Protein AF-B1C4D3-F1 (afdb_monomer)

pLDDT: mean 83.16, std 17.74, range [22.89, 98.94]

Solvent-accessible surface area (backbone atoms only — not comparable to full-atom values): 57771 Å² total; per-residue (Å²): 136,92,89,90,85,84,91,75,86,88,81,89,84,83,90,83,90,84,86,78,83,82,75,80,78,72,84,73,77,82,81,77,83,83,66,84,60,21,39,37,34,38,29,50,81,86,38,78,77,46,76,30,62,36,47,41,80,50,72,80,78,70,74,74,78,89,57,84,59,66,50,33,34,40,39,38,36,44,43,88,93,47,38,48,32,33,39,28,60,46,71,80,89,75,78,80,87,88,77,88,79,72,87,86,63,70,51,78,62,51,42,74,83,92,50,68,79,77,69,63,58,60,78,38,68,36,35,33,79,47,43,49,43,77,43,70,49,82,51,98,76,39,43,52,99,84,66,48,68,67,75,88,65,44,49,71,49,61,79,70,73,85,47,74,80,74,98,59,61,41,36,41,38,38,35,73,53,50,71,66,68,55,59,38,78,40,59,61,33,44,25,72,75,40,65,87,55,82,76,84,56,61,50,90,72,76,81,77,67,53,68,37,50,20,20,36,46,43,46,87,46,43,34,92,78,39,74,35,18,33,41,34,38,18,20,42,79,42,69,28,16,59,53,60,66,38,54,70,16,24,17,19,25,53,56,53,86,60,51,81,44,36,41,31,41,35,40,63,39,44,27,36,36,45,36,38,34,44,24,39,37,34,43,46,44,74,93,48,91,67,35,78,71,37,34,47,42,63,43,60,37,33,31,40,37,39,64,46,62,51,74,46,81,46,80,42,69,93,47,35,46,70,44,79,45,72,49,97,59,73,42,66,29,19,32,44,32,45,30,66,32,63,59,55,89,51,55,19,68,62,78,63,48,55,21,30,42,36,37,12,28,50,40,35,31,26,29,65,40,55,75,86,77,48,70,82,47,52,34,63,38,32,48,51,47,31,50,36,22,52,52,34,38,75,74,51,41,53,60,46,27,81,45,46,80,37,58,78,31,34,50,30,59,72,35,40,33,35,42,17,17,39,23,44,52,15,39,51,45,45,24,33,54,54,44,44,63,67,44,54,53,54,49,48,52,30,51,47,54,21,66,76,69,78,68,33,43,45,73,33,69,83,80,56,104,64,11,43,81,30,36,48,31,38,25,32,42,48,43,34,54,47,50,46,70,76,68,55,97,61,77,83,55,69,74,40,85,75,40,28,66,54,49,52,51,50,58,54,55,62,75,49,58,70,62,45,42,37,67,77,70,60,51,67,64,51,37,52,41,37,42,24,40,46,40,42,26,38,52,50,23,48,63,68,73,48,63,66,34,54,53,42,38,50,54,60,49,53,55,48,47,73,76,30,51,40,83,87,60,39,46,38,24,38,30,81,53,23,51,66,38,97,84,60,78,64,61,90,84,54,93,62,71,73,44,26,32,33,91,86,71,34,51,43,29,27,26,50,35,41,15,25,39,42,41,20,51,45,52,34,65,72,56,53,44,61,78,45,54,68,59,48,54,53,55,51,52,49,52,53,39,30,53,57,44,48,66,73,50,44,40,95,65,24,30,33,26,37,26,56,65,30,55,84,71,38,79,60,63,26,36,41,20,31,28,21,46,37,25,31,55,37,45,29,35,73,71,69,77,36,61,53,85,76,48,44,61,55,40,52,36,27,51,56,28,36,54,22,58,20,46,44,99,74,22,51,38,9,10,12,66,63,98,72,88,51,62,59,80,86,56,52,52,19,52,70,24,44,46,26,50,31,41,14,30,40,27,43,21,29,52,39,43,17,27,61,70,69,43,20,76,80,57,88,43,34,61,53,41,40,33,67,65,22,51,64,18,37,37,39,26,68,76,16,43,20,26,30,52,31,64,42,66,43,58,49,50,81,97,58,89,56,47,29,42,75,54,97,96,37,50,26,37,50,42,67,38,48,38,75,74,68,32,62,80,52,54,78,67,60,80,63,63,50,77,56,97,92,40,56,23,35,34,56,70,52,51,25,64,73,65,68,53,40,26,70,30,79,49,80,90,62,27,40,34,38,21,46,34,68,73,76,64,52,77,66,42,36,44,66,44,52,54,47,50,50,43,23,28,70,71,58,47,69,81,85,71,81,86,72,78,84,86,72,84,73,75,71,76,73,84,77,84,73,79,59,100,83,58,84,62,79,88,70,83,33,85,77,31,36,71,55,34,73,46,80,73,51,74,40,74,54,79,63,37,78,49,73,53,77,50,72,39,91,48,51,32,77,64,36,32,40,34,41,34,40,39,23,56,85,62,80,76,72,38,67,77,51,40,30,39,46,42,34,40,36,43,88,20,30,38,26,38,43,49,34,84,52,76,46,76,39,91,51,70,58,56,52,77,42,60,30,42,36,40,36,45,32,33,65,90,80,39,23,29,30,36,33,41,25,49,74,99,53,72,77,41,77,67,40,76,69,25,29,39,26,75,81,18,72,83,59,87,30,45,10,27,43,35,36,27,31,49,68

InterPro domains:
  IPR008928 Six-hairpin glycosidase superfamily [SSF48208] (409-720)
  IPR010905 Glycosyl hydrolase, family 88 [PF07470] (406-753)
  IPR012341 Six-hairpin glycosidase-like superfamily [G3DSA:1.50.10.10] (378-763)
  IPR052043 Polysaccharide Degradation Enzymes [PTHR33886] (383-759)

Organism: NCBI:txid428126

Sequence (1064 aa):
MRRMIKKIFLFTLIVSMLIGTSSINIYANNLSSSSEDVKIELIQDGKTVETGYNKLTHTRNYKRSSTRTNGDEIVITAPEGVHYLMVQLDKYCGTPKSTGMAVQEQVEGTVRPIDMSSLEYGETLVYLMNDEFRFVIPGTSGTDANGTTLCGGSWPYDSRAFSTSGNTEKVITARVATQEEINARRNLALNPFDLRGNDNSLSGANKKSDSNVFPHAYANRVTDNKREFEPRNAIDGYEYNASHVSFPYQSWGCGNEEIDSEFSVLFGRYVEIDQIDITLRAQWNLPQPNNANDHDINWSSATLEFSDGTELPITLKKLASPQTIKLPEKKIVSWVRLKDLPISEETIPVDGRRKFSALTEFKVWGKEASYEQATLPSAKNLVNLAQKVNDYWIKTGGNTGNDASNYNHGHSITSEFWAPSVFYTGNMEAYYLTGDENYTDYANRWGSNNIYNGSAWNTKADNSRIGKYFPDNHTSFQTYLDMFSITSDKKFDPNDEKIKNVVSIMNEMEQMDINDLKTEKGYWDRIDFFYMELPNWTKMYLLTGEEKWLDKLRELYDDRKAELYDKETGLFYRDKNYIFDPNAQYDPNGDGNNQKISPNGKKIFWSRGNGWAMAALTKVLQDLPDSRQDDRKEYEAVFKKMAATLIEVQGDDGFWRMNLDDYDHDIRSETSGTVFFAYGLTWGINNGLLDKETYYPAVKKAFLGLNANAIRPDGLVGRSELISAYPNPKCSLGIGSSQSYAPAATVMFLSELSKLVEQGYVTDDVEPALNKKMISAVAVKEDSKYAVVNSEIRELVTGTELKTIKNDNKIYVPQQFIEEVYGQDIIDKMTDKIIYENITYLSMNELSQVTGKLKLLSVKNNITVISYKTNLFNSSIDSKLIDLLDIGLTEGKYPKRPEYPIRFDYTKPEDELKPSKDALISVEANTSGAISASRLIGPSTKDPVNVEFDMVTVLSPSQTNVIVGIGSSDSNYTGYSQVPIIIRMYKDGKIGVYNGKGYVQSNVEFEKNKKYHLRVSINLEEKTYDVYVTPPQQEEIQIAVNYAFRSTAKVPEDIGKVYLFNND

Nearest PDB structures (foldseek):
  5noa-assembly1_A  TM=8.906E-01  e=1.348E-21  Bacteroides thetaiotaomicron
  4q88-assembly2_B  TM=8.921E-01  e=1.628E-20  Phocaeicola vulgatus ATCC 8482
  4ce7-assembly1_B  TM=8.693E-01  e=6.142E-18  Nonlabens ulvanivorans
  4ce7-assembly1_A  TM=8.439E-01  e=2.738E-17  Nonlabens ulvanivorans
  8h1l-assembly1_A  TM=6.251E-01  e=7.060E-05  Runella slithyformis

Foldseek 3Di:
DDDDPPDDDDDDDDDDDDDDDPDPDDDPPPPDDDDLWKKKFKFAQNHTPDIDTQKDKDWADPPHDPDQDLGIKIKIFAPFPFFKKFKFKDDDDDFDPDDDDDPPFDDPPFDDDPTCRVVGQGGDIKTFQGRMDMQRDDDDFHDPPVRHTLPDFAALDHPCSSDNDDGDIIMMGMGRDDPCRQFDWFQLLADLRADPDPQDALAPPCLPPFPRMDFHKDKNAAPVPHNLADRSQQRNPQLRQQDGRYPPNRFHWGFFDDQFIKMKTFNLAKWWFFKKKFAKRQNQGDDDQADQSNFADAFQWKWKAFLLRDIDIDGDDNDRHIDMDTDPDIDIGRMIMIHSTHGAPDARNNPRGGGTITTNYMTTTGHHDHLVPDDHHALVSLLVLLVLQLLLCQPCVLSNRPCCPPLQFQNDLQHLFQQVLLLLLLLLLNCLQAVDCLSLVSLVSSLCNQLVPVNQQLPDDLPDCSHVLALRSQSNLLNLLLSCLQPDPDADDCCPSSRVSVSVSLVVLLPDDVVCCCPVSNHLFFLLSLLSPLLNLLSVCLRPVDCSSVVSSVNSVVVQCVQFADPVQLAGDGGNLQCADLPDDDDPPDQQPSDPAFPVSWGFRFLLSRLSNLLSLLSCLLRPFPVPVVVNVVSLVSNVSNLVLCVVQQDQQLAHARGSGDCPSAVDGAQLSLLSSLLSLLSCCLVVSDPCVVRVVSNSSSVSSQSSAAQDPSNNGFQHFRDDSGRRNSGDRHSSHDTSSRSSSSSSNSSSVSCVNQVARDHLSSLSNLLVLQRQKKKAAAFFQWIQGNSAIDGLDPPDSFHWHDDPNWIWGFPVSCCVRPNDVLVVQFDAWDADPNTIIGTPVCSCVSVVQWDWEADPNRMIMIHSYNPSDDCRHCVSSVVQNNCCRHVVDGPDDDDDPNSDDPPPPPPDDDDDPPDQDQDDADQAQFFRDKDWQDWDQDFWDKDKDKDAAQDFLLPFWKKKAWAGNPDDDGHPLQGFWIWIRHNVQFIWTAQQPGIDTFPDGHGHGWIKMKMKTAGLVLQFIWIWIDGVPGDIDTRDDRRHTHPSYDRHSTITMMTMTGND

Secondary structure (DSSP, 8-state):
--SS--S--------------------------S----EEEEEETTEEEEEEESEEEE-S-----SSSS--EEEEEEPPTT--EEEEEEE------------GGGPPTT----S-GGG-----EEEEESSSEEEEEPPPTT-B-TT--B--S---SS-TTTT-SSSS--EEEEEEEPPHHHHHS-EETT--TT----S-S-SS---TT----EESEEEES--GGG-GGG-GGGGGSS----S-SSSTT---EE--SS-TT--EEEEEEEEEEEEEEEEEE----PPP-TT-TT--B---SEEEEEETTS-EEEEE--S-SS-EEEEEEEEEEEEEEEEE-PPPPS-B-TTT-PBPB-EEEEEEEEEEE--TTTPPPPPHHHHHHHHHHHHHHHHHHTTS-GGGGG-TTSTT-TT--SHHHHHHHHHHHHHHHHH--HHHHHHHHHHHHHHHTTT--GGGS-SSSSSSTT-GGGGHHHHHHHHHHHHH-SSS--TT-TTTHHHHHHHHHHHTS-HHIIIIIS----BTTHHHHHHHHHHHHHHHH--THHHHHHHHHHHHHHHHHB-TTT--B-SBTTTS--TT----TTS-STT-SS-TTS----BHHHHHHHHHHHHHHHHH--TT-HHHHHHHHHHHHHHHHHHHHH--TTSPPPSBSS-GGG--S--HHHHHHHHHHHHHHHHTTSS-HHHHHHHHHHHHHHHHHHTB-TTS-B-----S-SS--TTS--STT---THHHHHHHHHHHHHHHHHHTS---S--HHHHHHHHTT-EEEETT-SEEEETTEEEESSTTS----EEETTEEEEEHHHHHHHH-HHHHTT---EEEETTEEEEEHHHHHHHHSS-EEEEETTTEEEEES-S-SS-TTTSHHHHHHHHHHHHHSSPPPPPPPP-S---PPP----PPPTT-----S--TT--EEEEEEEEEE--SSEEEEEEE--SS-GGG---EEEEE-TT---SSGGG-SEEEEE-TTSEEEEE-SSSEEEEEEE--TT--EEEEEEEETTTTEEEEEEE-TTS--EEEEEEEEPPTTSPPPSSEEEEEEE---

Radius of gyration: 36.52 Å; Cα contacts (8 Å, |Δi|>4): 2310; chains: 1; bounding box: 112×70×101 Å

Mean predicted aligned error: 14.15 Å

Structure (mmCIF, N/CA/C/O backbone):
data_AF-B1C4D3-F1
#
_entry.id   AF-B1C4D3-F1
#
loop_
_atom_site.group_PDB
_atom_site.id
_atom_site.type_symbol
_atom_site.label_atom_id
_atom_site.label_alt_id
_atom_site.label_comp_id
_atom_site.label_asym_id
_atom_site.label_entity_id
_atom_site.label_seq_id
_atom_site.pdbx_PDB_ins_code
_atom_site.Cartn_x
_atom_site.Cartn_y
_atom_site.Cartn_z
_atom_site.occupancy
_atom_site.B_iso_or_equiv
_atom_site.auth_seq_id
_atom_site.auth_comp_id
_atom_site.auth_asym_id
_atom_site.auth_atom_id
_atom_site.pdbx_PDB_model_num
ATOM 1 N N . MET A 1 1 ? -53.314 -16.877 -12.277 1.00 28.09 1 MET A N 1
ATOM 2 C CA . MET A 1 1 ? -53.882 -18.008 -13.041 1.00 28.09 1 MET A CA 1
ATOM 3 C C . MET A 1 1 ? -54.059 -17.578 -14.497 1.00 28.09 1 MET A C 1
ATOM 5 O O . MET A 1 1 ? -54.846 -16.690 -14.762 1.00 28.09 1 MET A O 1
ATOM 9 N N . ARG A 1 2 ? -53.306 -18.213 -15.409 1.00 26.12 2 ARG A N 1
ATOM 10 C CA . ARG A 1 2 ? -53.634 -18.442 -16.834 1.00 26.12 2 ARG A CA 1
ATOM 11 C C . ARG A 1 2 ? -53.872 -17.237 -17.768 1.00 26.12 2 ARG A C 1
ATOM 13 O O . ARG A 1 2 ? -55.011 -16.905 -18.058 1.00 26.12 2 ARG A O 1
ATOM 20 N N . ARG A 1 3 ? -52.788 -16.789 -18.420 1.00 27.41 3 ARG A N 1
ATOM 21 C CA . ARG A 1 3 ? -52.517 -16.904 -19.883 1.00 27.41 3 ARG A CA 1
ATOM 22 C C . ARG A 1 3 ? -51.677 -15.716 -20.376 1.00 27.41 3 ARG A C 1
ATOM 24 O O . ARG A 1 3 ? -52.237 -14.743 -20.853 1.00 27.41 3 ARG A O 1
ATOM 31 N N . MET A 1 4 ? -50.348 -15.836 -20.321 1.00 26.27 4 MET A N 1
ATOM 32 C CA . MET A 1 4 ? -49.431 -15.292 -21.347 1.00 26.27 4 MET A CA 1
ATOM 33 C C . MET A 1 4 ? -47.988 -15.786 -21.135 1.00 26.27 4 MET A C 1
ATOM 35 O O . MET A 1 4 ? -47.022 -15.048 -21.210 1.00 26.27 4 MET A O 1
ATOM 39 N N . ILE A 1 5 ? -47.841 -17.082 -20.862 1.00 30.39 5 ILE A N 1
ATOM 40 C CA . ILE A 1 5 ? -46.574 -17.812 -20.973 1.00 30.39 5 ILE A CA 1
ATOM 41 C C . ILE A 1 5 ? -46.947 -19.127 -21.650 1.00 30.39 5 ILE A C 1
ATOM 43 O O . ILE A 1 5 ? -47.515 -20.004 -21.004 1.00 30.39 5 ILE A O 1
ATOM 47 N N . LYS A 1 6 ? -46.777 -19.187 -22.977 1.00 27.44 6 LYS A N 1
ATOM 48 C CA . LYS A 1 6 ? -46.756 -20.403 -23.818 1.00 27.44 6 LYS A CA 1
ATOM 49 C C . LYS A 1 6 ? -46.505 -20.014 -25.282 1.00 27.44 6 LYS A C 1
ATOM 51 O O . LYS A 1 6 ? -47.422 -20.007 -26.094 1.00 27.44 6 LYS A O 1
ATOM 56 N N . LYS A 1 7 ? -45.256 -19.667 -25.595 1.00 28.33 7 LYS A N 1
ATOM 57 C CA . LYS A 1 7 ? -44.632 -19.825 -26.925 1.00 28.33 7 LYS A CA 1
ATOM 58 C C . LYS A 1 7 ? -43.105 -19.930 -26.778 1.00 28.33 7 LYS A C 1
ATOM 60 O O . LYS A 1 7 ? -42.347 -19.306 -27.498 1.00 28.33 7 LYS A O 1
ATOM 65 N N . ILE A 1 8 ? -42.668 -20.721 -25.803 1.00 30.03 8 ILE A N 1
ATOM 66 C CA . ILE A 1 8 ? -41.320 -21.289 -25.720 1.00 30.03 8 ILE A CA 1
ATOM 67 C C . ILE A 1 8 ? -41.527 -22.719 -25.212 1.00 30.03 8 ILE A C 1
ATOM 69 O O . ILE A 1 8 ? -42.399 -22.926 -24.367 1.00 30.03 8 ILE A O 1
ATOM 73 N N . PHE A 1 9 ? -40.737 -23.648 -25.748 1.00 22.89 9 PHE A N 1
ATOM 74 C CA . PHE A 1 9 ? -40.616 -25.084 -25.463 1.00 22.89 9 PHE A CA 1
ATOM 75 C C . PHE A 1 9 ? -41.229 -26.080 -26.464 1.00 22.89 9 PHE A C 1
ATOM 77 O O . PHE A 1 9 ? -42.417 -26.390 -26.427 1.00 22.89 9 PHE A O 1
ATOM 84 N N . LEU A 1 10 ? -40.279 -26.692 -27.192 1.00 24.03 10 LEU A N 1
ATOM 85 C CA . LEU A 1 10 ? -40.063 -28.143 -27.345 1.00 24.03 10 LEU A CA 1
ATOM 86 C C . LEU A 1 10 ? -40.536 -28.730 -28.697 1.00 24.03 10 LEU A C 1
ATOM 88 O O . LEU A 1 10 ? -41.705 -28.601 -29.028 1.00 24.03 10 LEU A O 1
ATOM 92 N N . PHE A 1 11 ? -39.759 -29.453 -29.515 1.00 24.44 11 PHE A N 1
ATOM 93 C CA . PHE A 1 11 ? -38.321 -29.765 -29.630 1.00 24.44 11 PHE A CA 1
ATOM 94 C C . PHE A 1 11 ? -38.162 -30.690 -30.863 1.00 24.44 11 PHE A C 1
ATOM 96 O O . PHE A 1 11 ? -39.083 -31.441 -31.180 1.00 24.44 11 PHE A O 1
ATOM 103 N N . THR A 1 12 ? -36.953 -30.717 -31.440 1.00 25.45 12 THR A N 1
ATOM 104 C CA . THR A 1 12 ? -36.308 -31.829 -32.190 1.00 25.45 12 THR A CA 1
ATOM 105 C C . THR A 1 12 ? -36.818 -32.278 -33.569 1.00 25.45 12 THR A C 1
ATOM 107 O O . THR A 1 12 ? -37.851 -32.926 -33.669 1.00 25.45 12 THR A O 1
ATOM 110 N N . LEU A 1 13 ? -35.956 -32.143 -34.597 1.00 23.03 13 LEU A N 1
ATOM 111 C CA . LEU A 1 13 ? -35.150 -33.278 -35.095 1.00 23.03 13 LEU A CA 1
ATOM 112 C C . LEU A 1 13 ? -33.957 -32.835 -35.998 1.00 23.03 13 LEU A C 1
ATOM 114 O O . LEU A 1 13 ? -34.151 -32.365 -37.109 1.00 23.03 13 LEU A O 1
ATOM 118 N N . ILE A 1 14 ? -32.738 -33.044 -35.479 1.00 25.36 14 ILE A N 1
ATOM 119 C CA . ILE A 1 14 ? -31.527 -33.616 -36.122 1.00 25.36 14 ILE A CA 1
ATOM 120 C C . ILE A 1 14 ? -30.824 -32.881 -37.298 1.00 25.36 14 ILE A C 1
ATOM 122 O O . ILE A 1 14 ? -31.225 -32.959 -38.450 1.00 25.36 14 ILE A O 1
ATOM 126 N N . VAL A 1 15 ? -29.664 -32.293 -36.949 1.00 25.70 15 VAL A N 1
ATOM 127 C CA . VAL A 1 15 ? -28.313 -32.425 -37.558 1.00 25.70 15 VAL A CA 1
ATOM 128 C C . VAL A 1 15 ? -28.182 -32.388 -39.090 1.00 25.70 15 VAL A C 1
ATOM 130 O O . VAL A 1 15 ? -28.436 -33.391 -39.748 1.00 25.70 15 VAL A O 1
ATOM 133 N N . SER A 1 16 ? -27.585 -31.315 -39.634 1.00 23.89 16 SER A N 1
ATOM 134 C CA . SER A 1 16 ? -26.362 -31.378 -40.476 1.00 23.89 16 SER A CA 1
ATOM 135 C C . SER A 1 16 ? -25.898 -29.996 -40.992 1.00 23.89 16 SER A C 1
ATOM 137 O O . SER A 1 16 ? -26.633 -29.306 -41.681 1.00 23.89 16 SER A O 1
ATOM 139 N N . MET A 1 17 ? -24.636 -29.666 -40.674 1.00 27.69 17 MET A N 1
ATOM 140 C CA . MET A 1 17 ? -23.677 -28.796 -41.389 1.00 27.69 17 MET A CA 1
ATOM 141 C C . MET A 1 17 ? -23.970 -27.294 -41.635 1.00 27.69 17 MET A C 1
ATOM 143 O O . MET A 1 17 ? -24.925 -26.929 -42.304 1.00 27.69 17 MET A O 1
ATOM 147 N N . LEU A 1 18 ? -22.984 -26.476 -41.209 1.00 25.72 18 LEU A N 1
ATOM 148 C CA . LEU A 1 18 ? -22.690 -25.046 -41.476 1.00 25.72 18 LEU A CA 1
ATOM 149 C C . LEU A 1 18 ? -22.977 -24.069 -40.323 1.00 25.72 18 LEU A C 1
ATOM 151 O O . LEU A 1 18 ? -23.861 -23.222 -40.386 1.00 25.72 18 LEU A O 1
ATOM 155 N N . ILE A 1 19 ? -22.134 -24.144 -39.289 1.00 28.30 19 ILE A N 1
ATOM 156 C CA . ILE A 1 19 ? -21.886 -23.031 -38.364 1.00 28.30 19 ILE A CA 1
ATOM 157 C C . ILE A 1 19 ? -20.732 -22.218 -38.958 1.00 28.30 19 ILE A C 1
ATOM 159 O O . ILE A 1 19 ? -19.572 -22.612 -38.859 1.00 28.30 19 ILE A O 1
ATOM 163 N N . GLY A 1 20 ? -21.067 -21.112 -39.622 1.00 25.91 20 GLY A N 1
ATOM 164 C CA . GLY A 1 20 ? -20.138 -20.017 -39.878 1.00 25.91 20 GLY A CA 1
ATOM 165 C C . GLY A 1 20 ? -20.081 -19.137 -38.633 1.00 25.91 20 GLY A C 1
ATOM 166 O O . GLY A 1 20 ? -21.098 -18.605 -38.197 1.00 25.91 20 GLY A O 1
ATOM 167 N N . THR A 1 21 ? -18.901 -19.033 -38.037 1.00 27.84 21 THR A N 1
ATOM 168 C CA . THR A 1 21 ? -18.587 -18.146 -36.918 1.00 27.84 21 THR A CA 1
ATOM 169 C C . THR A 1 21 ? -18.785 -16.687 -37.327 1.00 27.84 21 THR A C 1
ATOM 171 O O . THR A 1 21 ? -18.047 -16.178 -38.168 1.00 27.84 21 THR A O 1
ATOM 174 N N . SER A 1 22 ? -19.751 -15.996 -36.723 1.00 26.28 22 SER A N 1
ATOM 175 C CA . SER A 1 22 ? -19.803 -14.534 -36.726 1.00 26.28 22 SER A CA 1
ATOM 176 C C . SER A 1 22 ? -18.849 -14.016 -35.651 1.00 26.28 22 SER A C 1
ATOM 178 O O . SER A 1 22 ? -19.202 -13.935 -34.474 1.00 26.28 22 SER A O 1
ATOM 180 N N . SER A 1 23 ? -17.622 -13.723 -36.066 1.00 25.41 23 SER A N 1
ATOM 181 C CA . SER A 1 23 ? -16.645 -12.935 -35.324 1.00 25.41 23 SER A CA 1
ATOM 182 C C . SER A 1 23 ? -17.201 -11.530 -35.084 1.00 25.41 23 SER A C 1
ATOM 184 O O . SER A 1 23 ? -17.514 -10.797 -36.021 1.00 25.41 23 SER A O 1
ATOM 186 N N . ILE A 1 24 ? -17.323 -11.152 -33.813 1.00 24.66 24 ILE A N 1
ATOM 187 C CA . ILE A 1 24 ? -17.432 -9.752 -33.414 1.00 24.66 24 ILE A CA 1
ATOM 188 C C . ILE A 1 24 ? -16.003 -9.215 -33.470 1.00 24.66 24 ILE A C 1
ATOM 190 O O . ILE A 1 24 ? -15.172 -9.547 -32.627 1.00 24.66 24 ILE A O 1
ATOM 194 N N . ASN A 1 25 ? -15.709 -8.470 -34.535 1.00 24.23 25 ASN A N 1
ATOM 195 C CA . ASN A 1 25 ? -14.454 -7.752 -34.713 1.00 24.23 25 ASN A CA 1
ATOM 196 C C . ASN A 1 25 ? -14.330 -6.701 -33.605 1.00 24.23 25 ASN A C 1
ATOM 198 O O . ASN A 1 25 ? -15.000 -5.670 -33.642 1.00 24.23 25 ASN A O 1
ATOM 202 N N . ILE A 1 26 ? -13.470 -6.972 -32.628 1.00 27.41 26 ILE A N 1
ATOM 203 C CA . ILE A 1 26 ? -12.840 -5.925 -31.828 1.00 27.41 26 ILE A CA 1
ATOM 204 C C . ILE A 1 26 ? -11.891 -5.201 -32.786 1.00 27.41 26 ILE A C 1
ATOM 206 O O . ILE A 1 26 ? -11.158 -5.848 -33.535 1.00 27.41 26 ILE A O 1
ATOM 210 N N . TYR A 1 27 ? -11.985 -3.875 -32.831 1.00 26.55 27 TYR A N 1
ATOM 211 C CA . TYR A 1 27 ? -11.232 -3.020 -33.740 1.00 26.55 27 TYR A CA 1
ATOM 212 C C . TYR A 1 27 ? -9.724 -3.256 -33.586 1.00 26.55 27 TYR A C 1
ATOM 214 O O . TYR A 1 27 ? -9.083 -2.707 -32.697 1.00 26.55 27 TYR A O 1
ATOM 222 N N . ALA A 1 28 ? -9.144 -4.038 -34.496 1.00 29.33 28 ALA A N 1
ATOM 223 C CA . ALA A 1 28 ? -7.788 -3.784 -34.939 1.00 29.33 28 ALA A CA 1
ATOM 224 C C . ALA A 1 28 ? -7.845 -2.440 -35.668 1.00 29.33 28 ALA A C 1
ATOM 226 O O . ALA A 1 28 ? -8.434 -2.339 -36.749 1.00 29.33 28 ALA A O 1
ATOM 227 N N . ASN A 1 29 ? -7.303 -1.393 -35.051 1.00 29.20 29 ASN A N 1
ATOM 228 C CA . ASN A 1 29 ? -6.997 -0.180 -35.788 1.00 29.20 29 ASN A CA 1
ATOM 229 C C . ASN A 1 29 ? -6.105 -0.584 -36.965 1.00 29.20 29 ASN A C 1
ATOM 231 O O . ASN A 1 29 ? -4.992 -1.076 -36.786 1.00 29.20 29 ASN A O 1
ATOM 235 N N . ASN A 1 30 ? -6.632 -0.404 -38.175 1.00 31.94 30 ASN A N 1
ATOM 236 C CA . ASN A 1 30 ? -5.851 -0.394 -39.399 1.00 31.94 30 ASN A CA 1
ATOM 237 C C . ASN A 1 30 ? -4.838 0.754 -39.295 1.00 31.94 30 ASN A C 1
ATOM 239 O O . ASN A 1 30 ? -5.120 1.873 -39.717 1.00 31.94 30 ASN A O 1
ATOM 243 N N . LEU A 1 31 ? -3.658 0.482 -38.746 1.00 35.34 31 LEU A N 1
ATOM 244 C CA . LEU A 1 31 ? -2.476 1.311 -38.945 1.00 35.34 31 LEU A CA 1
ATOM 245 C C . LEU A 1 31 ? -1.949 1.032 -40.356 1.00 35.34 31 LEU A C 1
ATOM 247 O O . LEU A 1 31 ? -1.023 0.253 -40.561 1.00 35.34 31 LEU A O 1
ATOM 251 N N . SER A 1 32 ? -2.572 1.650 -41.361 1.00 32.56 32 SER A N 1
ATOM 252 C CA . SER A 1 32 ? -1.904 1.846 -42.644 1.00 32.56 32 SER A CA 1
ATOM 253 C C . SER A 1 32 ? -1.069 3.124 -42.570 1.00 32.56 32 SER A C 1
ATOM 255 O O . SER A 1 32 ? -1.615 4.225 -42.586 1.00 32.56 32 SER A O 1
ATOM 257 N N . SER A 1 33 ? 0.248 2.913 -42.523 1.00 44.00 33 SER A N 1
ATOM 258 C CA . SER A 1 33 ? 1.354 3.831 -42.822 1.00 44.00 33 SER A CA 1
ATOM 259 C C . SER A 1 33 ? 1.486 5.125 -42.004 1.00 44.00 33 SER A C 1
ATOM 261 O O . SER A 1 33 ? 0.970 6.168 -42.401 1.00 44.00 33 SER A O 1
ATOM 263 N N . SER A 1 34 ? 2.365 5.096 -40.999 1.00 37.72 34 SER A N 1
ATOM 264 C CA . SER A 1 34 ? 3.318 6.190 -40.747 1.00 37.72 34 SER A CA 1
ATOM 265 C C . SER A 1 34 ? 4.508 5.691 -39.908 1.00 37.72 34 SER A C 1
ATOM 267 O O . SER A 1 34 ? 4.349 5.413 -38.727 1.00 37.72 34 SER A O 1
ATOM 269 N N . SER A 1 35 ? 5.667 5.569 -40.572 1.00 48.06 35 SER A N 1
ATOM 270 C CA . SER A 1 35 ? 7.033 5.285 -40.078 1.00 48.06 35 SER A CA 1
ATOM 271 C C . SER A 1 35 ? 7.268 3.998 -39.269 1.00 48.06 35 SER A C 1
ATOM 273 O O . SER A 1 35 ? 7.179 4.006 -38.052 1.00 48.06 35 SER A O 1
ATOM 275 N N . GLU A 1 36 ? 7.737 2.931 -39.930 1.00 67.19 36 GLU A N 1
ATOM 276 C CA . GLU A 1 36 ? 8.467 1.814 -39.280 1.00 67.19 36 GLU A CA 1
ATOM 277 C C . GLU A 1 36 ? 9.874 2.233 -38.795 1.00 67.19 36 GLU A C 1
ATOM 279 O O . GLU A 1 36 ? 10.641 1.412 -38.297 1.00 67.19 36 GLU A O 1
ATOM 284 N N . ASP A 1 37 ? 10.228 3.509 -38.968 1.00 84.38 37 ASP A N 1
ATOM 285 C CA . ASP A 1 37 ? 11.540 4.047 -38.653 1.00 84.38 37 ASP A CA 1
ATOM 286 C C . ASP A 1 37 ? 11.703 4.257 -37.146 1.00 84.38 37 ASP A C 1
ATOM 288 O O . ASP A 1 37 ? 11.121 5.157 -36.546 1.00 84.38 37 ASP A O 1
ATOM 292 N N . VAL A 1 38 ? 12.556 3.435 -36.547 1.00 89.56 38 VAL A N 1
ATOM 293 C CA . VAL A 1 38 ? 13.045 3.572 -35.178 1.00 89.56 38 VAL A CA 1
ATOM 294 C C . VAL A 1 38 ? 14.256 4.498 -35.188 1.00 89.56 38 VAL A C 1
ATOM 296 O O . VAL A 1 38 ? 15.215 4.269 -35.924 1.00 89.56 38 VAL A O 1
ATOM 299 N N . LYS A 1 39 ? 14.258 5.548 -34.372 1.00 92.25 39 LYS A N 1
ATOM 300 C CA . LYS A 1 39 ? 15.401 6.464 -34.274 1.00 92.25 39 LYS A CA 1
ATOM 301 C C . LYS A 1 39 ? 16.409 5.929 -33.261 1.00 92.25 39 LYS A C 1
ATOM 303 O O . LYS A 1 39 ? 16.020 5.505 -32.182 1.00 92.25 39 LYS A O 1
ATOM 308 N N . ILE A 1 40 ? 17.696 5.977 -33.587 1.00 91.31 40 ILE A N 1
ATOM 309 C CA . ILE A 1 40 ? 18.799 5.592 -32.704 1.00 91.31 40 ILE A CA 1
ATOM 310 C C . ILE A 1 40 ? 19.755 6.776 -32.567 1.00 91.31 40 ILE A C 1
ATOM 312 O O . ILE A 1 40 ? 20.226 7.324 -33.564 1.00 91.31 40 ILE A O 1
ATOM 316 N N . GLU A 1 41 ? 20.072 7.165 -31.338 1.00 89.62 41 GLU A N 1
ATOM 317 C CA . GLU A 1 41 ? 20.971 8.272 -31.021 1.00 89.62 41 GLU A CA 1
ATOM 318 C C . GLU A 1 41 ? 22.081 7.827 -30.073 1.00 89.62 41 GLU A C 1
ATOM 320 O O . GLU A 1 41 ? 21.841 7.103 -29.110 1.00 89.62 41 GLU A O 1
ATOM 325 N N . LEU A 1 42 ? 23.299 8.306 -30.329 1.00 84.88 42 LEU A N 1
ATOM 326 C CA . LEU A 1 42 ? 24.413 8.205 -29.394 1.00 84.88 42 LEU A CA 1
ATOM 327 C C . LEU A 1 42 ? 24.555 9.541 -28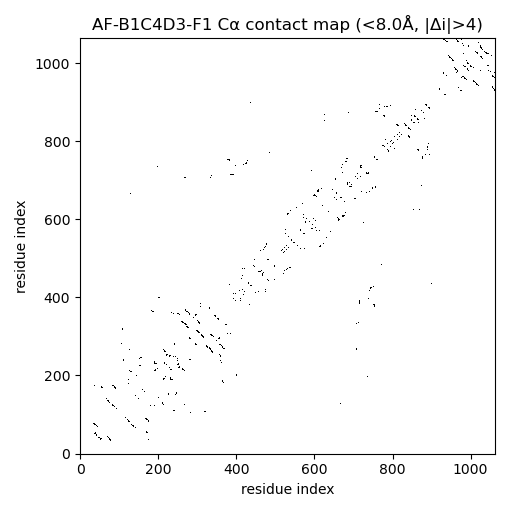.664 1.00 84.88 42 LEU A C 1
ATOM 329 O O . LEU A 1 42 ? 24.807 10.573 -29.292 1.00 84.88 42 LEU A O 1
ATOM 333 N N . ILE A 1 43 ? 24.406 9.522 -27.342 1.00 78.88 43 ILE A N 1
ATOM 334 C CA . ILE A 1 43 ? 24.538 10.689 -26.469 1.00 78.88 43 ILE A CA 1
ATOM 335 C C . ILE A 1 43 ? 25.859 10.595 -25.710 1.00 78.88 43 ILE A C 1
ATOM 337 O O . ILE A 1 43 ? 26.159 9.566 -25.112 1.00 78.88 43 ILE A O 1
ATOM 341 N N . GLN A 1 44 ? 26.622 11.688 -25.703 1.00 75.94 44 GLN A N 1
ATOM 342 C CA . GLN A 1 44 ? 27.853 11.849 -24.934 1.00 75.94 44 GLN A CA 1
ATOM 343 C C . GLN A 1 44 ? 27.777 13.128 -24.095 1.00 75.94 44 GLN A C 1
ATOM 345 O O . GLN A 1 44 ? 27.527 14.214 -24.623 1.00 75.94 44 GLN A O 1
ATOM 350 N N . ASP A 1 45 ? 27.980 13.001 -22.779 1.00 69.81 45 ASP A N 1
ATOM 351 C CA . ASP A 1 45 ? 27.916 14.113 -21.815 1.00 69.81 45 ASP A CA 1
ATOM 352 C C . ASP A 1 45 ? 26.625 14.958 -21.958 1.00 69.81 45 ASP A C 1
ATOM 354 O O . ASP A 1 45 ? 26.630 16.190 -21.886 1.00 69.81 45 ASP A O 1
ATOM 358 N N . GLY A 1 46 ? 25.495 14.280 -22.202 1.00 71.44 46 GLY A N 1
ATOM 359 C CA . GLY A 1 46 ? 24.177 14.900 -22.373 1.00 71.44 46 GLY A CA 1
ATOM 360 C C . GLY A 1 46 ? 23.932 15.580 -23.726 1.00 71.44 46 GLY A C 1
ATOM 361 O O . GLY A 1 46 ? 22.930 16.280 -23.862 1.00 71.44 46 GLY A O 1
ATOM 362 N N . LYS A 1 47 ? 24.810 15.398 -24.720 1.00 78.94 47 LYS A N 1
ATOM 363 C CA . LYS A 1 47 ? 24.634 15.910 -26.088 1.00 78.94 47 LYS A CA 1
ATOM 364 C C . LYS A 1 47 ? 24.609 14.772 -27.102 1.00 78.94 47 LYS A C 1
ATOM 366 O O . LYS A 1 47 ? 25.476 13.906 -27.067 1.00 78.94 47 LYS A O 1
ATOM 371 N N . THR A 1 48 ? 23.661 14.801 -28.036 1.00 85.81 48 THR A N 1
ATOM 372 C CA . THR A 1 48 ? 23.645 13.879 -29.179 1.00 85.81 48 THR A CA 1
ATOM 373 C C . THR A 1 48 ? 24.873 14.121 -30.057 1.00 85.81 48 THR A C 1
ATOM 375 O O . THR A 1 48 ? 25.083 15.237 -30.536 1.00 85.81 48 THR A O 1
ATOM 378 N N . VAL A 1 49 ? 25.685 13.084 -30.260 1.00 85.75 49 VAL A N 1
ATOM 379 C CA . VAL A 1 49 ? 26.881 13.115 -31.118 1.00 85.75 49 VAL A CA 1
ATOM 380 C C . VAL A 1 49 ? 26.690 12.357 -32.429 1.00 85.75 49 VAL A C 1
ATOM 382 O O . VAL A 1 49 ? 27.368 12.667 -33.405 1.00 85.75 49 VAL A O 1
ATOM 385 N N . GLU A 1 50 ? 25.753 11.408 -32.480 1.00 87.44 50 GLU A N 1
ATOM 386 C CA . GLU A 1 50 ? 25.420 10.640 -33.683 1.00 87.44 50 GLU A CA 1
ATOM 387 C C . GLU A 1 50 ? 23.934 10.262 -33.697 1.00 87.44 50 GLU A C 1
ATOM 389 O O . GLU A 1 50 ? 23.312 10.129 -32.642 1.00 87.44 50 GLU A O 1
ATOM 394 N N . THR A 1 51 ? 23.361 10.094 -34.888 1.00 90.88 51 THR A N 1
ATOM 395 C CA . THR A 1 51 ? 21.950 9.748 -35.086 1.00 90.88 51 THR A CA 1
ATOM 396 C C . THR A 1 51 ? 21.794 8.868 -36.329 1.00 90.88 51 THR A C 1
ATOM 398 O O . THR A 1 51 ? 22.491 9.069 -37.325 1.00 90.88 51 THR A O 1
ATOM 401 N N . GLY A 1 52 ? 20.899 7.886 -36.271 1.00 90.31 52 GLY A N 1
ATOM 402 C CA . GLY A 1 52 ? 20.573 6.964 -37.359 1.00 90.31 52 GLY A CA 1
ATOM 403 C C . GLY A 1 52 ? 19.140 6.450 -37.231 1.00 90.31 52 GLY A C 1
ATOM 404 O O . GLY A 1 52 ? 18.531 6.580 -36.173 1.00 90.31 52 GLY A O 1
ATOM 405 N N . TYR A 1 53 ? 18.597 5.871 -38.302 1.00 91.44 53 TYR A N 1
ATOM 406 C CA . TYR A 1 53 ? 17.265 5.255 -38.305 1.00 91.44 53 TYR A CA 1
ATOM 407 C C . TYR A 1 53 ? 17.381 3.766 -38.603 1.00 91.44 53 TYR A C 1
ATOM 409 O O . TYR A 1 53 ? 18.049 3.383 -39.565 1.00 91.44 53 TYR A O 1
ATOM 417 N N . ASN A 1 54 ? 16.765 2.939 -37.759 1.00 89.44 54 ASN A N 1
ATOM 418 C CA . ASN A 1 54 ? 16.786 1.472 -37.700 1.00 89.44 54 ASN A CA 1
ATOM 419 C C . ASN A 1 54 ? 18.175 0.833 -37.525 1.00 89.44 54 ASN A C 1
ATOM 421 O O . ASN A 1 54 ? 18.304 -0.277 -37.014 1.00 89.44 54 ASN A O 1
ATOM 425 N N . LYS A 1 55 ? 19.236 1.524 -37.944 1.00 89.69 55 LYS A N 1
ATOM 426 C CA . LYS A 1 55 ? 20.623 1.091 -37.899 1.00 89.69 55 LYS A CA 1
ATOM 427 C C . LYS A 1 55 ? 21.537 2.293 -37.692 1.00 89.69 55 LYS A C 1
ATOM 429 O O . LYS A 1 55 ? 21.488 3.258 -38.453 1.00 89.69 55 LYS A O 1
ATOM 434 N N . LEU A 1 56 ? 22.429 2.190 -36.714 1.00 87.25 56 LEU A N 1
ATOM 435 C CA . LEU A 1 56 ? 23.523 3.131 -36.485 1.00 87.25 56 LEU A CA 1
ATOM 436 C C . LEU A 1 56 ? 24.846 2.370 -36.612 1.00 87.25 56 LEU A C 1
ATOM 438 O O . LEU A 1 56 ? 25.033 1.340 -35.967 1.00 87.25 56 LEU A O 1
ATOM 442 N N . THR A 1 57 ? 25.744 2.834 -37.486 1.00 82.62 57 THR A N 1
ATOM 443 C CA . THR A 1 57 ? 27.064 2.221 -37.713 1.00 82.62 57 THR A CA 1
ATOM 444 C C . THR A 1 57 ? 28.151 3.227 -37.388 1.00 82.62 57 THR A C 1
ATOM 446 O O . THR A 1 57 ? 28.299 4.219 -38.094 1.00 82.62 57 THR A O 1
ATOM 449 N N . HIS A 1 58 ? 28.947 2.928 -36.364 1.00 73.50 58 HIS A N 1
ATOM 450 C CA . HIS A 1 58 ? 30.004 3.809 -35.889 1.00 73.50 58 HIS A CA 1
ATOM 451 C C . HIS A 1 58 ? 31.398 3.218 -36.165 1.00 73.50 58 HIS A C 1
ATOM 453 O O . HIS A 1 58 ? 31.716 2.096 -35.753 1.00 73.50 58 HIS A O 1
ATOM 459 N N . THR A 1 59 ? 32.266 3.994 -36.827 1.00 63.06 59 THR A N 1
ATOM 460 C CA . THR A 1 59 ? 33.659 3.631 -37.152 1.00 63.06 59 THR A CA 1
ATOM 461 C C . THR A 1 59 ? 34.665 4.613 -36.547 1.00 63.06 59 THR A C 1
ATOM 463 O O . THR A 1 59 ? 34.845 5.700 -37.087 1.00 63.06 59 THR A O 1
ATOM 466 N N . ARG A 1 60 ? 35.404 4.173 -35.512 1.00 53.59 60 ARG A N 1
ATOM 467 C CA . ARG A 1 60 ? 36.532 4.866 -34.837 1.00 53.59 60 ARG A CA 1
ATOM 468 C C . ARG A 1 60 ? 36.212 6.228 -34.178 1.00 53.59 60 ARG A C 1
ATOM 470 O O . ARG A 1 60 ? 35.644 7.126 -34.777 1.00 53.59 60 ARG A O 1
ATOM 477 N N . ASN A 1 61 ? 36.812 6.417 -32.994 1.00 49.72 61 ASN A N 1
ATOM 478 C CA . ASN A 1 61 ? 36.816 7.615 -32.131 1.00 49.72 61 ASN A CA 1
ATOM 479 C C . ASN A 1 61 ? 35.650 7.768 -31.146 1.00 49.72 61 ASN A C 1
ATOM 481 O O . ASN A 1 61 ? 35.381 8.885 -30.707 1.00 49.72 61 ASN A O 1
ATOM 485 N N . TYR A 1 62 ? 35.042 6.672 -30.687 1.00 53.34 62 TYR A N 1
ATOM 486 C CA . TYR A 1 62 ? 34.310 6.708 -29.422 1.00 53.34 62 TYR A CA 1
ATOM 487 C C . TYR A 1 62 ? 35.301 7.056 -28.298 1.00 53.34 62 TYR A C 1
ATOM 489 O O . TYR A 1 62 ? 36.019 6.198 -27.791 1.00 53.34 62 TYR A O 1
ATOM 497 N N . LYS A 1 63 ? 35.448 8.342 -27.969 1.00 52.31 63 LYS A N 1
ATOM 498 C CA . LYS A 1 63 ? 36.284 8.808 -26.863 1.00 52.31 63 LYS A CA 1
ATOM 499 C C . LYS A 1 63 ? 35.382 8.904 -25.648 1.00 52.31 63 LYS A C 1
ATOM 501 O O . LYS A 1 63 ? 34.732 9.923 -25.458 1.00 52.31 63 LYS A O 1
ATOM 506 N N . ARG A 1 64 ? 35.355 7.835 -24.858 1.00 54.41 64 ARG A N 1
ATOM 507 C CA . ARG A 1 64 ? 34.552 7.744 -23.637 1.00 54.41 64 ARG A CA 1
ATOM 508 C C . ARG A 1 64 ? 34.749 8.974 -22.746 1.00 54.41 64 ARG A C 1
ATOM 510 O O . ARG A 1 64 ? 35.889 9.440 -22.617 1.00 54.41 64 ARG A O 1
ATOM 517 N N . SER A 1 65 ? 33.671 9.481 -22.142 1.00 50.59 65 SER A N 1
ATOM 518 C CA . SER A 1 65 ? 33.760 10.607 -21.201 1.00 50.59 65 SER A CA 1
ATOM 519 C C . SER A 1 65 ? 34.848 10.348 -20.148 1.00 50.59 65 SER A C 1
ATOM 521 O O . SER A 1 65 ? 34.936 9.267 -19.564 1.00 50.59 65 SER A O 1
ATOM 523 N N . SER A 1 66 ? 35.724 11.332 -19.926 1.00 45.81 66 SER A N 1
ATOM 524 C CA . SER A 1 66 ? 36.776 11.263 -18.900 1.00 45.81 66 SER A CA 1
ATOM 525 C C . SER A 1 66 ? 36.259 11.594 -17.498 1.00 45.81 66 SER A C 1
ATOM 527 O O . SER A 1 66 ? 37.021 11.542 -16.531 1.00 45.81 66 SER A O 1
ATOM 529 N N . THR A 1 67 ? 34.989 11.992 -17.383 1.00 42.84 67 THR A N 1
ATOM 530 C CA . THR A 1 67 ? 34.339 12.281 -16.104 1.00 42.84 67 THR A CA 1
ATOM 531 C C . THR A 1 67 ? 33.812 10.977 -15.497 1.00 42.84 67 THR A C 1
ATOM 533 O O . THR A 1 67 ? 33.391 10.071 -16.207 1.00 42.84 67 THR A O 1
ATOM 536 N N . ARG A 1 68 ? 33.931 10.814 -14.175 1.00 44.19 68 ARG A N 1
ATOM 537 C CA . ARG A 1 68 ? 33.808 9.529 -13.450 1.00 44.19 68 ARG A CA 1
ATOM 538 C C . ARG A 1 68 ? 32.374 8.962 -13.347 1.00 44.19 68 ARG A C 1
ATOM 540 O O . ARG A 1 68 ? 32.077 8.240 -12.401 1.00 44.19 68 ARG A O 1
ATOM 547 N N . THR A 1 69 ? 31.488 9.253 -14.295 1.00 46.66 69 THR A N 1
ATOM 548 C CA . THR A 1 69 ? 30.073 8.841 -14.291 1.00 46.66 69 THR A CA 1
ATOM 549 C C . THR A 1 69 ? 29.678 8.217 -15.632 1.00 46.66 69 THR A C 1
ATOM 551 O O . THR A 1 69 ? 30.228 8.587 -16.664 1.00 46.66 69 THR A O 1
ATOM 554 N N . ASN A 1 70 ? 28.742 7.258 -15.622 1.00 52.69 70 ASN A N 1
ATOM 555 C CA . ASN A 1 70 ? 28.205 6.565 -16.807 1.00 52.69 70 ASN A CA 1
ATOM 556 C C . ASN A 1 70 ? 27.411 7.528 -17.731 1.00 52.69 70 ASN A C 1
ATOM 558 O O . ASN A 1 70 ? 26.191 7.452 -17.785 1.00 52.69 70 ASN A O 1
ATOM 562 N N . GLY A 1 71 ? 28.078 8.487 -18.380 1.00 52.97 71 GLY A N 1
ATOM 563 C CA . GLY A 1 71 ? 27.435 9.606 -19.087 1.00 52.97 71 GLY A CA 1
ATOM 564 C C . GLY A 1 71 ? 27.137 9.394 -20.573 1.00 52.97 71 GLY A C 1
ATOM 565 O O . GLY A 1 71 ? 26.580 10.300 -21.192 1.00 52.97 71 GLY A O 1
ATOM 566 N N . ASP A 1 72 ? 27.514 8.244 -21.137 1.00 69.19 72 ASP A N 1
ATOM 567 C CA . ASP A 1 72 ? 27.269 7.929 -22.544 1.00 69.19 72 ASP A CA 1
ATOM 568 C C . ASP A 1 72 ? 26.086 6.956 -22.660 1.00 69.19 72 ASP A C 1
ATOM 570 O O . ASP A 1 72 ? 26.026 5.953 -21.944 1.00 69.19 72 ASP A O 1
ATOM 574 N N . GLU A 1 73 ? 25.147 7.240 -23.558 1.00 77.56 73 GLU A N 1
ATOM 575 C CA . GLU A 1 73 ? 23.886 6.501 -23.695 1.00 77.56 73 GLU A CA 1
ATOM 576 C C . GLU A 1 73 ? 23.583 6.222 -25.168 1.00 77.56 73 GLU A C 1
ATOM 578 O O . GLU A 1 73 ? 23.835 7.063 -26.032 1.00 77.56 73 GLU A O 1
ATOM 583 N N . ILE A 1 74 ? 23.003 5.055 -25.444 1.00 80.88 74 ILE A N 1
ATOM 584 C CA . ILE A 1 74 ? 22.289 4.797 -26.692 1.00 80.88 74 ILE A CA 1
ATOM 585 C C . ILE A 1 74 ? 20.806 4.986 -26.407 1.00 80.88 74 ILE A C 1
ATOM 587 O O . ILE A 1 74 ? 20.264 4.342 -25.511 1.00 80.88 74 ILE A O 1
ATOM 591 N N . VAL A 1 75 ? 20.156 5.867 -27.156 1.00 86.62 75 VAL A N 1
ATOM 592 C CA . VAL A 1 75 ? 18.719 6.120 -27.045 1.00 86.62 75 VAL A CA 1
ATOM 593 C C . VAL A 1 75 ? 18.047 5.606 -28.301 1.00 86.62 75 VAL A C 1
ATOM 595 O O . VAL A 1 75 ? 18.445 5.968 -29.404 1.00 86.62 75 VAL A O 1
ATOM 598 N N . ILE A 1 76 ? 17.051 4.749 -28.129 1.00 88.00 76 ILE A N 1
ATOM 599 C CA . ILE A 1 76 ? 16.235 4.194 -29.198 1.00 88.00 76 ILE A CA 1
ATOM 600 C C . ILE A 1 76 ? 14.808 4.693 -28.985 1.00 88.00 76 ILE A C 1
ATOM 602 O O . ILE A 1 76 ? 14.213 4.404 -27.951 1.00 88.00 76 ILE A O 1
ATOM 606 N N . THR A 1 77 ? 14.268 5.436 -29.946 1.00 89.12 77 THR A N 1
ATOM 607 C CA . THR A 1 77 ? 12.898 5.963 -29.904 1.00 89.12 77 THR A CA 1
ATOM 608 C C . THR A 1 77 ? 12.055 5.269 -30.963 1.00 89.12 77 THR A C 1
ATOM 610 O O . THR A 1 77 ? 12.439 5.212 -32.135 1.00 89.12 77 THR A O 1
ATOM 613 N N . ALA A 1 78 ? 10.917 4.734 -30.544 1.00 88.00 78 ALA A N 1
ATOM 614 C CA . ALA A 1 78 ? 9.938 4.069 -31.381 1.00 88.00 78 ALA A CA 1
ATOM 615 C C . ALA A 1 78 ? 8.778 5.020 -31.737 1.00 88.00 78 ALA A C 1
ATOM 617 O O . ALA A 1 78 ? 8.571 6.024 -31.058 1.00 88.00 78 ALA A O 1
ATOM 618 N N . PRO A 1 79 ? 8.013 4.726 -32.801 1.00 85.19 79 PRO A N 1
ATOM 619 C CA . PRO A 1 79 ? 6.758 5.418 -33.070 1.00 85.19 79 PRO A CA 1
ATOM 620 C C . PRO A 1 79 ? 5.753 5.261 -31.921 1.00 85.19 79 PRO A C 1
ATOM 622 O O . PRO A 1 79 ? 5.775 4.273 -31.185 1.00 85.19 79 PRO A O 1
ATOM 625 N N . GLU A 1 80 ? 4.826 6.210 -31.815 1.00 78.94 80 GLU A N 1
ATOM 626 C CA . GLU A 1 80 ? 3.751 6.174 -30.824 1.00 78.94 80 GLU A CA 1
ATOM 627 C C . GLU A 1 80 ? 2.962 4.849 -30.887 1.00 78.94 80 GLU A C 1
ATOM 629 O O . GLU A 1 80 ? 2.616 4.356 -31.964 1.00 78.94 80 GLU A O 1
ATOM 634 N N . GLY A 1 81 ? 2.704 4.248 -29.720 1.00 78.31 81 GLY A N 1
ATOM 635 C CA . GLY A 1 81 ? 1.998 2.968 -29.587 1.00 78.31 81 GLY A CA 1
ATOM 636 C C . GLY A 1 81 ? 2.841 1.717 -29.879 1.00 78.31 81 GLY A C 1
ATOM 637 O O . GLY A 1 81 ? 2.337 0.598 -29.749 1.00 78.31 81 GLY A O 1
ATOM 638 N N . VAL A 1 82 ? 4.118 1.859 -30.252 1.00 86.38 82 VAL A N 1
ATOM 639 C CA . VAL A 1 82 ? 5.024 0.718 -30.449 1.00 86.38 82 VAL A CA 1
ATOM 640 C C . VAL A 1 82 ? 5.693 0.329 -29.133 1.00 86.38 82 VAL A C 1
ATOM 642 O O . VAL A 1 82 ? 6.547 1.040 -28.615 1.00 86.38 82 VAL A O 1
ATOM 645 N N . HIS A 1 83 ? 5.361 -0.867 -28.647 1.00 88.12 83 HIS A N 1
ATOM 646 C CA . HIS A 1 83 ? 5.905 -1.411 -27.399 1.00 88.12 83 HIS A CA 1
ATOM 647 C C . HIS A 1 83 ? 6.907 -2.555 -27.587 1.00 88.12 83 HIS A C 1
ATOM 649 O O . HIS A 1 83 ? 7.557 -2.949 -26.628 1.00 88.12 83 HIS A O 1
ATOM 655 N N . TYR A 1 84 ? 7.049 -3.124 -28.785 1.00 92.12 84 TYR A N 1
ATOM 656 C CA . TYR A 1 84 ? 7.904 -4.294 -29.012 1.00 92.12 84 TYR A CA 1
ATOM 657 C C . TYR A 1 84 ? 8.961 -3.991 -30.069 1.00 92.12 84 TYR A C 1
ATOM 659 O O . TYR A 1 84 ? 8.631 -3.761 -31.236 1.00 92.12 84 TYR A O 1
ATOM 667 N N . LEU A 1 85 ? 10.232 -4.036 -29.667 1.00 93.50 85 LEU A N 1
ATOM 668 C CA . LEU A 1 85 ? 11.369 -3.857 -30.566 1.00 93.50 85 LEU A CA 1
ATOM 669 C C . LEU A 1 85 ? 12.232 -5.113 -30.611 1.00 93.50 85 LEU A C 1
ATOM 671 O O . LEU A 1 85 ? 12.500 -5.730 -29.582 1.00 93.50 85 LEU A O 1
ATOM 675 N N . MET A 1 86 ? 12.726 -5.444 -31.799 1.00 92.75 86 MET A N 1
ATOM 676 C CA . MET A 1 86 ? 13.874 -6.333 -31.957 1.00 92.75 86 MET A CA 1
ATOM 677 C C . MET A 1 86 ? 15.131 -5.471 -31.937 1.00 92.75 86 MET A C 1
ATOM 679 O O . MET A 1 86 ? 15.270 -4.580 -32.776 1.00 92.75 86 MET A O 1
ATOM 683 N N . VAL A 1 87 ? 16.019 -5.716 -30.975 1.00 90.25 87 VAL A N 1
ATOM 684 C CA . VAL A 1 87 ? 17.263 -4.960 -30.791 1.00 90.25 87 VAL A CA 1
ATOM 685 C C . VAL A 1 87 ? 18.454 -5.901 -30.889 1.00 90.25 87 VAL A C 1
ATOM 687 O O . VAL A 1 87 ? 18.447 -6.991 -30.315 1.00 90.25 87 VAL A O 1
ATOM 690 N N . GLN A 1 88 ? 19.499 -5.464 -31.586 1.00 86.81 88 GLN A N 1
ATOM 691 C CA . GLN A 1 88 ? 20.758 -6.190 -31.696 1.00 86.81 88 GLN A CA 1
ATOM 692 C C . GLN A 1 88 ? 21.947 -5.236 -31.571 1.00 86.81 88 GLN A C 1
ATOM 694 O O . GLN A 1 88 ? 21.975 -4.162 -32.174 1.00 86.81 88 GLN A O 1
ATOM 699 N N . LEU A 1 89 ? 22.959 -5.657 -30.811 1.00 76.75 89 LEU A N 1
ATOM 700 C CA . LEU A 1 89 ? 24.279 -5.030 -30.784 1.00 76.75 89 LEU A CA 1
ATOM 701 C C . LEU A 1 89 ? 25.265 -5.935 -31.535 1.00 76.75 89 LEU A C 1
ATOM 703 O O . LEU A 1 89 ? 25.632 -7.003 -31.050 1.00 76.75 89 LEU A O 1
ATOM 707 N N . ASP A 1 90 ? 25.691 -5.499 -32.718 1.00 70.00 90 ASP A N 1
ATOM 708 C CA . ASP A 1 90 ? 26.432 -6.294 -33.696 1.00 70.00 90 ASP A CA 1
ATOM 709 C C . ASP A 1 90 ? 27.972 -6.210 -33.542 1.00 70.00 90 ASP A C 1
ATOM 711 O O . ASP A 1 90 ? 28.570 -5.134 -33.422 1.00 70.00 90 ASP A O 1
ATOM 715 N N . LYS A 1 91 ? 28.576 -7.404 -33.670 1.00 55.62 91 LYS A N 1
ATOM 716 C CA . LYS A 1 91 ? 29.945 -7.803 -34.070 1.00 55.62 91 LYS A CA 1
ATOM 717 C C . LYS A 1 91 ? 31.166 -7.356 -33.235 1.00 55.62 91 LYS A C 1
ATOM 719 O O . LYS A 1 91 ? 31.686 -6.242 -33.342 1.00 55.62 91 LYS A O 1
ATOM 724 N N . TYR A 1 92 ? 31.778 -8.321 -32.532 1.00 52.66 92 TYR A N 1
ATOM 725 C CA . TYR A 1 92 ? 33.143 -8.216 -31.979 1.00 52.66 92 TYR A CA 1
ATOM 726 C C . TYR A 1 92 ? 34.182 -8.979 -32.797 1.00 52.66 92 TYR A C 1
ATOM 728 O O . TYR A 1 92 ? 33.942 -10.079 -33.277 1.00 52.66 92 TYR A O 1
ATOM 736 N N . CYS A 1 93 ? 35.390 -8.408 -32.900 1.00 40.44 93 CYS A N 1
ATOM 737 C CA . CYS A 1 93 ? 36.570 -9.092 -33.430 1.00 40.44 93 CYS A CA 1
ATOM 738 C C . CYS A 1 93 ? 37.547 -9.445 -32.297 1.00 40.44 93 CYS A C 1
ATOM 740 O O . CYS A 1 93 ? 38.081 -8.562 -31.617 1.00 40.44 93 CYS A O 1
ATOM 742 N N . GLY A 1 94 ? 37.834 -10.741 -32.147 1.00 45.22 94 GLY A N 1
ATOM 743 C CA . GLY A 1 94 ? 39.092 -11.262 -31.598 1.00 45.22 94 GLY A CA 1
ATOM 744 C C . GLY A 1 94 ? 38.947 -12.385 -30.561 1.00 45.22 94 GLY A C 1
ATOM 745 O O . GLY A 1 94 ? 37.917 -12.523 -29.901 1.00 45.22 94 GLY A O 1
ATOM 746 N N . THR A 1 95 ? 40.030 -13.128 -30.389 1.00 39.41 95 THR A N 1
ATOM 747 C CA . THR A 1 95 ? 40.180 -14.296 -29.513 1.00 39.41 95 THR A CA 1
ATOM 748 C C . THR A 1 95 ? 40.720 -13.887 -28.130 1.00 39.41 95 THR A C 1
ATOM 750 O O . THR A 1 95 ? 41.656 -13.083 -28.071 1.00 39.41 95 THR A O 1
ATOM 753 N N . PRO A 1 96 ? 40.209 -14.420 -27.005 1.00 42.09 96 PRO A N 1
ATOM 754 C CA . PRO A 1 96 ? 40.809 -14.202 -25.693 1.00 42.09 96 PRO A CA 1
ATOM 755 C C . PRO A 1 96 ? 42.189 -14.831 -25.588 1.00 42.09 96 PRO A C 1
ATOM 757 O O . PRO A 1 96 ? 42.481 -15.858 -26.200 1.00 42.09 96 PRO A O 1
ATOM 760 N N . LYS A 1 97 ? 42.997 -14.291 -24.678 1.00 41.34 97 LYS A N 1
ATOM 761 C CA . LYS A 1 97 ? 44.061 -15.067 -24.043 1.00 41.34 97 LYS A CA 1
ATOM 762 C C . LYS A 1 97 ? 43.428 -15.893 -22.925 1.00 41.34 97 LYS A C 1
ATOM 764 O O . LYS A 1 97 ? 43.245 -15.398 -21.820 1.00 41.34 97 LYS A O 1
ATOM 769 N N . SER A 1 98 ? 43.061 -17.138 -23.215 1.00 44.59 98 SER A N 1
ATOM 770 C CA . SER A 1 98 ? 42.624 -18.099 -22.202 1.00 44.59 98 SER A CA 1
ATOM 771 C C . SER A 1 98 ? 43.824 -18.533 -21.356 1.00 44.59 98 SER A C 1
ATOM 773 O O . SER A 1 98 ? 44.565 -19.442 -21.731 1.00 44.59 98 SER A O 1
ATOM 775 N N . THR A 1 99 ? 44.048 -17.892 -20.216 1.00 40.62 99 THR A N 1
ATOM 776 C CA . THR A 1 99 ? 44.965 -18.408 -19.194 1.00 40.62 99 THR A CA 1
ATOM 777 C C . THR A 1 99 ? 44.157 -18.730 -17.947 1.00 40.62 99 THR A C 1
ATOM 779 O O . THR A 1 99 ? 43.690 -17.800 -17.299 1.00 40.62 99 THR A O 1
ATOM 782 N N . GLY A 1 100 ? 44.016 -20.016 -17.592 1.00 46.84 100 GLY A N 1
ATOM 783 C CA . GLY A 1 100 ? 43.882 -20.350 -16.168 1.00 46.84 100 GLY A CA 1
ATOM 784 C C . GLY A 1 100 ? 42.846 -21.362 -15.670 1.00 46.84 100 GLY A C 1
ATOM 785 O O . GLY A 1 100 ? 42.632 -21.356 -14.468 1.00 46.84 100 GLY A O 1
ATOM 786 N N . MET A 1 101 ? 42.243 -22.253 -16.468 1.00 44.94 101 MET A N 1
ATOM 787 C CA . MET A 1 101 ? 41.543 -23.414 -15.875 1.00 44.94 101 MET A CA 1
ATOM 788 C C . MET A 1 101 ? 42.120 -24.738 -16.366 1.00 44.94 101 MET A C 1
ATOM 790 O O . MET A 1 101 ? 42.103 -25.028 -17.563 1.00 44.94 101 MET A O 1
ATOM 794 N N . ALA A 1 102 ? 42.617 -25.545 -15.427 1.00 45.69 102 ALA A N 1
ATOM 795 C CA . ALA A 1 102 ? 43.067 -26.903 -15.690 1.00 45.69 102 ALA A CA 1
ATOM 796 C C . ALA A 1 102 ? 41.867 -27.810 -16.022 1.00 45.69 102 ALA A C 1
ATOM 798 O O . ALA A 1 102 ? 40.777 -27.677 -15.471 1.00 45.69 102 ALA A O 1
ATOM 799 N N . VAL A 1 103 ? 42.067 -28.764 -16.934 1.00 47.06 103 VAL A N 1
ATOM 800 C CA . VAL A 1 103 ? 41.038 -29.722 -17.391 1.00 47.06 103 VAL A CA 1
ATOM 801 C C . VAL A 1 103 ? 40.562 -30.662 -16.263 1.00 47.06 103 VAL A C 1
ATOM 803 O O . VAL A 1 103 ? 39.504 -31.265 -16.378 1.00 47.06 103 VAL A O 1
ATOM 806 N N . GLN A 1 104 ? 41.306 -30.762 -15.157 1.00 44.00 104 GLN A N 1
ATOM 807 C CA . GLN A 1 104 ? 41.093 -31.744 -14.084 1.00 44.00 104 GLN A CA 1
ATOM 808 C C . GLN A 1 104 ? 40.126 -31.320 -12.957 1.00 44.00 104 GLN A C 1
ATOM 810 O O . GLN A 1 104 ? 39.880 -32.125 -12.066 1.00 44.00 104 GLN A O 1
ATOM 815 N N . GLU A 1 105 ? 39.549 -30.115 -12.989 1.00 48.06 105 GLU A N 1
ATOM 816 C CA . GLU A 1 105 ? 38.660 -29.584 -11.927 1.00 48.06 105 GLU A CA 1
ATOM 817 C C . GLU A 1 105 ? 37.158 -29.585 -12.306 1.00 48.06 105 GLU A C 1
ATOM 819 O O . GLU A 1 105 ? 36.379 -28.800 -11.778 1.00 48.06 105 GLU A O 1
ATOM 824 N N . GLN A 1 106 ? 36.724 -30.401 -13.275 1.00 56.41 106 GLN A N 1
ATOM 825 C CA . GLN A 1 106 ? 35.411 -30.217 -13.916 1.00 56.41 106 GLN A CA 1
ATOM 826 C C . GLN A 1 106 ? 34.284 -31.090 -13.356 1.00 56.41 106 GLN A C 1
ATOM 828 O O . GLN A 1 106 ? 34.413 -32.308 -13.239 1.00 56.41 106 GLN A O 1
ATOM 833 N N . VAL A 1 107 ? 33.133 -30.451 -13.141 1.00 66.56 107 VAL A N 1
ATOM 834 C CA . VAL A 1 107 ? 31.832 -31.104 -12.979 1.00 66.56 107 VAL A CA 1
ATOM 835 C C . VAL A 1 107 ? 31.292 -31.493 -14.360 1.00 66.56 107 VAL A C 1
ATOM 837 O O . VAL A 1 107 ? 31.265 -30.675 -15.287 1.00 66.56 107 VAL A O 1
ATOM 840 N N . GLU A 1 108 ? 30.847 -32.742 -14.497 1.00 68.94 108 GLU A N 1
ATOM 841 C CA . GLU A 1 108 ? 30.185 -33.249 -15.702 1.00 68.94 108 GLU A CA 1
ATOM 842 C C . GLU A 1 108 ? 28.921 -32.429 -16.030 1.00 68.94 108 GLU A C 1
ATOM 844 O O . GLU A 1 108 ? 28.097 -32.158 -15.156 1.00 68.94 108 GLU A O 1
ATOM 849 N N . GLY A 1 109 ? 28.770 -32.023 -17.296 1.00 72.31 109 GLY A N 1
ATOM 850 C CA . GLY A 1 109 ? 27.614 -31.253 -17.777 1.00 72.31 109 GLY A CA 1
ATOM 851 C C . GLY A 1 109 ? 27.766 -29.726 -17.756 1.00 72.31 109 GLY A C 1
ATOM 852 O O . GLY A 1 109 ? 26.808 -29.035 -18.087 1.00 72.31 109 GLY A O 1
ATOM 853 N N . THR A 1 110 ? 28.937 -29.191 -17.394 1.00 80.56 110 THR A N 1
ATOM 854 C CA . THR A 1 110 ? 29.222 -27.744 -17.490 1.00 80.56 110 THR A CA 1
ATOM 855 C C . THR A 1 110 ? 29.328 -27.262 -18.942 1.00 80.56 110 THR A C 1
ATOM 857 O O . THR A 1 110 ? 29.824 -27.980 -19.813 1.00 80.56 110 THR A O 1
ATOM 860 N N . VAL A 1 111 ? 28.899 -26.021 -19.206 1.00 75.94 111 VAL A N 1
ATOM 861 C CA . VAL A 1 111 ? 28.950 -25.394 -20.542 1.00 75.94 111 VAL A CA 1
ATOM 862 C C . VAL A 1 111 ? 30.130 -24.418 -20.626 1.00 75.94 111 VAL A C 1
ATOM 864 O O . VAL A 1 111 ? 30.381 -23.645 -19.698 1.00 75.94 111 VAL A O 1
ATOM 867 N N . ARG A 1 112 ? 30.878 -24.437 -21.743 1.00 73.62 112 ARG A N 1
ATOM 868 C CA . ARG A 1 112 ? 32.040 -23.559 -22.005 1.00 73.62 112 ARG A CA 1
ATOM 869 C C . ARG A 1 112 ? 32.022 -23.006 -23.433 1.00 73.62 112 ARG A C 1
ATOM 871 O O . ARG A 1 112 ? 31.627 -23.737 -24.342 1.00 73.62 112 ARG A O 1
ATOM 878 N N . PRO A 1 113 ? 32.493 -21.768 -23.661 1.00 70.06 113 PRO A N 1
ATOM 879 C CA . PRO A 1 113 ? 32.593 -21.222 -25.005 1.00 70.06 113 PRO A CA 1
ATOM 880 C C . PRO A 1 113 ? 33.737 -21.917 -25.753 1.00 70.06 113 PRO A C 1
ATOM 882 O O . PRO A 1 113 ? 34.871 -21.961 -25.274 1.00 70.06 113 PRO A O 1
ATOM 885 N N . ILE A 1 114 ? 33.439 -22.472 -26.929 1.00 65.56 114 ILE A N 1
ATOM 886 C CA . ILE A 1 114 ? 34.443 -23.093 -27.813 1.00 65.56 114 ILE A CA 1
ATOM 887 C C . ILE A 1 114 ? 35.221 -22.004 -28.573 1.00 65.56 114 ILE A C 1
ATOM 889 O O . ILE A 1 114 ? 36.424 -22.133 -28.791 1.00 65.56 114 ILE A O 1
ATOM 893 N N . ASP A 1 115 ? 34.537 -20.914 -28.930 1.00 65.50 115 ASP A N 1
ATOM 894 C CA . ASP A 1 115 ? 35.092 -19.712 -29.553 1.00 65.50 115 ASP A CA 1
ATOM 895 C C . ASP A 1 115 ? 34.266 -18.487 -29.128 1.00 65.50 115 ASP A C 1
ATOM 897 O O . ASP A 1 115 ? 33.037 -18.530 -29.139 1.00 65.50 115 ASP A O 1
ATOM 901 N N . MET A 1 116 ? 34.920 -17.374 -28.793 1.00 64.75 116 MET A N 1
ATOM 902 C CA . MET A 1 116 ? 34.216 -16.129 -28.468 1.00 64.75 116 MET A CA 1
ATOM 903 C C . MET A 1 116 ? 33.546 -15.483 -29.677 1.00 64.75 116 MET A C 1
ATOM 905 O O . MET A 1 116 ? 32.650 -14.671 -29.485 1.00 64.75 116 MET A O 1
ATOM 909 N N . SER A 1 117 ? 33.957 -15.814 -30.907 1.00 59.62 117 SER A N 1
ATOM 910 C CA . SER A 1 117 ? 33.254 -15.327 -32.102 1.00 59.62 117 SER A CA 1
ATOM 911 C C . SER A 1 117 ? 31.808 -15.833 -32.181 1.00 59.62 117 SER A C 1
ATOM 913 O O . SER A 1 117 ? 30.990 -15.223 -32.854 1.00 59.62 117 SER A O 1
ATOM 915 N N . SER A 1 118 ? 31.480 -16.907 -31.451 1.00 62.69 118 SER A N 1
ATOM 916 C CA . SER A 1 118 ? 30.118 -17.437 -31.335 1.00 62.69 118 SER A CA 1
ATOM 917 C C . SER A 1 118 ? 29.258 -16.747 -30.265 1.00 62.69 118 SER A C 1
ATOM 919 O O . SER A 1 118 ? 28.079 -17.061 -30.144 1.00 62.69 118 SER A O 1
ATOM 921 N N . LEU A 1 119 ? 29.827 -15.817 -29.487 1.00 65.31 119 LEU A N 1
ATOM 922 C CA . LEU A 1 119 ? 29.156 -15.105 -28.391 1.00 65.31 119 LEU A CA 1
ATOM 923 C C . LEU A 1 119 ? 28.588 -13.762 -28.854 1.00 65.31 119 LEU A C 1
ATOM 925 O O . LEU A 1 119 ? 28.877 -12.710 -28.282 1.00 65.31 119 LEU A O 1
ATOM 929 N N . GLU A 1 120 ? 27.839 -13.793 -29.950 1.00 66.06 120 GLU A N 1
ATOM 930 C CA . GLU A 1 120 ? 27.150 -12.614 -30.458 1.00 66.06 120 GLU A CA 1
ATOM 931 C C . GLU A 1 120 ? 25.828 -12.427 -29.710 1.00 66.06 120 GLU A C 1
ATOM 933 O O . GLU A 1 120 ? 25.086 -13.385 -29.482 1.00 66.06 120 GLU A O 1
ATOM 938 N N . TYR A 1 121 ? 25.514 -11.180 -29.350 1.00 70.00 121 TYR A N 1
ATOM 939 C CA . TYR A 1 121 ? 24.163 -10.839 -28.926 1.00 70.00 121 TYR A CA 1
ATOM 940 C C . TYR A 1 121 ? 23.265 -10.954 -30.153 1.00 70.00 121 TYR A C 1
ATOM 942 O O . TYR A 1 121 ? 23.345 -10.135 -31.070 1.00 70.00 121 TYR A O 1
ATOM 950 N N . GLY A 1 122 ? 22.451 -12.006 -30.191 1.00 76.12 122 GLY A N 1
ATOM 951 C CA . GLY A 1 122 ? 21.418 -12.143 -31.206 1.00 76.12 122 GLY A CA 1
ATOM 952 C C . GLY A 1 122 ? 20.393 -11.016 -31.103 1.00 76.12 122 GLY A C 1
ATOM 953 O O . GLY A 1 122 ? 20.278 -10.340 -30.076 1.00 76.12 122 GLY A O 1
ATOM 954 N N . GLU A 1 123 ? 19.621 -10.837 -32.171 1.00 87.25 123 GLU A N 1
ATOM 955 C CA . GLU A 1 123 ? 18.406 -10.029 -32.117 1.00 87.25 123 GLU A CA 1
ATOM 956 C C . GLU A 1 123 ? 17.530 -10.501 -30.943 1.00 87.25 123 GLU A C 1
ATOM 958 O O . GLU A 1 123 ? 17.111 -11.659 -30.884 1.00 87.25 123 GLU A O 1
ATOM 963 N N . THR A 1 124 ? 17.272 -9.601 -29.995 1.00 90.25 124 THR A N 1
ATOM 964 C CA . THR A 1 124 ? 16.441 -9.877 -28.822 1.00 90.25 124 THR A CA 1
ATOM 965 C C . THR A 1 124 ? 15.205 -9.001 -28.846 1.00 90.25 124 THR A C 1
ATOM 967 O O . THR A 1 124 ? 15.287 -7.797 -29.089 1.00 90.25 124 THR A O 1
ATOM 970 N N . LEU A 1 125 ? 14.057 -9.617 -28.571 1.00 92.81 125 LEU A N 1
ATOM 971 C CA . LEU A 1 125 ? 12.808 -8.898 -28.407 1.00 92.81 125 LEU A CA 1
ATOM 972 C C . LEU A 1 125 ? 12.760 -8.250 -27.023 1.00 92.81 125 LEU A C 1
ATOM 974 O O . LEU A 1 125 ? 12.730 -8.956 -26.015 1.00 92.81 125 LEU A O 1
ATOM 978 N N . VAL A 1 126 ? 12.673 -6.927 -26.986 1.00 91.88 126 VAL A N 1
ATOM 979 C CA . VAL A 1 126 ? 12.458 -6.158 -25.761 1.00 91.88 126 VAL A CA 1
ATOM 980 C C . VAL A 1 126 ? 11.089 -5.497 -25.773 1.00 91.88 126 VAL A C 1
ATOM 982 O O . VAL A 1 126 ? 10.555 -5.147 -26.828 1.00 91.88 126 VAL A O 1
ATOM 985 N N . TYR A 1 127 ? 10.526 -5.327 -24.582 1.00 91.44 127 TYR A N 1
ATOM 986 C CA . TYR A 1 127 ? 9.287 -4.597 -24.376 1.00 91.44 127 TYR A CA 1
ATOM 987 C C . TYR A 1 127 ? 9.578 -3.215 -23.800 1.00 91.44 127 TYR A C 1
ATOM 989 O O . TYR A 1 127 ? 10.280 -3.091 -22.794 1.00 91.44 127 TYR A O 1
ATOM 997 N N . LEU A 1 128 ? 9.031 -2.188 -24.435 1.00 87.19 128 LEU A N 1
ATOM 998 C CA . LEU A 1 128 ? 9.129 -0.804 -24.023 1.00 87.19 128 LEU A CA 1
ATOM 999 C C . LEU A 1 128 ? 7.849 -0.384 -23.314 1.00 87.19 128 LEU A C 1
ATOM 1001 O O . LEU A 1 128 ? 6.749 -0.518 -23.850 1.00 87.19 128 LEU A O 1
ATOM 1005 N N . MET A 1 129 ? 7.997 0.171 -22.117 1.00 78.75 129 MET A N 1
ATOM 1006 C CA . MET A 1 129 ? 6.863 0.763 -21.408 1.00 78.75 129 MET A CA 1
ATOM 1007 C C . MET A 1 129 ? 6.392 2.069 -22.035 1.00 78.75 129 MET A C 1
ATOM 1009 O O . MET A 1 129 ? 5.196 2.334 -22.081 1.00 78.75 129 MET A O 1
ATOM 1013 N N . ASN A 1 130 ? 7.345 2.856 -22.520 1.00 77.38 130 ASN A N 1
ATOM 1014 C CA . ASN A 1 130 ? 7.103 4.089 -23.254 1.00 77.38 130 ASN A CA 1
ATOM 1015 C C . ASN A 1 130 ? 7.660 3.920 -24.671 1.00 77.38 130 ASN A C 1
ATOM 1017 O O . ASN A 1 130 ? 8.191 2.871 -25.015 1.00 77.38 130 ASN A O 1
ATOM 1021 N N . ASP A 1 131 ? 7.622 4.965 -25.475 1.00 80.44 131 ASP A N 1
ATOM 1022 C CA . ASP A 1 131 ? 8.208 4.993 -26.816 1.00 80.44 131 ASP A CA 1
ATOM 1023 C C . ASP A 1 131 ? 9.750 5.093 -26.824 1.00 80.44 131 ASP A C 1
ATOM 1025 O O . ASP A 1 131 ? 10.357 5.233 -27.881 1.00 80.44 131 ASP A O 1
ATOM 1029 N N . GLU A 1 132 ? 10.420 5.003 -25.669 1.00 83.62 132 GLU A N 1
ATOM 1030 C CA . GLU A 1 132 ? 11.863 5.217 -25.545 1.00 83.62 132 GLU A CA 1
ATOM 1031 C C . GLU A 1 132 ? 12.576 4.116 -24.742 1.00 83.62 132 GLU A C 1
ATOM 1033 O O . GLU A 1 132 ? 12.214 3.784 -23.609 1.00 83.62 132 GLU A O 1
ATOM 1038 N N . PHE A 1 133 ? 13.673 3.616 -25.310 1.00 84.00 133 PHE A N 1
ATOM 1039 C CA . PHE A 1 133 ? 14.661 2.751 -24.676 1.00 84.00 133 PHE A CA 1
ATOM 1040 C C . PHE A 1 133 ? 15.994 3.480 -24.538 1.00 84.00 133 PHE A C 1
ATOM 1042 O O . PHE A 1 133 ? 16.617 3.859 -25.528 1.00 84.00 133 PHE A O 1
ATOM 1049 N N . ARG A 1 134 ? 16.478 3.619 -23.303 1.00 80.44 134 ARG A N 1
ATOM 1050 C CA . ARG A 1 134 ? 17.829 4.109 -23.017 1.00 80.44 134 ARG A CA 1
ATOM 1051 C C . ARG A 1 134 ? 18.718 2.966 -22.561 1.00 80.44 134 ARG A C 1
ATOM 1053 O O . ARG A 1 134 ? 18.433 2.333 -21.550 1.00 80.44 134 ARG A O 1
ATOM 1060 N N . PHE A 1 135 ? 19.819 2.749 -23.266 1.00 77.88 135 PHE A N 1
ATOM 1061 C CA . PHE A 1 135 ? 20.889 1.842 -22.877 1.00 77.88 135 PHE A CA 1
ATOM 1062 C C . PHE A 1 135 ? 22.113 2.643 -22.433 1.00 77.88 135 PHE A C 1
ATOM 1064 O O . PHE A 1 135 ? 22.785 3.287 -23.241 1.00 77.88 135 PHE A O 1
ATOM 1071 N N . VAL A 1 136 ? 22.420 2.601 -21.137 1.00 72.75 136 VAL A N 1
ATOM 1072 C CA . VAL A 1 136 ? 23.583 3.298 -20.577 1.00 72.75 136 VAL A CA 1
ATOM 1073 C C . VAL A 1 136 ? 24.853 2.507 -20.878 1.00 72.75 136 VAL A C 1
ATOM 1075 O O . VAL A 1 136 ? 25.002 1.363 -20.443 1.00 72.75 136 VAL A O 1
ATOM 1078 N N . ILE A 1 137 ? 25.810 3.137 -21.562 1.00 69.75 137 ILE A N 1
ATOM 1079 C CA . ILE A 1 137 ? 27.091 2.520 -21.897 1.00 69.75 137 ILE A CA 1
ATOM 1080 C C . ILE A 1 137 ? 27.970 2.448 -20.625 1.00 69.75 137 ILE A C 1
ATOM 1082 O O . ILE A 1 137 ? 28.372 3.479 -20.079 1.00 69.75 137 ILE A O 1
ATOM 1086 N N . PRO A 1 138 ? 28.338 1.253 -20.123 1.00 58.97 138 PRO A N 1
ATOM 1087 C CA . PRO A 1 138 ? 28.912 1.138 -18.773 1.00 58.97 138 PRO A CA 1
ATOM 1088 C C . PRO A 1 138 ? 30.400 1.565 -18.641 1.00 58.97 138 PRO A C 1
ATOM 1090 O O . PRO A 1 138 ? 31.262 0.911 -19.220 1.00 58.97 138 PRO A O 1
ATOM 1093 N N . GLY A 1 139 ? 30.752 2.602 -17.857 1.00 54.03 139 GLY A N 1
ATOM 1094 C CA . GLY A 1 139 ? 32.095 3.245 -17.787 1.00 54.03 139 GLY A CA 1
ATOM 1095 C C . GLY A 1 139 ? 33.273 2.422 -17.196 1.00 54.03 139 GLY A C 1
ATOM 1096 O O . GLY A 1 139 ? 33.115 1.797 -16.163 1.00 54.03 139 GLY A O 1
ATOM 1097 N N . THR A 1 140 ? 34.501 2.496 -17.752 1.00 47.78 140 THR A N 1
ATOM 1098 C CA . THR A 1 140 ? 35.628 1.518 -17.605 1.00 47.78 140 THR A CA 1
ATOM 1099 C C . THR A 1 140 ? 36.285 1.452 -16.222 1.00 47.78 140 THR A C 1
ATOM 1101 O O . THR A 1 140 ? 37.039 0.522 -15.954 1.00 47.78 140 THR A O 1
ATOM 1104 N N . SER A 1 141 ? 36.040 2.441 -15.367 1.00 49.03 141 SER A N 1
ATOM 1105 C CA . SER A 1 141 ? 36.692 2.619 -14.062 1.00 49.03 141 SER A CA 1
ATOM 1106 C C . SER A 1 141 ? 35.722 3.174 -13.013 1.00 49.03 141 SER A C 1
ATOM 1108 O O . SER A 1 141 ? 36.131 3.938 -12.139 1.00 49.03 141 SER A O 1
ATOM 1110 N N . GLY A 1 142 ? 34.422 2.901 -13.174 1.00 46.62 142 GLY A N 1
ATOM 1111 C CA . GLY A 1 142 ? 33.375 3.515 -12.357 1.00 46.62 142 GLY A CA 1
ATOM 1112 C C . GLY A 1 142 ? 33.535 3.228 -10.863 1.00 46.62 142 GLY A C 1
ATOM 1113 O O . GLY A 1 142 ? 34.013 2.167 -10.465 1.00 46.62 142 GLY A O 1
ATOM 1114 N N . THR A 1 143 ? 33.117 4.182 -10.042 1.00 45.34 143 THR A N 1
ATOM 1115 C CA . THR A 1 143 ? 32.861 3.998 -8.612 1.00 45.34 143 THR A CA 1
ATOM 1116 C C . THR A 1 143 ? 31.352 3.853 -8.397 1.00 45.34 143 THR A C 1
ATOM 1118 O O . THR A 1 143 ? 30.573 4.296 -9.243 1.00 45.34 143 THR A O 1
ATOM 1121 N N . ASP A 1 144 ? 30.908 3.245 -7.299 1.00 44.50 144 ASP A N 1
ATOM 1122 C CA . ASP A 1 144 ? 29.504 3.368 -6.887 1.00 44.50 144 ASP A CA 1
ATOM 1123 C C . ASP A 1 144 ? 29.182 4.797 -6.392 1.00 44.50 144 ASP A C 1
ATOM 1125 O O . ASP A 1 144 ? 30.039 5.689 -6.386 1.00 44.50 144 ASP A O 1
ATOM 1129 N N . ALA A 1 145 ? 27.930 5.023 -5.979 1.00 35.00 145 ALA A N 1
ATOM 1130 C CA . ALA A 1 145 ? 27.454 6.315 -5.481 1.00 35.00 145 ALA A CA 1
ATOM 1131 C C . ALA A 1 145 ? 28.151 6.789 -4.186 1.00 35.00 145 ALA A C 1
ATOM 1133 O O . ALA A 1 145 ? 28.019 7.955 -3.821 1.00 35.00 145 ALA A O 1
ATOM 1134 N N . ASN A 1 146 ? 28.917 5.917 -3.522 1.00 35.69 146 ASN A N 1
ATOM 1135 C CA . ASN A 1 146 ? 29.685 6.218 -2.313 1.00 35.69 146 ASN A CA 1
ATOM 1136 C C . ASN A 1 146 ? 31.174 6.460 -2.612 1.00 35.69 146 ASN A C 1
ATOM 1138 O O . ASN A 1 146 ? 31.977 6.624 -1.695 1.00 35.69 146 ASN A O 1
ATOM 1142 N N . GLY A 1 147 ? 31.565 6.496 -3.891 1.00 38.09 147 GLY A N 1
ATOM 1143 C CA . GLY A 1 147 ? 32.960 6.670 -4.288 1.00 38.09 147 GLY A CA 1
ATOM 1144 C C . GLY A 1 147 ? 33.805 5.407 -4.106 1.00 38.09 147 GLY A C 1
ATOM 1145 O O . GLY A 1 147 ? 35.027 5.472 -4.268 1.00 38.09 147 GLY A O 1
ATOM 1146 N N . THR A 1 148 ? 33.185 4.256 -3.823 1.00 45.09 148 THR A N 1
ATOM 1147 C CA . THR A 1 148 ? 33.878 2.970 -3.761 1.00 45.09 148 THR A CA 1
ATOM 1148 C C . THR A 1 148 ? 34.306 2.610 -5.169 1.00 45.09 148 THR A C 1
ATOM 1150 O O . THR A 1 148 ? 33.472 2.509 -6.069 1.00 45.09 148 THR A O 1
ATOM 1153 N N . THR A 1 149 ? 35.609 2.436 -5.393 1.00 44.91 149 THR A N 1
ATOM 1154 C CA . THR A 1 149 ? 36.093 1.941 -6.687 1.00 44.91 149 THR A CA 1
ATOM 1155 C C . THR A 1 149 ? 35.467 0.573 -6.906 1.00 44.91 149 THR A C 1
ATOM 1157 O O . THR A 1 149 ? 35.593 -0.286 -6.035 1.00 44.91 149 THR A O 1
ATOM 1160 N N . LEU A 1 150 ? 34.795 0.365 -8.045 1.00 51.28 150 LEU A N 1
ATOM 1161 C CA . LEU A 1 150 ? 34.268 -0.945 -8.448 1.00 51.28 150 LEU A CA 1
ATOM 1162 C C . LEU A 1 150 ? 35.446 -1.847 -8.868 1.00 51.28 150 LEU A C 1
ATOM 1164 O O . LEU A 1 150 ? 35.547 -2.287 -10.012 1.00 51.28 150 LEU A O 1
ATOM 1168 N N . CYS A 1 151 ? 36.416 -2.013 -7.965 1.00 33.22 151 CYS A N 1
ATOM 1169 C CA . CYS A 1 151 ? 37.665 -2.722 -8.168 1.00 33.22 151 CYS A CA 1
ATOM 1170 C C . CYS A 1 151 ? 37.390 -4.182 -8.538 1.00 33.22 151 CYS A C 1
ATOM 1172 O O . CYS A 1 151 ? 36.824 -4.924 -7.742 1.00 33.22 151 CYS A O 1
ATOM 1174 N N . GLY A 1 152 ? 37.930 -4.614 -9.681 1.00 38.59 152 GLY A N 1
ATOM 1175 C CA . GLY A 1 152 ? 38.529 -5.948 -9.789 1.00 38.59 152 GLY A CA 1
ATOM 1176 C C . GLY A 1 152 ? 37.754 -7.071 -10.485 1.00 38.59 152 GLY A C 1
ATOM 1177 O O . GLY A 1 152 ? 38.261 -8.186 -10.462 1.00 38.59 152 GLY A O 1
ATOM 1178 N N . GLY A 1 153 ? 36.611 -6.822 -11.126 1.00 45.06 153 GLY A N 1
ATOM 1179 C CA . GLY A 1 153 ? 35.859 -7.848 -11.869 1.00 45.06 153 GLY A CA 1
ATOM 1180 C C . GLY A 1 153 ? 35.747 -7.506 -13.351 1.00 45.06 153 GLY A C 1
ATOM 1181 O O . GLY A 1 153 ? 35.600 -6.337 -13.715 1.00 45.06 153 GLY A O 1
ATOM 1182 N N . SER A 1 154 ? 35.862 -8.493 -14.237 1.00 51.50 154 SER A N 1
ATOM 1183 C CA . SER A 1 154 ? 35.712 -8.246 -15.675 1.00 51.50 154 SER A CA 1
ATOM 1184 C C . SER A 1 154 ? 34.266 -7.852 -15.986 1.00 51.50 154 SER A C 1
ATOM 1186 O O . SER A 1 154 ? 33.332 -8.354 -15.370 1.00 51.50 154 SER A O 1
ATOM 1188 N N . TRP A 1 155 ? 34.085 -6.949 -16.947 1.00 58.69 155 TRP A N 1
ATOM 1189 C CA . TRP A 1 155 ? 32.777 -6.497 -17.424 1.00 58.69 155 TRP A CA 1
ATOM 1190 C C . TRP A 1 155 ? 31.825 -7.678 -17.730 1.00 58.69 155 TRP A C 1
ATOM 1192 O O . TRP A 1 155 ? 32.301 -8.664 -18.292 1.00 58.69 155 TRP A O 1
ATOM 1202 N N . PRO A 1 156 ? 30.505 -7.586 -17.426 1.00 58.03 156 PRO A N 1
ATOM 1203 C CA . PRO A 1 156 ? 29.512 -8.591 -17.848 1.00 58.03 156 PRO A CA 1
ATOM 1204 C C . PRO A 1 156 ? 29.230 -8.536 -19.361 1.00 58.03 156 PRO A C 1
ATOM 1206 O O . PRO A 1 156 ? 28.526 -9.373 -19.903 1.00 58.03 156 PRO A O 1
ATOM 1209 N N . TYR A 1 157 ? 29.799 -7.544 -20.048 1.00 61.69 157 TYR A N 1
ATOM 1210 C CA . TYR A 1 157 ? 29.924 -7.488 -21.500 1.00 61.69 157 TYR A CA 1
ATOM 1211 C C . TYR A 1 157 ? 31.386 -7.745 -21.863 1.00 61.69 157 TYR A C 1
ATOM 1213 O O . TYR A 1 157 ? 32.286 -7.452 -21.070 1.00 61.69 157 TYR A O 1
ATOM 1221 N N . ASP A 1 158 ? 31.655 -8.198 -23.085 1.00 60.81 158 ASP A N 1
ATOM 1222 C CA . ASP A 1 158 ? 33.026 -8.257 -23.590 1.00 60.81 158 ASP A CA 1
ATOM 1223 C C . ASP A 1 158 ? 33.746 -6.908 -23.362 1.00 60.81 158 ASP A C 1
ATOM 1225 O O . ASP A 1 158 ? 33.208 -5.841 -23.642 1.00 60.81 158 ASP A O 1
ATOM 1229 N N . SER A 1 159 ? 34.980 -6.910 -22.848 1.00 54.78 159 SER A N 1
ATOM 1230 C CA . SER A 1 159 ? 35.729 -5.661 -22.589 1.00 54.78 159 SER A CA 1
ATOM 1231 C C . SER A 1 159 ? 35.960 -4.797 -23.840 1.00 54.78 159 SER A C 1
ATOM 1233 O O . SER A 1 159 ? 36.198 -3.592 -23.739 1.00 54.78 159 SER A O 1
ATOM 1235 N N . ARG A 1 160 ? 35.861 -5.389 -25.035 1.00 56.69 160 ARG A N 1
ATOM 1236 C CA . ARG A 1 160 ? 35.926 -4.710 -26.335 1.00 56.69 160 ARG A CA 1
ATOM 1237 C C . ARG A 1 160 ? 34.576 -4.163 -26.771 1.00 56.69 160 ARG A C 1
ATOM 1239 O O . ARG A 1 160 ? 34.521 -3.540 -27.837 1.00 56.69 160 ARG A O 1
ATOM 1246 N N . ALA A 1 161 ? 33.538 -4.364 -25.952 1.00 57.06 161 ALA A N 1
ATOM 1247 C CA . ALA A 1 161 ? 32.174 -3.978 -26.246 1.00 57.06 161 ALA A CA 1
ATOM 1248 C C . ALA A 1 161 ? 32.056 -2.519 -26.659 1.00 57.06 161 ALA A C 1
ATOM 1250 O O . ALA A 1 161 ? 31.570 -2.130 -27.719 1.00 57.06 161 ALA A O 1
ATOM 1251 N N . PHE A 1 162 ? 32.708 -1.730 -25.825 1.00 59.12 162 PHE A N 1
ATOM 1252 C CA . PHE A 1 162 ? 32.698 -0.287 -25.867 1.00 59.12 162 PHE A CA 1
ATOM 1253 C C . PHE A 1 162 ? 34.138 0.253 -25.771 1.00 59.12 162 PHE A C 1
ATOM 1255 O O . PHE A 1 162 ? 34.367 1.347 -25.259 1.00 59.12 162 PHE A O 1
ATOM 1262 N N . SER A 1 163 ? 35.129 -0.547 -26.205 1.00 55.50 163 SER A N 1
ATOM 1263 C CA . SER A 1 163 ? 36.554 -0.179 -26.184 1.00 55.50 163 SER A CA 1
ATOM 1264 C C . SER A 1 163 ? 36.913 0.765 -27.327 1.00 55.50 163 SER A C 1
ATOM 1266 O O . SER A 1 163 ? 36.420 0.643 -28.446 1.00 55.50 163 SER A O 1
ATOM 1268 N N . THR A 1 164 ? 37.853 1.668 -27.049 1.00 52.31 164 THR A N 1
ATOM 1269 C CA . THR A 1 164 ? 38.401 2.639 -28.004 1.00 52.31 164 THR A CA 1
ATOM 1270 C C . THR A 1 164 ? 39.562 2.077 -28.838 1.00 52.31 164 THR A C 1
ATOM 1272 O O . THR A 1 164 ? 40.038 2.741 -29.761 1.00 52.31 164 THR A O 1
ATOM 1275 N N . SER A 1 165 ? 40.038 0.863 -28.531 1.00 49.47 165 SER A N 1
ATOM 1276 C CA . SER A 1 165 ? 41.183 0.223 -29.187 1.00 49.47 165 SER A CA 1
ATOM 1277 C C . SER A 1 165 ? 40.752 -0.895 -30.150 1.00 49.47 165 SER A C 1
ATOM 1279 O O . SER A 1 165 ? 40.215 -1.921 -29.742 1.00 49.47 165 SER A O 1
ATOM 1281 N N . GLY A 1 166 ? 41.013 -0.706 -31.451 1.00 53.31 166 GLY A N 1
ATOM 1282 C CA . GLY A 1 166 ? 40.765 -1.698 -32.511 1.00 53.31 166 GLY A CA 1
ATOM 1283 C C . GLY A 1 166 ? 40.049 -1.136 -33.749 1.00 53.31 166 GLY A C 1
ATOM 1284 O O . GLY A 1 166 ? 39.385 -0.107 -33.686 1.00 53.31 166 GLY A O 1
ATOM 1285 N N . ASN A 1 167 ? 40.193 -1.809 -34.898 1.00 51.84 167 ASN A N 1
ATOM 1286 C CA . ASN A 1 167 ? 39.493 -1.498 -36.156 1.00 51.84 167 ASN A CA 1
ATOM 1287 C C . ASN A 1 167 ? 38.202 -2.317 -36.289 1.00 51.84 167 ASN A C 1
ATOM 1289 O O . ASN A 1 167 ? 38.108 -3.167 -37.169 1.00 51.84 167 ASN A O 1
ATOM 1293 N N . THR A 1 168 ? 37.225 -2.108 -35.410 1.00 58.84 168 THR A N 1
ATOM 1294 C CA . THR A 1 168 ? 35.932 -2.803 -35.520 1.00 58.84 168 THR A CA 1
ATOM 1295 C C . THR A 1 168 ? 34.811 -1.791 -35.663 1.00 58.84 168 THR A C 1
ATOM 1297 O O . THR A 1 168 ? 34.671 -0.939 -34.786 1.00 58.84 168 THR A O 1
ATOM 1300 N N . GLU A 1 169 ? 34.035 -1.889 -36.741 1.00 65.56 169 GLU A N 1
ATOM 1301 C CA . GLU A 1 169 ? 32.744 -1.204 -36.855 1.00 65.56 169 GLU A CA 1
ATOM 1302 C C . GLU A 1 169 ? 31.836 -1.702 -35.726 1.00 65.56 169 GLU A C 1
ATOM 1304 O O . GLU A 1 169 ? 31.811 -2.904 -35.453 1.00 65.56 169 GLU A O 1
ATOM 1309 N N . LYS A 1 170 ? 31.145 -0.790 -35.040 1.00 72.75 170 LYS A N 1
ATOM 1310 C CA . LYS A 1 170 ? 30.102 -1.132 -34.067 1.00 72.75 170 LYS A CA 1
ATOM 1311 C C . LYS A 1 170 ? 28.762 -0.810 -34.692 1.00 72.75 170 LYS A C 1
ATOM 1313 O O . LYS A 1 170 ? 28.585 0.297 -35.204 1.00 72.75 170 LYS A O 1
ATOM 1318 N N . VAL A 1 171 ? 27.849 -1.768 -34.667 1.00 78.00 171 VAL A N 1
ATOM 1319 C CA . VAL A 1 171 ? 26.522 -1.604 -35.250 1.00 78.00 171 VAL A CA 1
ATOM 1320 C C . VAL A 1 171 ? 25.492 -1.844 -34.160 1.00 78.00 171 VAL A C 1
ATOM 1322 O O . VAL A 1 171 ? 25.582 -2.818 -33.423 1.00 78.00 171 VAL A O 1
ATOM 1325 N N . ILE A 1 172 ? 24.519 -0.948 -34.054 1.00 84.06 172 ILE A N 1
ATOM 1326 C CA . ILE A 1 172 ? 23.273 -1.230 -33.349 1.00 84.06 172 ILE A CA 1
ATOM 1327 C C . ILE A 1 172 ? 22.138 -1.190 -34.360 1.00 84.06 172 ILE A C 1
ATOM 1329 O O . ILE A 1 172 ? 22.073 -0.278 -35.193 1.00 84.06 172 ILE A O 1
ATOM 1333 N N . THR A 1 173 ? 21.270 -2.190 -34.299 1.00 88.69 173 THR A N 1
ATOM 1334 C CA . THR A 1 173 ? 20.032 -2.248 -35.070 1.00 88.69 173 THR A CA 1
ATOM 1335 C C . THR A 1 173 ? 18.847 -2.324 -34.121 1.00 88.69 173 THR A C 1
ATOM 1337 O O . THR A 1 173 ? 18.902 -2.969 -33.072 1.00 88.69 173 THR A O 1
ATOM 1340 N N . ALA A 1 174 ? 17.781 -1.623 -34.482 1.00 91.88 174 ALA A N 1
ATOM 1341 C CA . ALA A 1 174 ? 16.498 -1.706 -33.814 1.00 91.88 174 ALA A CA 1
ATOM 1342 C C . ALA A 1 174 ? 15.394 -1.614 -34.861 1.00 91.88 174 ALA A C 1
ATOM 1344 O O . ALA A 1 174 ? 15.466 -0.789 -35.770 1.00 91.88 174 ALA A O 1
ATOM 1345 N N . ARG A 1 175 ? 14.380 -2.464 -34.742 1.00 93.06 175 ARG A N 1
ATOM 1346 C CA . ARG A 1 175 ? 13.210 -2.457 -35.623 1.00 93.06 175 ARG A CA 1
ATOM 1347 C C . ARG A 1 175 ? 11.963 -2.819 -34.842 1.00 93.06 175 ARG A C 1
ATOM 1349 O O . ARG A 1 175 ? 12.043 -3.508 -33.823 1.00 93.06 175 ARG A O 1
ATOM 1356 N N . VAL A 1 176 ? 10.813 -2.408 -35.358 1.00 93.12 176 VAL A N 1
ATOM 1357 C CA . VAL A 1 176 ? 9.521 -2.877 -34.855 1.00 93.12 176 VAL A CA 1
ATOM 1358 C C . VAL A 1 176 ? 9.444 -4.399 -35.016 1.00 93.12 176 VAL A C 1
ATOM 1360 O O . VAL A 1 176 ? 9.819 -4.952 -36.056 1.00 93.12 176 VAL A O 1
ATOM 1363 N N . ALA A 1 177 ? 9.007 -5.088 -33.965 1.00 92.50 177 ALA A N 1
ATOM 1364 C CA . ALA A 1 177 ? 8.831 -6.532 -34.003 1.00 92.50 177 ALA A CA 1
ATOM 1365 C C . ALA A 1 177 ? 7.596 -6.925 -34.821 1.00 92.50 177 ALA A C 1
ATOM 1367 O O . ALA A 1 177 ? 6.554 -6.271 -34.768 1.00 92.50 177 ALA A O 1
ATOM 1368 N N . THR A 1 178 ? 7.692 -8.028 -35.557 1.00 92.75 178 THR A N 1
ATOM 1369 C CA . THR A 1 178 ? 6.548 -8.582 -36.285 1.00 92.75 178 THR A CA 1
ATOM 1370 C C . THR A 1 178 ? 5.579 -9.276 -35.330 1.00 92.75 178 THR A C 1
ATOM 1372 O O . THR A 1 178 ? 5.956 -9.785 -34.272 1.00 92.75 178 THR A O 1
ATOM 1375 N N . GLN A 1 179 ? 4.311 -9.380 -35.726 1.00 91.12 179 GLN A N 1
ATOM 1376 C CA . GLN A 1 179 ? 3.303 -10.058 -34.912 1.00 91.12 179 GLN A CA 1
ATOM 1377 C C . GLN A 1 179 ? 3.618 -11.551 -34.681 1.00 91.12 179 GLN A C 1
ATOM 1379 O O . GLN A 1 179 ? 3.254 -12.101 -33.640 1.00 91.12 179 GLN A O 1
ATOM 1384 N N . GLU A 1 180 ? 4.299 -12.208 -35.627 1.00 92.31 180 GLU A N 1
ATOM 1385 C CA . GLU A 1 180 ? 4.756 -13.597 -35.488 1.00 92.31 180 GLU A CA 1
ATOM 1386 C C . GLU A 1 180 ? 5.837 -13.729 -34.406 1.00 92.31 180 GLU A C 1
ATOM 1388 O O . GLU A 1 180 ? 5.743 -14.621 -33.563 1.00 92.31 180 GLU A O 1
ATOM 1393 N N . GLU A 1 181 ? 6.806 -12.808 -34.364 1.00 93.00 181 GLU A N 1
ATOM 1394 C CA . GLU A 1 181 ? 7.854 -12.759 -33.331 1.00 93.00 181 GLU A CA 1
ATOM 1395 C C . GLU A 1 181 ? 7.271 -12.486 -31.940 1.00 93.00 181 GLU A C 1
ATOM 1397 O O . GLU A 1 181 ? 7.623 -13.160 -30.965 1.00 93.00 181 GLU A O 1
ATOM 1402 N N . ILE A 1 182 ? 6.327 -11.543 -31.858 1.00 92.00 182 ILE A N 1
ATOM 1403 C CA . ILE A 1 182 ? 5.608 -11.203 -30.625 1.00 92.00 182 ILE A CA 1
ATOM 1404 C C . ILE A 1 182 ? 4.835 -12.425 -30.107 1.00 92.00 182 ILE A C 1
ATOM 1406 O O . ILE A 1 182 ? 4.901 -12.737 -28.922 1.00 92.00 182 ILE A O 1
ATOM 1410 N N . ASN A 1 183 ? 4.160 -13.178 -30.976 1.00 90.88 183 ASN A N 1
ATOM 1411 C CA . ASN A 1 183 ? 3.310 -14.299 -30.560 1.00 90.88 183 ASN A CA 1
ATOM 1412 C C . ASN A 1 183 ? 4.046 -15.642 -30.401 1.00 90.88 183 ASN A C 1
ATOM 1414 O O . ASN A 1 183 ? 3.448 -16.615 -29.928 1.00 90.88 183 ASN A O 1
ATOM 1418 N N . ALA A 1 184 ? 5.319 -15.724 -30.795 1.00 95.00 184 ALA A N 1
ATOM 1419 C CA . ALA A 1 184 ? 6.102 -16.952 -30.718 1.00 95.00 184 ALA A CA 1
ATOM 1420 C C . ALA A 1 184 ? 6.356 -17.389 -29.266 1.00 95.00 184 ALA A C 1
ATOM 1422 O O . ALA A 1 184 ? 6.650 -16.571 -28.391 1.00 95.00 184 ALA A O 1
ATOM 1423 N N . ARG A 1 185 ? 6.317 -18.709 -29.019 1.00 96.50 185 ARG A N 1
ATOM 1424 C CA . ARG A 1 185 ? 6.766 -19.268 -27.737 1.00 96.50 185 ARG A CA 1
ATOM 1425 C C . ARG A 1 185 ? 8.283 -19.111 -27.621 1.00 96.50 185 ARG A C 1
ATOM 1427 O O . ARG A 1 185 ? 9.009 -19.683 -28.431 1.00 96.50 185 ARG A O 1
ATOM 1434 N N . ARG A 1 186 ? 8.763 -18.396 -26.605 1.00 96.06 186 ARG A N 1
ATOM 1435 C CA . ARG A 1 186 ? 10.188 -18.068 -26.412 1.00 96.06 186 ARG A CA 1
ATOM 1436 C C . ARG A 1 186 ? 10.561 -17.955 -24.933 1.00 96.06 186 ARG A C 1
ATOM 1438 O O . ARG A 1 186 ? 9.689 -18.073 -24.076 1.00 96.06 186 ARG A O 1
ATOM 1445 N N . ASN A 1 187 ? 11.845 -17.722 -24.651 1.00 97.00 187 ASN A N 1
ATOM 1446 C CA . ASN A 1 187 ? 12.287 -17.261 -23.336 1.00 97.00 187 ASN A CA 1
ATOM 1447 C C . ASN A 1 187 ? 11.859 -15.796 -23.155 1.00 97.00 187 ASN A C 1
ATOM 1449 O O . ASN A 1 187 ? 12.451 -14.892 -23.734 1.00 97.00 187 ASN A O 1
ATOM 1453 N N . LEU A 1 188 ? 10.811 -15.576 -22.371 1.00 97.31 188 LEU A N 1
ATOM 1454 C CA . LEU A 1 188 ? 10.236 -14.273 -22.057 1.00 97.31 188 LEU A CA 1
ATOM 1455 C C . LEU A 1 188 ? 11.065 -13.471 -21.053 1.00 97.31 188 LEU A C 1
ATOM 1457 O O . LEU A 1 188 ? 10.794 -12.284 -20.902 1.00 97.31 188 LEU A O 1
ATOM 1461 N N . ALA A 1 189 ? 12.020 -14.111 -20.368 1.00 97.06 189 ALA A N 1
ATOM 1462 C CA . ALA A 1 189 ? 12.944 -13.456 -19.449 1.00 97.06 189 ALA A CA 1
ATOM 1463 C C . ALA A 1 189 ? 14.184 -12.892 -20.155 1.00 97.06 189 ALA A C 1
ATOM 1465 O O . ALA A 1 189 ? 14.807 -12.006 -19.596 1.00 97.06 189 ALA A O 1
ATOM 1466 N N . LEU A 1 190 ? 14.511 -13.342 -21.374 1.00 95.44 190 LEU A N 1
ATOM 1467 C CA . LEU A 1 190 ? 15.717 -12.921 -22.091 1.00 95.44 190 LEU A CA 1
ATOM 1468 C C . LEU A 1 190 ? 15.739 -11.403 -22.326 1.00 95.44 190 LEU A C 1
ATOM 1470 O O . LEU A 1 190 ? 14.921 -10.881 -23.084 1.00 95.44 190 LEU A O 1
ATOM 1474 N N . ASN A 1 191 ? 16.711 -10.719 -21.729 1.00 91.69 191 ASN A N 1
ATOM 1475 C CA . ASN A 1 191 ? 17.037 -9.330 -22.015 1.00 91.69 191 ASN A CA 1
ATOM 1476 C C . ASN A 1 191 ? 18.525 -9.040 -21.731 1.00 91.69 191 ASN A C 1
ATOM 1478 O O . ASN A 1 191 ? 18.882 -8.643 -20.621 1.00 91.69 191 ASN A O 1
ATOM 1482 N N . PRO A 1 192 ? 19.411 -9.144 -22.738 1.00 86.00 192 PRO A N 1
ATOM 1483 C CA . PRO A 1 192 ? 20.823 -8.786 -22.593 1.00 86.00 192 PRO A CA 1
ATOM 1484 C C . PRO A 1 192 ? 21.053 -7.273 -22.449 1.00 86.00 192 PRO A C 1
ATOM 1486 O O . PRO A 1 192 ? 22.178 -6.826 -22.200 1.00 86.00 192 PRO A O 1
ATOM 1489 N N . PHE A 1 193 ? 20.004 -6.472 -22.640 1.00 83.50 193 PHE A N 1
ATOM 1490 C CA . PHE A 1 193 ? 20.035 -5.020 -22.530 1.00 83.50 193 PHE A CA 1
ATOM 1491 C C . PHE A 1 193 ? 19.480 -4.510 -21.203 1.00 83.50 193 PHE A C 1
ATOM 1493 O O . PHE A 1 193 ? 19.377 -3.294 -21.023 1.00 83.50 193 PHE A O 1
ATOM 1500 N N . ASP A 1 194 ? 19.138 -5.413 -20.281 1.00 83.44 194 ASP A N 1
ATOM 1501 C CA . ASP A 1 194 ? 18.699 -5.020 -18.956 1.00 83.44 194 ASP A CA 1
ATOM 1502 C C . ASP A 1 194 ? 19.797 -4.217 -18.244 1.00 83.44 194 ASP A C 1
ATOM 1504 O O . ASP A 1 194 ? 21.007 -4.495 -18.307 1.00 83.44 194 ASP A O 1
ATOM 1508 N N . LEU A 1 195 ? 19.366 -3.151 -17.588 1.00 73.38 195 LEU A N 1
ATOM 1509 C CA . LEU A 1 195 ? 20.256 -2.240 -16.900 1.00 73.38 195 LEU A CA 1
ATOM 1510 C C . LEU A 1 195 ? 20.268 -2.563 -15.419 1.00 73.38 195 LEU A C 1
ATOM 1512 O O . LEU A 1 195 ? 19.337 -3.136 -14.861 1.00 73.38 195 LEU A O 1
ATOM 1516 N N . ARG A 1 196 ? 21.344 -2.132 -14.762 1.00 67.69 196 ARG A N 1
ATOM 1517 C CA . ARG A 1 196 ? 21.347 -2.026 -13.310 1.00 67.69 196 ARG A CA 1
ATOM 1518 C C . ARG A 1 196 ? 20.278 -0.996 -12.935 1.00 67.69 196 ARG A C 1
ATOM 1520 O O . ARG A 1 196 ? 20.549 0.206 -12.953 1.00 67.69 196 ARG A O 1
ATOM 1527 N N . GLY A 1 197 ? 19.075 -1.483 -12.640 1.00 53.50 197 GLY A N 1
ATOM 1528 C CA . GLY A 1 197 ? 18.055 -0.731 -11.929 1.00 53.50 197 GLY A CA 1
ATOM 1529 C C . GLY A 1 197 ? 18.675 -0.220 -10.634 1.00 53.50 197 GLY A C 1
ATOM 1530 O O . GLY A 1 197 ? 19.617 -0.808 -10.101 1.00 53.50 197 GLY A O 1
ATOM 1531 N N . ASN A 1 198 ? 18.257 0.949 -10.176 1.00 48.31 198 ASN A N 1
ATOM 1532 C CA . ASN A 1 198 ? 18.853 1.672 -9.057 1.00 48.31 198 ASN A CA 1
ATOM 1533 C C . ASN A 1 198 ? 18.532 0.985 -7.704 1.00 48.31 198 ASN A C 1
ATOM 1535 O O . ASN A 1 198 ? 17.919 1.582 -6.826 1.00 48.31 198 ASN A O 1
ATOM 1539 N N . ASP A 1 199 ? 18.918 -0.285 -7.556 1.00 47.91 199 ASP A N 1
ATOM 1540 C CA . ASP A 1 199 ? 18.272 -1.232 -6.644 1.00 47.91 199 ASP A CA 1
ATOM 1541 C C . ASP A 1 199 ? 19.033 -1.467 -5.336 1.00 47.91 199 ASP A C 1
ATOM 1543 O O . ASP A 1 199 ? 18.462 -2.040 -4.420 1.00 47.91 199 ASP A O 1
ATOM 1547 N N . ASN A 1 200 ? 20.273 -0.972 -5.205 1.00 35.66 200 ASN A N 1
ATOM 1548 C CA . ASN A 1 200 ? 21.113 -1.200 -4.016 1.00 35.66 200 ASN A CA 1
ATOM 1549 C C . ASN A 1 200 ? 21.890 0.029 -3.504 1.00 35.66 200 ASN A C 1
ATOM 1551 O O . ASN A 1 200 ? 22.778 -0.124 -2.665 1.00 35.66 200 ASN A O 1
ATOM 1555 N N . SER A 1 201 ? 21.615 1.254 -3.969 1.00 34.81 201 SER A N 1
ATOM 1556 C CA . SER A 1 201 ? 22.253 2.441 -3.377 1.00 34.81 201 SER A CA 1
ATOM 1557 C C . SER A 1 201 ? 21.271 3.255 -2.550 1.00 34.81 201 SER A C 1
ATOM 1559 O O . SER A 1 201 ? 20.335 3.835 -3.091 1.00 34.81 201 SER A O 1
ATOM 1561 N N . LEU A 1 202 ? 21.595 3.371 -1.260 1.00 36.22 202 LEU A N 1
ATOM 1562 C CA . LEU A 1 202 ? 21.106 4.330 -0.264 1.00 36.22 202 LEU A CA 1
ATOM 1563 C C . LEU A 1 202 ? 21.336 5.810 -0.671 1.00 36.22 202 LEU A C 1
ATOM 1565 O O . LEU A 1 202 ? 21.642 6.663 0.162 1.00 36.22 202 LEU A O 1
ATOM 1569 N N . SER A 1 203 ? 21.220 6.165 -1.946 1.00 32.91 203 SER A N 1
ATOM 1570 C CA . SER A 1 203 ? 21.359 7.541 -2.408 1.00 32.91 203 SER A CA 1
ATOM 1571 C C . SER A 1 203 ? 20.602 7.770 -3.716 1.00 32.91 203 SER A C 1
ATOM 1573 O O . SER A 1 203 ? 20.837 7.125 -4.738 1.00 32.91 203 SER A O 1
ATOM 1575 N N . GLY A 1 204 ? 19.694 8.750 -3.687 1.00 35.00 204 GLY A N 1
ATOM 1576 C CA . GLY A 1 204 ? 18.907 9.239 -4.824 1.00 35.00 204 GLY A CA 1
ATOM 1577 C C . GLY A 1 204 ? 19.721 9.994 -5.886 1.00 35.00 204 GLY A C 1
ATOM 1578 O O . GLY A 1 204 ? 19.310 11.063 -6.336 1.00 35.00 204 GLY A O 1
ATOM 1579 N N . ALA A 1 205 ? 20.892 9.485 -6.280 1.00 29.58 205 ALA A N 1
ATOM 1580 C CA . ALA A 1 205 ? 21.823 10.203 -7.154 1.00 29.58 205 ALA A CA 1
ATOM 1581 C C . ALA A 1 205 ? 21.697 9.883 -8.660 1.00 29.58 205 ALA A C 1
ATOM 1583 O O . ALA A 1 205 ? 22.134 10.695 -9.473 1.00 29.58 205 ALA A O 1
ATOM 1584 N N . ASN A 1 206 ? 21.059 8.784 -9.079 1.00 35.38 206 ASN A N 1
ATOM 1585 C CA . ASN A 1 206 ? 20.948 8.440 -10.508 1.00 35.38 206 ASN A CA 1
ATOM 1586 C C . ASN A 1 206 ? 19.611 8.893 -11.111 1.00 35.38 206 ASN A C 1
ATOM 1588 O O . ASN A 1 206 ? 18.735 8.096 -11.418 1.00 35.38 206 ASN A O 1
ATOM 1592 N N . LYS A 1 207 ? 19.465 10.207 -11.306 1.00 38.09 207 LYS A N 1
ATOM 1593 C CA . LYS A 1 207 ? 18.246 10.879 -11.805 1.00 38.09 207 LYS A CA 1
ATOM 1594 C C . LYS A 1 207 ? 17.844 10.573 -13.270 1.00 38.09 207 LYS A C 1
ATOM 1596 O O . LYS A 1 207 ? 17.014 11.303 -13.800 1.00 38.09 207 LYS A O 1
ATOM 1601 N N . LYS A 1 208 ? 18.441 9.590 -13.963 1.00 37.91 208 LYS A N 1
ATOM 1602 C CA . LYS A 1 208 ? 18.246 9.404 -15.424 1.00 37.91 208 LYS A CA 1
ATOM 1603 C C . LYS A 1 208 ? 18.149 7.968 -15.953 1.00 37.91 208 LYS A C 1
ATOM 1605 O O . LYS A 1 208 ? 17.798 7.800 -17.114 1.00 37.91 208 LYS A O 1
ATOM 1610 N N . SER A 1 209 ? 18.431 6.943 -15.154 1.00 45.03 209 SER A N 1
ATOM 1611 C CA . SER A 1 209 ? 18.385 5.545 -15.608 1.00 45.03 209 SER A CA 1
ATOM 1612 C C . SER A 1 209 ? 17.108 4.857 -15.119 1.00 45.03 209 SER A C 1
ATOM 1614 O O . SER A 1 209 ? 17.166 3.924 -14.319 1.00 45.03 209 SER A O 1
ATOM 1616 N N . ASP A 1 210 ? 15.952 5.373 -15.542 1.00 54.88 210 ASP A N 1
ATOM 1617 C CA . ASP A 1 210 ? 14.656 4.733 -15.305 1.00 54.88 210 ASP A CA 1
ATOM 1618 C C . ASP A 1 210 ? 14.580 3.467 -16.189 1.00 54.88 210 ASP A C 1
ATOM 1620 O O . ASP A 1 210 ? 14.642 3.567 -17.416 1.00 54.88 210 ASP A O 1
ATOM 1624 N N . SER A 1 211 ? 14.470 2.269 -15.594 1.00 61.09 211 SER A N 1
ATOM 1625 C CA . SER A 1 211 ? 14.239 1.030 -16.360 1.00 61.09 211 SER A CA 1
ATOM 1626 C C . SER A 1 211 ? 12.859 1.084 -17.029 1.00 61.09 211 SER A C 1
ATOM 1628 O O . SER A 1 211 ? 11.831 0.776 -16.422 1.00 61.09 211 SER A O 1
ATOM 1630 N N . ASN A 1 212 ? 12.836 1.513 -18.291 1.00 72.56 212 ASN A N 1
ATOM 1631 C CA . ASN A 1 212 ? 11.648 1.532 -19.154 1.00 72.56 212 ASN A CA 1
ATOM 1632 C C . ASN A 1 212 ? 11.608 0.353 -20.133 1.00 72.56 212 ASN A C 1
ATOM 1634 O O . ASN A 1 212 ? 10.701 0.278 -20.961 1.00 72.56 212 ASN A O 1
ATOM 1638 N N . VAL A 1 213 ? 12.573 -0.563 -20.024 1.00 83.50 213 VAL A N 1
ATOM 1639 C CA . VAL A 1 213 ? 12.708 -1.728 -20.894 1.00 83.50 213 VAL A CA 1
ATOM 1640 C C . VAL A 1 213 ? 12.643 -3.003 -20.085 1.00 83.50 213 VAL A C 1
ATOM 1642 O O . VAL A 1 213 ? 13.249 -3.107 -19.022 1.00 83.50 213 VAL A O 1
ATOM 1645 N N . PHE A 1 214 ? 11.881 -3.953 -20.608 1.00 89.81 214 PHE A N 1
ATOM 1646 C CA . PHE A 1 214 ? 11.561 -5.212 -19.967 1.00 89.81 214 PHE A CA 1
ATOM 1647 C C . PHE A 1 214 ? 11.816 -6.390 -20.914 1.00 89.81 214 PHE A C 1
ATOM 1649 O O . PHE A 1 214 ? 11.747 -6.226 -22.137 1.00 89.81 214 PHE A O 1
ATOM 1656 N N . PRO A 1 215 ? 12.031 -7.602 -20.375 1.00 93.19 215 PRO A N 1
ATOM 1657 C CA . PRO A 1 215 ? 12.029 -7.968 -18.950 1.00 93.19 215 PRO A CA 1
ATOM 1658 C C . PRO A 1 215 ? 13.179 -7.352 -18.137 1.00 93.19 215 PRO A C 1
ATOM 1660 O O . PRO A 1 215 ? 14.250 -7.098 -18.675 1.00 93.19 215 PRO A O 1
ATOM 1663 N N . HIS A 1 216 ? 12.937 -7.096 -16.853 1.00 89.81 216 HIS A N 1
ATOM 1664 C CA . HIS A 1 216 ? 13.900 -6.527 -15.909 1.00 89.81 216 HIS A CA 1
ATOM 1665 C C . HIS A 1 216 ? 14.124 -7.502 -14.751 1.00 89.81 216 HIS A C 1
ATOM 1667 O O . HIS A 1 216 ? 13.150 -7.987 -14.164 1.00 89.81 216 HIS A O 1
ATOM 1673 N N . ALA A 1 217 ? 15.381 -7.790 -14.419 1.00 90.38 217 ALA A N 1
ATOM 1674 C CA . ALA A 1 217 ? 15.735 -8.651 -13.301 1.00 90.38 217 ALA A CA 1
ATOM 1675 C C . ALA A 1 217 ? 16.054 -7.837 -12.042 1.00 90.38 217 ALA A C 1
ATOM 1677 O O . ALA A 1 217 ? 16.886 -6.933 -12.045 1.00 90.38 217 ALA A O 1
ATOM 1678 N N . TYR A 1 218 ? 15.441 -8.237 -10.934 1.00 86.75 218 TYR A N 1
ATOM 1679 C CA . TYR A 1 218 ? 15.607 -7.641 -9.616 1.00 86.75 218 TYR A CA 1
ATOM 1680 C C . TYR A 1 218 ? 16.063 -8.696 -8.602 1.00 86.75 218 TYR A C 1
ATOM 1682 O O . TYR A 1 218 ? 15.651 -9.850 -8.669 1.00 86.75 218 TYR A O 1
ATOM 1690 N N . ALA A 1 219 ? 16.882 -8.301 -7.630 1.00 86.81 219 ALA A N 1
ATOM 1691 C CA . ALA A 1 219 ? 17.199 -9.117 -6.464 1.00 86.81 219 ALA A CA 1
ATOM 1692 C C . ALA A 1 219 ? 17.396 -8.227 -5.235 1.00 86.81 219 ALA A C 1
ATOM 1694 O O . ALA A 1 219 ? 17.944 -7.129 -5.347 1.00 86.81 219 ALA A O 1
ATOM 1695 N N . ASN A 1 220 ? 17.013 -8.714 -4.055 1.00 81.12 220 ASN A N 1
ATOM 1696 C CA . ASN A 1 220 ? 17.214 -7.975 -2.804 1.00 81.12 220 ASN A CA 1
ATOM 1697 C C . ASN A 1 220 ? 18.677 -7.957 -2.330 1.00 81.12 220 ASN A C 1
ATOM 1699 O O . ASN A 1 220 ? 19.032 -7.166 -1.459 1.00 81.12 220 ASN A O 1
ATOM 1703 N N . ARG A 1 221 ? 19.529 -8.833 -2.879 1.00 79.31 221 ARG A N 1
ATOM 1704 C CA . ARG A 1 221 ? 20.950 -8.955 -2.527 1.00 79.31 221 ARG A CA 1
ATOM 1705 C C . ARG A 1 221 ? 21.824 -9.184 -3.753 1.00 79.31 221 ARG A C 1
ATOM 1707 O O . ARG A 1 221 ? 21.447 -9.887 -4.692 1.00 79.31 221 ARG A O 1
ATOM 1714 N N . VAL A 1 222 ? 23.028 -8.614 -3.699 1.00 79.50 222 VAL A N 1
ATOM 1715 C CA . VAL A 1 222 ? 24.098 -8.800 -4.689 1.00 79.50 222 VAL A CA 1
ATOM 1716 C C . VAL A 1 222 ? 25.426 -8.977 -3.956 1.00 79.50 222 VAL A C 1
ATOM 1718 O O . VAL A 1 222 ? 25.815 -8.130 -3.152 1.00 79.50 222 VAL A O 1
ATOM 1721 N N . THR A 1 223 ? 26.133 -10.065 -4.255 1.00 79.00 223 THR A N 1
ATOM 1722 C CA . THR A 1 223 ? 27.416 -10.423 -3.629 1.00 79.00 223 THR A CA 1
ATOM 1723 C C . THR A 1 223 ? 28.441 -9.310 -3.827 1.00 79.00 223 THR A C 1
ATOM 1725 O O . THR A 1 223 ? 28.735 -8.930 -4.962 1.00 79.00 223 THR A O 1
ATOM 1728 N N . ASP A 1 224 ? 28.976 -8.780 -2.723 1.00 72.25 224 ASP A N 1
ATOM 1729 C CA . ASP A 1 224 ? 29.973 -7.698 -2.678 1.00 72.25 224 ASP A CA 1
ATOM 1730 C C . ASP A 1 224 ? 29.620 -6.451 -3.523 1.00 72.25 224 ASP A C 1
ATOM 1732 O O . ASP A 1 224 ? 30.507 -5.677 -3.886 1.00 72.25 224 ASP A O 1
ATOM 1736 N N . ASN A 1 225 ? 28.344 -6.259 -3.888 1.00 70.44 225 ASN A N 1
ATOM 1737 C CA . ASN A 1 225 ? 27.895 -5.227 -4.833 1.00 70.44 225 ASN A CA 1
ATOM 1738 C C . ASN A 1 225 ? 28.662 -5.225 -6.182 1.00 70.44 225 ASN A C 1
ATOM 1740 O O . ASN A 1 225 ? 28.851 -4.176 -6.808 1.00 70.44 225 ASN A O 1
ATOM 1744 N N . LYS A 1 226 ? 29.141 -6.398 -6.611 1.00 74.06 226 LYS A N 1
ATOM 1745 C CA . LYS A 1 226 ? 29.970 -6.605 -7.808 1.00 74.06 226 LYS A CA 1
ATOM 1746 C C . LYS A 1 226 ? 29.129 -6.798 -9.075 1.00 74.06 226 LYS A C 1
ATOM 1748 O O . LYS A 1 226 ? 28.057 -7.398 -9.036 1.00 74.06 226 LYS A O 1
ATOM 1753 N N . ARG A 1 227 ? 29.638 -6.322 -10.221 1.00 74.56 227 ARG A N 1
ATOM 1754 C CA . ARG A 1 227 ? 28.904 -6.306 -11.507 1.00 74.56 227 ARG A CA 1
ATOM 1755 C C . ARG A 1 227 ? 28.689 -7.701 -12.086 1.00 74.56 227 ARG A C 1
ATOM 1757 O O . ARG A 1 227 ? 27.664 -7.961 -12.702 1.00 74.56 227 ARG A O 1
ATOM 1764 N N . GLU A 1 228 ? 29.645 -8.594 -11.880 1.00 76.62 228 GLU A N 1
ATOM 1765 C CA . GLU A 1 228 ? 29.600 -9.995 -12.307 1.00 76.62 228 GLU A CA 1
ATOM 1766 C C . GLU A 1 228 ? 28.549 -10.837 -11.556 1.00 76.62 228 GLU A C 1
ATOM 1768 O O . GLU A 1 228 ? 28.306 -11.976 -11.950 1.00 76.62 228 GLU A O 1
ATOM 1773 N N . PHE A 1 229 ? 27.921 -10.266 -10.516 1.00 83.25 229 PHE A N 1
ATOM 1774 C CA . PHE A 1 229 ? 26.903 -10.883 -9.656 1.00 83.25 229 PHE A CA 1
ATOM 1775 C C . PHE A 1 229 ? 25.521 -10.206 -9.724 1.00 83.25 229 PHE A C 1
ATOM 1777 O O . PHE A 1 229 ? 24.637 -10.530 -8.928 1.00 83.25 229 PHE A O 1
ATOM 1784 N N . GLU A 1 230 ? 25.331 -9.236 -10.622 1.00 83.62 230 GLU A N 1
ATOM 1785 C CA . GLU A 1 230 ? 24.073 -8.491 -10.762 1.00 83.62 230 GLU A CA 1
ATOM 1786 C C . GLU A 1 230 ? 22.920 -9.379 -11.274 1.00 83.62 230 GLU A C 1
ATOM 1788 O O . GLU A 1 230 ? 23.148 -10.259 -12.103 1.00 83.62 230 GLU A O 1
ATOM 1793 N N . PRO A 1 231 ? 21.665 -9.126 -10.849 1.00 88.31 231 PRO A N 1
ATOM 1794 C CA . PRO A 1 231 ? 20.505 -9.934 -11.241 1.00 88.31 231 PRO A CA 1
ATOM 1795 C C . PRO A 1 231 ? 20.303 -10.018 -12.760 1.00 88.31 231 PRO A C 1
ATOM 1797 O O . PRO A 1 231 ? 20.021 -11.093 -13.279 1.00 88.31 231 PRO A O 1
ATOM 1800 N N . ARG A 1 232 ? 20.535 -8.928 -13.499 1.00 87.50 232 ARG A N 1
ATOM 1801 C CA . ARG A 1 232 ? 20.445 -8.912 -14.971 1.00 87.50 232 ARG A CA 1
ATOM 1802 C C . ARG A 1 232 ? 21.289 -9.976 -15.679 1.00 87.50 232 ARG A C 1
ATOM 1804 O O . ARG A 1 232 ? 20.939 -10.399 -16.771 1.00 87.50 232 ARG A O 1
ATOM 1811 N N . ASN A 1 233 ? 22.382 -10.422 -15.058 1.00 88.50 233 ASN A N 1
ATOM 1812 C CA . ASN A 1 233 ? 23.261 -11.434 -15.640 1.00 88.50 233 ASN A CA 1
ATOM 1813 C C . ASN A 1 233 ? 22.582 -12.806 -15.710 1.00 88.50 233 ASN A C 1
ATOM 1815 O O . ASN A 1 233 ? 23.020 -13.649 -16.470 1.00 88.50 233 ASN A O 1
ATOM 1819 N N . ALA A 1 234 ? 21.528 -13.039 -14.921 1.00 93.62 234 ALA A N 1
ATOM 1820 C CA . ALA A 1 234 ? 20.762 -14.279 -14.958 1.00 93.62 234 ALA A CA 1
ATOM 1821 C C . ALA A 1 234 ? 19.662 -14.282 -16.035 1.00 93.62 234 ALA A C 1
ATOM 1823 O O . ALA A 1 234 ? 18.865 -15.217 -16.078 1.00 93.62 234 ALA A O 1
ATOM 1824 N N . ILE A 1 235 ? 19.566 -13.233 -16.857 1.00 93.50 235 ILE A N 1
ATOM 1825 C CA . ILE A 1 235 ? 18.592 -13.137 -17.951 1.00 93.50 235 ILE A CA 1
ATOM 1826 C C . ILE A 1 235 ? 19.215 -12.665 -19.271 1.00 93.50 235 ILE A C 1
ATOM 1828 O O . ILE A 1 235 ? 18.505 -12.255 -20.190 1.00 93.50 235 ILE A O 1
ATOM 1832 N N . ASP A 1 236 ? 20.539 -12.687 -19.378 1.00 88.50 236 ASP A N 1
ATOM 1833 C CA . ASP A 1 236 ? 21.256 -12.158 -20.537 1.00 88.50 236 ASP A CA 1
ATOM 1834 C C . ASP A 1 236 ? 21.428 -13.188 -21.670 1.00 88.50 236 ASP A C 1
ATOM 1836 O O . ASP A 1 236 ? 21.825 -12.821 -22.780 1.00 88.50 236 ASP A O 1
ATOM 1840 N N . GLY A 1 237 ? 21.075 -14.454 -21.417 1.00 88.75 237 GLY A N 1
ATOM 1841 C CA . GLY A 1 237 ? 21.127 -15.548 -22.381 1.00 88.75 237 GLY A CA 1
ATOM 1842 C C . GLY A 1 237 ? 22.404 -16.390 -22.330 1.00 88.75 237 GLY A C 1
ATOM 1843 O O . GLY A 1 237 ? 22.516 -17.341 -23.113 1.00 88.75 237 GLY A O 1
ATOM 1844 N N . TYR A 1 238 ? 23.364 -16.088 -21.449 1.00 85.88 238 TYR A N 1
ATOM 1845 C CA . TYR A 1 238 ? 24.614 -16.840 -21.339 1.00 85.88 238 TYR A CA 1
ATOM 1846 C C . TYR A 1 238 ? 24.534 -17.953 -20.286 1.00 85.88 238 TYR A C 1
ATOM 1848 O O . TYR A 1 238 ? 24.439 -17.722 -19.091 1.00 85.88 238 TYR A O 1
ATOM 1856 N N . GLU A 1 239 ? 24.683 -19.207 -20.723 1.00 86.25 239 GLU A N 1
ATOM 1857 C CA . GLU A 1 239 ? 24.611 -20.386 -19.838 1.00 86.25 239 GLU A CA 1
ATOM 1858 C C . GLU A 1 239 ? 25.977 -20.917 -19.374 1.00 86.25 239 GLU A C 1
ATOM 1860 O O . GLU A 1 239 ? 26.085 -22.033 -18.858 1.00 86.25 239 GLU A O 1
ATOM 1865 N N . TYR A 1 240 ? 27.054 -20.161 -19.581 1.00 86.00 240 TYR A N 1
ATOM 1866 C CA . TYR A 1 240 ? 28.394 -20.620 -19.233 1.00 86.00 240 TYR A CA 1
ATOM 1867 C C . TYR A 1 240 ? 28.597 -20.577 -17.720 1.00 86.00 240 TYR A C 1
ATOM 1869 O O . TYR A 1 240 ? 28.733 -19.518 -17.120 1.00 86.00 240 TYR A O 1
ATOM 1877 N N . ASN A 1 241 ? 28.669 -21.751 -17.096 1.00 85.88 241 ASN A N 1
ATOM 1878 C CA . ASN A 1 241 ? 28.589 -21.885 -15.639 1.00 85.88 241 ASN A CA 1
ATOM 1879 C C . ASN A 1 241 ? 29.803 -22.566 -14.993 1.00 85.88 241 ASN A C 1
ATOM 1881 O O . ASN A 1 241 ? 29.750 -22.964 -13.830 1.00 85.88 241 ASN A O 1
ATOM 1885 N N . ALA A 1 242 ? 30.901 -22.703 -15.738 1.00 78.12 242 ALA A N 1
ATOM 1886 C CA . ALA A 1 242 ? 32.123 -23.348 -15.264 1.00 78.12 242 ALA A CA 1
ATOM 1887 C C . ALA A 1 242 ? 33.081 -22.414 -14.483 1.00 78.12 242 ALA A C 1
ATOM 1889 O O . ALA A 1 242 ? 34.140 -22.878 -14.061 1.00 78.12 242 ALA A O 1
ATOM 1890 N N . SER A 1 243 ? 32.775 -21.115 -14.350 1.00 77.50 243 SER A N 1
ATOM 1891 C CA . SER A 1 243 ? 33.620 -20.087 -13.701 1.00 77.50 243 SER A CA 1
ATOM 1892 C C . SER A 1 243 ? 32.774 -18.892 -13.202 1.00 77.50 243 SER A C 1
ATOM 1894 O O . SER A 1 243 ? 31.551 -18.963 -13.288 1.00 77.50 243 SER A O 1
ATOM 1896 N N . HIS A 1 244 ? 33.397 -17.814 -12.685 1.00 75.69 244 HIS A N 1
ATOM 1897 C CA . HIS A 1 244 ? 32.692 -16.628 -12.142 1.00 75.69 244 HIS A CA 1
ATOM 1898 C C . HIS A 1 244 ? 33.363 -15.240 -12.292 1.00 75.69 244 HIS A C 1
ATOM 1900 O O . HIS A 1 244 ? 32.763 -14.241 -11.910 1.00 75.69 244 HIS A O 1
ATOM 1906 N N . VAL A 1 245 ? 34.611 -15.130 -12.772 1.00 58.66 245 VAL A N 1
ATOM 1907 C CA . VAL A 1 245 ? 35.397 -13.867 -12.662 1.00 58.66 245 VAL A CA 1
ATOM 1908 C C . VAL A 1 245 ? 35.306 -12.978 -13.918 1.00 58.66 245 VAL A C 1
ATOM 1910 O O . VAL A 1 245 ? 35.675 -11.796 -13.901 1.00 58.66 245 VAL A O 1
ATOM 1913 N N . SER A 1 246 ? 34.847 -13.528 -15.047 1.00 67.81 246 SER A N 1
ATOM 1914 C CA . SER A 1 246 ? 34.824 -12.797 -16.314 1.00 67.81 246 SER A CA 1
ATOM 1915 C C . SER A 1 246 ? 33.747 -13.249 -17.280 1.00 67.81 246 SER A C 1
ATOM 1917 O O . SER A 1 246 ? 33.445 -14.439 -17.330 1.00 67.81 246 SER A O 1
ATOM 1919 N N . PHE A 1 247 ? 33.289 -12.333 -18.139 1.00 72.00 247 PHE A N 1
ATOM 1920 C CA . PHE A 1 247 ? 32.520 -12.685 -19.331 1.00 72.00 247 PHE A CA 1
ATOM 1921 C C . PHE A 1 247 ? 33.144 -13.894 -20.063 1.00 72.00 247 PHE A C 1
ATOM 1923 O O . PHE A 1 247 ? 34.371 -13.928 -20.236 1.00 72.00 247 PHE A O 1
ATOM 1930 N N . PRO A 1 248 ? 32.347 -14.891 -20.485 1.00 76.38 248 PRO A N 1
ATOM 1931 C CA . PRO A 1 248 ? 30.881 -14.939 -20.442 1.00 76.38 248 PRO A CA 1
ATOM 1932 C C . PRO A 1 248 ? 30.309 -15.700 -19.225 1.00 76.38 248 PRO A C 1
ATOM 1934 O O . PRO A 1 248 ? 29.242 -16.290 -19.331 1.00 76.38 248 PRO A O 1
ATOM 1937 N N . TYR A 1 249 ? 31.036 -15.759 -18.102 1.00 82.50 249 TYR A N 1
ATOM 1938 C CA . TYR A 1 249 ? 30.668 -16.518 -16.895 1.00 82.50 249 TYR A CA 1
ATOM 1939 C C . TYR A 1 249 ? 30.020 -15.660 -15.794 1.00 82.50 249 TYR A C 1
ATOM 1941 O O . TYR A 1 249 ? 30.176 -15.938 -14.602 1.00 82.50 249 TYR A O 1
ATOM 1949 N N . GLN A 1 250 ? 29.365 -14.564 -16.168 1.00 83.25 250 GLN A N 1
ATOM 1950 C CA . GLN A 1 250 ? 28.589 -13.752 -15.237 1.00 83.25 250 GLN A CA 1
ATOM 1951 C C . GLN A 1 250 ? 27.400 -14.544 -14.667 1.00 83.25 250 GLN A C 1
ATOM 1953 O O . GLN A 1 250 ? 26.960 -15.543 -15.229 1.00 83.25 250 GLN A O 1
ATOM 1958 N N . SER A 1 251 ? 26.918 -14.134 -13.497 1.00 89.19 251 SER A N 1
ATOM 1959 C CA . SER A 1 251 ? 25.801 -14.786 -12.806 1.00 89.19 251 SER A CA 1
ATOM 1960 C C . SER A 1 251 ? 25.090 -13.781 -11.902 1.00 89.19 251 SER A C 1
ATOM 1962 O O . SER A 1 251 ? 25.560 -12.658 -11.731 1.00 89.19 251 SER A O 1
ATOM 1964 N N . TRP A 1 252 ? 23.980 -14.175 -11.291 1.00 91.50 252 TRP A N 1
ATOM 1965 C CA . TRP A 1 252 ? 23.488 -13.552 -10.069 1.00 91.50 252 TRP A CA 1
ATOM 1966 C C . TRP A 1 252 ? 23.996 -14.325 -8.848 1.00 91.50 252 TRP A C 1
ATOM 1968 O O . TRP A 1 252 ? 23.948 -15.556 -8.820 1.00 91.50 252 TRP A O 1
ATOM 1978 N N . GLY A 1 253 ? 24.457 -13.620 -7.814 1.00 87.06 253 GLY A N 1
ATOM 1979 C CA . GLY A 1 253 ? 24.832 -14.232 -6.537 1.00 87.06 253 GLY A CA 1
ATOM 1980 C C . GLY A 1 253 ? 24.382 -13.386 -5.353 1.00 87.06 253 GLY A C 1
ATOM 1981 O O . GLY A 1 253 ? 24.633 -12.182 -5.328 1.00 87.06 253 GLY A O 1
ATOM 1982 N N . CYS A 1 254 ? 23.788 -14.012 -4.339 1.00 79.88 254 CYS A N 1
ATOM 1983 C CA . CYS A 1 254 ? 23.157 -13.334 -3.200 1.00 79.88 254 CYS A CA 1
ATOM 1984 C C . CYS A 1 254 ? 24.003 -13.261 -1.910 1.00 79.88 254 CYS A C 1
ATOM 1986 O O . CYS A 1 254 ? 23.582 -12.621 -0.949 1.00 79.88 254 CYS A O 1
ATOM 1988 N N . GLY A 1 255 ? 25.185 -13.888 -1.868 1.00 72.81 255 GLY A N 1
ATOM 1989 C CA . GLY A 1 255 ? 25.946 -14.103 -0.626 1.00 72.81 255 GLY A CA 1
ATOM 1990 C C . GLY A 1 255 ? 25.370 -15.238 0.244 1.00 72.81 255 GLY A C 1
ATOM 1991 O O . GLY A 1 255 ? 24.446 -15.923 -0.184 1.00 72.81 255 GLY A O 1
ATOM 1992 N N . ASN A 1 256 ? 25.920 -15.457 1.453 1.00 68.50 256 ASN A N 1
ATOM 1993 C CA . ASN A 1 256 ? 25.605 -16.620 2.327 1.00 68.50 256 ASN A CA 1
ATOM 1994 C C . ASN A 1 256 ? 25.220 -16.290 3.764 1.00 68.50 256 ASN A C 1
ATOM 1996 O O . ASN A 1 256 ? 25.464 -17.076 4.689 1.00 68.50 256 ASN A O 1
ATOM 2000 N N . GLU A 1 257 ? 24.693 -15.102 3.979 1.00 66.50 257 GLU A N 1
ATOM 2001 C CA . GLU A 1 257 ? 24.488 -14.611 5.337 1.00 66.50 257 GLU A CA 1
ATOM 2002 C C . GLU A 1 257 ? 23.056 -14.863 5.806 1.00 66.50 257 GLU A C 1
ATOM 2004 O O . GLU A 1 257 ? 22.869 -15.253 6.955 1.00 66.50 257 GLU A O 1
ATOM 2009 N N . GLU A 1 258 ? 22.077 -14.770 4.901 1.00 72.06 258 GLU A N 1
ATOM 2010 C CA . GLU A 1 258 ? 20.651 -14.735 5.234 1.00 72.06 258 GLU A CA 1
ATOM 2011 C C . GLU A 1 258 ? 19.802 -15.624 4.309 1.00 72.06 258 GLU A C 1
ATOM 2013 O O . GLU A 1 258 ? 20.118 -15.824 3.134 1.00 72.06 258 GLU A O 1
ATOM 2018 N N . ILE A 1 259 ? 18.704 -16.157 4.856 1.00 75.25 259 ILE A N 1
ATOM 2019 C CA . ILE A 1 259 ? 17.735 -17.016 4.144 1.00 75.25 259 ILE A CA 1
ATOM 2020 C C . ILE A 1 259 ? 16.718 -16.210 3.318 1.00 75.25 259 ILE A C 1
ATOM 2022 O O . ILE A 1 259 ? 15.864 -16.782 2.648 1.00 75.25 259 ILE A O 1
ATOM 2026 N N . ASP A 1 260 ? 16.780 -14.879 3.380 1.00 81.50 260 ASP A N 1
ATOM 2027 C CA . ASP A 1 260 ? 15.825 -13.959 2.753 1.00 81.50 260 ASP A CA 1
ATOM 2028 C C . ASP A 1 260 ? 16.144 -13.657 1.278 1.00 81.50 260 ASP A C 1
ATOM 2030 O O . ASP A 1 260 ? 15.512 -12.789 0.680 1.00 81.50 260 ASP A O 1
ATOM 2034 N N . SER A 1 261 ? 17.129 -14.339 0.687 1.00 86.69 261 SER A N 1
ATOM 2035 C CA . SER A 1 261 ? 17.585 -14.075 -0.680 1.00 86.69 261 SER A CA 1
ATOM 2036 C C . SER A 1 261 ? 16.476 -14.331 -1.705 1.00 86.69 261 SER A C 1
ATOM 2038 O O . SER A 1 261 ? 15.845 -15.391 -1.718 1.00 86.69 261 SER A O 1
ATOM 2040 N N . GLU A 1 262 ? 16.268 -13.366 -2.598 1.00 91.06 262 GLU A N 1
ATOM 2041 C CA . GLU A 1 262 ? 15.262 -13.422 -3.655 1.00 91.06 262 GLU A CA 1
ATOM 2042 C C . GLU A 1 262 ? 15.789 -12.898 -4.992 1.00 91.06 262 GLU A C 1
ATOM 2044 O O . GLU A 1 262 ? 16.611 -11.983 -5.050 1.00 91.06 262 GLU A O 1
ATOM 2049 N N . PHE A 1 263 ? 15.252 -13.463 -6.069 1.00 93.44 263 PHE A N 1
ATOM 2050 C CA . PHE A 1 263 ? 15.480 -13.045 -7.445 1.00 93.44 263 PHE A CA 1
ATOM 2051 C C . PHE A 1 263 ? 14.147 -12.982 -8.178 1.00 93.44 263 PHE A C 1
ATOM 2053 O O . PHE A 1 263 ? 13.329 -13.884 -8.049 1.00 93.44 263 PHE A O 1
ATOM 2060 N N . SER A 1 264 ? 13.909 -11.939 -8.954 1.00 94.12 264 SER A N 1
ATOM 2061 C CA . SER A 1 264 ? 12.652 -11.720 -9.655 1.00 94.12 264 SER A CA 1
ATOM 2062 C C . SER A 1 264 ? 12.891 -11.277 -11.086 1.00 94.12 264 SER A C 1
ATOM 2064 O O . SER A 1 264 ? 13.802 -10.502 -11.350 1.00 94.12 264 SER A O 1
ATOM 2066 N N . VAL A 1 265 ? 12.015 -11.700 -11.992 1.00 95.38 265 VAL A N 1
ATOM 2067 C CA . VAL A 1 265 ? 11.921 -11.173 -13.355 1.00 95.38 265 VAL A CA 1
ATOM 2068 C C . VAL A 1 265 ? 10.575 -10.486 -13.506 1.00 95.38 265 VAL A C 1
ATOM 2070 O O . VAL A 1 265 ? 9.529 -11.117 -13.348 1.00 95.38 265 VAL A O 1
ATOM 2073 N N . LEU A 1 266 ? 10.601 -9.193 -13.814 1.00 93.88 266 LEU A N 1
ATOM 2074 C CA . LEU A 1 266 ? 9.430 -8.392 -14.144 1.00 93.88 266 LEU A CA 1
ATOM 2075 C C . LEU A 1 266 ? 9.314 -8.297 -15.664 1.00 93.88 266 LEU A C 1
ATOM 2077 O O . LEU A 1 266 ? 10.308 -8.022 -16.328 1.00 93.88 266 LEU A O 1
ATOM 2081 N N . PHE A 1 267 ? 8.126 -8.499 -16.236 1.00 94.56 267 PHE A N 1
ATOM 2082 C CA . PHE A 1 267 ? 7.934 -8.490 -17.696 1.00 94.56 267 PHE A CA 1
ATOM 2083 C C . PHE A 1 267 ? 7.424 -7.155 -18.253 1.00 94.56 267 PHE A C 1
ATOM 2085 O O . PHE A 1 267 ? 7.418 -6.979 -19.474 1.00 94.56 267 PHE A O 1
ATOM 2092 N N . GLY A 1 268 ? 6.948 -6.248 -17.392 1.00 90.50 268 GLY A N 1
ATOM 2093 C CA . GLY A 1 268 ? 6.302 -4.977 -17.766 1.00 90.50 268 GLY A CA 1
ATOM 2094 C C . GLY A 1 268 ? 4.920 -5.127 -18.431 1.00 90.50 268 GLY A C 1
ATOM 2095 O O . GLY A 1 268 ? 4.216 -4.161 -18.721 1.00 90.50 268 GLY A O 1
ATOM 2096 N N . ARG A 1 269 ? 4.511 -6.371 -18.678 1.00 92.50 269 ARG A N 1
ATOM 2097 C CA . ARG A 1 269 ? 3.300 -6.781 -19.393 1.00 92.50 269 ARG A CA 1
ATOM 2098 C C . ARG A 1 269 ? 2.869 -8.162 -18.913 1.00 92.50 269 ARG A C 1
ATOM 2100 O O . ARG A 1 269 ? 3.615 -8.815 -18.185 1.00 92.50 269 ARG A O 1
ATOM 2107 N N . TYR A 1 270 ? 1.704 -8.626 -19.348 1.00 95.44 270 TYR A N 1
ATOM 2108 C CA . TYR A 1 270 ? 1.257 -9.984 -19.052 1.00 95.44 270 TYR A CA 1
ATOM 2109 C C . TYR A 1 270 ? 1.771 -10.989 -20.083 1.00 95.44 270 TYR A C 1
ATOM 2111 O O . TYR A 1 270 ? 1.804 -10.735 -21.285 1.00 95.44 270 TYR A O 1
ATOM 2119 N N . VAL A 1 271 ? 2.160 -12.162 -19.596 1.00 97.00 271 VAL A N 1
ATOM 2120 C CA . VAL A 1 271 ? 2.649 -13.274 -20.409 1.00 97.00 271 VAL A CA 1
ATOM 2121 C C . VAL A 1 271 ? 2.029 -14.591 -19.947 1.00 97.00 271 VAL A C 1
ATOM 2123 O O . VAL A 1 271 ? 1.816 -14.791 -18.754 1.00 97.00 271 VAL A O 1
ATOM 2126 N N . GLU A 1 272 ? 1.744 -15.501 -20.881 1.00 98.00 272 GLU A N 1
ATOM 2127 C CA . GLU A 1 272 ? 1.318 -16.876 -20.592 1.00 98.00 272 GLU A CA 1
ATOM 2128 C C . GLU A 1 272 ? 2.553 -17.782 -20.531 1.00 98.00 272 GLU A C 1
ATOM 2130 O O . GLU A 1 272 ? 3.175 -18.046 -21.562 1.00 98.00 272 GLU A O 1
ATOM 2135 N N . ILE A 1 273 ? 2.888 -18.283 -19.344 1.00 98.12 273 ILE A N 1
ATOM 2136 C CA . ILE A 1 273 ? 4.064 -19.120 -19.081 1.00 98.12 273 ILE A CA 1
ATOM 2137 C C . ILE A 1 273 ? 3.672 -20.583 -18.859 1.00 98.12 273 ILE A C 1
ATOM 2139 O O . ILE A 1 273 ? 2.608 -20.876 -18.309 1.00 98.12 273 ILE A O 1
ATOM 2143 N N . ASP A 1 274 ? 4.534 -21.509 -19.279 1.00 97.88 274 ASP A N 1
ATOM 2144 C CA . ASP A 1 274 ? 4.308 -22.958 -19.148 1.00 97.88 274 ASP A CA 1
ATOM 2145 C C . ASP A 1 274 ? 5.512 -23.744 -18.589 1.00 97.88 274 ASP A C 1
ATOM 2147 O O . ASP A 1 274 ? 5.356 -24.881 -18.132 1.00 97.88 274 ASP A O 1
ATOM 2151 N N . GLN A 1 275 ? 6.705 -23.146 -18.577 1.00 98.25 275 GLN A N 1
ATOM 2152 C CA . GLN A 1 275 ? 7.937 -23.797 -18.137 1.00 98.25 275 GLN A CA 1
ATOM 2153 C C . GLN A 1 275 ? 8.961 -22.763 -17.657 1.00 98.25 275 GLN A C 1
ATOM 2155 O O . GLN A 1 275 ? 9.069 -21.679 -18.224 1.00 98.25 275 GLN A O 1
ATOM 2160 N N . ILE A 1 276 ? 9.745 -23.126 -16.643 1.00 98.44 276 ILE A N 1
ATOM 2161 C CA . ILE A 1 276 ? 10.899 -22.363 -16.161 1.00 98.44 276 ILE A CA 1
ATOM 2162 C C . ILE A 1 276 ? 12.127 -23.272 -16.204 1.00 98.44 276 ILE A C 1
ATOM 2164 O O . ILE A 1 276 ? 12.063 -24.402 -15.724 1.00 98.44 276 ILE A O 1
ATOM 2168 N N . ASP A 1 277 ? 13.234 -22.789 -16.767 1.00 98.00 277 ASP A N 1
ATOM 2169 C CA . ASP A 1 277 ? 14.525 -23.478 -16.702 1.00 98.00 277 ASP A CA 1
ATOM 2170 C C . ASP A 1 277 ? 15.486 -22.690 -15.808 1.00 98.00 277 ASP A C 1
ATOM 2172 O O . ASP A 1 277 ? 15.643 -21.480 -15.969 1.00 98.00 277 ASP A O 1
ATOM 2176 N N . ILE A 1 278 ? 16.129 -23.387 -14.871 1.00 96.62 278 ILE A N 1
ATOM 2177 C CA . ILE A 1 278 ? 17.069 -22.804 -13.907 1.00 96.62 278 ILE A CA 1
ATOM 2178 C C . ILE A 1 278 ? 18.448 -23.421 -14.122 1.00 96.62 278 ILE A C 1
ATOM 2180 O O . ILE A 1 278 ? 18.620 -24.635 -13.976 1.00 96.62 278 ILE A O 1
ATOM 2184 N N . THR A 1 279 ? 19.441 -22.586 -14.411 1.00 94.94 279 THR A N 1
ATOM 2185 C CA . THR A 1 279 ? 20.842 -22.999 -14.540 1.00 94.94 279 THR A CA 1
ATOM 2186 C C . THR A 1 279 ? 21.636 -22.432 -13.375 1.00 94.94 279 THR A C 1
ATOM 2188 O O . THR A 1 279 ? 21.804 -21.221 -13.250 1.00 94.94 279 THR A O 1
ATOM 2191 N N . LEU A 1 280 ? 22.133 -23.313 -12.509 1.00 92.12 280 LEU A N 1
ATOM 2192 C CA . LEU A 1 280 ? 22.972 -22.929 -11.377 1.00 92.12 280 LEU A CA 1
ATOM 2193 C C . LEU A 1 280 ? 24.431 -22.793 -11.810 1.00 92.12 280 LEU A C 1
ATOM 2195 O O . LEU A 1 280 ? 24.884 -23.477 -12.738 1.00 92.12 280 LEU A O 1
ATOM 2199 N N . ARG A 1 281 ? 25.180 -21.960 -11.087 1.00 89.81 281 ARG A N 1
ATOM 2200 C CA . ARG A 1 281 ? 26.628 -21.919 -11.245 1.00 89.81 281 ARG A CA 1
ATOM 2201 C C . ARG A 1 281 ? 27.247 -23.211 -10.724 1.00 89.81 281 ARG A C 1
ATOM 2203 O O . ARG A 1 281 ? 26.914 -23.679 -9.636 1.00 89.81 281 ARG A O 1
ATOM 2210 N N . ALA A 1 282 ? 28.130 -23.795 -11.523 1.00 87.12 282 ALA A N 1
ATOM 2211 C CA . ALA A 1 282 ? 28.635 -25.143 -11.319 1.00 87.12 282 ALA A CA 1
ATOM 2212 C C . ALA A 1 282 ? 30.167 -25.180 -11.220 1.00 87.12 282 ALA A C 1
ATOM 2214 O O . ALA A 1 282 ? 30.809 -26.100 -11.731 1.00 87.12 282 ALA A O 1
ATOM 2215 N N . GLN A 1 283 ? 30.769 -24.209 -10.523 1.00 81.56 283 GLN A N 1
ATOM 2216 C CA . GLN A 1 283 ? 32.198 -24.227 -10.199 1.00 81.56 283 GLN A CA 1
ATOM 2217 C C . GLN A 1 283 ? 32.475 -25.045 -8.924 1.00 81.56 283 GLN A C 1
ATOM 2219 O O . GLN A 1 283 ? 33.158 -24.605 -7.999 1.00 81.56 283 GLN A O 1
ATOM 2224 N N . TRP A 1 284 ? 31.924 -26.260 -8.852 1.00 79.81 284 TRP A N 1
ATOM 2225 C CA . TRP A 1 284 ? 32.106 -27.134 -7.693 1.00 79.81 284 TRP A CA 1
ATOM 2226 C C . TRP A 1 284 ? 33.474 -27.804 -7.756 1.00 79.81 284 TRP A C 1
ATOM 2228 O O . TRP A 1 284 ? 33.672 -28.789 -8.466 1.00 79.81 284 TRP A O 1
ATOM 2238 N N . ASN A 1 285 ? 34.422 -27.267 -6.997 1.00 72.00 285 ASN A N 1
ATOM 2239 C CA . ASN A 1 285 ? 35.717 -27.902 -6.817 1.00 72.00 285 ASN A CA 1
ATOM 2240 C C . ASN A 1 285 ? 35.610 -29.061 -5.818 1.00 72.00 285 ASN A C 1
ATOM 2242 O O . ASN A 1 285 ? 34.756 -29.073 -4.932 1.00 72.00 285 ASN A O 1
ATOM 2246 N N . LEU A 1 286 ? 36.485 -30.061 -5.958 1.00 66.88 286 LEU A N 1
ATOM 2247 C CA . LEU A 1 286 ? 36.605 -31.102 -4.939 1.00 66.88 286 LEU A CA 1
ATOM 2248 C C . LEU A 1 286 ? 37.074 -30.470 -3.617 1.00 66.88 286 LEU A C 1
ATOM 2250 O O . LEU A 1 286 ? 37.970 -29.618 -3.659 1.00 66.88 286 LEU A O 1
ATOM 2254 N N . PRO A 1 287 ? 36.552 -30.916 -2.457 1.00 65.06 287 PRO A N 1
ATOM 2255 C CA . PRO A 1 287 ? 37.030 -30.446 -1.165 1.00 65.06 287 PRO A CA 1
ATOM 2256 C C . PRO A 1 287 ? 38.533 -30.682 -1.030 1.00 65.06 287 PRO A C 1
ATOM 2258 O O . PRO A 1 287 ? 38.995 -31.825 -1.075 1.00 65.06 287 PRO A O 1
ATOM 2261 N N . GLN A 1 288 ? 39.306 -29.606 -0.875 1.00 69.62 288 GLN A N 1
ATOM 2262 C CA . GLN A 1 288 ? 40.752 -29.684 -0.679 1.00 69.62 288 GLN A CA 1
ATOM 2263 C C . GLN A 1 288 ? 41.204 -28.816 0.500 1.00 69.62 288 GLN A C 1
ATOM 2265 O O . GLN A 1 288 ? 40.752 -27.672 0.625 1.00 69.62 288 GLN A O 1
ATOM 2270 N N . PRO A 1 289 ? 42.128 -29.313 1.348 1.00 67.38 289 PRO A N 1
ATOM 2271 C CA . PRO A 1 289 ? 42.720 -28.500 2.399 1.00 67.38 289 PRO A CA 1
ATOM 2272 C C . PRO A 1 289 ? 43.433 -27.308 1.758 1.00 67.38 289 PRO A C 1
ATOM 2274 O O . PRO A 1 289 ? 44.311 -27.488 0.916 1.00 67.38 289 PRO A O 1
ATOM 2277 N N . ASN A 1 290 ? 43.074 -26.098 2.180 1.00 74.12 290 ASN A N 1
ATOM 2278 C CA . ASN A 1 290 ? 43.666 -24.835 1.734 1.00 74.12 290 ASN A CA 1
ATOM 2279 C C . ASN A 1 290 ? 43.307 -24.358 0.306 1.00 74.12 290 ASN A C 1
ATOM 2281 O O . ASN A 1 290 ? 44.034 -23.533 -0.249 1.00 74.12 290 ASN A O 1
ATOM 2285 N N . ASN A 1 291 ? 42.198 -24.814 -0.293 1.00 74.75 291 ASN A N 1
ATOM 2286 C CA . ASN A 1 291 ? 41.733 -24.292 -1.585 1.00 74.75 291 ASN A CA 1
ATOM 2287 C C . ASN A 1 291 ? 40.649 -23.209 -1.423 1.00 74.75 291 ASN A C 1
ATOM 2289 O O . ASN A 1 291 ? 39.506 -23.514 -1.094 1.00 74.75 291 ASN A O 1
ATOM 2293 N N . ALA A 1 292 ? 40.983 -21.946 -1.709 1.00 70.94 292 ALA A N 1
ATOM 2294 C CA . ALA A 1 292 ? 40.022 -20.835 -1.676 1.00 70.94 292 ALA A CA 1
ATOM 2295 C C . ALA A 1 292 ? 38.995 -20.888 -2.829 1.00 70.94 292 ALA A C 1
ATOM 2297 O O . ALA A 1 292 ? 37.959 -20.225 -2.778 1.00 70.94 292 ALA A O 1
ATOM 2298 N N . ASN A 1 293 ? 39.255 -21.688 -3.868 1.00 72.56 293 ASN A N 1
ATOM 2299 C CA . ASN A 1 293 ? 38.341 -21.856 -4.994 1.00 72.56 293 ASN A CA 1
ATOM 2300 C C . ASN A 1 293 ? 37.213 -22.864 -4.702 1.00 72.56 293 ASN A C 1
ATOM 2302 O O . ASN A 1 293 ? 36.271 -22.947 -5.482 1.00 72.56 293 ASN A O 1
ATOM 2306 N N . ASP A 1 294 ? 37.256 -23.611 -3.594 1.00 76.31 294 ASP A N 1
ATOM 2307 C CA . ASP A 1 294 ? 36.142 -24.462 -3.152 1.00 76.31 294 ASP A CA 1
ATOM 2308 C C . ASP A 1 294 ? 35.088 -23.634 -2.394 1.00 76.31 294 ASP A C 1
ATOM 2310 O O . ASP A 1 294 ? 35.006 -23.669 -1.165 1.00 76.31 294 ASP A O 1
ATOM 2314 N N . HIS A 1 295 ? 34.324 -22.829 -3.140 1.00 80.19 295 HIS A N 1
ATOM 2315 C CA . HIS A 1 295 ? 33.334 -21.897 -2.586 1.00 80.19 295 HIS A CA 1
ATOM 2316 C C . HIS A 1 295 ? 31.915 -22.038 -3.152 1.00 80.19 295 HIS A C 1
ATOM 2318 O O . HIS A 1 295 ? 31.009 -21.450 -2.566 1.00 80.19 295 HIS A O 1
ATOM 2324 N N . ASP A 1 296 ? 31.693 -22.810 -4.223 1.00 82.88 296 ASP A N 1
ATOM 2325 C CA . ASP A 1 296 ? 30.360 -22.989 -4.817 1.00 82.88 296 ASP A CA 1
ATOM 2326 C C . ASP A 1 296 ? 29.606 -24.194 -4.239 1.00 82.88 296 ASP A C 1
ATOM 2328 O O . ASP A 1 296 ? 30.149 -25.293 -4.091 1.00 82.88 296 ASP A O 1
ATOM 2332 N N . ILE A 1 297 ? 28.308 -24.008 -4.016 1.00 85.62 297 ILE A N 1
ATOM 2333 C CA . ILE A 1 297 ? 27.313 -25.050 -3.741 1.00 85.62 297 ILE A CA 1
ATOM 2334 C C . ILE A 1 297 ? 26.052 -24.812 -4.595 1.00 85.62 297 ILE A C 1
ATOM 2336 O O . ILE A 1 297 ? 26.047 -23.968 -5.490 1.00 85.62 297 ILE A O 1
ATOM 2340 N N . ASN A 1 298 ? 24.992 -25.585 -4.360 1.00 88.12 298 ASN A N 1
ATOM 2341 C CA . ASN A 1 298 ? 23.677 -25.382 -4.960 1.00 88.12 298 ASN A CA 1
ATOM 2342 C C . ASN A 1 298 ? 22.615 -25.199 -3.873 1.00 88.12 298 ASN A C 1
ATOM 2344 O O . ASN A 1 298 ? 22.682 -25.837 -2.821 1.00 88.12 298 ASN A O 1
ATOM 2348 N N . TRP A 1 299 ? 21.569 -24.434 -4.176 1.00 91.06 299 TRP A N 1
ATOM 2349 C CA . TRP A 1 299 ? 20.339 -24.495 -3.398 1.00 91.06 299 TRP A CA 1
ATOM 2350 C C . TRP A 1 299 ? 19.711 -25.882 -3.564 1.00 91.06 299 TRP A C 1
ATOM 2352 O O . TRP A 1 299 ? 19.722 -26.447 -4.660 1.00 91.06 299 TRP A O 1
ATOM 2362 N N . SER A 1 300 ? 19.189 -26.450 -2.478 1.00 91.12 300 SER A N 1
ATOM 2363 C CA . SER A 1 300 ? 18.486 -27.744 -2.484 1.00 91.12 300 SER A CA 1
ATOM 2364 C C . SER A 1 300 ? 16.993 -27.601 -2.789 1.00 91.12 300 SER A C 1
ATOM 2366 O O . SER A 1 300 ? 16.344 -28.537 -3.257 1.00 91.12 300 SER A O 1
ATOM 2368 N N . SER A 1 301 ? 16.437 -26.419 -2.540 1.00 93.62 301 SER A N 1
ATOM 2369 C CA . SER A 1 301 ? 15.035 -26.080 -2.759 1.00 93.62 301 SER A CA 1
ATOM 2370 C C . SER A 1 301 ? 14.883 -24.577 -2.964 1.00 93.62 301 SER A C 1
ATOM 2372 O O . SER A 1 301 ? 15.818 -23.821 -2.696 1.00 93.62 301 SER A O 1
ATOM 2374 N N . ALA A 1 302 ? 13.728 -24.181 -3.485 1.00 95.06 302 ALA A N 1
ATOM 2375 C CA . ALA A 1 302 ? 13.291 -22.797 -3.596 1.00 95.06 302 ALA A CA 1
ATOM 2376 C C . ALA A 1 302 ? 11.761 -22.764 -3.734 1.00 95.06 302 ALA A C 1
ATOM 2378 O O . ALA A 1 302 ? 11.134 -23.797 -3.982 1.00 95.06 302 ALA A O 1
ATOM 2379 N N . THR A 1 303 ? 11.171 -21.578 -3.668 1.00 97.00 303 THR A N 1
ATOM 2380 C CA . THR A 1 303 ? 9.763 -21.343 -4.003 1.00 97.00 303 THR A CA 1
ATOM 2381 C C . THR A 1 303 ? 9.677 -20.393 -5.190 1.00 97.00 303 THR A C 1
ATOM 2383 O O . THR A 1 303 ? 10.315 -19.339 -5.193 1.00 97.00 303 THR A O 1
ATOM 2386 N N . LEU A 1 304 ? 8.878 -20.755 -6.195 1.00 97.69 304 LEU A N 1
ATOM 2387 C CA . LEU A 1 304 ? 8.469 -19.845 -7.262 1.00 97.69 304 LEU A CA 1
ATOM 2388 C C . LEU A 1 304 ? 7.170 -19.147 -6.855 1.00 97.69 304 LEU A C 1
ATOM 2390 O O . LEU A 1 304 ? 6.164 -19.814 -6.644 1.00 97.69 304 LEU A O 1
ATOM 2394 N N . GLU A 1 305 ? 7.182 -17.825 -6.760 1.00 96.75 305 GLU A N 1
ATOM 2395 C CA . GLU A 1 305 ? 6.015 -16.970 -6.533 1.00 96.75 305 GLU A CA 1
ATOM 2396 C C . GLU A 1 305 ? 5.646 -16.254 -7.841 1.00 96.75 305 GLU A C 1
ATOM 2398 O O . GLU A 1 305 ? 6.516 -15.815 -8.600 1.00 96.75 305 GLU A O 1
ATOM 2403 N N . PHE A 1 306 ? 4.350 -16.137 -8.112 1.00 96.25 306 PHE A N 1
ATOM 2404 C CA . PHE A 1 306 ? 3.808 -15.542 -9.332 1.00 96.25 306 PHE A CA 1
ATOM 2405 C C . PHE A 1 306 ? 2.988 -14.286 -9.023 1.00 96.25 306 PHE A C 1
ATOM 2407 O O . PHE A 1 306 ? 2.457 -14.127 -7.925 1.00 96.25 306 PHE A O 1
ATOM 2414 N N . SER A 1 307 ? 2.799 -13.422 -10.022 1.00 95.12 307 SER A N 1
ATOM 2415 C CA . SER A 1 307 ? 2.044 -12.169 -9.868 1.00 95.12 307 SER A CA 1
ATOM 2416 C C . SER A 1 307 ? 0.547 -12.318 -9.567 1.00 95.12 307 SER A C 1
ATOM 2418 O O . SER A 1 307 ? -0.116 -11.325 -9.273 1.00 95.12 307 SER A O 1
ATOM 2420 N N . ASP A 1 308 ? -0.003 -13.530 -9.657 1.00 92.00 308 ASP A N 1
ATOM 2421 C CA . ASP A 1 308 ? -1.357 -13.881 -9.202 1.00 92.00 308 ASP A CA 1
ATOM 2422 C C . ASP A 1 308 ? -1.401 -14.232 -7.691 1.00 92.00 308 ASP A C 1
ATOM 2424 O O . ASP A 1 308 ? -2.462 -14.537 -7.135 1.00 92.00 308 ASP A O 1
ATOM 2428 N N . GLY A 1 309 ? -0.243 -14.185 -7.019 1.00 91.12 309 GLY A N 1
ATOM 2429 C CA . GLY A 1 309 ? -0.024 -14.535 -5.617 1.00 91.12 309 GLY A CA 1
ATOM 2430 C C . GLY A 1 309 ? 0.023 -16.039 -5.339 1.00 91.12 309 GLY A C 1
ATOM 2431 O O . GLY A 1 309 ? -0.018 -16.441 -4.180 1.00 91.12 309 GLY A O 1
ATOM 2432 N N . THR A 1 310 ? 0.039 -16.887 -6.370 1.00 93.19 310 THR A N 1
ATOM 2433 C CA . THR A 1 310 ? 0.231 -18.332 -6.193 1.00 93.19 310 THR A CA 1
ATOM 2434 C C . THR A 1 310 ? 1.709 -18.678 -6.056 1.00 93.19 310 THR A C 1
ATOM 2436 O O . THR A 1 310 ? 2.584 -17.960 -6.543 1.00 93.19 310 THR A O 1
ATOM 2439 N N . GLU A 1 311 ? 1.982 -19.807 -5.405 1.00 95.81 311 GLU A N 1
ATOM 2440 C CA . GLU A 1 311 ? 3.336 -20.284 -5.138 1.00 95.81 311 GLU A CA 1
ATOM 2441 C C . GLU A 1 311 ? 3.503 -21.744 -5.573 1.00 95.81 311 GLU A C 1
ATOM 2443 O O . GLU A 1 311 ? 2.564 -22.543 -5.515 1.00 95.81 311 GLU A O 1
ATOM 2448 N N . LEU A 1 312 ? 4.712 -22.094 -6.004 1.00 97.25 312 LEU A N 1
ATOM 2449 C CA . LEU A 1 312 ? 5.116 -23.441 -6.385 1.00 97.25 312 LEU A CA 1
ATOM 2450 C C . LEU A 1 312 ? 6.463 -23.772 -5.724 1.00 97.25 312 LEU A C 1
ATOM 2452 O O . LEU A 1 312 ? 7.505 -23.314 -6.203 1.00 97.25 312 LEU A O 1
ATOM 2456 N N . PRO A 1 313 ? 6.468 -24.579 -4.650 1.00 97.38 313 PRO A N 1
ATOM 2457 C CA . PRO A 1 313 ? 7.697 -25.123 -4.087 1.00 97.38 313 PRO A CA 1
ATOM 2458 C C . PRO A 1 313 ? 8.405 -26.019 -5.108 1.00 97.38 313 PRO A C 1
ATOM 2460 O O . PRO A 1 313 ? 7.775 -26.861 -5.754 1.00 97.38 313 PRO A O 1
ATOM 2463 N N . ILE A 1 314 ? 9.719 -25.864 -5.236 1.00 97.06 314 ILE A N 1
ATOM 2464 C CA . ILE A 1 314 ? 10.561 -26.626 -6.159 1.00 97.06 314 ILE A CA 1
ATOM 2465 C C . ILE A 1 314 ? 11.769 -27.232 -5.443 1.00 97.06 314 ILE A C 1
ATOM 2467 O O . ILE A 1 314 ? 12.296 -26.696 -4.469 1.00 97.06 314 ILE A O 1
ATOM 2471 N N . THR A 1 315 ? 12.236 -28.370 -5.954 1.00 96.00 315 THR A N 1
ATOM 2472 C CA . THR A 1 315 ? 13.482 -29.010 -5.517 1.00 96.00 315 THR A CA 1
ATOM 2473 C C . THR A 1 315 ? 14.551 -28.799 -6.574 1.00 96.00 315 THR A C 1
ATOM 2475 O O . THR A 1 315 ? 14.313 -29.043 -7.757 1.00 96.00 315 THR A O 1
ATOM 2478 N N . LEU A 1 316 ? 15.739 -28.396 -6.134 1.00 93.56 316 LEU A N 1
ATOM 2479 C CA . LEU A 1 316 ? 16.892 -28.155 -6.988 1.00 93.56 316 LEU A CA 1
ATOM 2480 C C . LEU A 1 316 ? 17.958 -29.218 -6.724 1.00 93.56 316 LEU A C 1
ATOM 2482 O O . LEU A 1 316 ? 18.250 -29.590 -5.587 1.00 93.56 316 LEU A O 1
ATOM 2486 N N . LYS A 1 317 ? 18.532 -29.741 -7.802 1.00 91.12 317 LYS A N 1
ATOM 2487 C CA . LYS A 1 317 ? 19.595 -30.745 -7.766 1.00 91.12 317 LYS A CA 1
ATOM 2488 C C . LYS A 1 317 ? 20.943 -30.080 -8.015 1.00 91.12 317 LYS A C 1
ATOM 2490 O O . LYS A 1 317 ? 21.035 -29.083 -8.729 1.00 91.12 317 LYS A O 1
ATOM 2495 N N . LYS A 1 318 ? 22.005 -30.689 -7.488 1.00 88.00 318 LYS A N 1
ATOM 2496 C CA . LYS A 1 318 ? 23.393 -30.326 -7.795 1.00 88.00 318 LYS A CA 1
ATOM 2497 C C . LYS A 1 318 ? 23.759 -30.796 -9.210 1.00 88.00 318 LYS A C 1
ATOM 2499 O O . LYS A 1 318 ? 24.424 -31.813 -9.377 1.00 88.00 318 LYS A O 1
ATOM 2504 N N . LEU A 1 319 ? 23.236 -30.111 -10.229 1.00 88.31 319 LEU A N 1
ATOM 2505 C CA . LEU A 1 319 ? 23.449 -30.402 -11.651 1.00 88.31 319 LEU A CA 1
ATOM 2506 C C . LEU A 1 319 ? 23.999 -29.179 -12.383 1.00 88.31 319 LEU A C 1
ATOM 2508 O O . LEU A 1 319 ? 23.487 -28.076 -12.206 1.00 88.31 319 LEU A O 1
ATOM 2512 N N . ALA A 1 320 ? 25.022 -29.392 -13.211 1.00 84.31 320 ALA A N 1
ATOM 2513 C CA . ALA A 1 320 ? 25.570 -28.345 -14.068 1.00 84.31 320 ALA A CA 1
ATOM 2514 C C . ALA A 1 320 ? 24.685 -28.061 -15.295 1.00 84.31 320 ALA A C 1
ATOM 2516 O O . ALA A 1 320 ? 24.745 -26.976 -15.861 1.00 84.31 320 ALA A O 1
ATOM 2517 N N . SER A 1 321 ? 23.850 -29.018 -15.707 1.00 89.00 321 SER A N 1
ATOM 2518 C CA . SER A 1 321 ? 22.880 -28.829 -16.787 1.00 89.00 321 SER A CA 1
ATOM 2519 C C . SER A 1 321 ? 21.665 -28.008 -16.325 1.00 89.00 321 SER A C 1
ATOM 2521 O O . SER A 1 321 ? 21.261 -28.161 -15.166 1.00 89.00 321 SER A O 1
ATOM 2523 N N . PRO A 1 322 ? 21.006 -27.253 -17.227 1.00 92.19 322 PRO A N 1
ATOM 2524 C CA . PRO A 1 322 ? 19.744 -26.580 -16.929 1.00 92.19 322 PRO A CA 1
ATOM 2525 C C . PRO A 1 322 ? 18.699 -27.534 -16.335 1.00 92.19 322 PRO A C 1
ATOM 2527 O O . PRO A 1 322 ? 18.541 -28.676 -16.780 1.00 92.19 322 PRO A O 1
ATOM 2530 N N . GLN A 1 323 ? 17.980 -27.062 -15.321 1.00 94.81 323 GLN A N 1
ATOM 2531 C CA . GLN A 1 323 ? 16.930 -27.812 -14.638 1.00 94.81 323 GLN A CA 1
ATOM 2532 C C . GLN A 1 323 ? 15.562 -27.310 -15.089 1.00 94.81 323 GLN A C 1
ATOM 2534 O O . GLN A 1 323 ? 15.173 -26.190 -14.768 1.00 94.81 323 GLN A O 1
ATOM 2539 N N . THR A 1 324 ? 14.831 -28.153 -15.820 1.00 97.19 324 THR A N 1
ATOM 2540 C CA . THR A 1 324 ? 13.508 -27.819 -16.360 1.00 97.19 324 THR A CA 1
ATOM 2541 C C . THR A 1 324 ? 12.390 -28.111 -15.368 1.00 97.19 324 THR A C 1
ATOM 2543 O O . THR A 1 324 ? 12.170 -29.258 -14.968 1.00 97.19 324 THR A O 1
ATOM 2546 N N . ILE A 1 325 ? 11.619 -27.076 -15.052 1.00 97.56 325 ILE A N 1
ATOM 2547 C CA . ILE A 1 325 ? 10.434 -27.111 -14.201 1.00 97.56 325 ILE A CA 1
ATOM 2548 C C . ILE A 1 325 ? 9.226 -26.800 -15.084 1.00 97.56 325 ILE A C 1
ATOM 2550 O O . ILE A 1 325 ? 9.018 -25.666 -15.513 1.00 97.56 325 ILE A O 1
ATOM 2554 N N . LYS A 1 326 ? 8.416 -27.818 -15.378 1.00 97.31 326 LYS A N 1
ATOM 2555 C CA . LYS A 1 326 ? 7.141 -27.624 -16.079 1.00 97.31 326 LYS A CA 1
ATOM 2556 C C . LYS A 1 326 ? 6.078 -27.196 -15.083 1.00 97.31 326 LYS A C 1
ATOM 2558 O O . LYS A 1 326 ? 5.927 -27.838 -14.043 1.00 97.31 326 LYS A O 1
ATOM 2563 N N . LEU A 1 327 ? 5.337 -26.144 -15.413 1.00 96.69 327 LEU A N 1
ATOM 2564 C CA . LEU A 1 327 ? 4.234 -25.713 -14.570 1.00 96.69 327 LEU A CA 1
ATOM 2565 C C . LEU A 1 327 ? 3.085 -26.727 -14.674 1.00 96.69 327 LEU A C 1
ATOM 2567 O O . LEU A 1 327 ? 2.806 -27.207 -15.777 1.00 96.69 327 LEU A O 1
ATOM 2571 N N . PRO A 1 328 ? 2.411 -27.065 -13.557 1.00 94.00 328 PRO A N 1
ATOM 2572 C CA . PRO A 1 328 ? 1.255 -27.962 -13.586 1.00 94.00 328 PRO A CA 1
ATOM 2573 C C . PRO A 1 328 ? 0.148 -27.459 -14.518 1.00 94.00 328 PRO A C 1
ATOM 2575 O O . PRO A 1 328 ? -0.493 -28.243 -15.214 1.00 94.00 328 PRO A O 1
ATOM 2578 N N . GLU A 1 329 ? -0.027 -26.139 -14.554 1.00 94.19 329 GLU A N 1
ATOM 2579 C CA . GLU A 1 329 ? -0.951 -25.423 -15.421 1.00 94.19 329 GLU A CA 1
ATOM 2580 C C . GLU A 1 329 ? -0.261 -24.169 -15.953 1.00 94.19 329 GLU A C 1
ATOM 2582 O O . GLU A 1 329 ? 0.613 -23.597 -15.294 1.00 94.19 329 GLU A O 1
ATOM 2587 N N . LYS A 1 330 ? -0.662 -23.732 -17.148 1.00 95.88 330 LYS A N 1
ATOM 2588 C CA . LYS A 1 330 ? -0.181 -22.467 -17.697 1.00 95.88 330 LYS A CA 1
ATOM 2589 C C . LYS A 1 330 ? -0.656 -21.304 -16.835 1.00 95.88 330 LYS A C 1
ATOM 2591 O O . LYS A 1 330 ? -1.794 -21.314 -16.369 1.00 95.88 330 LYS A O 1
ATOM 2596 N N . LYS A 1 331 ? 0.186 -20.287 -16.673 1.00 95.38 331 LYS A N 1
ATOM 2597 C CA . LYS A 1 331 ? -0.125 -19.108 -15.855 1.00 95.38 331 LYS A CA 1
ATOM 2598 C C . LYS A 1 331 ? -0.009 -17.831 -16.662 1.00 95.38 331 LYS A C 1
ATOM 2600 O O . LYS A 1 331 ? 0.927 -17.697 -17.438 1.00 95.38 331 LYS A O 1
ATOM 2605 N N . ILE A 1 332 ? -0.932 -16.897 -16.451 1.00 97.25 332 ILE A N 1
ATOM 2606 C CA . ILE A 1 332 ? -0.849 -15.542 -17.003 1.00 97.25 332 ILE A CA 1
ATOM 2607 C C . ILE A 1 332 ? -0.324 -14.626 -15.904 1.00 97.25 332 ILE A C 1
ATOM 2609 O O . ILE A 1 332 ? -1.012 -14.401 -14.911 1.00 97.25 332 ILE A O 1
ATOM 2613 N N . VAL A 1 333 ? 0.908 -14.145 -16.059 1.00 96.88 333 VAL A N 1
ATOM 2614 C CA . VAL A 1 333 ? 1.640 -13.423 -15.009 1.00 96.88 333 VAL A CA 1
ATOM 2615 C C . VAL A 1 333 ? 2.359 -12.203 -15.569 1.00 96.88 333 VAL A C 1
ATOM 2617 O O . VAL A 1 333 ? 2.666 -12.152 -16.756 1.00 96.88 333 VAL A O 1
ATOM 2620 N N . SER A 1 334 ? 2.648 -11.231 -14.710 1.00 95.88 334 SER A N 1
ATOM 2621 C CA . SER A 1 334 ? 3.432 -10.034 -15.022 1.00 95.88 334 SER A CA 1
ATOM 2622 C C . SER A 1 334 ? 4.835 -10.040 -14.408 1.00 95.88 334 SER A C 1
ATOM 2624 O O . SER A 1 334 ? 5.703 -9.273 -14.830 1.00 95.88 334 SER A O 1
ATOM 2626 N N . TRP A 1 335 ? 5.086 -10.940 -13.459 1.00 96.06 335 TRP A N 1
ATOM 2627 C CA . TRP A 1 335 ? 6.400 -11.205 -12.884 1.00 96.06 335 TRP A CA 1
ATOM 2628 C C . TRP A 1 335 ? 6.471 -12.626 -12.307 1.00 96.06 335 TRP A C 1
ATOM 2630 O O . TRP A 1 335 ? 5.445 -13.241 -11.999 1.00 96.06 335 TRP A O 1
ATOM 2640 N N . VAL A 1 336 ? 7.695 -13.139 -12.160 1.00 97.75 336 VAL A N 1
ATOM 2641 C CA . VAL A 1 336 ? 8.015 -14.394 -11.456 1.00 97.75 336 VAL A CA 1
ATOM 2642 C C . VAL A 1 336 ? 9.135 -14.120 -10.462 1.00 97.75 336 VAL A C 1
ATOM 2644 O O . VAL A 1 336 ? 10.107 -13.452 -10.810 1.00 97.75 336 VAL A O 1
ATOM 2647 N N . ARG A 1 337 ? 9.019 -14.654 -9.246 1.00 96.31 337 ARG A N 1
ATOM 2648 C CA . ARG A 1 337 ? 10.007 -14.519 -8.173 1.00 96.31 337 ARG A CA 1
ATOM 2649 C C . ARG A 1 337 ? 10.470 -15.887 -7.682 1.00 96.31 337 ARG A C 1
ATOM 2651 O O . ARG A 1 337 ? 9.661 -16.768 -7.433 1.00 96.31 337 ARG A O 1
ATOM 2658 N N . LEU A 1 338 ? 11.774 -16.045 -7.513 1.00 96.06 338 LEU A N 1
ATOM 2659 C CA . LEU A 1 338 ? 12.450 -17.147 -6.843 1.00 96.06 338 LEU A CA 1
ATOM 2660 C C . LEU A 1 338 ? 12.819 -16.694 -5.421 1.00 96.06 338 LEU A C 1
ATOM 2662 O O . LEU A 1 338 ? 13.520 -15.694 -5.261 1.00 96.06 338 LEU A O 1
ATOM 2666 N N . LYS A 1 339 ? 12.342 -17.403 -4.396 1.00 93.38 339 LYS A N 1
ATOM 2667 C CA . LYS A 1 339 ? 12.566 -17.082 -2.974 1.00 93.38 339 LYS A CA 1
ATOM 2668 C C . LYS A 1 339 ? 12.743 -18.343 -2.120 1.00 93.38 339 LYS A C 1
ATOM 2670 O O . LYS A 1 339 ? 12.786 -19.448 -2.659 1.00 93.38 339 LYS A O 1
ATOM 2675 N N . ASP A 1 340 ? 12.820 -18.164 -0.800 1.00 92.19 340 ASP A N 1
ATOM 2676 C CA . ASP A 1 340 ? 13.006 -19.228 0.199 1.00 92.19 340 ASP A CA 1
ATOM 2677 C C . ASP A 1 340 ? 14.267 -20.061 -0.084 1.00 92.19 340 ASP A C 1
ATOM 2679 O O . ASP A 1 340 ? 14.262 -21.293 -0.073 1.00 92.19 340 ASP A O 1
ATOM 2683 N N . LEU A 1 341 ? 15.354 -19.356 -0.403 1.00 91.12 341 LEU A N 1
ATOM 2684 C CA . LEU A 1 341 ? 16.628 -19.942 -0.795 1.00 91.12 341 LEU A CA 1
ATOM 2685 C C . LEU A 1 341 ? 17.459 -20.290 0.455 1.00 91.12 341 LEU A C 1
ATOM 2687 O O . LEU A 1 341 ? 17.817 -19.392 1.219 1.00 91.12 341 LEU A O 1
ATOM 2691 N N . PRO A 1 342 ? 17.800 -21.573 0.691 1.00 88.62 342 PRO A N 1
ATOM 2692 C CA . PRO A 1 342 ? 18.513 -21.979 1.898 1.00 88.62 342 PRO A CA 1
ATOM 2693 C C . PRO A 1 342 ? 19.980 -21.531 1.886 1.00 88.62 342 PRO A C 1
ATOM 2695 O O . PRO A 1 342 ? 20.643 -21.545 0.846 1.00 88.62 342 PRO A O 1
ATOM 2698 N N . ILE A 1 343 ? 20.514 -21.210 3.068 1.00 84.69 343 ILE A N 1
ATOM 2699 C CA . ILE A 1 343 ? 21.945 -20.943 3.256 1.00 84.69 343 ILE A CA 1
ATOM 2700 C C . ILE A 1 343 ? 22.728 -22.265 3.323 1.00 84.69 343 ILE A C 1
ATOM 2702 O O . ILE A 1 343 ? 22.238 -23.269 3.840 1.00 84.69 343 ILE A O 1
ATOM 2706 N N . SER A 1 344 ? 23.975 -22.250 2.847 1.00 80.12 344 SER A N 1
ATOM 2707 C CA . SER A 1 344 ? 24.930 -23.349 3.024 1.00 80.12 344 SER A CA 1
ATOM 2708 C C . SER A 1 344 ? 25.300 -23.607 4.487 1.00 80.12 344 SER A C 1
ATOM 2710 O O . SER A 1 344 ? 25.707 -22.688 5.202 1.00 80.12 344 SER A O 1
ATOM 2712 N N . GLU A 1 345 ? 25.309 -24.877 4.890 1.00 82.50 345 GLU A N 1
ATOM 2713 C CA . GLU A 1 345 ? 25.987 -25.330 6.115 1.00 82.50 345 GLU A CA 1
ATOM 2714 C C . GLU A 1 345 ? 27.496 -25.581 5.895 1.00 82.50 345 GLU A C 1
ATOM 2716 O O . GLU A 1 345 ? 28.263 -25.643 6.855 1.00 82.50 345 GLU A O 1
ATOM 2721 N N . GLU A 1 346 ? 27.951 -25.692 4.639 1.00 84.88 346 GLU A N 1
ATOM 2722 C CA . GLU A 1 346 ? 29.364 -25.887 4.287 1.00 84.88 346 GLU A CA 1
ATOM 2723 C C . GLU A 1 346 ? 30.164 -24.575 4.317 1.00 84.88 346 GLU A C 1
ATOM 2725 O O . GLU A 1 346 ? 29.680 -23.525 3.875 1.00 84.88 346 GLU A O 1
ATOM 2730 N N . THR A 1 347 ? 31.428 -24.660 4.746 1.00 83.31 347 THR A N 1
ATOM 2731 C CA . THR A 1 347 ? 32.382 -23.542 4.800 1.00 83.31 347 THR A CA 1
ATOM 2732 C C . THR A 1 347 ? 33.576 -23.731 3.861 1.00 83.31 347 THR A C 1
ATOM 2734 O O . THR A 1 347 ? 33.947 -24.846 3.490 1.00 83.31 347 THR A O 1
ATOM 2737 N N . ILE A 1 348 ? 34.176 -22.613 3.457 1.00 80.88 348 ILE A N 1
ATOM 2738 C CA . ILE A 1 348 ? 35.403 -22.524 2.674 1.00 80.88 348 ILE A CA 1
ATOM 2739 C C . ILE A 1 348 ? 36.565 -22.953 3.584 1.00 80.88 348 ILE A C 1
ATOM 2741 O O . ILE A 1 348 ? 36.778 -22.331 4.629 1.00 80.88 348 ILE A O 1
ATOM 2745 N N . PRO A 1 349 ? 37.367 -23.966 3.200 1.00 79.81 349 PRO A N 1
ATOM 2746 C CA . PRO A 1 349 ? 38.411 -24.518 4.069 1.00 79.81 349 PRO A CA 1
ATOM 2747 C C . PRO A 1 349 ? 39.490 -23.523 4.523 1.00 79.81 349 PRO A C 1
ATOM 2749 O O . PRO A 1 349 ? 40.119 -23.735 5.554 1.00 79.81 349 PRO A O 1
ATOM 2752 N N . VAL A 1 350 ? 39.747 -22.472 3.737 1.00 80.56 350 VAL A N 1
ATOM 2753 C CA . VAL A 1 350 ? 40.849 -21.518 3.966 1.00 80.56 350 VAL A CA 1
ATOM 2754 C C . VAL A 1 350 ? 40.499 -20.443 4.990 1.00 80.56 350 VAL A C 1
ATOM 2756 O O . VAL A 1 350 ? 41.343 -20.088 5.809 1.00 80.56 350 VAL A O 1
ATOM 2759 N N . ASP A 1 351 ? 39.291 -19.887 4.912 1.00 81.00 351 ASP A N 1
ATOM 2760 C CA . ASP A 1 351 ? 38.905 -18.688 5.667 1.00 81.00 351 ASP A CA 1
ATOM 2761 C C . ASP A 1 351 ? 37.640 -18.877 6.519 1.00 81.00 351 ASP A C 1
ATOM 2763 O O . ASP A 1 351 ? 37.257 -17.974 7.260 1.00 81.00 351 ASP A O 1
ATOM 2767 N N . GLY A 1 352 ? 37.002 -20.049 6.447 1.00 79.00 352 GLY A N 1
ATOM 2768 C CA . GLY A 1 352 ? 35.834 -20.403 7.248 1.00 79.00 352 GLY A CA 1
ATOM 2769 C C . GLY A 1 352 ? 34.529 -19.725 6.827 1.00 79.00 352 GLY A C 1
ATOM 2770 O O . GLY A 1 352 ? 33.500 -19.997 7.447 1.00 79.00 352 GLY A O 1
ATOM 2771 N N . ARG A 1 353 ? 34.518 -18.880 5.783 1.00 82.12 353 ARG A N 1
ATOM 2772 C CA . ARG A 1 353 ? 33.273 -18.286 5.267 1.00 82.12 353 ARG A CA 1
ATOM 2773 C C . ARG A 1 353 ? 32.363 -19.377 4.716 1.00 82.12 353 ARG A C 1
ATOM 2775 O O . ARG A 1 353 ? 32.840 -20.395 4.235 1.00 82.12 353 ARG A O 1
ATOM 2782 N N . ARG A 1 354 ? 31.045 -19.191 4.752 1.00 84.06 354 ARG A N 1
ATOM 2783 C CA . ARG A 1 354 ? 30.111 -20.148 4.134 1.00 84.06 354 ARG A CA 1
ATOM 2784 C C . ARG A 1 354 ? 30.306 -20.189 2.615 1.00 84.06 354 ARG A C 1
ATOM 2786 O O . ARG A 1 354 ? 30.578 -19.151 2.010 1.00 84.06 354 ARG A O 1
ATOM 2793 N N . LYS A 1 355 ? 30.149 -21.368 2.010 1.00 85.38 355 LYS A N 1
ATOM 2794 C CA . LYS A 1 355 ? 30.079 -21.551 0.547 1.00 85.38 355 LYS A CA 1
ATOM 2795 C C . LYS A 1 355 ? 28.752 -21.028 -0.007 1.00 85.38 355 LYS A C 1
ATOM 2797 O O . LYS A 1 355 ? 27.762 -21.078 0.715 1.00 85.38 355 LYS A O 1
ATOM 2802 N N . PHE A 1 356 ? 28.717 -20.507 -1.242 1.00 85.00 356 PHE A N 1
ATOM 2803 C CA . PHE A 1 356 ? 27.519 -19.893 -1.849 1.00 85.00 356 PHE A CA 1
ATOM 2804 C C . PHE A 1 356 ? 26.984 -20.609 -3.066 1.00 85.00 356 PHE A C 1
ATOM 2806 O O . PHE A 1 356 ? 27.704 -21.263 -3.808 1.00 85.00 356 PHE A O 1
ATOM 2813 N N . SER A 1 357 ? 25.687 -20.410 -3.276 1.00 88.19 357 SER A N 1
ATOM 2814 C CA . SER A 1 357 ? 25.012 -20.711 -4.529 1.00 88.19 357 SER A CA 1
ATOM 2815 C C . SER A 1 357 ? 24.900 -19.447 -5.380 1.00 88.19 357 SER A C 1
ATOM 2817 O O . SER A 1 357 ? 24.811 -18.333 -4.862 1.00 88.19 357 SER A O 1
ATOM 2819 N N . ALA A 1 358 ? 24.893 -19.629 -6.695 1.00 90.56 358 ALA A N 1
ATOM 2820 C CA . ALA A 1 358 ? 24.678 -18.567 -7.667 1.00 90.56 358 ALA A CA 1
ATOM 2821 C C . ALA A 1 358 ? 23.829 -19.091 -8.832 1.00 90.56 358 ALA A C 1
ATOM 2823 O O . ALA A 1 358 ? 23.826 -20.290 -9.134 1.00 90.56 358 ALA A O 1
ATOM 2824 N N . LEU A 1 359 ? 23.111 -18.181 -9.482 1.00 92.81 359 LEU A N 1
ATOM 2825 C CA . LEU A 1 359 ? 22.225 -18.441 -10.610 1.00 92.81 359 LEU A CA 1
ATOM 2826 C C . LEU A 1 359 ? 22.888 -17.929 -11.886 1.00 92.81 359 LEU A C 1
ATOM 2828 O O . LEU A 1 359 ? 23.121 -16.731 -12.016 1.00 92.81 359 LEU A O 1
ATOM 2832 N N . THR A 1 360 ? 23.208 -18.823 -12.813 1.00 93.50 360 THR A N 1
ATOM 2833 C CA . THR A 1 360 ? 23.784 -18.437 -14.105 1.00 93.50 360 THR A CA 1
ATOM 2834 C C . THR A 1 360 ? 22.709 -17.942 -15.060 1.00 93.50 360 THR A C 1
ATOM 2836 O O . THR A 1 360 ? 22.916 -16.921 -15.686 1.00 93.50 360 THR A O 1
ATOM 2839 N N . GLU A 1 361 ? 21.569 -18.628 -15.156 1.00 94.88 361 GLU A N 1
ATOM 2840 C CA . GLU A 1 361 ? 20.514 -18.268 -16.111 1.00 94.88 361 GLU A CA 1
ATOM 2841 C C . GLU A 1 361 ? 19.137 -18.700 -15.581 1.00 94.88 361 GLU A C 1
ATOM 2843 O O . GLU A 1 361 ? 18.985 -19.789 -15.012 1.00 94.88 361 GLU A O 1
ATOM 2848 N N . PHE A 1 362 ? 18.131 -17.851 -15.789 1.00 97.69 362 PHE A N 1
ATOM 2849 C CA . PHE A 1 362 ? 16.735 -18.047 -15.415 1.00 97.69 362 PHE A CA 1
ATOM 2850 C C . PHE A 1 362 ? 15.833 -17.816 -16.628 1.00 97.69 362 PHE A C 1
ATOM 2852 O O . PHE A 1 362 ? 15.517 -16.683 -16.995 1.00 97.69 362 PHE A O 1
ATOM 2859 N N . LYS A 1 363 ? 15.391 -18.904 -17.262 1.00 98.19 363 LYS A N 1
ATOM 2860 C CA . LYS A 1 363 ? 14.545 -18.828 -18.459 1.00 98.19 363 LYS A CA 1
ATOM 2861 C C . LYS A 1 363 ? 13.093 -19.040 -18.106 1.00 98.19 363 LYS A C 1
ATOM 2863 O O . LYS A 1 363 ? 12.751 -20.006 -17.428 1.00 98.19 363 LYS A O 1
ATOM 2868 N N . VAL A 1 364 ? 12.230 -18.195 -18.653 1.00 98.38 364 VAL A N 1
ATOM 2869 C CA . VAL A 1 364 ? 10.779 -18.319 -18.506 1.00 98.38 364 VAL A CA 1
ATOM 2870 C C . VAL A 1 364 ? 10.174 -18.542 -19.880 1.00 98.38 364 VAL A C 1
ATOM 2872 O O . VAL A 1 364 ? 10.153 -17.639 -20.707 1.00 98.38 364 VAL A O 1
ATOM 2875 N N . TRP A 1 365 ? 9.687 -19.747 -20.149 1.00 98.56 365 TRP A N 1
ATOM 2876 C CA . TRP A 1 365 ? 9.131 -20.102 -21.447 1.00 98.56 365 TRP A CA 1
ATOM 2877 C C . TRP A 1 365 ? 7.631 -19.861 -21.515 1.00 98.56 365 TRP A C 1
ATOM 2879 O O . TRP A 1 365 ? 6.865 -20.299 -20.653 1.00 98.56 365 TRP A O 1
ATOM 2889 N N . GLY A 1 366 ? 7.216 -19.208 -22.594 1.00 97.88 366 GLY A N 1
ATOM 2890 C CA . GLY A 1 366 ? 5.825 -18.847 -22.805 1.00 97.88 366 GLY A CA 1
ATOM 2891 C C . GLY A 1 366 ? 5.638 -17.953 -24.020 1.00 97.88 366 GLY A C 1
ATOM 2892 O O . GLY A 1 366 ? 6.518 -17.874 -24.875 1.00 97.88 366 GLY A O 1
ATOM 2893 N N . LYS A 1 367 ? 4.492 -17.283 -24.088 1.00 96.69 367 LYS A N 1
ATOM 2894 C CA . LYS A 1 367 ? 4.120 -16.315 -25.133 1.00 96.69 367 LYS A CA 1
ATOM 2895 C C . LYS A 1 367 ? 3.445 -15.090 -24.507 1.00 96.69 367 LYS A C 1
ATOM 2897 O O . LYS A 1 367 ? 3.134 -15.092 -23.319 1.00 96.69 367 LYS A O 1
ATOM 2902 N N . GLU A 1 368 ? 3.184 -14.067 -25.309 1.00 94.69 368 GLU A N 1
ATOM 2903 C CA . GLU A 1 368 ? 2.424 -12.892 -24.870 1.00 94.69 368 GLU A CA 1
ATOM 2904 C C . GLU A 1 368 ? 0.987 -13.242 -24.464 1.00 94.69 368 GLU A C 1
ATOM 2906 O O . GLU A 1 368 ? 0.372 -14.159 -25.022 1.00 94.69 368 GLU A O 1
ATOM 2911 N N . ALA A 1 369 ? 0.461 -12.487 -23.501 1.00 94.19 369 ALA A N 1
ATOM 2912 C CA . ALA A 1 369 ? -0.932 -12.529 -23.082 1.00 94.19 369 ALA A CA 1
ATOM 2913 C C . ALA A 1 369 ? -1.481 -11.102 -22.972 1.00 94.19 369 ALA A C 1
ATOM 2915 O O . ALA A 1 369 ? -0.761 -10.165 -22.633 1.00 94.19 369 ALA A O 1
ATOM 2916 N N . SER A 1 370 ? -2.768 -10.929 -23.254 1.00 88.25 370 SER A N 1
ATOM 2917 C CA . SER A 1 370 ? -3.415 -9.626 -23.130 1.00 88.25 370 SER A CA 1
ATOM 2918 C C . SER A 1 370 ? -3.866 -9.357 -21.690 1.00 88.25 370 SER A C 1
ATOM 2920 O O . SER A 1 370 ? -4.102 -10.281 -20.904 1.00 88.25 370 SER A O 1
ATOM 2922 N N . TYR A 1 371 ? -4.033 -8.081 -21.338 1.00 87.44 371 TYR A N 1
ATOM 2923 C CA . TYR A 1 371 ? -4.540 -7.671 -20.023 1.00 87.44 371 TYR A CA 1
ATOM 2924 C C . TYR A 1 371 ? -5.968 -8.188 -19.769 1.00 87.44 371 TYR A C 1
ATOM 2926 O O . TYR A 1 371 ? -6.340 -8.472 -18.631 1.00 87.44 371 TYR A O 1
ATOM 2934 N N . GLU A 1 372 ? -6.775 -8.375 -20.816 1.00 86.56 372 GLU A N 1
ATOM 2935 C CA . GLU A 1 372 ? -8.127 -8.934 -20.713 1.00 86.56 372 GLU A CA 1
ATOM 2936 C C . GLU A 1 372 ? -8.108 -10.393 -20.252 1.00 86.56 372 GLU A C 1
ATOM 2938 O O . GLU A 1 372 ? -9.001 -10.810 -19.508 1.00 86.56 372 GLU A O 1
ATOM 2943 N N . GLN A 1 373 ? -7.089 -11.153 -20.670 1.00 90.12 373 GLN A N 1
ATOM 2944 C CA . GLN A 1 373 ? -6.901 -12.550 -20.281 1.00 90.12 373 GLN A CA 1
ATOM 2945 C C . GLN A 1 373 ? -6.405 -12.685 -18.836 1.00 90.12 373 GLN A C 1
ATOM 2947 O O . GLN A 1 373 ? -6.625 -13.724 -18.213 1.00 90.12 373 GLN A O 1
ATOM 2952 N N . ALA A 1 374 ? -5.767 -11.648 -18.286 1.00 91.69 374 ALA A N 1
ATOM 2953 C CA . ALA A 1 374 ? -5.321 -11.640 -16.903 1.00 91.69 374 ALA A CA 1
ATOM 2954 C C . ALA A 1 374 ? -6.509 -11.571 -15.927 1.00 91.69 374 ALA A C 1
ATOM 2956 O O . ALA A 1 374 ? -7.471 -10.800 -16.082 1.00 91.69 374 ALA A O 1
ATOM 2957 N N . THR A 1 375 ? -6.433 -12.385 -14.879 1.00 89.25 375 THR A N 1
ATOM 2958 C CA . THR A 1 375 ? -7.385 -12.396 -13.767 1.00 89.25 375 THR A CA 1
ATOM 2959 C C . THR A 1 375 ? -6.801 -11.660 -12.572 1.00 89.25 375 THR A C 1
ATOM 2961 O O . THR A 1 375 ? -5.589 -11.656 -12.367 1.00 89.25 375 THR A O 1
ATOM 2964 N N . LEU A 1 376 ? -7.665 -11.052 -11.757 1.00 93.50 376 LEU A N 1
ATOM 2965 C CA . LEU A 1 376 ? -7.226 -10.531 -10.465 1.00 93.50 376 LEU A CA 1
ATOM 2966 C C . LEU A 1 376 ? -6.790 -11.697 -9.555 1.00 93.50 376 LEU A C 1
ATOM 2968 O O . LEU A 1 376 ? -7.381 -12.779 -9.648 1.00 93.50 376 LEU A O 1
ATOM 2972 N N . PRO A 1 377 ? -5.802 -11.490 -8.667 1.00 94.81 377 PRO A N 1
ATOM 2973 C CA . PRO A 1 377 ? -5.513 -12.415 -7.579 1.00 94.81 377 PRO A CA 1
ATOM 2974 C C . PRO A 1 377 ? -6.748 -12.678 -6.713 1.00 94.81 377 PRO A C 1
ATOM 2976 O O . PRO A 1 377 ? -7.675 -11.865 -6.656 1.00 94.81 377 PRO A O 1
ATOM 2979 N N . SER A 1 378 ? -6.732 -13.791 -5.976 1.00 96.00 378 SER A N 1
ATOM 2980 C CA . SER A 1 378 ? -7.731 -14.022 -4.926 1.00 96.00 378 SER A CA 1
ATOM 2981 C C . SER A 1 378 ? -7.702 -12.890 -3.893 1.00 96.00 378 SER A C 1
ATOM 2983 O O . SER A 1 378 ? -6.655 -12.285 -3.651 1.00 96.00 378 SER A O 1
ATOM 2985 N N . ALA A 1 379 ? -8.824 -12.631 -3.222 1.00 96.06 379 ALA A N 1
ATOM 2986 C CA . ALA A 1 379 ? -8.876 -11.607 -2.182 1.00 96.06 379 ALA A CA 1
ATOM 2987 C C . ALA A 1 379 ? -7.856 -11.851 -1.055 1.00 96.06 379 ALA A C 1
ATOM 2989 O O . ALA A 1 379 ? -7.245 -10.901 -0.574 1.00 96.06 379 ALA A O 1
ATOM 2990 N N . LYS A 1 380 ? -7.575 -13.114 -0.703 1.00 95.69 380 LYS A N 1
ATOM 2991 C CA . LYS A 1 380 ? -6.499 -13.465 0.239 1.00 95.69 380 LYS A CA 1
ATOM 2992 C C . LYS A 1 380 ? -5.122 -13.019 -0.264 1.00 95.69 380 LYS A C 1
ATOM 2994 O O . LYS A 1 380 ? -4.352 -12.446 0.500 1.00 95.69 380 LYS A O 1
ATOM 2999 N N . ASN A 1 381 ? -4.824 -13.226 -1.544 1.00 95.69 381 ASN A N 1
ATOM 3000 C CA . ASN A 1 381 ? -3.556 -12.789 -2.133 1.00 95.69 381 ASN A CA 1
ATOM 3001 C C . ASN A 1 381 ? -3.457 -11.261 -2.220 1.00 95.69 381 ASN A C 1
ATOM 3003 O O . ASN A 1 381 ? -2.372 -10.717 -2.043 1.00 95.69 381 ASN A O 1
ATOM 3007 N N . LEU A 1 382 ? -4.577 -10.560 -2.427 1.00 97.38 382 LEU A N 1
ATOM 3008 C CA . LEU A 1 382 ? -4.623 -9.096 -2.355 1.00 97.38 382 LEU A CA 1
ATOM 3009 C C . LEU A 1 382 ? -4.331 -8.582 -0.937 1.00 97.38 382 LEU A C 1
ATOM 3011 O O . LEU A 1 382 ? -3.576 -7.623 -0.790 1.00 97.38 382 LEU A O 1
ATOM 3015 N N . VAL A 1 383 ? -4.860 -9.241 0.103 1.00 96.81 383 VAL A N 1
ATOM 3016 C CA . VAL A 1 383 ? -4.520 -8.925 1.503 1.00 96.81 383 VAL A CA 1
ATOM 3017 C C . VAL A 1 383 ? -3.039 -9.184 1.786 1.00 96.81 383 VAL A C 1
ATOM 3019 O O . VAL A 1 383 ? -2.369 -8.312 2.337 1.00 96.81 383 VAL A O 1
ATOM 3022 N N . ASN A 1 384 ? -2.500 -10.326 1.348 1.00 95.00 384 ASN A N 1
ATOM 3023 C CA . ASN A 1 384 ? -1.074 -10.637 1.497 1.00 95.00 384 ASN A CA 1
ATOM 3024 C C . ASN A 1 384 ? -0.190 -9.595 0.790 1.00 95.00 384 ASN A C 1
ATOM 3026 O O . ASN A 1 384 ? 0.854 -9.205 1.311 1.00 95.00 384 ASN A O 1
ATOM 3030 N N . LEU A 1 385 ? -0.607 -9.119 -0.388 1.00 96.38 385 LEU A N 1
ATOM 3031 C CA . LEU A 1 385 ? 0.097 -8.062 -1.110 1.00 96.38 385 LEU A CA 1
ATOM 3032 C C . LEU A 1 385 ? 0.042 -6.729 -0.353 1.00 96.38 385 LEU A C 1
ATOM 3034 O O . LEU A 1 385 ? 1.064 -6.056 -0.256 1.00 96.38 385 LEU A O 1
ATOM 3038 N N . ALA A 1 386 ? -1.105 -6.368 0.233 1.00 97.19 386 ALA A N 1
ATOM 3039 C CA . ALA A 1 386 ? -1.232 -5.170 1.064 1.00 97.19 386 ALA A CA 1
ATOM 3040 C C . ALA A 1 386 ? -0.304 -5.226 2.290 1.00 97.19 386 ALA A C 1
ATOM 3042 O O . ALA A 1 386 ? 0.397 -4.255 2.571 1.00 97.19 386 ALA A O 1
ATOM 3043 N N . GLN A 1 387 ? -0.234 -6.379 2.967 1.00 95.12 387 GLN A N 1
ATOM 3044 C CA . GLN A 1 387 ? 0.721 -6.615 4.056 1.00 95.12 387 GLN A CA 1
ATOM 3045 C C . GLN A 1 387 ? 2.162 -6.476 3.574 1.00 95.12 387 GLN A C 1
ATOM 3047 O O . GLN A 1 387 ? 2.946 -5.770 4.200 1.00 95.12 387 GLN A O 1
ATOM 3052 N N . LYS A 1 388 ? 2.508 -7.090 2.435 1.00 93.50 388 LYS A N 1
ATOM 3053 C CA . LYS A 1 388 ? 3.860 -7.025 1.868 1.00 93.50 388 LYS A CA 1
ATOM 3054 C C . LYS A 1 388 ? 4.274 -5.584 1.543 1.00 93.50 388 LYS A C 1
ATOM 3056 O O . LYS A 1 388 ? 5.379 -5.182 1.893 1.00 93.50 388 LYS A O 1
ATOM 3061 N N . VAL A 1 389 ? 3.382 -4.795 0.940 1.00 95.62 389 VAL A N 1
ATOM 3062 C CA . VAL A 1 389 ? 3.609 -3.368 0.648 1.00 95.62 389 VAL A CA 1
ATOM 3063 C C . VAL A 1 389 ? 3.831 -2.559 1.929 1.00 95.62 389 VAL A C 1
ATOM 3065 O O . VAL A 1 389 ? 4.778 -1.773 2.009 1.00 95.62 389 VAL A O 1
ATOM 3068 N N . ASN A 1 390 ? 2.985 -2.762 2.943 1.00 95.06 390 ASN A N 1
ATOM 3069 C CA . ASN A 1 390 ? 3.103 -2.051 4.215 1.00 95.06 390 ASN A CA 1
ATOM 3070 C C . ASN A 1 390 ? 4.408 -2.426 4.942 1.00 95.06 390 ASN A C 1
ATOM 3072 O O . ASN A 1 390 ? 5.178 -1.554 5.341 1.00 95.06 390 ASN A O 1
ATOM 3076 N N . ASP A 1 391 ? 4.702 -3.725 5.031 1.00 91.50 391 ASP A N 1
ATOM 3077 C CA . ASP A 1 391 ? 5.902 -4.266 5.668 1.00 91.50 391 ASP A CA 1
ATOM 3078 C C . ASP A 1 391 ? 7.188 -3.799 4.968 1.00 91.50 391 ASP A C 1
ATOM 3080 O O . ASP A 1 391 ? 8.170 -3.483 5.645 1.00 91.50 391 ASP A O 1
ATOM 3084 N N . TYR A 1 392 ? 7.199 -3.724 3.631 1.00 87.94 392 TYR A N 1
ATOM 3085 C CA . TYR A 1 392 ? 8.341 -3.206 2.875 1.00 87.94 392 TYR A CA 1
ATOM 3086 C C . TYR A 1 392 ? 8.656 -1.761 3.276 1.00 87.94 392 TYR A C 1
ATOM 3088 O O . TYR A 1 392 ? 9.813 -1.432 3.561 1.00 87.94 392 TYR A O 1
ATOM 3096 N N . TRP A 1 393 ? 7.640 -0.895 3.343 1.00 86.81 393 TRP A N 1
ATOM 3097 C CA . TRP A 1 393 ? 7.842 0.502 3.727 1.00 86.81 393 TRP A CA 1
ATOM 3098 C C . TRP A 1 393 ? 8.290 0.643 5.184 1.00 86.81 393 TRP A C 1
ATOM 3100 O O . TRP A 1 393 ? 9.209 1.409 5.462 1.00 86.81 393 TRP A O 1
ATOM 3110 N N . ILE A 1 394 ? 7.703 -0.126 6.104 1.00 85.06 394 ILE A N 1
ATOM 3111 C CA . ILE A 1 394 ? 8.070 -0.124 7.530 1.00 85.06 394 ILE A CA 1
ATOM 3112 C C . ILE A 1 394 ? 9.533 -0.564 7.742 1.00 85.06 394 ILE A C 1
ATOM 3114 O O . ILE A 1 394 ? 10.216 -0.029 8.618 1.00 85.06 394 ILE A O 1
ATOM 3118 N N . LYS A 1 395 ? 10.046 -1.499 6.931 1.00 79.81 395 LYS A N 1
ATOM 3119 C CA . LYS A 1 395 ? 11.440 -1.978 7.016 1.00 79.81 395 LYS A CA 1
ATOM 3120 C C . LYS A 1 395 ? 12.453 -1.037 6.374 1.00 79.81 395 LYS A C 1
ATOM 3122 O O . LYS A 1 395 ? 13.564 -0.908 6.876 1.00 79.81 395 LYS A O 1
ATOM 3127 N N . THR A 1 396 ? 12.108 -0.454 5.228 1.00 74.94 396 THR A N 1
ATOM 3128 C CA . THR A 1 396 ? 13.099 0.168 4.329 1.00 74.94 396 THR A CA 1
ATOM 3129 C C . THR A 1 396 ? 12.938 1.673 4.168 1.00 74.94 396 THR A C 1
ATOM 3131 O O . THR A 1 396 ? 13.829 2.336 3.635 1.00 74.94 396 THR A O 1
ATOM 3134 N N . GLY A 1 397 ? 11.771 2.210 4.514 1.00 68.12 397 GLY A N 1
ATOM 3135 C CA . GLY A 1 397 ? 11.410 3.586 4.218 1.00 68.12 397 GLY A CA 1
ATOM 3136 C C . GLY A 1 397 ? 11.313 3.953 2.755 1.00 68.12 397 GLY A C 1
ATOM 3137 O O . GLY A 1 397 ? 11.424 5.129 2.426 1.00 68.12 397 GLY A O 1
ATOM 3138 N N . GLY A 1 398 ? 11.150 2.965 1.873 1.00 59.00 398 GLY A N 1
ATOM 3139 C CA . GLY A 1 398 ? 11.127 3.207 0.435 1.00 59.00 398 GLY A CA 1
ATOM 3140 C C . GLY A 1 398 ? 12.508 3.406 -0.179 1.00 59.00 398 GLY A C 1
ATOM 3141 O O . GLY A 1 398 ? 12.591 3.935 -1.282 1.00 59.00 398 GLY A O 1
ATOM 3142 N N . ASN A 1 399 ? 13.581 2.991 0.510 1.00 52.53 399 ASN A N 1
ATOM 3143 C CA . ASN A 1 399 ? 14.961 3.111 0.030 1.00 52.53 399 ASN A CA 1
ATOM 3144 C C . ASN A 1 399 ? 15.382 4.577 -0.233 1.00 52.53 399 ASN A C 1
ATOM 3146 O O . ASN A 1 399 ? 16.090 4.880 -1.190 1.00 52.53 399 ASN A O 1
ATOM 3150 N N . THR A 1 400 ? 14.956 5.517 0.626 1.00 45.97 400 THR A N 1
ATOM 3151 C CA . THR A 1 400 ? 15.243 6.965 0.488 1.00 45.97 400 THR A CA 1
ATOM 3152 C C . THR A 1 400 ? 16.710 7.337 0.713 1.00 45.97 400 THR A C 1
ATOM 3154 O O . THR A 1 400 ? 17.085 8.505 0.604 1.00 45.97 400 THR A O 1
ATOM 3157 N N . GLY A 1 401 ? 17.564 6.370 1.042 1.00 45.03 401 GLY A N 1
ATOM 3158 C CA . GLY A 1 401 ? 18.980 6.619 1.238 1.00 45.03 401 GLY A CA 1
ATOM 3159 C C . GLY A 1 401 ? 19.302 7.580 2.382 1.00 45.03 401 GLY A C 1
ATOM 3160 O O . GLY A 1 401 ? 18.580 7.636 3.375 1.00 45.03 401 GLY A O 1
ATOM 3161 N N . ASN A 1 402 ? 20.372 8.370 2.229 1.00 37.78 402 ASN A N 1
ATOM 3162 C CA . ASN A 1 402 ? 20.806 9.391 3.200 1.00 37.78 402 ASN A CA 1
ATOM 3163 C C . ASN A 1 402 ? 19.719 10.438 3.559 1.00 37.78 402 ASN A C 1
ATOM 3165 O O . ASN A 1 402 ? 19.855 11.130 4.569 1.00 37.78 402 ASN A O 1
ATOM 3169 N N . ASP A 1 403 ? 18.634 10.538 2.780 1.00 42.31 403 ASP A N 1
ATOM 3170 C CA . ASP A 1 403 ? 17.493 11.434 3.021 1.00 42.31 403 ASP A CA 1
ATOM 3171 C C . ASP A 1 403 ? 16.411 10.843 3.949 1.00 42.31 403 ASP A C 1
ATOM 3173 O O . ASP A 1 403 ? 15.434 11.525 4.246 1.00 42.31 403 ASP A O 1
ATOM 3177 N N . ALA A 1 404 ? 16.574 9.627 4.493 1.00 43.16 404 ALA A N 1
ATOM 3178 C CA . ALA A 1 404 ? 15.631 9.048 5.472 1.00 43.16 404 ALA A CA 1
ATOM 3179 C C . ALA A 1 404 ? 15.418 9.922 6.733 1.00 43.16 404 ALA A C 1
ATOM 3181 O O . ALA A 1 404 ? 14.410 9.798 7.426 1.00 43.16 404 ALA A O 1
ATOM 3182 N N . SER A 1 405 ? 16.364 10.824 7.026 1.00 43.50 405 SER A N 1
ATOM 3183 C CA . SER A 1 405 ? 16.293 11.794 8.130 1.00 43.50 405 SER A CA 1
ATOM 3184 C C . SER A 1 405 ? 15.598 13.116 7.771 1.00 43.50 405 SER A C 1
ATOM 3186 O O . SER A 1 405 ? 15.359 13.950 8.646 1.00 43.50 405 SER A O 1
ATOM 3188 N N . ASN A 1 406 ? 15.276 13.338 6.497 1.00 53.66 406 ASN A N 1
ATOM 3189 C CA . ASN A 1 406 ? 14.625 14.555 6.045 1.00 53.66 406 ASN A CA 1
ATOM 3190 C C . ASN A 1 406 ? 13.135 14.508 6.413 1.00 53.66 406 ASN A C 1
ATOM 3192 O O . ASN A 1 406 ? 12.422 13.576 6.054 1.00 53.66 406 ASN A O 1
ATOM 3196 N N . TYR A 1 407 ? 12.654 15.541 7.104 1.00 53.59 407 TYR A N 1
ATOM 3197 C CA . TYR A 1 407 ? 11.266 15.647 7.571 1.00 53.59 407 TYR A CA 1
ATOM 3198 C C . TYR A 1 407 ? 10.225 15.581 6.438 1.00 53.59 407 TYR A C 1
ATOM 3200 O O . TYR A 1 407 ? 9.082 15.207 6.674 1.00 53.59 407 TYR A O 1
ATOM 3208 N N . ASN A 1 408 ? 10.617 15.939 5.210 1.00 52.72 408 ASN A N 1
ATOM 3209 C CA . ASN A 1 408 ? 9.762 15.858 4.028 1.00 52.72 408 ASN A CA 1
ATOM 3210 C C . ASN A 1 408 ? 9.747 14.464 3.385 1.00 52.72 408 ASN A C 1
ATOM 3212 O O . ASN A 1 408 ? 8.992 14.261 2.443 1.00 52.72 408 ASN A O 1
ATOM 3216 N N . HIS A 1 409 ? 10.569 13.516 3.843 1.00 59.25 409 HIS A N 1
ATOM 3217 C CA . HIS A 1 409 ? 10.644 12.174 3.268 1.00 59.25 409 HIS A CA 1
ATOM 3218 C C . HIS A 1 409 ? 9.879 11.169 4.133 1.00 59.25 409 HIS A C 1
ATOM 3220 O O . HIS A 1 409 ? 9.982 11.142 5.358 1.00 59.25 409 HIS A O 1
ATOM 3226 N N . GLY A 1 410 ? 9.084 10.335 3.469 1.00 56.47 410 GLY A N 1
ATOM 3227 C CA . GLY A 1 410 ? 7.971 9.581 4.041 1.00 56.47 410 GLY A CA 1
ATOM 3228 C C . GLY A 1 410 ? 8.250 8.473 5.072 1.00 56.47 410 GLY A C 1
ATOM 3229 O O . GLY A 1 410 ? 7.321 7.739 5.402 1.00 56.47 410 GLY A O 1
ATOM 3230 N N . HIS A 1 411 ? 9.481 8.308 5.563 1.00 64.62 411 HIS A N 1
ATOM 3231 C CA . HIS A 1 411 ? 9.839 7.275 6.552 1.00 64.62 411 HIS A CA 1
ATOM 3232 C C . HIS A 1 411 ? 10.248 7.831 7.924 1.00 64.62 411 HIS A C 1
ATOM 3234 O O . HIS A 1 411 ? 10.738 7.111 8.793 1.00 64.62 411 HIS A O 1
ATOM 3240 N N . SER A 1 412 ? 10.060 9.129 8.153 1.00 67.44 412 SER A N 1
ATOM 3241 C CA . SER A 1 412 ? 10.399 9.715 9.445 1.00 67.44 412 SER A CA 1
ATOM 3242 C C . SER A 1 412 ? 9.449 9.232 10.550 1.00 67.44 412 SER A C 1
ATOM 3244 O O . SER A 1 412 ? 8.255 9.528 10.534 1.00 67.44 412 SER A O 1
ATOM 3246 N N . ILE A 1 413 ? 9.998 8.556 11.566 1.00 69.69 413 ILE A N 1
ATOM 3247 C CA . ILE A 1 413 ? 9.283 8.249 12.819 1.00 69.69 413 ILE A CA 1
ATOM 3248 C C . ILE A 1 413 ? 9.231 9.451 13.788 1.00 69.69 413 ILE A C 1
ATOM 3250 O O . ILE A 1 413 ? 8.712 9.329 14.896 1.00 69.69 413 ILE A O 1
ATOM 3254 N N . THR A 1 414 ? 9.792 10.596 13.391 1.00 69.19 414 THR A N 1
ATOM 3255 C CA . THR A 1 414 ? 9.946 11.815 14.206 1.00 69.19 414 THR A CA 1
ATOM 3256 C C . THR A 1 414 ? 9.399 13.070 13.518 1.00 69.19 414 THR A C 1
ATOM 3258 O O . THR A 1 414 ? 9.696 14.189 13.940 1.00 69.19 414 THR A O 1
ATOM 3261 N N . SER A 1 415 ? 8.642 12.906 12.431 1.00 77.56 415 SER A N 1
ATOM 3262 C CA . SER A 1 415 ? 7.990 14.009 11.731 1.00 77.56 415 SER A CA 1
ATOM 3263 C C . SER A 1 415 ? 6.513 13.720 11.519 1.00 77.56 415 SER A C 1
ATOM 3265 O O . SER A 1 415 ? 6.143 12.644 11.053 1.00 77.56 415 SER A O 1
ATOM 3267 N N . GLU A 1 416 ? 5.688 14.718 11.826 1.00 80.69 416 GLU A N 1
ATOM 3268 C CA . GLU A 1 416 ? 4.239 14.737 11.593 1.00 80.69 416 GLU A CA 1
ATOM 3269 C C . GLU A 1 416 ? 3.859 15.411 10.274 1.00 80.69 416 GLU A C 1
ATOM 3271 O O . GLU A 1 416 ? 2.676 15.631 10.002 1.00 80.69 416 GLU A O 1
ATOM 3276 N N . PHE A 1 417 ? 4.846 15.785 9.455 1.00 86.06 417 PHE A N 1
ATOM 3277 C CA . PHE A 1 417 ? 4.563 16.442 8.189 1.00 86.06 417 PHE A CA 1
ATOM 3278 C C . PHE A 1 417 ? 3.769 15.514 7.263 1.00 86.06 417 PHE A C 1
ATOM 3280 O O . PHE A 1 417 ? 3.765 14.291 7.442 1.00 86.06 417 PHE A O 1
ATOM 3287 N N . TRP A 1 418 ? 3.075 16.087 6.280 1.00 88.12 418 TRP A N 1
ATOM 3288 C CA . TRP A 1 418 ? 2.078 15.357 5.494 1.00 88.12 418 TRP A CA 1
ATOM 3289 C C . TRP A 1 418 ? 2.634 14.069 4.885 1.00 88.12 418 TRP A C 1
ATOM 3291 O O . TRP A 1 418 ? 1.989 13.032 4.979 1.00 88.12 418 TRP A O 1
ATOM 3301 N N . ALA A 1 419 ? 3.847 14.097 4.321 1.00 84.62 419 ALA A N 1
ATOM 3302 C CA . ALA A 1 419 ? 4.398 12.949 3.614 1.00 84.62 419 ALA A CA 1
ATOM 3303 C C . ALA A 1 419 ? 4.530 11.717 4.537 1.00 84.62 419 ALA A C 1
ATOM 3305 O O . ALA A 1 419 ? 3.874 10.716 4.236 1.00 84.62 419 ALA A O 1
ATOM 3306 N N . PRO A 1 420 ? 5.278 11.740 5.662 1.00 84.75 420 PRO A N 1
ATOM 3307 C CA . PRO A 1 420 ? 5.249 10.646 6.639 1.00 84.75 420 PRO A CA 1
ATOM 3308 C C . PRO A 1 420 ? 3.839 10.311 7.135 1.00 84.75 420 PRO A C 1
ATOM 3310 O O . PRO A 1 420 ? 3.457 9.144 7.155 1.00 84.75 420 PRO A O 1
ATOM 3313 N N . SER A 1 421 ? 3.036 11.322 7.471 1.00 90.62 421 SER A N 1
ATOM 3314 C CA . SER A 1 421 ? 1.694 11.136 8.032 1.00 90.62 421 SER A CA 1
ATOM 3315 C C . SER A 1 421 ? 0.744 10.364 7.114 1.00 90.62 421 SER A C 1
ATOM 3317 O O . SER A 1 421 ? -0.023 9.532 7.599 1.00 90.62 421 SER A O 1
ATOM 3319 N N . VAL A 1 422 ? 0.811 10.568 5.790 1.00 93.94 422 VAL A N 1
ATOM 3320 C CA . VAL A 1 422 ? 0.002 9.793 4.835 1.00 93.94 422 VAL A CA 1
ATOM 3321 C C . VAL A 1 422 ? 0.326 8.303 4.940 1.00 93.94 422 VAL A C 1
ATOM 3323 O O . VAL A 1 422 ? -0.607 7.499 4.882 1.00 93.94 422 VAL A O 1
ATOM 3326 N N . PHE A 1 423 ? 1.597 7.920 5.142 1.00 93.56 423 PHE A N 1
ATOM 3327 C CA . PHE A 1 423 ? 1.947 6.508 5.318 1.00 93.56 423 PHE A CA 1
ATOM 3328 C C . PHE A 1 423 ? 1.119 5.877 6.438 1.00 93.56 423 PHE A C 1
ATOM 3330 O O . PHE A 1 423 ? 0.478 4.845 6.241 1.00 93.56 423 PHE A O 1
ATOM 3337 N N . TYR A 1 424 ? 1.063 6.554 7.587 1.00 93.50 424 TYR A N 1
ATOM 3338 C CA . TYR A 1 424 ? 0.339 6.065 8.752 1.00 93.50 424 TYR A CA 1
ATOM 3339 C C . TYR A 1 424 ? -1.166 5.941 8.511 1.00 93.50 424 TYR A C 1
ATOM 3341 O O . TYR A 1 424 ? -1.766 4.987 8.996 1.00 93.50 424 TYR A O 1
ATOM 3349 N N . THR A 1 425 ? -1.769 6.805 7.685 1.00 95.38 425 THR A N 1
ATOM 3350 C CA . THR A 1 425 ? -3.180 6.625 7.295 1.00 95.38 425 THR A CA 1
ATOM 3351 C C . THR A 1 425 ? -3.412 5.309 6.541 1.00 95.38 425 THR A C 1
ATOM 3353 O O . THR A 1 425 ? -4.409 4.636 6.787 1.00 95.38 425 THR A O 1
ATOM 3356 N N . GLY A 1 426 ? -2.477 4.898 5.673 1.00 96.31 426 GLY A N 1
ATOM 3357 C CA . GLY A 1 426 ? -2.514 3.595 5.001 1.00 96.31 426 GLY A CA 1
ATOM 3358 C C . GLY A 1 426 ? -2.191 2.433 5.943 1.00 96.31 426 GLY A C 1
ATOM 3359 O O . GLY A 1 426 ? -2.867 1.411 5.904 1.00 96.31 426 GLY A O 1
ATOM 3360 N N . ASN A 1 427 ? -1.225 2.610 6.846 1.00 95.56 427 ASN A N 1
ATOM 3361 C CA . ASN A 1 427 ? -0.878 1.633 7.881 1.00 95.56 427 ASN A CA 1
ATOM 3362 C C . ASN A 1 427 ? -2.063 1.326 8.817 1.00 95.56 427 ASN A C 1
ATOM 3364 O O . ASN A 1 427 ? -2.278 0.171 9.179 1.00 95.56 427 ASN A O 1
ATOM 3368 N N . MET A 1 428 ? -2.880 2.330 9.159 1.00 95.62 428 MET A N 1
ATOM 3369 C CA . MET A 1 428 ? -4.120 2.100 9.907 1.00 95.62 428 MET A CA 1
ATOM 3370 C C . MET A 1 428 ? -5.134 1.286 9.092 1.00 95.62 428 MET A C 1
ATOM 3372 O O . MET A 1 428 ? -5.775 0.395 9.643 1.00 95.62 428 MET A O 1
ATOM 3376 N N . GLU A 1 429 ? -5.257 1.508 7.779 1.00 96.00 429 GLU A N 1
ATOM 3377 C CA . GLU A 1 429 ? -6.096 0.648 6.928 1.00 96.00 429 GLU A CA 1
ATOM 3378 C C . GLU A 1 429 ? -5.542 -0.779 6.792 1.00 96.00 429 GLU A C 1
ATOM 3380 O O . GLU A 1 429 ? -6.338 -1.716 6.732 1.00 96.00 429 GLU A O 1
ATOM 3385 N N . ALA A 1 430 ? -4.217 -0.977 6.823 1.00 95.88 430 ALA A N 1
ATOM 3386 C CA . ALA A 1 430 ? -3.625 -2.314 6.929 1.00 95.88 430 ALA A CA 1
ATOM 3387 C C . ALA A 1 430 ? -4.056 -2.997 8.234 1.00 95.88 430 ALA A C 1
ATOM 3389 O O . ALA A 1 430 ? -4.515 -4.135 8.198 1.00 95.88 430 ALA A O 1
ATOM 3390 N N . TYR A 1 431 ? -3.997 -2.289 9.368 1.00 95.00 431 TYR A N 1
ATOM 3391 C CA . TYR A 1 431 ? -4.470 -2.805 10.655 1.00 95.00 431 TYR A CA 1
ATOM 3392 C C . TYR A 1 431 ? -5.954 -3.183 10.623 1.00 95.00 431 TYR A C 1
ATOM 3394 O O . TYR A 1 431 ? -6.312 -4.279 11.048 1.00 95.00 431 TYR A O 1
ATOM 3402 N N . TYR A 1 432 ? -6.817 -2.331 10.064 1.00 94.50 432 TYR A N 1
ATOM 3403 C CA . TYR A 1 432 ? -8.240 -2.650 9.923 1.00 94.50 432 TYR A CA 1
ATOM 3404 C C . TYR A 1 432 ? -8.495 -3.836 8.984 1.00 94.50 432 TYR A C 1
ATOM 3406 O O . TYR A 1 432 ? -9.465 -4.565 9.168 1.00 94.50 432 TYR A O 1
ATOM 3414 N N . LEU A 1 433 ? -7.649 -4.043 7.976 1.00 94.44 433 LEU A N 1
ATOM 3415 C CA . LEU A 1 433 ? -7.777 -5.156 7.039 1.00 94.44 433 LEU A CA 1
ATOM 3416 C C . LEU A 1 433 ? -7.296 -6.486 7.636 1.00 94.44 433 LEU A C 1
ATOM 3418 O O . LEU A 1 433 ? -7.893 -7.529 7.367 1.00 94.44 433 LEU A O 1
ATOM 3422 N N . THR A 1 434 ? -6.206 -6.469 8.402 1.00 92.50 434 THR A N 1
ATOM 3423 C CA . THR A 1 434 ? -5.481 -7.691 8.781 1.00 92.50 434 THR A CA 1
ATOM 3424 C C . THR A 1 434 ? -5.590 -8.037 10.252 1.00 92.50 434 THR A C 1
ATOM 3426 O O . THR A 1 434 ? -5.341 -9.182 10.601 1.00 92.50 434 THR A O 1
ATOM 3429 N N . GLY A 1 435 ? -5.898 -7.063 11.107 1.00 90.88 435 GLY A N 1
ATOM 3430 C CA . GLY A 1 435 ? -5.798 -7.221 12.548 1.00 90.88 435 GLY A CA 1
ATOM 3431 C C . GLY A 1 435 ? -4.366 -7.437 13.017 1.00 90.88 435 GLY A C 1
ATOM 3432 O O . GLY A 1 435 ? -4.152 -8.218 13.929 1.00 90.88 435 GLY A O 1
ATOM 3433 N N . ASP A 1 436 ? -3.369 -6.790 12.423 1.00 91.31 436 ASP A N 1
ATOM 3434 C CA . ASP A 1 436 ? -1.977 -6.994 12.834 1.00 91.31 436 ASP A CA 1
ATOM 3435 C C . ASP A 1 436 ? -1.479 -5.892 13.771 1.00 91.31 436 ASP A C 1
ATOM 3437 O O . ASP A 1 436 ? -1.353 -4.731 13.381 1.00 91.31 436 ASP A O 1
ATOM 3441 N N . GLU A 1 437 ? -1.177 -6.251 15.016 1.00 89.38 437 GLU A N 1
ATOM 3442 C CA . GLU A 1 437 ? -0.832 -5.277 16.060 1.00 89.38 437 GLU A CA 1
ATOM 3443 C C . GLU A 1 437 ? 0.550 -4.638 15.878 1.00 89.38 437 GLU A C 1
ATOM 3445 O O . GLU A 1 437 ? 0.801 -3.564 16.432 1.00 89.38 437 GLU A O 1
ATOM 3450 N N . ASN A 1 438 ? 1.418 -5.216 15.034 1.00 89.31 438 ASN A N 1
ATOM 3451 C CA . ASN A 1 438 ? 2.681 -4.577 14.657 1.00 89.31 438 ASN A CA 1
ATOM 3452 C C . ASN A 1 438 ? 2.441 -3.194 14.017 1.00 89.31 438 ASN A C 1
ATOM 3454 O O . ASN A 1 438 ? 3.236 -2.272 14.197 1.00 89.31 438 ASN A O 1
ATOM 3458 N N . TYR A 1 439 ? 1.330 -3.026 13.291 1.00 91.88 439 TYR A N 1
ATOM 3459 C CA . TYR A 1 439 ? 0.988 -1.768 12.625 1.00 91.88 439 TYR A CA 1
ATOM 3460 C C . TYR A 1 439 ? 0.555 -0.690 13.621 1.00 91.88 439 TYR A C 1
ATOM 3462 O O . TYR A 1 439 ? 0.972 0.464 13.501 1.00 91.88 439 TYR A O 1
ATOM 3470 N N . THR A 1 440 ? -0.225 -1.055 14.639 1.00 89.06 440 THR A N 1
ATOM 3471 C CA . THR A 1 440 ? -0.614 -0.125 15.708 1.00 89.06 440 THR A CA 1
ATOM 3472 C C . THR A 1 440 ? 0.548 0.223 16.622 1.00 89.06 440 THR A C 1
ATOM 3474 O O . THR A 1 440 ? 0.660 1.371 17.036 1.00 89.06 440 THR A O 1
ATOM 3477 N N . ASP A 1 441 ? 1.446 -0.723 16.904 1.00 86.19 441 ASP A N 1
ATOM 3478 C CA . ASP A 1 441 ? 2.670 -0.451 17.660 1.00 86.19 441 ASP A CA 1
ATOM 3479 C C . ASP A 1 441 ? 3.570 0.554 16.918 1.00 86.19 441 ASP A C 1
ATOM 3481 O O . ASP A 1 441 ? 4.013 1.542 17.509 1.00 86.19 441 ASP A O 1
ATOM 3485 N N . TYR A 1 442 ? 3.743 0.385 15.601 1.00 87.06 442 TYR A N 1
ATOM 3486 C CA . TYR A 1 442 ? 4.483 1.336 14.768 1.00 87.06 442 TYR A CA 1
ATOM 3487 C C . TYR A 1 442 ? 3.858 2.744 14.787 1.00 87.06 442 TYR A C 1
ATOM 3489 O O . TYR A 1 442 ? 4.555 3.732 15.037 1.00 87.06 442 TYR A O 1
ATOM 3497 N N . ALA A 1 443 ? 2.535 2.849 14.608 1.00 88.81 443 ALA A N 1
ATOM 3498 C CA . ALA A 1 443 ? 1.811 4.122 14.677 1.00 88.81 443 ALA A CA 1
ATOM 3499 C C . ALA A 1 443 ? 1.863 4.765 16.074 1.00 88.81 443 ALA A C 1
ATOM 3501 O O . ALA A 1 443 ? 2.044 5.979 16.192 1.00 88.81 443 ALA A O 1
ATOM 3502 N N . ASN A 1 444 ? 1.761 3.963 17.137 1.00 85.12 444 ASN A N 1
ATOM 3503 C CA . ASN A 1 444 ? 1.831 4.443 18.513 1.00 85.12 444 ASN A CA 1
ATOM 3504 C C . ASN A 1 444 ? 3.211 5.027 18.831 1.00 85.12 444 ASN A C 1
ATOM 3506 O O . ASN A 1 444 ? 3.296 6.098 19.428 1.00 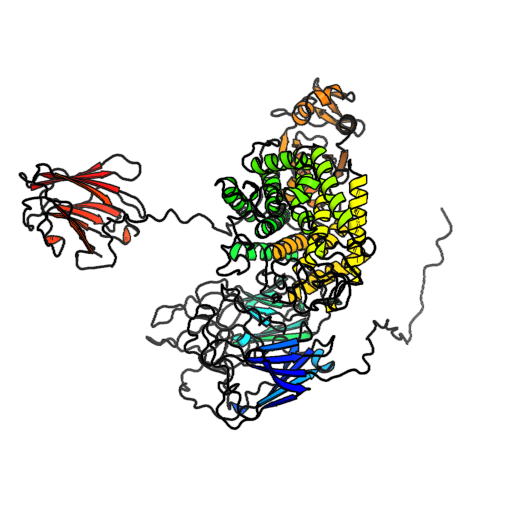85.12 444 ASN A O 1
ATOM 3510 N N . ARG A 1 445 ? 4.298 4.375 18.398 1.00 80.06 445 ARG A N 1
ATOM 3511 C CA . ARG A 1 445 ? 5.673 4.881 18.578 1.00 80.06 445 ARG A CA 1
ATOM 3512 C C . ARG A 1 445 ? 5.889 6.195 17.842 1.00 80.06 445 ARG A C 1
ATOM 3514 O O . ARG A 1 445 ? 6.486 7.115 18.399 1.00 80.06 445 ARG A O 1
ATOM 3521 N N . TRP A 1 446 ? 5.375 6.302 16.621 1.00 84.44 446 TRP A N 1
ATOM 3522 C CA . TRP A 1 446 ? 5.407 7.548 15.867 1.00 84.44 446 TRP A CA 1
ATOM 3523 C C . TRP A 1 446 ? 4.646 8.671 16.574 1.00 84.44 446 TRP A C 1
ATOM 3525 O O . TRP A 1 446 ? 5.229 9.722 16.833 1.00 84.44 446 TRP A O 1
ATOM 3535 N N . GLY A 1 447 ? 3.391 8.442 16.974 1.00 81.19 447 GLY A N 1
ATOM 3536 C CA . GLY A 1 447 ? 2.619 9.431 17.732 1.00 81.19 447 GLY A CA 1
ATOM 3537 C C . GLY A 1 447 ? 3.318 9.831 19.031 1.00 81.19 447 GLY A C 1
ATOM 3538 O O . GLY A 1 447 ? 3.494 11.014 19.307 1.00 81.19 447 GLY A O 1
ATOM 3539 N N . SER A 1 448 ? 3.841 8.851 19.768 1.00 76.19 448 SER A N 1
ATOM 3540 C CA . SER A 1 448 ? 4.590 9.062 21.009 1.00 76.19 448 SER A CA 1
ATOM 3541 C C . SER A 1 448 ? 5.816 9.961 20.811 1.00 76.19 448 SER A C 1
ATOM 3543 O O . SER A 1 448 ? 6.015 10.939 21.533 1.00 76.19 448 SER A O 1
ATOM 3545 N N . ASN A 1 449 ? 6.638 9.668 19.802 1.00 73.06 449 ASN A N 1
ATOM 3546 C CA . ASN A 1 449 ? 7.856 10.428 19.522 1.00 73.06 449 ASN A CA 1
ATOM 3547 C C . ASN A 1 449 ? 7.586 11.880 19.129 1.00 73.06 449 ASN A C 1
ATOM 3549 O O . ASN A 1 449 ? 8.456 12.721 19.333 1.00 73.06 449 ASN A O 1
ATOM 3553 N N . ASN A 1 450 ? 6.421 12.179 18.561 1.00 74.81 450 ASN A N 1
ATOM 3554 C CA . ASN A 1 450 ? 6.075 13.534 18.157 1.00 74.81 450 ASN A CA 1
ATOM 3555 C C . ASN A 1 450 ? 5.354 14.296 19.278 1.00 74.81 450 ASN A C 1
ATOM 3557 O O . ASN A 1 450 ? 5.720 15.429 19.591 1.00 74.81 450 ASN A O 1
ATOM 3561 N N . ILE A 1 451 ? 4.380 13.658 19.931 1.00 67.12 451 ILE A N 1
ATOM 3562 C CA . ILE A 1 451 ? 3.524 14.281 20.945 1.00 67.12 451 ILE A CA 1
ATOM 3563 C C . ILE A 1 451 ? 4.280 14.515 22.265 1.00 67.12 451 ILE A C 1
ATOM 3565 O O . ILE A 1 451 ? 4.101 15.564 22.891 1.00 67.12 451 ILE A O 1
ATOM 3569 N N . TYR A 1 452 ? 5.144 13.588 22.703 1.00 52.44 452 TYR A N 1
ATOM 3570 C CA . TYR A 1 452 ? 5.717 13.632 24.060 1.00 52.44 452 TYR A CA 1
ATOM 3571 C C . TYR A 1 452 ? 6.959 14.521 24.226 1.00 52.44 452 TYR A C 1
ATOM 3573 O O . TYR A 1 452 ? 7.281 14.898 25.351 1.00 52.44 452 TYR A O 1
ATOM 3581 N N . ASN A 1 453 ? 7.670 14.884 23.154 1.00 54.41 453 ASN A N 1
ATOM 3582 C CA . ASN A 1 453 ? 8.939 15.626 23.252 1.00 54.41 453 ASN A CA 1
ATOM 3583 C C . ASN A 1 453 ? 8.833 17.125 22.898 1.00 54.41 453 ASN A C 1
ATOM 3585 O O . ASN A 1 453 ? 9.858 17.804 22.823 1.00 54.41 453 ASN A O 1
ATOM 3589 N N . GLY A 1 454 ? 7.624 17.641 22.641 1.00 55.28 454 GLY A N 1
ATOM 3590 C CA . GLY A 1 454 ? 7.403 19.041 22.250 1.00 55.28 454 GLY A CA 1
ATOM 3591 C C . GLY A 1 454 ? 7.996 19.421 20.886 1.00 55.28 454 GLY A C 1
ATOM 3592 O O . GLY A 1 454 ? 8.133 20.606 20.586 1.00 55.28 454 GLY A O 1
ATOM 3593 N N . SER A 1 455 ? 8.376 18.436 20.064 1.00 63.25 455 SER A N 1
ATOM 3594 C CA . SER A 1 455 ? 8.888 18.655 18.706 1.00 63.25 455 SER A CA 1
ATOM 3595 C C . SER A 1 455 ? 7.799 18.602 17.631 1.00 63.25 455 SER A C 1
ATOM 3597 O O . SER A 1 455 ? 8.082 18.986 16.489 1.00 63.25 455 SER A O 1
ATOM 3599 N N . ALA A 1 456 ? 6.579 18.195 18.015 1.00 70.06 456 ALA A N 1
ATOM 3600 C CA . ALA A 1 456 ? 5.378 18.133 17.189 1.00 70.06 456 ALA A CA 1
ATOM 3601 C C . ALA A 1 456 ? 5.215 19.385 16.322 1.00 70.06 456 ALA A C 1
ATOM 3603 O O . ALA A 1 456 ? 5.161 20.518 16.813 1.00 70.06 456 ALA A O 1
ATOM 3604 N N . TRP A 1 457 ? 5.161 19.186 15.009 1.00 71.94 457 TRP A N 1
ATOM 3605 C CA . TRP A 1 457 ? 5.149 20.275 14.033 1.00 71.94 457 TRP A CA 1
ATOM 3606 C C . TRP A 1 457 ? 3.823 21.026 14.057 1.00 71.94 457 TRP A C 1
ATOM 3608 O O . TRP A 1 457 ? 3.814 22.249 13.935 1.00 71.94 457 TRP A O 1
ATOM 3618 N N . ASN A 1 458 ? 2.736 20.304 14.325 1.00 74.31 458 ASN A N 1
ATOM 3619 C CA . ASN A 1 458 ? 1.405 20.867 14.527 1.00 74.31 458 ASN A CA 1
ATOM 3620 C C . ASN A 1 458 ? 1.302 21.765 15.781 1.00 74.31 458 ASN A C 1
ATOM 3622 O O . ASN A 1 458 ? 0.340 22.506 15.903 1.00 74.31 458 ASN A O 1
ATOM 3626 N N . THR A 1 459 ? 2.284 21.770 16.695 1.00 74.75 459 THR A N 1
ATOM 3627 C CA . THR A 1 459 ? 2.265 22.637 17.895 1.00 74.75 459 THR A CA 1
ATOM 3628 C C . THR A 1 459 ? 3.139 23.889 17.787 1.00 74.75 459 THR A C 1
ATOM 3630 O O . THR A 1 459 ? 3.116 24.741 18.678 1.00 74.75 459 THR A O 1
ATOM 3633 N N . LYS A 1 460 ? 3.930 24.029 16.715 1.00 75.31 460 LYS A N 1
ATOM 3634 C CA . LYS A 1 460 ? 4.876 25.145 16.561 1.00 75.31 460 LYS A CA 1
ATOM 3635 C C . LYS A 1 460 ? 4.150 26.456 16.254 1.00 75.31 460 LYS A C 1
ATOM 3637 O O . LYS A 1 460 ? 3.189 26.481 15.493 1.00 75.31 460 LYS A O 1
ATOM 3642 N N . ALA A 1 461 ? 4.653 27.558 16.819 1.00 69.12 461 ALA A N 1
ATOM 3643 C CA . ALA A 1 461 ? 4.126 28.903 16.575 1.00 69.12 461 ALA A CA 1
ATOM 3644 C C . ALA A 1 461 ? 4.096 29.256 15.073 1.00 69.12 461 ALA A C 1
ATOM 3646 O O . ALA A 1 461 ? 4.924 28.768 14.300 1.00 69.12 461 ALA A O 1
ATOM 3647 N N . ASP A 1 462 ? 3.165 30.132 14.686 1.00 69.56 462 ASP A N 1
ATOM 3648 C CA . ASP A 1 462 ? 2.819 30.500 13.302 1.00 69.56 462 ASP A CA 1
ATOM 3649 C C . ASP A 1 462 ? 3.895 31.319 12.562 1.00 69.56 462 ASP A C 1
ATOM 3651 O O . ASP A 1 462 ? 3.636 32.411 12.059 1.00 69.56 462 ASP A O 1
ATOM 3655 N N . ASN A 1 463 ? 5.124 30.814 12.484 1.00 54.28 463 ASN A N 1
ATOM 3656 C CA . ASN A 1 463 ? 6.266 31.615 12.049 1.00 54.28 463 ASN A CA 1
ATOM 3657 C C . ASN A 1 463 ? 6.748 31.299 10.612 1.00 54.28 463 ASN A C 1
ATOM 3659 O O . ASN A 1 463 ? 7.731 31.898 10.185 1.00 54.28 463 ASN A O 1
ATOM 3663 N N . SER A 1 464 ? 6.120 30.366 9.871 1.00 58.56 464 SER A N 1
ATOM 3664 C CA . SER A 1 464 ? 6.283 30.093 8.413 1.00 58.56 464 SER A CA 1
ATOM 3665 C C . SER A 1 464 ? 5.455 28.849 7.990 1.00 58.56 464 SER A C 1
ATOM 3667 O O . SER A 1 464 ? 4.683 28.363 8.810 1.00 58.56 464 SER A O 1
ATOM 3669 N N . ARG A 1 465 ? 5.651 28.294 6.765 1.00 59.72 465 ARG A N 1
ATOM 3670 C CA . ARG A 1 465 ? 5.039 27.067 6.150 1.00 59.72 465 ARG A CA 1
ATOM 3671 C C . ARG A 1 465 ? 5.098 25.755 6.983 1.00 59.72 465 ARG A C 1
ATOM 3673 O O . ARG A 1 465 ? 4.965 24.666 6.441 1.00 59.72 465 ARG A O 1
ATOM 3680 N N . ILE A 1 466 ? 5.369 25.837 8.280 1.00 63.97 466 ILE A N 1
ATOM 3681 C CA . ILE A 1 466 ? 5.523 24.742 9.243 1.00 63.97 466 ILE A CA 1
ATOM 3682 C C . ILE A 1 466 ? 4.813 25.147 10.560 1.00 63.97 466 ILE A C 1
ATOM 3684 O O . ILE A 1 466 ? 5.328 24.949 11.656 1.00 63.97 466 ILE A O 1
ATOM 3688 N N . GLY A 1 467 ? 3.665 25.821 10.452 1.00 72.75 467 GLY A N 1
ATOM 3689 C CA . GLY A 1 467 ? 2.936 26.395 11.589 1.00 72.75 467 GLY A CA 1
ATOM 3690 C C . GLY A 1 467 ? 1.782 25.528 12.094 1.00 72.75 467 GLY A C 1
ATOM 3691 O O . GLY A 1 467 ? 1.350 24.591 11.419 1.00 72.75 467 GLY A O 1
ATOM 3692 N N . LYS A 1 468 ? 1.254 25.901 13.262 1.00 84.56 468 LYS A N 1
ATOM 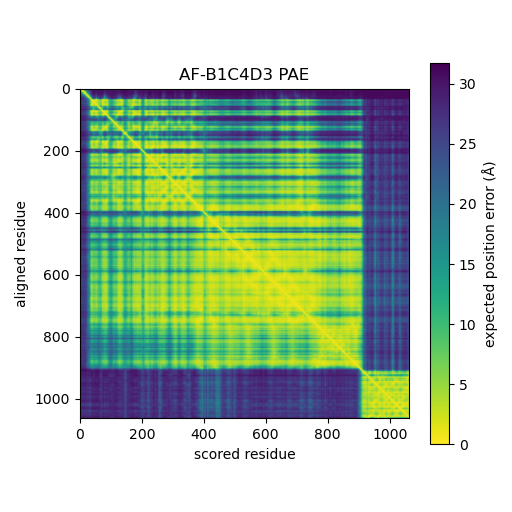3693 C CA . LYS A 1 468 ? 0.154 25.235 13.972 1.00 84.56 468 LYS A CA 1
ATOM 3694 C C . LYS A 1 468 ? -1.110 25.026 13.145 1.00 84.56 468 LYS A C 1
ATOM 3696 O O . LYS A 1 468 ? -1.813 24.067 13.403 1.00 84.56 468 LYS A O 1
ATOM 3701 N N . TYR A 1 469 ? -1.396 25.917 12.194 1.00 87.38 469 TYR A N 1
ATOM 3702 C CA . TYR A 1 469 ? -2.608 25.864 11.361 1.00 87.38 469 TYR A CA 1
ATOM 3703 C C . TYR A 1 469 ? -2.348 25.435 9.916 1.00 87.38 469 TYR A C 1
ATOM 3705 O O . TYR A 1 469 ? -3.224 25.578 9.065 1.00 87.38 469 TYR A O 1
ATOM 3713 N N . PHE A 1 470 ? -1.133 24.984 9.597 1.00 88.19 470 PHE A N 1
ATOM 3714 C CA . PHE A 1 470 ? -0.796 24.571 8.240 1.00 88.19 470 PHE A CA 1
ATOM 3715 C C . PHE A 1 470 ? -1.315 23.144 7.985 1.00 88.19 470 PHE A C 1
ATOM 3717 O O . PHE A 1 470 ? -0.801 22.223 8.622 1.00 88.19 470 PHE A O 1
ATOM 3724 N N . PRO A 1 471 ? -2.267 22.917 7.054 1.00 90.75 471 PRO A N 1
ATOM 3725 C CA . PRO A 1 471 ? -2.960 21.628 6.936 1.00 90.75 471 PRO A CA 1
ATOM 3726 C C . PRO A 1 471 ? -2.054 20.418 6.693 1.00 90.75 471 PRO A C 1
ATOM 3728 O O . PRO A 1 471 ? -2.362 19.318 7.139 1.00 90.75 471 PRO A O 1
ATOM 3731 N N . ASP A 1 472 ? -0.896 20.595 6.051 1.00 89.19 472 ASP A N 1
ATOM 3732 C CA . ASP A 1 472 ? 0.070 19.501 5.884 1.00 89.19 472 ASP A CA 1
ATOM 3733 C C . ASP A 1 472 ? 0.517 18.897 7.233 1.00 89.19 472 ASP A C 1
ATOM 3735 O O . ASP A 1 472 ? 0.768 17.694 7.314 1.00 89.19 472 ASP A O 1
ATOM 3739 N N . ASN A 1 473 ? 0.560 19.690 8.312 1.00 87.69 473 ASN A N 1
ATOM 3740 C CA . ASN A 1 473 ? 0.865 19.213 9.666 1.00 87.69 473 ASN A CA 1
ATOM 3741 C C . ASN A 1 473 ? -0.298 18.433 10.309 1.00 87.69 473 ASN A C 1
ATOM 3743 O O . ASN A 1 473 ? -0.095 17.737 11.307 1.00 87.69 473 ASN A O 1
ATOM 3747 N N . HIS A 1 474 ? -1.511 18.541 9.764 1.00 91.94 474 HIS A N 1
ATOM 3748 C CA . HIS A 1 474 ? -2.738 17.982 10.342 1.00 91.94 474 HIS A CA 1
ATOM 3749 C C . HIS A 1 474 ? -3.107 16.622 9.767 1.00 91.94 474 HIS A C 1
ATOM 3751 O O . HIS A 1 474 ? -3.955 15.931 10.322 1.00 91.94 474 HIS A O 1
ATOM 3757 N N . THR A 1 475 ? -2.429 16.173 8.710 1.00 93.25 475 THR A N 1
ATOM 3758 C CA . THR A 1 475 ? -2.578 14.796 8.214 1.00 93.25 475 THR A CA 1
ATOM 3759 C C . THR A 1 475 ? -2.359 13.773 9.336 1.00 93.25 475 THR A C 1
ATOM 3761 O O . THR A 1 475 ? -3.011 12.731 9.378 1.00 93.25 475 THR A O 1
ATOM 3764 N N . SER A 1 476 ? -1.463 14.093 10.277 1.00 91.94 476 SER A N 1
ATOM 3765 C CA . SER A 1 476 ? -1.176 13.283 11.462 1.00 91.94 476 SER A CA 1
ATOM 3766 C C . SER A 1 476 ? -2.385 13.076 12.374 1.00 91.94 476 SER A C 1
ATOM 3768 O O . SER A 1 476 ? -2.542 11.994 12.945 1.00 91.94 476 SER A O 1
ATOM 3770 N N . PHE A 1 477 ? -3.286 14.060 12.446 1.00 94.88 477 PHE A N 1
ATOM 3771 C CA . PHE A 1 477 ? -4.482 14.005 13.280 1.00 94.88 477 PHE A CA 1
ATOM 3772 C C . PHE A 1 477 ? -5.370 12.819 12.912 1.00 94.88 477 PHE A C 1
ATOM 3774 O O . PHE A 1 477 ? -5.921 12.189 13.807 1.00 94.88 477 PHE A O 1
ATOM 3781 N N . GLN A 1 478 ? -5.447 12.442 11.631 1.00 95.31 478 GLN A N 1
ATOM 3782 C CA . GLN A 1 478 ? -6.228 11.280 11.199 1.00 95.31 478 GLN A CA 1
ATOM 3783 C C . GLN A 1 478 ? -5.794 10.010 11.928 1.00 95.31 478 GLN A C 1
ATOM 3785 O O . GLN A 1 478 ? -6.634 9.286 12.458 1.00 95.31 478 GLN A O 1
ATOM 3790 N N . THR A 1 479 ? -4.483 9.775 11.985 1.00 94.00 479 THR A N 1
ATOM 3791 C CA . THR A 1 479 ? -3.900 8.617 12.666 1.00 94.00 479 THR A CA 1
ATOM 3792 C C . THR A 1 479 ? -4.059 8.740 14.175 1.00 94.00 479 THR A C 1
ATOM 3794 O O . THR A 1 479 ? -4.372 7.751 14.821 1.00 94.00 479 THR A O 1
ATOM 3797 N N . TYR A 1 480 ? -3.880 9.925 14.763 1.00 92.81 480 TYR A N 1
ATOM 3798 C CA . TYR A 1 480 ? -4.018 10.104 16.215 1.00 92.81 480 TYR A CA 1
ATOM 3799 C C . TYR A 1 480 ? -5.449 9.886 16.699 1.00 92.81 480 TYR A C 1
ATOM 3801 O O . TYR A 1 480 ? -5.663 9.222 17.711 1.00 92.81 480 TYR A O 1
ATOM 3809 N N . LEU A 1 481 ? -6.429 10.384 15.946 1.00 93.38 481 LEU A N 1
ATOM 3810 C CA . LEU A 1 481 ? -7.845 10.163 16.216 1.00 93.38 481 LEU A CA 1
ATOM 3811 C C . LEU A 1 481 ? -8.222 8.690 16.010 1.00 93.38 481 LEU A C 1
ATOM 3813 O O . LEU A 1 481 ? -8.971 8.141 16.818 1.00 93.38 481 LEU A O 1
ATOM 3817 N N . ASP A 1 482 ? -7.666 8.022 14.993 1.00 91.94 482 ASP A N 1
ATOM 3818 C CA . ASP A 1 482 ? -7.824 6.573 14.819 1.00 91.94 482 ASP A CA 1
ATOM 3819 C C . ASP A 1 482 ? -7.223 5.806 16.003 1.00 91.94 482 ASP A C 1
ATOM 3821 O O . ASP A 1 482 ? -7.923 5.015 16.629 1.00 91.94 482 ASP A O 1
ATOM 3825 N N . MET A 1 483 ? -5.973 6.097 16.376 1.00 89.25 483 MET A N 1
ATOM 3826 C CA . MET A 1 483 ? -5.278 5.485 17.512 1.00 89.25 483 MET A CA 1
ATOM 3827 C C . MET A 1 483 ? -6.039 5.679 18.821 1.00 89.25 483 MET A C 1
ATOM 3829 O O . MET A 1 483 ? -6.180 4.724 19.583 1.00 89.25 483 MET A O 1
ATOM 3833 N N . PHE A 1 484 ? -6.564 6.877 19.082 1.00 89.19 484 PHE A N 1
ATOM 3834 C CA . PHE A 1 484 ? -7.437 7.117 20.229 1.00 89.19 484 PHE A CA 1
ATOM 3835 C C . PHE A 1 484 ? -8.671 6.210 20.178 1.00 89.19 484 PHE A C 1
ATOM 3837 O O . PHE A 1 484 ? -8.950 5.497 21.138 1.00 89.19 484 PHE A O 1
ATOM 3844 N N . SER A 1 485 ? -9.353 6.166 19.030 1.00 85.44 485 SER A N 1
ATOM 3845 C CA . SER A 1 485 ? -10.581 5.382 18.846 1.00 85.44 485 SER A CA 1
ATOM 3846 C C . SER A 1 485 ? -10.391 3.878 19.063 1.00 85.44 485 SER A C 1
ATOM 3848 O O . SER A 1 485 ? -11.332 3.207 19.479 1.00 85.44 485 SER A O 1
ATOM 3850 N N . ILE A 1 486 ? -9.201 3.342 18.770 1.00 82.06 486 ILE A N 1
ATOM 3851 C CA . ILE A 1 486 ? -8.915 1.903 18.891 1.00 82.06 486 ILE A CA 1
ATOM 3852 C C . ILE A 1 486 ? -8.241 1.494 20.207 1.00 82.06 486 ILE A C 1
ATOM 3854 O O . ILE A 1 486 ? -8.239 0.311 20.526 1.00 82.06 486 ILE A O 1
ATOM 3858 N N . THR A 1 487 ? -7.637 2.427 20.952 1.00 75.88 487 THR A N 1
ATOM 3859 C CA . THR A 1 487 ? -6.886 2.107 22.186 1.00 75.88 487 THR A CA 1
ATOM 3860 C C . THR A 1 487 ? -7.462 2.722 23.456 1.00 75.88 487 THR A C 1
ATOM 3862 O O . THR A 1 487 ? -6.973 2.402 24.538 1.00 75.88 487 THR A O 1
ATOM 3865 N N . SER A 1 488 ? -8.443 3.619 23.355 1.00 73.81 488 SER A N 1
ATOM 3866 C CA . SER A 1 488 ? -9.134 4.155 24.528 1.00 73.81 488 SER A CA 1
ATOM 3867 C C . SER A 1 488 ? -10.023 3.079 25.151 1.00 73.81 488 SER A C 1
ATOM 3869 O O . SER A 1 488 ? -10.804 2.454 24.441 1.00 73.81 488 SER A O 1
ATOM 3871 N N . ASP A 1 489 ? -9.918 2.909 26.471 1.00 66.62 489 ASP A N 1
ATOM 3872 C CA . ASP A 1 489 ? -10.799 2.085 27.315 1.00 66.62 489 ASP A CA 1
ATOM 3873 C C . ASP A 1 489 ? -11.922 2.919 27.976 1.00 66.62 489 ASP A C 1
ATOM 3875 O O . ASP A 1 489 ? -12.537 2.531 28.975 1.00 66.62 489 ASP A O 1
ATOM 3879 N N . LYS A 1 490 ? -12.083 4.164 27.508 1.00 66.94 490 LYS A N 1
ATOM 3880 C CA . LYS A 1 490 ? -12.894 5.211 28.133 1.00 66.94 490 LYS A CA 1
ATOM 3881 C C . LYS A 1 490 ? -13.626 6.045 27.091 1.00 66.94 490 LYS A C 1
ATOM 3883 O O . LYS A 1 490 ? -13.265 6.109 25.913 1.00 66.94 490 LYS A O 1
ATOM 3888 N N . LYS A 1 491 ? -14.654 6.754 27.569 1.00 71.94 491 LYS A N 1
ATOM 3889 C CA . LYS A 1 491 ? -15.349 7.807 26.817 1.00 71.94 491 LYS A CA 1
ATOM 3890 C C . LYS A 1 491 ? -14.344 8.847 26.308 1.00 71.94 491 LYS A C 1
ATOM 3892 O O . LYS A 1 491 ? -13.348 9.105 26.976 1.00 71.94 491 LYS A O 1
ATOM 3897 N N . PHE A 1 492 ? -14.655 9.466 25.166 1.00 86.12 492 PHE A N 1
ATOM 3898 C CA . PHE A 1 492 ? -13.888 10.582 24.613 1.00 86.12 492 PHE A CA 1
ATOM 3899 C C . PHE A 1 492 ? -13.493 11.598 25.696 1.00 86.12 492 PHE A C 1
ATOM 3901 O O . PHE A 1 492 ? -14.363 12.205 26.328 1.00 86.12 492 PHE A O 1
ATOM 3908 N N . ASP A 1 493 ? -12.185 11.772 25.885 1.00 87.06 493 ASP A N 1
ATOM 3909 C CA . ASP A 1 493 ? -11.595 12.772 26.770 1.00 87.06 493 ASP A CA 1
ATOM 3910 C C . ASP A 1 493 ? -10.733 13.720 25.924 1.00 87.06 493 ASP A C 1
ATOM 3912 O O . ASP A 1 493 ? -9.703 13.297 25.392 1.00 87.06 493 ASP A O 1
ATOM 3916 N N . PRO A 1 494 ? -11.105 15.007 25.799 1.00 89.44 494 PRO A N 1
ATOM 3917 C CA . PRO A 1 494 ? -10.321 15.973 25.037 1.00 89.44 494 PRO A CA 1
ATOM 3918 C C . PRO A 1 494 ? -8.919 16.220 25.622 1.00 89.44 494 PRO A C 1
ATOM 3920 O O . PRO A 1 494 ? -8.099 16.848 24.956 1.00 89.44 494 PRO A O 1
ATOM 3923 N N . ASN A 1 495 ? -8.636 15.756 26.846 1.00 89.00 495 ASN A N 1
ATOM 3924 C CA . ASN A 1 495 ? -7.336 15.881 27.505 1.00 89.00 495 ASN A CA 1
ATOM 3925 C C . ASN A 1 495 ? -6.479 14.610 27.424 1.00 89.00 495 ASN A C 1
ATOM 3927 O O . ASN A 1 495 ? -5.368 14.617 27.965 1.00 89.00 495 ASN A O 1
ATOM 3931 N N . ASP A 1 496 ? -6.957 13.548 26.762 1.00 88.44 496 ASP A N 1
ATOM 3932 C CA . ASP A 1 496 ? -6.169 12.334 26.559 1.00 88.44 496 ASP A CA 1
ATOM 3933 C C . ASP A 1 496 ? -4.843 12.682 25.877 1.00 88.44 496 ASP A C 1
ATOM 3935 O O . ASP A 1 496 ? -4.782 13.465 24.923 1.00 88.44 496 ASP A O 1
ATOM 3939 N N . GLU A 1 497 ? -3.750 12.122 26.383 1.00 83.12 497 GLU A N 1
ATOM 3940 C CA . GLU A 1 497 ? -2.413 12.485 25.936 1.00 83.12 497 GLU A CA 1
ATOM 3941 C C . GLU A 1 497 ? -2.179 12.271 24.437 1.00 83.12 497 GLU A C 1
ATOM 3943 O O . GLU A 1 497 ? -1.397 13.029 23.864 1.00 83.12 497 GLU A O 1
ATOM 3948 N N . LYS A 1 498 ? -2.890 11.331 23.798 1.00 83.25 498 LYS A N 1
ATOM 3949 C CA . LYS A 1 498 ? -2.774 11.024 22.364 1.00 83.25 498 LYS A CA 1
ATOM 3950 C C . LYS A 1 498 ? -3.425 12.077 21.471 1.00 83.25 498 LYS A C 1
ATOM 3952 O O . LYS A 1 498 ? -3.053 12.194 20.307 1.00 83.25 498 LYS A O 1
ATOM 3957 N N . ILE A 1 499 ? -4.397 12.835 21.985 1.00 89.44 499 ILE A N 1
ATOM 3958 C CA . ILE A 1 499 ? -5.214 13.756 21.175 1.00 89.44 499 ILE A CA 1
ATOM 3959 C C . ILE A 1 499 ? -5.337 15.168 21.749 1.00 89.44 499 ILE A C 1
ATOM 3961 O O . ILE A 1 499 ? -5.815 16.050 21.043 1.00 89.44 499 ILE A O 1
ATOM 3965 N N . LYS A 1 500 ? -4.857 15.446 22.966 1.00 87.38 500 LYS A N 1
ATOM 3966 C CA . LYS A 1 500 ? -4.983 16.768 23.612 1.00 87.38 500 LYS A CA 1
ATOM 3967 C C . LYS A 1 500 ? -4.503 17.934 22.744 1.00 87.38 500 LYS A C 1
ATOM 3969 O O . LYS A 1 500 ? -5.125 18.994 22.723 1.00 87.38 500 LYS A O 1
ATOM 3974 N N . ASN A 1 501 ? -3.423 17.733 21.985 1.00 86.50 501 ASN A N 1
ATOM 3975 C CA . ASN A 1 501 ? -2.902 18.750 21.071 1.00 86.50 501 ASN A CA 1
ATOM 3976 C C . ASN A 1 501 ? -3.818 18.909 19.850 1.00 86.50 501 ASN A C 1
ATOM 3978 O O . ASN A 1 501 ? -4.142 20.034 19.478 1.00 86.50 501 ASN A O 1
ATOM 3982 N N . VAL A 1 502 ? -4.280 17.791 19.280 1.00 91.19 502 VAL A N 1
ATOM 3983 C CA . VAL A 1 502 ? -5.211 17.752 18.141 1.00 91.19 502 VAL A CA 1
ATOM 3984 C C . VAL A 1 502 ? -6.494 18.502 18.477 1.00 91.19 502 VAL A C 1
ATOM 3986 O O . VAL A 1 502 ? -6.867 19.443 17.784 1.00 91.19 502 VAL A O 1
ATOM 3989 N N . VAL A 1 503 ? -7.137 18.134 19.586 1.00 93.50 503 VAL A N 1
ATOM 3990 C CA . VAL A 1 503 ? -8.420 18.706 20.003 1.00 93.50 503 VAL A CA 1
ATOM 3991 C C . VAL A 1 503 ? -8.292 20.202 20.284 1.00 93.50 503 VAL A C 1
ATOM 3993 O O . VAL A 1 503 ? -9.175 20.973 19.911 1.00 93.50 503 VAL A O 1
ATOM 3996 N N . SER A 1 504 ? -7.191 20.633 20.903 1.00 92.19 504 SER A N 1
ATOM 3997 C CA . SER A 1 504 ? -6.914 22.052 21.142 1.00 92.19 504 SER A CA 1
ATOM 3998 C C . SER A 1 504 ? -6.818 22.844 19.830 1.00 92.19 504 SER A C 1
ATOM 4000 O O . SER A 1 504 ? -7.551 23.814 19.636 1.00 92.19 504 SER A O 1
ATOM 4002 N N . ILE A 1 505 ? -5.991 22.380 18.885 1.00 91.88 505 ILE A N 1
ATOM 4003 C CA . ILE A 1 505 ? -5.799 23.032 17.578 1.00 91.88 505 ILE A CA 1
ATOM 4004 C C . ILE A 1 505 ? -7.110 23.086 16.793 1.00 91.88 505 ILE A C 1
ATOM 4006 O O . ILE A 1 505 ? -7.462 24.136 16.260 1.00 91.88 505 ILE A O 1
ATOM 4010 N N . MET A 1 506 ? -7.855 21.980 16.755 1.00 95.12 506 MET A N 1
ATOM 4011 C CA . MET A 1 506 ? -9.114 21.911 16.017 1.00 95.12 506 MET A CA 1
ATOM 4012 C C . MET A 1 506 ? -10.186 22.839 16.601 1.00 95.12 506 MET A C 1
ATOM 4014 O O . MET A 1 506 ? -10.891 23.481 15.827 1.00 95.12 506 MET A O 1
ATOM 4018 N N . ASN A 1 507 ? -10.297 22.970 17.931 1.00 96.06 507 ASN A N 1
ATOM 4019 C CA . ASN A 1 507 ? -11.212 23.947 18.543 1.00 96.06 507 ASN A CA 1
ATOM 4020 C C . ASN A 1 507 ? -10.831 25.392 18.183 1.00 96.06 507 ASN A C 1
ATOM 4022 O O . ASN A 1 507 ? -11.710 26.211 17.940 1.00 96.06 507 ASN A O 1
ATOM 4026 N N . GLU A 1 508 ? -9.537 25.717 18.139 1.00 93.44 508 GLU A N 1
ATOM 4027 C CA . GLU A 1 508 ? -9.096 27.053 17.728 1.00 93.44 508 GLU A CA 1
ATOM 4028 C C . GLU A 1 508 ? -9.407 27.318 16.252 1.00 93.44 508 GLU A C 1
ATOM 4030 O O . GLU A 1 508 ? -9.973 28.359 15.933 1.00 93.44 508 GLU A O 1
ATOM 4035 N N . MET A 1 509 ? -9.094 26.371 15.362 1.00 93.19 509 MET A N 1
ATOM 4036 C CA . MET A 1 509 ? -9.366 26.499 13.926 1.00 93.19 509 MET A CA 1
ATOM 4037 C C . MET A 1 509 ? -10.854 26.580 13.602 1.00 93.19 509 MET A C 1
ATOM 4039 O O . MET A 1 509 ? -11.229 27.310 12.689 1.00 93.19 509 MET A O 1
ATOM 4043 N N . GLU A 1 510 ? -11.702 25.852 14.329 1.00 96.00 510 GLU A N 1
ATOM 4044 C CA . GLU A 1 510 ? -13.155 25.899 14.147 1.00 96.00 510 GLU A CA 1
ATOM 4045 C C . GLU A 1 510 ? -13.702 27.324 14.304 1.00 96.00 510 GLU A C 1
ATOM 4047 O O . GLU A 1 510 ? -14.542 27.740 13.512 1.00 96.00 510 GLU A O 1
ATOM 4052 N N . GLN A 1 511 ? -13.134 28.105 15.226 1.00 94.94 511 GLN A N 1
ATOM 4053 C CA . GLN A 1 511 ? -13.524 29.491 15.495 1.00 94.94 511 GLN A CA 1
ATOM 4054 C C . GLN A 1 511 ? -12.885 30.531 14.551 1.00 94.94 511 GLN A C 1
ATOM 4056 O O . GLN A 1 511 ? -13.246 31.706 14.612 1.00 94.94 511 GLN A O 1
ATOM 4061 N N . MET A 1 512 ? -11.921 30.148 13.705 1.00 92.25 512 MET A N 1
ATOM 4062 C CA . MET A 1 512 ? -11.230 31.080 12.799 1.00 92.25 512 MET A CA 1
ATOM 4063 C C . MET A 1 512 ? -12.037 31.365 11.538 1.00 92.25 512 MET A C 1
ATOM 4065 O O . MET A 1 512 ? -12.633 30.453 10.970 1.00 92.25 512 MET A O 1
ATOM 4069 N N . ASP A 1 513 ? -11.967 32.593 11.026 1.00 91.31 513 ASP A N 1
ATOM 4070 C CA . ASP A 1 513 ? -12.507 32.905 9.702 1.00 91.31 513 ASP A CA 1
ATOM 4071 C C . ASP A 1 513 ? -11.654 32.237 8.613 1.00 91.31 513 ASP A C 1
ATOM 4073 O O . ASP A 1 513 ? -10.418 32.217 8.674 1.00 91.31 513 ASP A O 1
ATOM 4077 N N . ILE A 1 514 ? -12.298 31.681 7.587 1.00 90.94 514 ILE A N 1
ATOM 4078 C CA . ILE A 1 514 ? -11.577 31.058 6.475 1.00 90.94 514 ILE A CA 1
ATOM 4079 C C . ILE A 1 514 ? -10.655 32.037 5.738 1.00 90.94 514 ILE A C 1
ATOM 4081 O O . ILE A 1 514 ? -9.604 31.628 5.239 1.00 90.94 514 ILE A O 1
ATOM 4085 N N . ASN A 1 515 ? -10.986 33.331 5.692 1.00 89.12 515 ASN A N 1
ATOM 4086 C CA . ASN A 1 515 ? -10.106 34.333 5.105 1.00 89.12 515 ASN A CA 1
ATOM 4087 C C . ASN A 1 515 ? -8.818 34.471 5.911 1.00 89.12 515 ASN A C 1
ATOM 4089 O O . ASN A 1 515 ? -7.761 34.567 5.299 1.00 89.12 515 ASN A O 1
ATOM 4093 N N . ASP A 1 516 ? -8.854 34.368 7.239 1.00 87.19 516 ASP A N 1
ATOM 4094 C CA . ASP A 1 516 ? -7.640 34.429 8.060 1.00 87.19 516 ASP A CA 1
ATOM 4095 C C . ASP A 1 516 ? -6.718 33.241 7.755 1.00 87.19 516 ASP A C 1
ATOM 4097 O O . ASP A 1 516 ? -5.509 33.414 7.560 1.00 87.19 516 ASP A O 1
ATOM 4101 N N . LEU A 1 517 ? -7.291 32.041 7.588 1.00 86.31 517 LEU A N 1
ATOM 4102 C CA . LEU A 1 517 ? -6.558 30.846 7.149 1.00 86.31 517 LEU A CA 1
ATOM 4103 C C . LEU A 1 517 ? -5.939 31.021 5.745 1.00 86.31 517 LEU A C 1
ATOM 4105 O O . LEU A 1 517 ? -4.853 30.495 5.471 1.00 86.31 517 LEU A O 1
ATOM 4109 N N . LYS A 1 518 ? -6.593 31.783 4.859 1.00 84.75 518 LYS A N 1
ATOM 4110 C CA . LYS A 1 518 ? -6.130 32.078 3.489 1.00 84.75 518 LYS A CA 1
ATOM 4111 C C . LYS A 1 518 ? -5.090 33.196 3.421 1.00 84.75 518 LYS A C 1
ATOM 4113 O O . LYS A 1 518 ? -4.119 33.060 2.680 1.00 84.75 518 LYS A O 1
ATOM 4118 N N . THR A 1 519 ? -5.298 34.310 4.120 1.00 79.62 519 THR A N 1
ATOM 4119 C CA . THR A 1 519 ? -4.577 35.573 3.892 1.00 79.62 519 THR A CA 1
ATOM 4120 C C . THR A 1 519 ? -3.646 35.955 5.027 1.00 79.62 519 THR A C 1
ATOM 4122 O O . THR A 1 519 ? -2.515 36.348 4.754 1.00 79.62 519 THR A O 1
ATOM 4125 N N . GLU A 1 520 ? -4.088 35.843 6.281 1.00 74.12 520 GLU A N 1
ATOM 4126 C CA . GLU A 1 520 ? -3.262 36.226 7.433 1.00 74.12 520 GLU A CA 1
ATOM 4127 C C . GLU A 1 520 ? -2.245 35.138 7.774 1.00 74.12 520 GLU A C 1
ATOM 4129 O O . GLU A 1 520 ? -1.075 35.421 8.033 1.00 74.12 520 GLU A O 1
ATOM 4134 N N . LYS A 1 521 ? -2.687 33.878 7.735 1.00 74.06 521 LYS A N 1
ATOM 4135 C CA . LYS A 1 521 ? -1.841 32.701 7.944 1.00 74.06 521 LYS A CA 1
ATOM 4136 C C . LYS A 1 521 ? -1.223 32.205 6.637 1.00 74.06 521 LYS A C 1
ATOM 4138 O O . LYS A 1 521 ? -0.096 31.728 6.651 1.00 74.06 521 LYS A O 1
ATOM 4143 N N . GLY A 1 522 ? -1.904 32.390 5.501 1.00 66.69 522 GLY A N 1
ATOM 4144 C CA . GLY A 1 522 ? -1.340 32.112 4.173 1.00 66.69 522 GLY A CA 1
ATOM 4145 C C . GLY A 1 522 ? -1.293 30.628 3.799 1.00 66.69 522 GLY A C 1
ATOM 4146 O O . GLY A 1 522 ? -0.389 30.221 3.066 1.00 66.69 522 GLY A O 1
ATOM 4147 N N . TYR A 1 523 ? -2.208 29.813 4.337 1.00 79.00 523 TYR A N 1
ATOM 4148 C CA . TYR A 1 523 ? -2.071 28.356 4.354 1.00 79.00 523 TYR A CA 1
ATOM 4149 C C . TYR A 1 523 ? -3.185 27.583 3.665 1.00 79.00 523 TYR A C 1
ATOM 4151 O O . TYR A 1 523 ? -2.884 26.509 3.183 1.00 79.00 523 TYR A O 1
ATOM 4159 N N . TRP A 1 524 ? -4.428 28.064 3.580 1.00 90.50 524 TRP A N 1
ATOM 4160 C CA . TRP A 1 524 ? -5.511 27.356 2.877 1.00 90.50 524 TRP A CA 1
ATOM 4161 C C . TRP A 1 524 ? -5.570 27.814 1.410 1.00 90.50 524 TRP A C 1
ATOM 4163 O O . TRP A 1 524 ? -6.312 28.731 1.072 1.00 90.50 524 TRP A O 1
ATOM 4173 N N . ASP A 1 525 ? -4.758 27.247 0.505 1.00 90.81 525 ASP A N 1
ATOM 4174 C CA . ASP A 1 525 ? -4.603 27.723 -0.897 1.00 90.81 525 ASP A CA 1
ATOM 4175 C C . ASP A 1 525 ? -4.658 26.633 -1.998 1.00 90.81 525 ASP A C 1
ATOM 4177 O O . ASP A 1 525 ? -4.754 26.982 -3.175 1.00 90.81 525 ASP A O 1
ATOM 4181 N N . ARG A 1 526 ? -4.651 25.337 -1.653 1.00 93.12 526 ARG A N 1
ATOM 4182 C CA . ARG A 1 526 ? -4.568 24.227 -2.627 1.00 93.12 526 ARG A CA 1
ATOM 4183 C C . ARG A 1 526 ? -5.511 23.065 -2.326 1.00 93.12 526 ARG A C 1
ATOM 4185 O O . ARG A 1 526 ? -5.964 22.908 -1.194 1.00 93.12 526 ARG A O 1
ATOM 4192 N N . ILE A 1 527 ? -5.774 22.241 -3.339 1.00 97.06 527 ILE A N 1
ATOM 4193 C CA . ILE A 1 527 ? -6.678 21.087 -3.252 1.00 97.06 527 ILE A CA 1
ATOM 4194 C C . ILE A 1 527 ? -6.120 19.942 -2.400 1.00 97.06 527 ILE A C 1
ATOM 4196 O O . ILE A 1 527 ? -6.886 19.209 -1.783 1.00 97.06 527 ILE A O 1
ATOM 4200 N N . ASP A 1 528 ? -4.793 19.822 -2.312 1.00 95.50 528 ASP A N 1
ATOM 4201 C CA . ASP A 1 528 ? -4.075 18.797 -1.545 1.00 95.50 528 ASP A CA 1
ATOM 4202 C C . ASP A 1 528 ? -4.603 18.725 -0.093 1.00 95.50 528 ASP A C 1
ATOM 4204 O O . ASP A 1 528 ? -4.764 17.647 0.483 1.00 95.50 528 ASP A O 1
ATOM 4208 N N . PHE A 1 529 ? -4.976 19.882 0.469 1.00 95.50 529 PHE A N 1
ATOM 4209 C CA . PHE A 1 529 ? -5.481 20.018 1.834 1.00 95.50 529 PHE A CA 1
ATOM 4210 C C . PHE A 1 529 ? -6.854 19.399 2.073 1.00 95.50 529 PHE A C 1
ATOM 4212 O O . PHE A 1 529 ? -7.215 19.187 3.227 1.00 95.50 529 PHE A O 1
ATOM 4219 N N . PHE A 1 530 ? -7.595 19.030 1.025 1.00 98.12 530 PHE A N 1
ATOM 4220 C CA . PHE A 1 530 ? -8.783 18.203 1.203 1.00 98.12 530 PHE A CA 1
ATOM 4221 C C . PHE A 1 530 ? -8.440 16.911 1.933 1.00 98.12 530 PHE A C 1
ATOM 4223 O O . PHE A 1 530 ? -9.121 16.563 2.895 1.00 98.12 530 PHE A O 1
ATOM 4230 N N . TYR A 1 531 ? -7.367 16.231 1.524 1.00 98.12 531 TYR A N 1
ATOM 4231 C CA . TYR A 1 531 ? -6.961 14.989 2.172 1.00 98.12 531 TYR A CA 1
ATOM 4232 C C . TYR A 1 531 ? -6.383 15.233 3.557 1.00 98.12 531 TYR A C 1
ATOM 4234 O O . TYR A 1 531 ? -6.681 14.473 4.471 1.00 98.12 531 TYR A O 1
ATOM 4242 N N . MET A 1 532 ? -5.577 16.283 3.713 1.00 95.69 532 MET A N 1
ATOM 4243 C CA . MET A 1 532 ? -4.856 16.540 4.960 1.00 95.69 532 MET A CA 1
ATOM 4244 C C . MET A 1 532 ? -5.792 16.985 6.096 1.00 95.69 532 MET A C 1
ATOM 4246 O O . MET A 1 532 ? -5.546 16.644 7.251 1.00 95.69 532 MET A O 1
ATOM 4250 N N . GLU A 1 533 ? -6.878 17.693 5.758 1.00 95.44 533 GLU A N 1
ATOM 4251 C CA . GLU A 1 533 ? -7.720 18.416 6.716 1.00 95.44 533 GLU A CA 1
ATOM 4252 C C . GLU A 1 533 ? -9.137 17.840 6.868 1.00 95.44 533 GLU A C 1
ATOM 4254 O O . GLU A 1 533 ? -9.586 17.605 7.989 1.00 95.44 533 GLU A O 1
ATOM 4259 N N . LEU A 1 534 ? -9.866 17.597 5.768 1.00 98.06 534 LEU A N 1
ATOM 4260 C CA . LEU A 1 534 ? -11.310 17.308 5.835 1.00 98.06 534 LEU A CA 1
ATOM 4261 C C . LEU A 1 534 ? -11.667 16.052 6.656 1.00 98.06 534 LEU A C 1
ATOM 4263 O O . LEU A 1 534 ? -12.611 16.128 7.448 1.00 98.06 534 LEU A O 1
ATOM 4267 N N . PRO A 1 535 ? -10.935 14.921 6.550 1.00 98.19 535 PRO A N 1
ATOM 4268 C CA . PRO A 1 535 ? -11.243 13.724 7.332 1.00 98.19 535 PRO A CA 1
ATOM 4269 C C . PRO A 1 535 ? -11.099 13.908 8.850 1.00 98.19 535 PRO A C 1
ATOM 4271 O O . PRO A 1 535 ? -11.695 13.151 9.614 1.00 98.19 535 PRO A O 1
ATOM 4274 N N . ASN A 1 536 ? -10.327 14.896 9.318 1.00 97.75 536 ASN A N 1
ATOM 4275 C CA . ASN A 1 536 ? -10.169 15.145 10.754 1.00 97.75 536 ASN A CA 1
ATOM 4276 C C . ASN A 1 536 ? -11.498 15.570 11.385 1.00 97.75 536 ASN A C 1
ATOM 4278 O O . ASN A 1 536 ? -11.854 15.122 12.473 1.00 97.75 536 ASN A O 1
ATOM 4282 N N . TRP A 1 537 ? -12.267 16.396 10.676 1.00 98.19 537 TRP A N 1
ATOM 4283 C CA . TRP A 1 537 ? -13.532 16.940 11.158 1.00 98.19 537 TRP A CA 1
ATOM 4284 C C . TRP A 1 537 ? -14.630 15.879 11.259 1.00 98.19 537 TRP A C 1
ATOM 4286 O O . TRP A 1 537 ? -15.382 15.869 12.234 1.00 98.19 537 TRP A O 1
ATOM 4296 N N . THR A 1 538 ? -14.699 14.935 10.311 1.00 96.69 538 THR A N 1
ATOM 4297 C CA . THR A 1 538 ? -15.629 13.801 10.430 1.00 96.69 538 THR A CA 1
ATOM 4298 C C . THR A 1 538 ? -15.240 12.875 11.576 1.00 96.69 538 THR A C 1
ATOM 4300 O O . THR A 1 538 ? -16.116 12.449 12.324 1.00 96.69 538 THR A O 1
ATOM 4303 N N . LYS A 1 539 ? -13.943 12.620 11.785 1.00 95.62 539 LYS A N 1
ATOM 4304 C CA . LYS A 1 539 ? -13.459 11.841 12.937 1.00 95.62 539 LYS A CA 1
ATOM 4305 C C . LYS A 1 539 ? -13.791 12.516 14.270 1.00 95.62 539 LYS A C 1
ATOM 4307 O O . LYS A 1 539 ? -14.279 11.852 15.179 1.00 95.62 539 LYS A O 1
ATOM 4312 N N . MET A 1 540 ? -13.615 13.835 14.376 1.00 96.12 540 MET A N 1
ATOM 4313 C CA . MET A 1 540 ? -14.026 14.593 15.564 1.00 96.12 540 MET A CA 1
ATOM 4314 C C . MET A 1 540 ? -15.536 14.540 15.795 1.00 96.12 540 MET A C 1
ATOM 4316 O O . MET A 1 540 ? -15.970 14.366 16.934 1.00 96.12 540 MET A O 1
ATOM 4320 N N . TYR A 1 541 ? -16.349 14.622 14.740 1.00 94.94 541 TYR A N 1
ATOM 4321 C CA . TYR A 1 541 ? -17.790 14.408 14.862 1.00 94.94 541 TYR A CA 1
ATOM 4322 C C . TYR A 1 541 ? -18.111 13.001 15.374 1.00 94.94 541 TYR A C 1
ATOM 4324 O O . TYR A 1 541 ? -18.888 12.864 16.315 1.00 94.94 541 TYR A O 1
ATOM 4332 N N . LEU A 1 542 ? -17.491 11.961 14.808 1.00 91.19 542 LEU A N 1
ATOM 4333 C CA . LEU A 1 542 ? -17.695 10.587 15.262 1.00 91.19 542 LEU A CA 1
ATOM 4334 C C . LEU A 1 542 ? -17.277 10.394 16.720 1.00 91.19 542 LEU A C 1
ATOM 4336 O O . LEU A 1 542 ? -17.891 9.589 17.398 1.00 91.19 542 LEU A O 1
ATOM 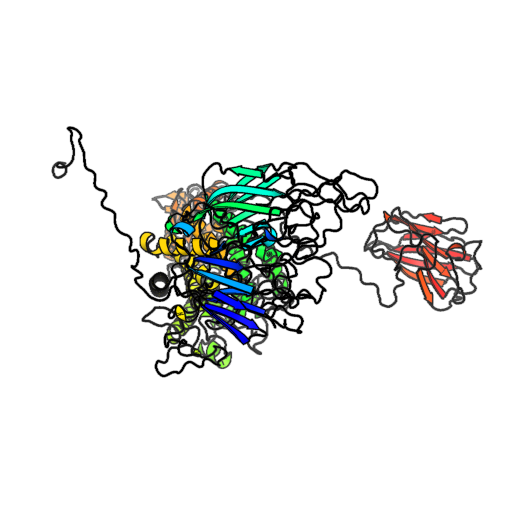4340 N N . LEU A 1 543 ? -16.293 11.129 17.232 1.00 90.00 543 LEU A N 1
ATOM 4341 C CA . LEU A 1 543 ? -15.865 11.024 18.629 1.00 90.00 543 LEU A CA 1
ATOM 4342 C C . LEU A 1 543 ? -16.713 11.850 19.614 1.00 90.00 543 LEU A C 1
ATOM 4344 O O . LEU A 1 543 ? -16.812 11.482 20.783 1.00 90.00 543 LEU A O 1
ATOM 4348 N N . THR A 1 544 ? -17.325 12.952 19.167 1.00 90.00 544 THR A N 1
ATOM 4349 C CA . THR A 1 544 ? -17.967 13.947 20.058 1.00 90.00 544 THR A CA 1
ATOM 4350 C C . THR A 1 544 ? -19.477 14.113 19.865 1.00 90.00 544 THR A C 1
ATOM 4352 O O . THR A 1 544 ? -20.181 14.474 20.806 1.00 90.00 544 THR A O 1
ATOM 4355 N N . GLY A 1 545 ? -19.999 13.881 18.657 1.00 88.50 545 GLY A N 1
ATOM 4356 C CA . GLY A 1 545 ? -21.382 14.185 18.271 1.00 88.50 545 GLY A CA 1
ATOM 4357 C C . GLY A 1 545 ? -21.701 15.680 18.071 1.00 88.50 545 GLY A C 1
ATOM 4358 O O . GLY A 1 545 ? -22.877 16.046 17.938 1.00 88.50 545 GLY A O 1
ATOM 4359 N N . GLU A 1 546 ? -20.693 16.561 18.066 1.00 92.12 546 GLU A N 1
ATOM 4360 C CA . GLU A 1 546 ? -20.868 18.018 17.945 1.00 92.12 546 GLU A CA 1
ATOM 4361 C C . GLU A 1 546 ? -20.923 18.479 16.474 1.00 92.12 546 GLU A C 1
ATOM 4363 O O . GLU A 1 546 ? -20.000 18.238 15.702 1.00 92.12 546 GLU A O 1
ATOM 4368 N N . GLU A 1 547 ? -21.984 19.198 16.075 1.00 93.69 547 GLU A N 1
ATOM 4369 C CA . GLU A 1 547 ? -22.188 19.629 14.671 1.00 93.69 547 GLU A CA 1
ATOM 4370 C C . GLU A 1 547 ? -21.155 20.644 14.180 1.00 93.69 547 GLU A C 1
ATOM 4372 O O . GLU A 1 547 ? -20.856 20.663 12.989 1.00 93.69 547 GLU A O 1
ATOM 4377 N N . LYS A 1 548 ? -20.576 21.439 15.091 1.00 96.75 548 LYS A N 1
ATOM 4378 C CA . LYS A 1 548 ? -19.601 22.488 14.761 1.00 96.75 548 LYS A CA 1
ATOM 4379 C C . LYS A 1 548 ? -18.439 21.962 13.909 1.00 96.75 548 LYS A C 1
ATOM 4381 O O . LYS A 1 548 ? -17.942 22.651 13.025 1.00 96.75 548 LYS A O 1
ATOM 4386 N N . TRP A 1 549 ? -18.056 20.699 14.118 1.00 97.62 549 TRP A N 1
ATOM 4387 C CA . TRP A 1 549 ? -17.015 20.042 13.336 1.00 97.62 549 TRP A CA 1
ATOM 4388 C C . TRP A 1 549 ? -17.417 19.875 11.867 1.00 97.62 549 TRP A C 1
ATOM 4390 O O . TRP A 1 549 ? -16.622 20.142 10.971 1.00 97.62 549 TRP A O 1
ATOM 4400 N N . LEU A 1 550 ? -18.662 19.471 11.605 1.00 97.94 550 LEU A N 1
ATOM 4401 C CA . LEU A 1 550 ? -19.175 19.288 10.246 1.00 97.94 550 LEU A CA 1
ATOM 4402 C C . LEU A 1 550 ? -19.497 20.623 9.570 1.00 97.94 550 LEU A C 1
ATOM 4404 O O . LEU A 1 550 ? -19.333 20.745 8.358 1.00 97.94 550 LEU A O 1
ATOM 4408 N N . ASP A 1 551 ? -19.900 21.633 10.342 1.00 97.94 551 ASP A N 1
ATOM 4409 C CA . ASP A 1 551 ? -20.059 23.000 9.842 1.00 97.94 551 ASP A CA 1
ATOM 4410 C C . ASP A 1 551 ? -18.719 23.559 9.351 1.00 97.94 551 ASP A C 1
ATOM 4412 O O . ASP A 1 551 ? -18.645 24.065 8.227 1.00 97.94 551 ASP A O 1
ATOM 4416 N N . LYS A 1 552 ? -17.638 23.359 10.120 1.00 97.88 552 LYS A N 1
ATOM 4417 C CA . LYS A 1 552 ? -16.298 23.777 9.699 1.00 97.88 552 LYS A CA 1
ATOM 4418 C C . LYS A 1 552 ? -15.796 23.022 8.471 1.00 97.88 552 LYS A C 1
ATOM 4420 O O . LYS A 1 552 ? -15.245 23.633 7.556 1.00 97.88 552 LYS A O 1
ATOM 4425 N N . LEU A 1 553 ? -16.024 21.706 8.413 1.00 98.25 553 LEU A N 1
ATOM 4426 C CA . LEU A 1 553 ? -15.725 20.897 7.227 1.00 98.25 553 LEU A CA 1
ATOM 4427 C C . LEU A 1 553 ? -16.404 21.491 5.989 1.00 98.25 553 LEU A C 1
ATOM 4429 O O . LEU A 1 553 ? -15.757 21.674 4.955 1.00 98.25 553 LEU A O 1
ATOM 4433 N N . ARG A 1 554 ? -17.702 21.804 6.093 1.00 98.12 554 ARG A N 1
ATOM 4434 C CA . ARG A 1 554 ? -18.485 22.321 4.971 1.00 98.12 554 ARG A CA 1
ATOM 4435 C C . ARG A 1 554 ? -17.989 23.689 4.500 1.00 98.12 554 ARG A C 1
ATOM 4437 O O . ARG A 1 554 ? -17.854 23.880 3.294 1.00 98.12 554 ARG A O 1
ATOM 4444 N N . GLU A 1 555 ? -17.658 24.586 5.427 1.00 97.88 555 GLU A N 1
ATOM 4445 C CA . GLU A 1 555 ? -17.062 25.895 5.129 1.00 97.88 555 GLU A CA 1
ATOM 4446 C C . GLU A 1 555 ? -15.748 25.757 4.339 1.00 97.88 555 GLU A C 1
ATOM 4448 O O . GLU A 1 555 ? -15.593 26.349 3.268 1.00 97.88 555 GLU A O 1
ATOM 4453 N N . LEU A 1 556 ? -14.824 24.921 4.829 1.00 97.19 556 LEU A N 1
ATOM 4454 C CA . LEU A 1 556 ? -13.532 24.657 4.189 1.00 97.19 556 LEU A CA 1
ATOM 4455 C C . LEU A 1 556 ? -13.700 24.066 2.781 1.00 97.19 556 LEU A C 1
ATOM 4457 O O . LEU A 1 556 ? -13.015 24.476 1.838 1.00 97.19 556 LEU A O 1
ATOM 4461 N N . TYR A 1 557 ? -14.624 23.115 2.632 1.00 98.44 557 TYR A N 1
ATOM 4462 C CA . TYR A 1 557 ? -14.942 22.489 1.354 1.00 98.44 557 TYR A CA 1
ATOM 4463 C C . TYR A 1 557 ? -15.489 23.491 0.328 1.00 98.44 557 TYR A C 1
ATOM 4465 O O . TYR A 1 557 ? -14.978 23.559 -0.795 1.00 98.44 557 TYR A O 1
ATOM 4473 N N . ASP A 1 558 ? -16.518 24.261 0.699 1.00 98.12 558 ASP A N 1
ATOM 4474 C CA . ASP A 1 558 ? -17.224 25.154 -0.224 1.00 98.12 558 ASP A CA 1
ATOM 4475 C C . ASP A 1 558 ? -16.296 26.239 -0.780 1.00 98.12 558 ASP A C 1
ATOM 4477 O O . ASP A 1 558 ? -16.353 26.546 -1.972 1.00 98.12 558 ASP A O 1
ATOM 4481 N N . ASP A 1 559 ? -15.392 26.773 0.040 1.00 96.69 559 ASP A N 1
ATOM 4482 C CA . ASP A 1 559 ? -14.420 27.780 -0.388 1.00 96.69 559 ASP A CA 1
ATOM 4483 C C . ASP A 1 559 ? -13.420 27.233 -1.424 1.00 96.69 559 ASP A C 1
ATOM 4485 O O . ASP A 1 559 ? -13.207 27.859 -2.466 1.00 96.69 559 ASP A O 1
ATOM 4489 N N . ARG A 1 560 ? -12.855 26.033 -1.219 1.00 95.88 560 ARG A N 1
ATOM 4490 C CA . ARG A 1 560 ? -11.966 25.417 -2.227 1.00 95.88 560 ARG A CA 1
ATOM 4491 C C . ARG A 1 560 ? -12.704 25.044 -3.492 1.00 95.88 560 ARG A C 1
ATOM 4493 O O . ARG A 1 560 ? -12.174 25.246 -4.583 1.00 95.88 560 ARG A O 1
ATOM 4500 N N . LYS A 1 561 ? -13.923 24.517 -3.367 1.00 97.81 561 LYS A N 1
ATOM 4501 C CA . LYS A 1 561 ? -14.753 24.209 -4.529 1.00 97.81 561 LYS A CA 1
ATOM 4502 C C . LYS A 1 561 ? -15.063 25.479 -5.321 1.00 97.81 561 LYS A C 1
ATOM 4504 O O . LYS A 1 561 ? -14.973 25.457 -6.544 1.00 97.81 561 LYS A O 1
ATOM 4509 N N . ALA A 1 562 ? -15.396 26.583 -4.657 1.00 97.44 562 ALA A N 1
ATOM 4510 C CA . ALA A 1 562 ? -15.693 27.845 -5.327 1.00 97.44 562 ALA A CA 1
ATOM 4511 C C . ALA A 1 562 ? -14.504 28.383 -6.143 1.00 97.44 562 ALA A C 1
ATOM 4513 O O . ALA A 1 562 ? -14.719 28.962 -7.207 1.00 97.44 562 ALA A O 1
ATOM 4514 N N . GLU A 1 563 ? -13.272 28.181 -5.666 1.00 96.00 563 GLU A N 1
ATOM 4515 C CA . GLU A 1 563 ? -12.060 28.722 -6.291 1.00 96.00 563 GLU A CA 1
ATOM 4516 C C . GLU A 1 563 ? -11.408 27.771 -7.312 1.00 96.00 563 GLU A C 1
ATOM 4518 O O . GLU A 1 563 ? -10.937 28.224 -8.355 1.00 96.00 563 GLU A O 1
ATOM 4523 N N . LEU A 1 564 ? -11.372 26.462 -7.035 1.00 98.06 564 LEU A N 1
ATOM 4524 C CA . LEU A 1 564 ? -10.513 25.506 -7.750 1.00 98.06 564 LEU A CA 1
ATOM 4525 C C . LEU A 1 564 ? -11.264 24.478 -8.609 1.00 98.06 564 LEU A C 1
ATOM 4527 O O . LEU A 1 564 ? -10.627 23.787 -9.403 1.00 98.06 564 LEU A O 1
ATOM 4531 N N . TYR A 1 565 ? -12.585 24.344 -8.467 1.00 98.56 565 TYR A N 1
ATOM 4532 C CA . TYR A 1 565 ? -13.366 23.325 -9.177 1.00 98.56 565 TYR A CA 1
ATOM 4533 C C . TYR A 1 565 ? -13.729 23.753 -10.603 1.00 98.56 565 TYR A C 1
ATOM 4535 O O . TYR A 1 565 ? -14.438 24.741 -10.819 1.00 98.56 565 TYR A O 1
ATOM 4543 N N . ASP A 1 566 ? -13.326 22.957 -11.588 1.00 98.50 566 ASP A N 1
ATOM 4544 C CA . ASP A 1 566 ? -13.748 23.110 -12.974 1.00 98.50 566 ASP A CA 1
ATOM 4545 C C . ASP A 1 566 ? -15.073 22.371 -13.198 1.00 98.50 566 ASP A C 1
ATOM 4547 O O . ASP A 1 566 ? -15.139 21.148 -13.181 1.00 98.50 566 ASP A O 1
ATOM 4551 N N . LYS A 1 567 ? -16.167 23.110 -13.412 1.00 97.12 567 LYS A N 1
ATOM 4552 C CA . LYS A 1 567 ? -17.518 22.520 -13.508 1.00 97.12 567 LYS A CA 1
ATOM 4553 C C . LYS A 1 567 ? -17.721 21.608 -14.722 1.00 97.12 567 LYS A C 1
ATOM 4555 O O . LYS A 1 567 ? -18.615 20.765 -14.695 1.00 97.12 567 LYS A O 1
ATOM 4560 N N . GLU A 1 568 ? -16.950 21.812 -15.786 1.00 96.62 568 GLU A N 1
ATOM 4561 C CA . GLU A 1 568 ? -17.067 21.069 -17.043 1.00 96.62 568 GLU A CA 1
ATOM 4562 C C . GLU A 1 568 ? -16.537 19.642 -16.881 1.00 96.62 568 GLU A C 1
ATOM 4564 O O . GLU A 1 568 ? -17.257 18.664 -17.115 1.00 96.62 568 GLU A O 1
ATOM 4569 N N . THR A 1 569 ? -15.300 19.533 -16.406 1.00 97.50 569 THR A N 1
ATOM 4570 C CA . THR A 1 569 ? -14.619 18.256 -16.166 1.00 97.50 569 THR A CA 1
ATOM 4571 C C . THR A 1 569 ? -14.984 17.657 -14.812 1.00 97.50 569 THR A C 1
ATOM 4573 O O . THR A 1 569 ? -14.950 16.447 -14.631 1.00 97.50 569 THR A O 1
ATOM 4576 N N . GLY A 1 570 ? -15.386 18.486 -13.854 1.00 97.94 570 GLY A N 1
ATOM 4577 C CA . GLY A 1 570 ? -15.526 18.119 -12.450 1.00 97.94 570 GLY A CA 1
ATOM 4578 C C . GLY A 1 570 ? -14.217 17.742 -11.772 1.00 97.94 570 GLY A C 1
ATOM 4579 O O . GLY A 1 570 ? -14.241 17.034 -10.772 1.00 97.94 570 GLY A O 1
ATOM 4580 N N . LEU A 1 571 ? -13.091 18.195 -12.318 1.00 98.69 571 LEU A N 1
ATOM 4581 C CA . LEU A 1 571 ? -11.775 18.077 -11.709 1.00 98.69 571 LEU A CA 1
ATOM 4582 C C . LEU A 1 571 ? -11.396 19.391 -11.021 1.00 98.69 571 LEU A C 1
ATOM 4584 O O . LEU A 1 571 ? -12.014 20.439 -11.222 1.00 98.69 571 LEU A O 1
ATOM 4588 N N . PHE A 1 572 ? -10.368 19.331 -10.186 1.00 98.69 572 PHE A N 1
ATOM 4589 C CA . PHE A 1 572 ? -9.850 20.476 -9.454 1.00 98.69 572 PHE A CA 1
ATOM 4590 C C . PHE A 1 572 ? -8.495 20.904 -10.009 1.00 98.69 572 PHE A C 1
ATOM 4592 O O . PHE A 1 572 ? -7.595 20.078 -10.205 1.00 98.69 572 PHE A O 1
ATOM 4599 N N . TYR A 1 573 ? -8.327 22.211 -10.202 1.00 98.44 573 TYR A N 1
ATOM 4600 C CA . TYR A 1 573 ? -6.998 22.805 -10.300 1.00 98.44 573 TYR A CA 1
ATOM 4601 C C . TYR A 1 573 ? -6.287 22.654 -8.959 1.00 98.44 573 TYR A C 1
ATOM 4603 O O . TYR A 1 573 ? -6.908 22.710 -7.897 1.00 98.44 573 TYR A O 1
ATOM 4611 N N . ARG A 1 574 ? -4.964 22.487 -8.999 1.00 96.25 574 ARG A N 1
ATOM 4612 C CA . ARG A 1 574 ? -4.181 22.301 -7.776 1.00 96.25 574 ARG A CA 1
ATOM 4613 C C . ARG A 1 574 ? -4.284 23.516 -6.855 1.00 96.25 574 ARG A C 1
ATOM 4615 O O . ARG A 1 574 ? -4.541 23.366 -5.668 1.00 96.25 574 ARG A O 1
ATOM 4622 N N . ASP A 1 575 ? -4.083 24.705 -7.412 1.00 94.88 575 ASP A N 1
ATOM 4623 C CA . ASP A 1 575 ? -4.219 26.000 -6.747 1.00 94.88 575 ASP A CA 1
ATOM 4624 C C . ASP A 1 575 ? -4.490 27.101 -7.791 1.00 94.88 575 ASP A C 1
ATOM 4626 O O . ASP A 1 575 ? -4.514 26.844 -9.002 1.00 94.88 575 ASP A O 1
ATOM 4630 N N . LYS A 1 576 ? -4.664 28.346 -7.329 1.00 93.44 576 LYS A N 1
ATOM 4631 C CA . LYS A 1 576 ? -4.992 29.496 -8.184 1.00 93.44 576 LYS A CA 1
ATOM 4632 C C . LYS A 1 576 ? -4.011 29.735 -9.333 1.00 93.44 576 LYS A C 1
ATOM 4634 O O . LYS A 1 576 ? -4.383 30.367 -10.321 1.00 93.44 576 LYS A O 1
ATOM 4639 N N . ASN A 1 577 ? -2.763 29.278 -9.229 1.00 92.19 577 ASN A N 1
ATOM 4640 C CA . ASN A 1 577 ? -1.751 29.505 -10.255 1.00 92.19 577 ASN A CA 1
ATOM 4641 C C . ASN A 1 577 ? -1.969 28.619 -11.487 1.00 92.19 577 ASN A C 1
ATOM 4643 O O . ASN A 1 577 ? -1.536 29.007 -12.565 1.00 92.19 577 ASN A O 1
ATOM 4647 N N . TYR A 1 578 ? -2.722 27.523 -11.359 1.00 95.12 578 TYR A N 1
ATOM 4648 C CA . TYR A 1 578 ? -3.002 26.582 -12.452 1.00 95.12 578 TYR A CA 1
ATOM 4649 C C . TYR A 1 578 ? -4.386 26.756 -13.085 1.00 95.12 578 TYR A C 1
ATOM 4651 O O . TYR A 1 578 ? -4.671 26.106 -14.085 1.00 95.12 578 TYR A O 1
ATOM 4659 N N . ILE A 1 579 ? -5.237 27.637 -12.534 1.00 96.81 579 ILE A N 1
ATOM 4660 C CA . ILE A 1 579 ? -6.545 27.968 -13.126 1.00 96.81 579 ILE A CA 1
ATOM 4661 C C . ILE A 1 579 ? -6.344 28.414 -14.572 1.00 96.81 579 ILE A C 1
ATOM 4663 O O . ILE A 1 579 ? -5.651 29.406 -14.800 1.00 96.81 579 ILE A O 1
ATOM 4667 N N . PHE A 1 580 ? -6.966 27.690 -15.501 1.00 97.25 580 PHE A N 1
ATOM 4668 C CA . PHE A 1 580 ? -6.783 27.835 -16.940 1.00 97.25 580 PHE A CA 1
ATOM 4669 C C . PHE A 1 580 ? -6.997 29.270 -17.440 1.00 97.25 580 PHE A C 1
ATOM 4671 O O . PHE A 1 580 ? -8.007 29.905 -17.133 1.00 97.25 580 PHE A O 1
ATOM 4678 N N . ASP A 1 581 ? -6.056 29.752 -18.253 1.00 96.56 581 ASP A N 1
ATOM 4679 C CA . ASP A 1 581 ? -6.180 30.990 -19.025 1.00 96.56 581 ASP A CA 1
ATOM 4680 C C . ASP A 1 581 ? -5.852 30.687 -20.495 1.00 96.56 581 ASP A C 1
ATOM 4682 O O . ASP A 1 581 ? -4.688 30.428 -20.810 1.00 96.56 581 ASP A O 1
ATOM 4686 N N . PRO A 1 582 ? -6.837 30.736 -21.412 1.00 94.19 582 PRO A N 1
ATOM 4687 C CA . PRO A 1 582 ? -6.617 30.423 -22.823 1.00 94.19 582 PRO A CA 1
ATOM 4688 C C . PRO A 1 582 ? -5.681 31.410 -23.537 1.00 94.19 582 PRO A C 1
ATOM 4690 O O . PRO A 1 582 ? -5.246 31.127 -24.650 1.00 94.19 582 PRO A O 1
ATOM 4693 N N . ASN A 1 583 ? -5.380 32.568 -22.935 1.00 95.69 583 ASN A N 1
ATOM 4694 C CA . ASN A 1 583 ? -4.446 33.553 -23.488 1.00 95.69 583 ASN A CA 1
ATOM 4695 C C . ASN A 1 583 ? -3.031 33.432 -22.911 1.00 95.69 583 ASN A C 1
ATOM 4697 O O . ASN A 1 583 ? -2.137 34.171 -23.333 1.00 95.69 583 ASN A O 1
ATOM 4701 N N . ALA A 1 584 ? -2.816 32.550 -21.933 1.00 94.62 584 ALA A N 1
ATOM 4702 C CA . ALA A 1 584 ? -1.493 32.333 -21.380 1.00 94.62 584 ALA A CA 1
ATOM 4703 C C . ALA A 1 584 ? -0.563 31.672 -22.406 1.00 94.62 584 ALA A C 1
ATOM 4705 O O . ALA A 1 584 ? -0.997 30.994 -23.336 1.00 94.62 584 ALA A O 1
ATOM 4706 N N . GLN A 1 585 ? 0.741 31.861 -22.218 1.00 91.75 585 GLN A N 1
ATOM 4707 C CA . GLN A 1 585 ? 1.771 31.166 -22.982 1.00 91.75 585 GLN A CA 1
ATOM 4708 C C . GLN A 1 585 ? 2.504 30.198 -22.063 1.00 91.75 585 GLN A C 1
ATOM 4710 O O . GLN A 1 585 ? 2.894 30.572 -20.958 1.00 91.75 585 GLN A O 1
ATOM 4715 N N . TYR A 1 586 ? 2.695 28.967 -22.532 1.00 91.00 586 TYR A N 1
ATOM 4716 C CA . TYR A 1 586 ? 3.513 27.987 -21.836 1.00 91.00 586 TYR A CA 1
ATOM 4717 C C . TYR A 1 586 ? 4.982 28.421 -21.880 1.00 91.00 586 TYR A C 1
ATOM 4719 O O . TYR A 1 586 ? 5.506 28.718 -22.957 1.00 91.00 586 TYR A O 1
ATOM 4727 N N . ASP A 1 587 ? 5.649 28.447 -20.724 1.00 89.81 587 ASP A N 1
ATOM 4728 C CA . ASP A 1 587 ? 7.098 28.671 -20.654 1.00 89.81 587 ASP A CA 1
ATOM 4729 C C . ASP A 1 587 ? 7.851 27.328 -20.584 1.00 89.81 587 ASP A C 1
ATOM 4731 O O . ASP A 1 587 ? 7.921 26.736 -19.501 1.00 89.81 587 ASP A O 1
ATOM 4735 N N . PRO A 1 588 ? 8.468 26.855 -21.687 1.00 83.50 588 PRO A N 1
ATOM 4736 C CA . PRO A 1 588 ? 9.214 25.595 -21.702 1.00 83.50 588 PRO A CA 1
ATOM 4737 C C . PRO A 1 588 ? 10.508 25.641 -20.878 1.00 83.50 588 PRO A C 1
ATOM 4739 O O . PRO A 1 588 ? 11.066 24.594 -20.546 1.00 83.50 588 PRO A O 1
ATOM 4742 N N . ASN A 1 589 ? 10.999 26.837 -20.534 1.00 84.19 589 ASN A N 1
ATOM 4743 C CA . ASN A 1 589 ? 12.181 27.010 -19.691 1.00 84.19 589 ASN A CA 1
ATOM 4744 C C . ASN A 1 589 ? 11.826 27.152 -18.207 1.00 84.19 589 ASN A C 1
ATOM 4746 O O . ASN A 1 589 ? 12.728 27.148 -17.364 1.00 84.19 589 ASN A O 1
ATOM 4750 N N . GLY A 1 590 ? 10.533 27.238 -17.885 1.00 78.75 590 GLY A N 1
ATOM 4751 C CA . GLY A 1 590 ? 10.045 27.322 -16.522 1.00 78.75 590 GLY A CA 1
ATOM 4752 C C . GLY A 1 590 ? 10.432 26.099 -15.686 1.00 78.75 590 GLY A C 1
ATOM 4753 O O . GLY A 1 590 ? 10.713 24.995 -16.174 1.00 78.75 590 GLY A O 1
ATOM 4754 N N . ASP A 1 591 ? 10.402 26.278 -14.371 1.00 74.75 591 ASP A N 1
ATOM 4755 C CA . ASP A 1 591 ? 10.512 25.183 -13.410 1.00 74.75 591 ASP A CA 1
ATOM 4756 C C . ASP A 1 591 ? 9.195 24.403 -13.269 1.00 74.75 591 ASP A C 1
ATOM 4758 O O . ASP A 1 591 ? 9.080 23.626 -12.333 1.00 74.75 591 ASP A O 1
ATOM 4762 N N . GLY A 1 592 ? 8.227 24.626 -14.170 1.00 75.88 592 GLY A N 1
ATOM 4763 C CA . GLY A 1 592 ? 6.893 24.021 -14.208 1.00 75.88 592 GLY A CA 1
ATOM 4764 C C . GLY A 1 592 ? 5.872 24.622 -13.235 1.00 75.88 592 GLY A C 1
ATOM 4765 O O . GLY A 1 592 ? 4.676 24.378 -13.394 1.00 75.88 592 GLY A O 1
ATOM 4766 N N . ASN A 1 593 ? 6.301 25.466 -12.289 1.00 80.94 593 ASN A N 1
ATOM 4767 C CA . ASN A 1 593 ? 5.381 26.163 -11.399 1.00 80.94 593 ASN A CA 1
ATOM 4768 C C . ASN A 1 593 ? 4.655 27.307 -12.119 1.00 80.94 593 ASN A C 1
ATOM 4770 O O . ASN A 1 593 ? 5.187 27.936 -13.033 1.00 80.94 593 ASN A O 1
ATOM 4774 N N . ASN A 1 594 ? 3.446 27.623 -11.646 1.00 85.44 594 ASN A N 1
ATOM 4775 C CA . ASN A 1 594 ? 2.636 28.762 -12.097 1.00 85.44 594 ASN A CA 1
ATOM 4776 C C . ASN A 1 594 ? 2.284 28.770 -13.597 1.00 85.44 594 ASN A C 1
ATOM 4778 O O . ASN A 1 594 ? 2.027 29.830 -14.170 1.00 85.44 594 ASN A O 1
ATOM 4782 N N . GLN A 1 595 ? 2.250 27.596 -14.226 1.00 89.94 595 GLN A N 1
ATOM 4783 C CA . GLN A 1 595 ? 1.780 27.434 -15.599 1.00 89.94 595 GLN A CA 1
ATOM 4784 C C . GLN A 1 595 ? 0.248 27.421 -15.628 1.00 89.94 595 GLN A C 1
ATOM 4786 O O . GLN A 1 595 ? -0.393 26.719 -14.849 1.00 89.94 595 GLN A O 1
ATOM 4791 N N . LYS A 1 596 ? -0.334 28.187 -16.551 1.00 94.44 596 LYS A N 1
ATOM 4792 C CA . LYS A 1 596 ? -1.792 28.304 -16.742 1.00 94.44 596 LYS A CA 1
ATOM 4793 C C . LYS A 1 596 ? -2.342 27.364 -17.813 1.00 94.44 596 LYS A C 1
ATOM 4795 O O . LYS A 1 596 ? -3.543 27.123 -17.857 1.00 94.44 596 LYS A O 1
ATOM 4800 N N . ILE A 1 597 ? -1.461 26.856 -18.667 1.00 95.38 597 ILE A N 1
ATOM 4801 C CA . ILE A 1 597 ? -1.756 25.916 -19.745 1.00 95.38 597 ILE A CA 1
ATOM 4802 C C . ILE A 1 597 ? -0.650 24.868 -19.814 1.00 95.38 597 ILE A C 1
ATOM 4804 O O . ILE A 1 597 ? 0.493 25.149 -19.448 1.00 95.38 597 ILE A O 1
ATOM 4808 N N . SER A 1 598 ? -0.985 23.666 -20.270 1.00 93.94 598 SER A N 1
ATOM 4809 C CA . SER A 1 598 ? -0.002 22.620 -20.564 1.00 93.94 598 SER A CA 1
ATOM 4810 C C . SER A 1 598 ? 0.852 22.982 -21.799 1.00 93.94 598 SER A C 1
ATOM 4812 O O . SER A 1 598 ? 0.509 23.931 -22.518 1.00 93.94 598 SER A O 1
ATOM 4814 N N . PRO A 1 599 ? 1.924 22.223 -22.113 1.00 92.25 599 PRO A N 1
ATOM 4815 C CA . PRO A 1 599 ? 2.691 22.408 -23.350 1.00 92.25 599 PRO A CA 1
ATOM 4816 C C . PRO A 1 599 ? 1.830 22.397 -24.621 1.00 92.25 599 PRO A C 1
ATOM 4818 O O . PRO A 1 599 ? 2.150 23.091 -25.584 1.00 92.25 599 PRO A O 1
ATOM 4821 N N . ASN A 1 600 ? 0.715 21.658 -24.602 1.00 93.94 600 ASN A N 1
ATOM 4822 C CA . ASN A 1 600 ? -0.217 21.523 -25.722 1.00 93.94 600 ASN A CA 1
ATOM 4823 C C . ASN A 1 600 ? -1.437 22.460 -25.619 1.00 93.94 600 ASN A C 1
ATOM 4825 O O . ASN A 1 600 ? -2.424 22.273 -26.329 1.00 93.94 600 ASN A O 1
ATOM 4829 N N . GLY A 1 601 ? -1.400 23.465 -24.734 1.00 95.12 601 GLY A N 1
ATOM 4830 C CA . GLY A 1 601 ? -2.461 24.470 -24.604 1.00 95.12 601 GLY A CA 1
ATOM 4831 C C . GLY A 1 601 ? -3.728 23.998 -23.882 1.00 95.12 601 GLY A C 1
ATOM 4832 O O . GLY A 1 601 ? -4.762 24.655 -23.992 1.00 95.12 601 GLY A O 1
ATOM 4833 N N . LYS A 1 602 ? -3.671 22.875 -23.157 1.00 96.44 602 LYS A N 1
ATOM 4834 C CA . LYS A 1 602 ? -4.808 22.297 -22.420 1.00 96.44 602 LYS A CA 1
ATOM 4835 C C . LYS A 1 602 ? -4.812 22.703 -20.942 1.00 96.44 602 LYS A C 1
ATOM 4837 O O . LYS A 1 602 ? -3.883 23.371 -20.473 1.00 96.44 602 LYS A O 1
ATOM 4842 N N . LYS A 1 603 ? -5.853 22.313 -20.194 1.00 97.44 603 LYS A N 1
ATOM 4843 C CA . LYS A 1 603 ? -5.940 22.567 -18.748 1.00 97.44 603 LYS A CA 1
ATOM 4844 C C . LYS A 1 603 ? -4.867 21.752 -18.006 1.00 97.44 603 LYS A C 1
ATOM 4846 O O . LYS A 1 603 ? -4.363 20.739 -18.493 1.00 97.44 603 LYS A O 1
ATOM 4851 N N . ILE A 1 604 ? -4.481 22.210 -16.814 1.00 96.75 604 ILE A N 1
ATOM 4852 C CA . ILE A 1 604 ? -3.544 21.489 -15.940 1.00 96.75 604 ILE A CA 1
ATOM 4853 C C . ILE A 1 604 ? -4.315 20.946 -14.739 1.00 96.75 604 ILE A C 1
ATOM 4855 O O . ILE A 1 604 ? -4.489 21.627 -13.726 1.00 96.75 604 ILE A O 1
ATOM 4859 N N . PHE A 1 605 ? -4.750 19.693 -14.851 1.00 97.75 605 PHE A N 1
ATOM 4860 C CA . PHE A 1 605 ? -5.329 18.933 -13.749 1.00 97.75 605 PHE A CA 1
ATOM 4861 C C . PHE A 1 605 ? -4.320 17.903 -13.278 1.00 97.75 605 PHE A C 1
ATOM 4863 O O . PHE A 1 605 ? -4.180 16.822 -13.846 1.00 97.75 605 PHE A O 1
ATOM 4870 N N . TRP A 1 606 ? -3.588 18.260 -12.227 1.00 97.25 606 TRP A N 1
ATOM 4871 C CA . TRP A 1 606 ? -2.584 17.376 -11.660 1.00 97.25 606 TRP A CA 1
ATOM 4872 C C . TRP A 1 606 ? -3.235 16.128 -11.055 1.00 97.25 606 TRP A C 1
ATOM 4874 O O . TRP A 1 606 ? -4.137 16.227 -10.214 1.00 97.25 606 TRP A O 1
ATOM 4884 N N . SER A 1 607 ? -2.756 14.964 -11.488 1.00 97.31 607 SER A N 1
ATOM 4885 C CA . SER A 1 607 ? -3.291 13.648 -11.136 1.00 97.31 607 SER A CA 1
ATOM 4886 C C . SER A 1 607 ? -3.307 13.418 -9.627 1.00 97.31 607 SER A C 1
ATOM 4888 O O . SER A 1 607 ? -4.377 13.260 -9.046 1.00 97.31 607 SER A O 1
ATOM 4890 N N . ARG A 1 608 ? -2.164 13.536 -8.937 1.00 96.44 608 ARG A N 1
ATOM 4891 C CA . ARG A 1 608 ? -2.112 13.368 -7.472 1.00 96.44 608 ARG A CA 1
ATOM 4892 C C . ARG A 1 608 ? -2.941 14.402 -6.707 1.00 96.44 608 ARG A C 1
ATOM 4894 O O . ARG A 1 608 ? -3.551 14.041 -5.708 1.00 96.44 608 ARG A O 1
ATOM 4901 N N . GLY A 1 609 ? -3.053 15.638 -7.195 1.00 97.12 609 GLY A N 1
ATOM 4902 C CA . GLY A 1 609 ? -3.926 16.662 -6.599 1.00 97.12 609 GLY A CA 1
ATOM 4903 C C . GLY A 1 609 ? -5.400 16.255 -6.609 1.00 97.12 609 GLY A C 1
ATOM 4904 O O . GLY A 1 609 ? -6.090 16.344 -5.596 1.00 97.12 609 GLY A O 1
ATOM 4905 N N . ASN A 1 610 ? -5.873 15.727 -7.738 1.00 98.69 610 ASN A N 1
ATOM 4906 C CA . ASN A 1 610 ? -7.223 15.170 -7.839 1.00 98.69 610 ASN A CA 1
ATOM 4907 C C . ASN A 1 610 ? -7.356 13.842 -7.078 1.00 98.69 610 ASN A C 1
ATOM 4909 O O . ASN A 1 610 ? -8.424 13.553 -6.540 1.00 98.69 610 ASN A O 1
ATOM 4913 N N . GLY A 1 611 ? -6.277 13.062 -6.976 1.00 98.44 611 GLY A N 1
ATOM 4914 C CA . GLY A 1 611 ? -6.195 11.879 -6.122 1.00 98.44 611 GLY A CA 1
ATOM 4915 C C . GLY A 1 611 ? -6.461 12.217 -4.653 1.00 98.44 611 GLY A C 1
ATOM 4916 O O . GLY A 1 611 ? -7.294 11.567 -4.021 1.00 98.44 611 GLY A O 1
ATOM 4917 N N . TRP A 1 612 ? -5.853 13.294 -4.138 1.00 98.50 612 TRP A N 1
ATOM 4918 C CA . TRP A 1 612 ? -6.128 13.808 -2.793 1.00 98.50 612 TRP A CA 1
ATOM 4919 C C . TRP A 1 612 ? -7.597 14.169 -2.598 1.00 98.50 612 TRP A C 1
ATOM 4921 O O . TRP A 1 612 ? -8.202 13.736 -1.618 1.00 98.50 612 TRP A O 1
ATOM 4931 N N . ALA A 1 613 ? -8.193 14.904 -3.542 1.00 98.62 613 ALA A N 1
ATOM 4932 C CA . ALA A 1 613 ? -9.607 15.268 -3.479 1.00 98.62 613 ALA A CA 1
ATOM 4933 C C . ALA A 1 613 ? -10.525 14.034 -3.465 1.00 98.62 613 ALA A C 1
ATOM 4935 O O . ALA A 1 613 ? -11.418 13.935 -2.624 1.00 98.62 613 ALA A O 1
ATOM 4936 N N . MET A 1 614 ? -10.280 13.067 -4.354 1.00 98.62 614 MET A N 1
ATOM 4937 C CA . MET A 1 614 ? -11.073 11.839 -4.451 1.00 98.62 614 MET A CA 1
ATOM 4938 C C . MET A 1 614 ? -10.978 11.008 -3.165 1.00 98.62 614 MET A C 1
ATOM 4940 O O . MET A 1 614 ? -11.995 10.576 -2.615 1.00 98.62 614 MET A O 1
ATOM 4944 N N . ALA A 1 615 ? -9.766 10.814 -2.642 1.00 98.62 615 ALA A N 1
ATOM 4945 C CA . ALA A 1 615 ? -9.541 10.060 -1.414 1.00 98.62 615 ALA A CA 1
ATOM 4946 C C . ALA A 1 615 ? -10.129 10.768 -0.181 1.00 98.62 615 ALA A C 1
ATOM 4948 O O . ALA A 1 615 ? -10.708 10.110 0.683 1.00 98.62 615 ALA A O 1
ATOM 4949 N N . ALA A 1 616 ? -10.059 12.101 -0.121 1.00 98.62 616 ALA A N 1
ATOM 4950 C CA . ALA A 1 616 ? -10.696 12.891 0.929 1.00 98.62 616 ALA A CA 1
ATOM 4951 C C . ALA A 1 616 ? -12.219 12.727 0.917 1.00 98.62 616 ALA A C 1
ATOM 4953 O O . ALA A 1 616 ? -12.803 12.397 1.945 1.00 98.62 616 ALA A O 1
ATOM 4954 N N . LEU A 1 617 ? -12.855 12.886 -0.251 1.00 98.69 617 LEU A N 1
ATOM 4955 C CA . LEU A 1 617 ? -14.300 12.696 -0.414 1.00 98.69 617 LEU A CA 1
ATOM 4956 C C . LEU A 1 617 ? -14.732 11.280 -0.032 1.00 98.69 617 LEU A C 1
ATOM 4958 O O . LEU A 1 617 ? -15.750 11.114 0.633 1.00 98.69 617 LEU A O 1
ATOM 4962 N N . THR A 1 618 ? -13.930 10.275 -0.393 1.00 98.56 618 THR A N 1
ATOM 4963 C CA . THR A 1 618 ? -14.141 8.876 0.006 1.00 98.56 618 THR A CA 1
ATOM 4964 C C . THR A 1 618 ? -14.214 8.749 1.532 1.00 98.56 618 THR A C 1
ATOM 4966 O O . THR A 1 618 ? -15.194 8.239 2.074 1.00 98.56 618 THR A O 1
ATOM 4969 N N . LYS A 1 619 ? -13.204 9.271 2.242 1.00 98.06 619 LYS A N 1
ATOM 4970 C CA . LYS A 1 619 ? -13.117 9.199 3.710 1.00 98.06 619 LYS A CA 1
ATOM 4971 C C . LYS A 1 619 ? -14.215 10.021 4.393 1.00 98.06 619 LYS A C 1
ATOM 4973 O O . LYS A 1 619 ? -14.839 9.539 5.332 1.00 98.06 619 LYS A O 1
ATOM 4978 N N . VAL A 1 620 ? -14.512 11.219 3.885 1.00 98.38 620 VAL A N 1
ATOM 4979 C CA . VAL A 1 620 ? -15.599 12.065 4.399 1.00 98.38 620 VAL A CA 1
ATOM 4980 C C . VAL A 1 620 ? -16.947 11.365 4.239 1.00 98.38 620 VAL A C 1
ATOM 4982 O O . VAL A 1 620 ? -17.680 11.242 5.212 1.00 98.38 620 VAL A O 1
ATOM 4985 N N . LEU A 1 621 ? -17.279 10.849 3.050 1.00 97.62 621 LEU A N 1
ATOM 4986 C CA . LEU A 1 621 ? -18.555 10.165 2.802 1.00 97.62 621 LEU A CA 1
ATOM 4987 C C . LEU A 1 621 ? -18.716 8.880 3.625 1.00 97.62 621 LEU A C 1
ATOM 4989 O O . LEU A 1 621 ? -19.845 8.525 3.988 1.00 97.62 621 LEU A O 1
ATOM 4993 N N . GLN A 1 622 ? -17.607 8.194 3.914 1.00 94.00 622 GLN A N 1
ATOM 4994 C CA . GLN A 1 622 ? -17.582 7.022 4.782 1.00 94.00 622 GLN A CA 1
ATOM 4995 C C . GLN A 1 622 ? -17.998 7.359 6.217 1.00 94.00 622 GLN A C 1
ATOM 4997 O O . GLN A 1 622 ? -18.747 6.582 6.812 1.00 94.00 622 GLN A O 1
ATOM 5002 N N . ASP A 1 623 ? -17.590 8.511 6.739 1.00 94.31 623 ASP A N 1
ATOM 5003 C CA . ASP A 1 623 ? -17.825 8.897 8.134 1.00 94.31 623 ASP A CA 1
ATOM 5004 C C . ASP A 1 623 ? -19.038 9.835 8.306 1.00 94.31 623 ASP A C 1
ATOM 5006 O O . ASP A 1 623 ? -19.571 9.967 9.408 1.00 94.31 623 ASP A O 1
ATOM 5010 N N . LEU A 1 624 ? -19.514 10.465 7.224 1.00 95.19 624 LEU A N 1
ATOM 5011 C CA . LEU A 1 624 ? -20.583 11.465 7.261 1.00 95.19 624 LEU A CA 1
ATOM 5012 C C . LEU A 1 624 ? -21.902 10.882 7.816 1.00 95.19 624 LEU A C 1
ATOM 5014 O O . LEU A 1 624 ? -22.374 9.848 7.318 1.00 95.19 624 LEU A O 1
ATOM 5018 N N . PRO A 1 625 ? -22.550 11.555 8.785 1.00 93.69 625 PRO A N 1
ATOM 5019 C CA . PRO A 1 625 ? -23.815 11.106 9.352 1.00 93.69 625 PRO A CA 1
ATOM 5020 C C . PRO A 1 625 ? -25.001 11.376 8.421 1.00 93.69 625 PRO A C 1
ATOM 5022 O O . PRO A 1 625 ? -24.956 12.205 7.510 1.00 93.69 625 PRO A O 1
ATOM 5025 N N . ASP A 1 626 ? -26.122 10.720 8.696 1.00 90.56 626 ASP A N 1
ATOM 5026 C CA . ASP A 1 626 ? -27.339 10.848 7.891 1.00 90.56 626 ASP A CA 1
ATOM 5027 C C . ASP A 1 626 ? -28.099 12.153 8.116 1.00 90.56 626 ASP A C 1
ATOM 5029 O O . ASP A 1 626 ? -28.958 12.509 7.309 1.00 90.56 626 ASP A O 1
ATOM 5033 N N . SER A 1 627 ? -27.809 12.869 9.204 1.00 89.88 627 SER A N 1
ATOM 5034 C CA . SER A 1 627 ? -28.356 14.207 9.450 1.00 89.88 627 SER A CA 1
ATOM 5035 C C . SER A 1 627 ? -27.878 15.227 8.410 1.00 89.88 627 SER A C 1
ATOM 5037 O O . SER A 1 627 ? -28.594 16.187 8.137 1.00 89.88 627 SER A O 1
ATOM 5039 N N . ARG A 1 628 ? -26.718 15.006 7.775 1.00 94.00 628 ARG A N 1
ATOM 5040 C CA . ARG A 1 628 ? -26.086 15.924 6.811 1.00 94.00 628 ARG A CA 1
ATOM 5041 C C . ARG A 1 628 ? -26.414 15.563 5.360 1.00 94.00 628 ARG A C 1
ATOM 5043 O O . ARG A 1 628 ? -25.531 15.397 4.521 1.00 94.00 628 ARG A O 1
ATOM 5050 N N . GLN A 1 629 ? -27.701 15.414 5.046 1.00 93.75 629 GLN A N 1
ATOM 5051 C CA . GLN A 1 629 ? -28.135 14.961 3.716 1.00 93.75 629 GLN A CA 1
ATOM 5052 C C . GLN A 1 629 ? -27.725 15.904 2.580 1.00 93.75 629 GLN A C 1
ATOM 5054 O O . GLN A 1 629 ? -27.438 15.436 1.480 1.00 93.75 629 GLN A O 1
ATOM 5059 N N . ASP A 1 630 ? -27.704 17.214 2.817 1.00 96.62 630 ASP A N 1
ATOM 5060 C CA . ASP A 1 630 ? -27.349 18.180 1.774 1.00 96.62 630 ASP A CA 1
ATOM 5061 C C . ASP A 1 630 ? -25.840 18.210 1.505 1.00 96.62 630 ASP A C 1
ATOM 5063 O O . ASP A 1 630 ? -25.430 18.303 0.348 1.00 96.62 630 ASP A O 1
ATOM 5067 N N . ASP A 1 631 ? -25.018 18.006 2.537 1.00 98.06 631 ASP A N 1
ATOM 5068 C CA . ASP A 1 631 ? -23.576 17.781 2.385 1.00 98.06 631 ASP A CA 1
ATOM 5069 C C . ASP A 1 631 ? -23.307 16.483 1.629 1.00 98.06 631 ASP A C 1
ATOM 5071 O O . ASP A 1 631 ? -22.544 16.471 0.666 1.00 98.06 631 ASP A O 1
ATOM 5075 N N . ARG A 1 632 ? -24.018 15.403 1.980 1.00 97.62 632 ARG A N 1
ATOM 5076 C CA . ARG A 1 632 ? -23.932 14.125 1.266 1.00 97.62 632 ARG A CA 1
ATOM 5077 C C . ARG A 1 632 ? -24.224 14.291 -0.225 1.00 97.62 632 ARG A C 1
ATOM 5079 O O . ARG A 1 632 ? -23.429 13.843 -1.043 1.00 97.62 632 ARG A O 1
ATOM 5086 N N . LYS A 1 633 ? -25.341 14.935 -0.590 1.00 98.19 633 LYS A N 1
ATOM 5087 C CA . LYS A 1 633 ? -25.718 15.154 -2.001 1.00 98.19 633 LYS A CA 1
ATOM 5088 C C . LYS A 1 633 ? -24.642 15.919 -2.766 1.00 98.19 633 LYS A C 1
ATOM 5090 O O . LYS A 1 633 ? -24.351 15.574 -3.907 1.00 98.19 633 LYS A O 1
ATOM 5095 N N . GLU A 1 634 ? -24.078 16.949 -2.146 1.00 98.44 634 GLU A N 1
ATOM 5096 C CA . GLU A 1 634 ? -23.016 17.764 -2.725 1.00 98.44 634 GLU A CA 1
ATOM 5097 C C . GLU A 1 634 ? -21.745 16.933 -2.972 1.00 98.44 634 GLU A C 1
ATOM 5099 O O . GLU A 1 634 ? -21.280 16.825 -4.109 1.00 98.44 634 GLU A O 1
ATOM 5104 N N . TYR A 1 635 ? -21.238 16.261 -1.936 1.00 98.69 635 TYR A N 1
ATOM 5105 C CA . TYR A 1 635 ? -20.016 15.459 -2.022 1.00 98.69 635 TYR A CA 1
ATOM 5106 C C . TYR A 1 635 ? -20.161 14.290 -2.997 1.00 98.69 635 TYR A C 1
ATOM 5108 O O . TYR A 1 635 ? -19.260 14.042 -3.798 1.00 98.69 635 TYR A O 1
ATOM 5116 N N . GLU A 1 636 ? -21.307 13.603 -2.994 1.00 98.62 636 GLU A N 1
ATOM 5117 C CA . GLU A 1 636 ? -21.596 12.534 -3.951 1.00 98.62 636 GLU A CA 1
ATOM 5118 C C . GLU A 1 636 ? -21.673 13.043 -5.393 1.00 98.62 636 GLU A C 1
ATOM 5120 O O . GLU A 1 636 ? -21.230 12.343 -6.304 1.00 98.62 636 GLU A O 1
ATOM 5125 N N . ALA A 1 637 ? -22.232 14.235 -5.627 1.00 98.75 637 ALA A N 1
ATOM 5126 C CA . ALA A 1 637 ? -22.328 14.804 -6.968 1.00 98.75 637 ALA A CA 1
ATOM 5127 C C . ALA A 1 637 ? -20.940 15.098 -7.552 1.00 98.75 637 ALA A C 1
ATOM 5129 O O . ALA A 1 637 ? -20.666 14.726 -8.695 1.00 98.75 637 ALA A O 1
ATOM 5130 N N . VAL A 1 638 ? -20.052 15.706 -6.759 1.00 98.81 638 VAL A N 1
ATOM 5131 C CA . VAL A 1 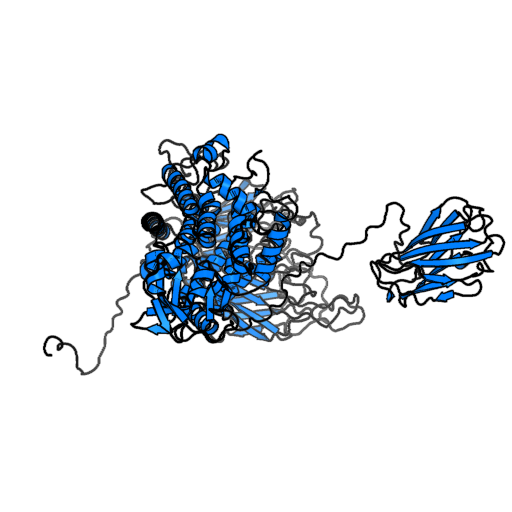638 ? -18.663 15.958 -7.170 1.00 98.81 638 VAL A CA 1
ATOM 5132 C C . VAL A 1 638 ? -17.905 14.648 -7.357 1.00 98.81 638 VAL A C 1
ATOM 5134 O O . VAL A 1 638 ? -17.300 14.447 -8.406 1.00 98.81 638 VAL A O 1
ATOM 5137 N N . PHE A 1 639 ? -18.012 13.716 -6.409 1.00 98.88 639 PHE A N 1
ATOM 5138 C CA . PHE A 1 639 ? -17.372 12.405 -6.499 1.00 98.88 639 PHE A CA 1
ATOM 5139 C C . PHE A 1 639 ? -17.779 11.639 -7.767 1.00 98.88 639 PHE A C 1
ATOM 5141 O O . PHE A 1 639 ? -16.928 11.130 -8.493 1.00 98.88 639 PHE A O 1
ATOM 5148 N N . LYS A 1 640 ? -19.082 11.579 -8.075 1.00 98.88 640 LYS A N 1
ATOM 5149 C CA . LYS A 1 640 ? -19.603 10.903 -9.275 1.00 98.88 640 LYS A CA 1
ATOM 5150 C C . LYS A 1 640 ? -19.127 11.575 -10.562 1.00 98.88 640 LYS A C 1
ATOM 5152 O O . LYS A 1 640 ? -18.803 10.877 -11.521 1.00 98.88 640 LYS A O 1
ATOM 5157 N N . LYS A 1 641 ? -19.064 12.911 -10.592 1.00 98.81 641 LYS A N 1
ATOM 5158 C CA . LYS A 1 641 ? -18.560 13.648 -11.757 1.00 98.81 641 LYS A CA 1
ATOM 5159 C C . LYS A 1 641 ? -17.060 13.411 -11.964 1.00 98.81 641 LYS A C 1
ATOM 5161 O O . LYS A 1 641 ? -16.672 13.131 -13.093 1.00 98.81 641 LYS A O 1
ATOM 5166 N N . MET A 1 642 ? -16.257 13.433 -10.896 1.00 98.75 642 MET A N 1
ATOM 5167 C CA . MET A 1 642 ? -14.843 13.043 -10.945 1.00 98.75 642 MET A CA 1
ATOM 5168 C C . MET A 1 642 ? -14.690 11.617 -11.478 1.00 98.75 642 MET A C 1
ATOM 5170 O O . MET A 1 642 ? -13.953 11.401 -12.432 1.00 98.75 642 MET A O 1
ATOM 5174 N N . ALA A 1 643 ? -15.423 10.652 -10.913 1.00 98.88 643 ALA A N 1
ATOM 5175 C CA . ALA A 1 643 ? -15.363 9.251 -11.324 1.00 98.88 643 ALA A CA 1
ATOM 5176 C C . ALA A 1 643 ? -15.676 9.064 -12.817 1.00 98.88 643 ALA A C 1
ATOM 5178 O O . ALA A 1 643 ? -14.975 8.315 -13.493 1.00 98.88 643 ALA A O 1
ATOM 5179 N N . ALA A 1 644 ? -16.704 9.748 -13.334 1.00 98.81 644 ALA A N 1
ATOM 5180 C CA . ALA A 1 644 ? -17.062 9.705 -14.752 1.00 98.81 644 ALA A CA 1
ATOM 5181 C C . ALA A 1 644 ? -15.933 10.231 -15.655 1.00 98.81 644 ALA A C 1
ATOM 5183 O O . ALA A 1 644 ? -15.574 9.567 -16.617 1.00 98.81 644 ALA A O 1
ATOM 5184 N N . THR A 1 645 ? -15.322 11.366 -15.313 1.00 98.75 645 THR A N 1
ATOM 5185 C CA . THR A 1 645 ? -14.200 11.915 -16.091 1.00 98.75 645 THR A CA 1
ATOM 5186 C C . THR A 1 645 ? -12.957 11.032 -15.993 1.00 98.75 645 THR A C 1
ATOM 5188 O O . THR A 1 645 ? -12.274 10.809 -16.985 1.00 98.75 645 THR A O 1
ATOM 5191 N N . LEU A 1 646 ? -12.669 10.470 -14.814 1.00 98.69 646 LEU A N 1
ATOM 5192 C CA . LEU A 1 646 ? -11.496 9.622 -14.605 1.00 98.69 646 LEU A CA 1
ATOM 5193 C C . LEU A 1 646 ? -11.513 8.379 -15.501 1.00 98.69 646 LEU A C 1
ATOM 5195 O O . LEU A 1 646 ? -10.475 8.042 -16.060 1.00 98.69 646 LEU A O 1
ATOM 5199 N N . ILE A 1 647 ? -12.657 7.716 -15.688 1.00 98.38 647 ILE A N 1
ATOM 5200 C CA . ILE A 1 647 ? -12.714 6.549 -16.586 1.00 98.38 647 ILE A CA 1
ATOM 5201 C C . ILE A 1 647 ? -12.550 6.917 -18.070 1.00 98.38 647 ILE A C 1
ATOM 5203 O O . ILE A 1 647 ? -12.161 6.057 -18.853 1.00 98.38 647 ILE A O 1
ATOM 5207 N N . GLU A 1 648 ? -12.812 8.170 -18.457 1.00 97.88 648 GLU A N 1
ATOM 5208 C CA . GLU A 1 648 ? -12.616 8.658 -19.831 1.00 97.88 648 GLU A CA 1
ATOM 5209 C C . GLU A 1 648 ? -11.143 8.967 -20.134 1.00 97.88 648 GLU A C 1
ATOM 5211 O O . GLU A 1 648 ? -10.701 8.785 -21.265 1.00 97.88 648 GLU A O 1
ATOM 5216 N N . VAL A 1 649 ? -10.379 9.410 -19.129 1.00 97.38 649 VAL A N 1
ATOM 5217 C CA . VAL A 1 649 ? -8.976 9.843 -19.287 1.00 97.38 649 VAL A CA 1
ATOM 5218 C C . VAL A 1 649 ? -7.949 8.814 -18.789 1.00 97.38 649 VAL A C 1
ATOM 5220 O O . VAL A 1 649 ? -6.754 9.108 -18.723 1.00 97.38 649 VAL A O 1
ATOM 5223 N N . GLN A 1 650 ? -8.390 7.612 -18.403 1.00 97.75 650 GLN A N 1
ATOM 5224 C CA . GLN A 1 650 ? -7.495 6.517 -18.016 1.00 97.75 650 GLN A CA 1
ATOM 5225 C C . GLN A 1 650 ? -6.722 6.004 -19.241 1.00 97.75 650 GLN A C 1
ATOM 5227 O O . GLN A 1 650 ? -7.324 5.685 -20.264 1.00 97.75 650 GLN A O 1
ATOM 5232 N N . GLY A 1 651 ? -5.400 5.862 -19.120 1.00 92.44 651 GLY A N 1
ATOM 5233 C CA . GLY A 1 651 ? -4.571 5.267 -20.168 1.00 92.44 651 GLY A CA 1
ATOM 5234 C C . GLY A 1 651 ? -4.864 3.780 -20.389 1.00 92.44 651 GLY A C 1
ATOM 5235 O O . GLY A 1 651 ? -5.384 3.081 -19.511 1.00 92.44 651 GLY A O 1
ATOM 5236 N N . ASP A 1 652 ? -4.491 3.262 -21.559 1.00 88.62 652 ASP A N 1
ATOM 5237 C CA . ASP A 1 652 ? -4.722 1.854 -21.906 1.00 88.62 652 ASP A CA 1
ATOM 5238 C C . ASP A 1 652 ? -3.926 0.866 -21.049 1.00 88.62 652 ASP A C 1
ATOM 5240 O O . ASP A 1 652 ? -4.391 -0.247 -20.801 1.00 88.62 652 ASP A O 1
ATOM 5244 N N . ASP A 1 653 ? -2.796 1.313 -20.505 1.00 87.69 653 ASP A N 1
ATOM 5245 C CA . ASP A 1 653 ? -1.981 0.597 -19.521 1.00 87.69 653 ASP A CA 1
ATOM 5246 C C . ASP A 1 653 ? -2.576 0.604 -18.097 1.00 87.69 653 ASP A C 1
ATOM 5248 O O . ASP A 1 653 ? -2.003 0.010 -17.183 1.00 87.69 653 ASP A O 1
ATOM 5252 N N . GLY A 1 654 ? -3.712 1.280 -17.891 1.00 93.19 654 GLY A N 1
ATOM 5253 C CA . GLY A 1 654 ? -4.427 1.374 -16.619 1.00 93.19 654 GLY A CA 1
ATOM 5254 C C . GLY A 1 654 ? -4.026 2.536 -15.718 1.00 93.19 654 GLY A C 1
ATOM 5255 O O . GLY A 1 654 ? -4.680 2.739 -14.692 1.00 93.19 654 GLY A O 1
ATOM 5256 N N . PHE A 1 655 ? -3.007 3.313 -16.086 1.00 95.44 655 PHE A N 1
ATOM 5257 C CA . PHE A 1 655 ? -2.546 4.450 -15.293 1.00 95.44 655 PHE A CA 1
ATOM 5258 C C . PHE A 1 655 ? -3.208 5.757 -15.723 1.00 95.44 655 PHE A C 1
ATOM 5260 O O . PHE A 1 655 ? -3.510 5.987 -16.895 1.00 95.44 655 PHE A O 1
ATOM 5267 N N . TRP A 1 656 ? -3.329 6.674 -14.772 1.00 97.38 656 TRP A N 1
ATOM 5268 C CA . TRP A 1 656 ? -3.589 8.080 -15.051 1.00 97.38 656 TRP A CA 1
ATOM 5269 C C . TRP A 1 656 ? -2.265 8.830 -15.151 1.00 97.38 656 TRP A C 1
ATOM 5271 O O . TRP A 1 656 ? -1.413 8.719 -14.270 1.00 97.38 656 TRP A O 1
ATOM 5281 N N . ARG A 1 657 ? -2.084 9.584 -16.238 1.00 93.19 657 ARG A N 1
ATOM 5282 C CA . ARG A 1 657 ? -0.889 10.414 -16.453 1.00 93.19 657 ARG A CA 1
ATOM 5283 C C . ARG A 1 657 ? -0.876 11.601 -15.506 1.00 93.19 657 ARG A C 1
ATOM 5285 O O . ARG A 1 657 ? -1.907 11.964 -14.949 1.00 93.19 657 ARG A O 1
ATOM 5292 N N . MET A 1 658 ? 0.287 12.229 -15.335 1.00 92.44 658 MET A N 1
ATOM 5293 C CA . MET A 1 658 ? 0.454 13.343 -14.395 1.00 92.44 658 MET A CA 1
ATOM 5294 C C . MET A 1 658 ? -0.514 14.510 -14.645 1.00 92.44 658 MET A C 1
ATOM 5296 O O . MET A 1 658 ? -0.902 15.175 -13.681 1.00 92.44 658 MET A O 1
ATOM 5300 N N . ASN A 1 659 ? -0.899 14.762 -15.903 1.00 95.81 659 ASN A N 1
ATOM 5301 C CA . ASN A 1 659 ? -1.943 15.718 -16.269 1.00 95.81 659 ASN A CA 1
ATOM 5302 C C . ASN A 1 659 ? -3.166 14.988 -16.842 1.00 95.81 659 ASN A C 1
ATOM 5304 O O . ASN A 1 659 ? -3.069 14.339 -17.878 1.00 95.81 659 ASN A O 1
ATOM 5308 N N . LEU A 1 660 ? -4.321 15.136 -16.193 1.00 97.75 660 LEU A N 1
ATOM 5309 C CA . LEU A 1 660 ? -5.553 14.436 -16.566 1.00 97.75 660 LEU A CA 1
ATOM 5310 C C . LEU A 1 660 ? -6.221 14.999 -17.828 1.00 97.75 660 LEU A C 1
ATOM 5312 O O . LEU A 1 660 ? -6.956 14.274 -18.486 1.00 97.75 660 LEU A O 1
ATOM 5316 N N . ASP A 1 661 ? -5.975 16.269 -18.168 1.00 97.00 661 ASP A N 1
ATOM 5317 C CA . ASP A 1 661 ? -6.528 16.891 -19.386 1.00 97.00 661 ASP A CA 1
ATOM 5318 C C . ASP A 1 661 ? -5.596 16.731 -20.599 1.00 97.00 661 ASP A C 1
ATOM 5320 O O . ASP A 1 661 ? -5.997 16.941 -21.742 1.00 97.00 661 ASP A O 1
ATOM 5324 N N . ASP A 1 662 ? -4.326 16.379 -20.366 1.00 95.69 662 ASP A N 1
ATOM 5325 C CA . ASP A 1 662 ? -3.297 16.342 -21.402 1.00 95.69 662 ASP A CA 1
ATOM 5326 C C . ASP A 1 662 ? -2.371 15.139 -21.252 1.00 95.69 662 ASP A C 1
ATOM 5328 O O . ASP A 1 662 ? -1.312 15.225 -20.628 1.00 95.69 662 ASP A O 1
ATOM 5332 N N . TYR A 1 663 ? -2.785 14.025 -21.854 1.00 91.69 663 TYR A N 1
ATOM 5333 C CA . TYR A 1 663 ? -2.030 12.774 -21.882 1.00 91.69 663 TYR A CA 1
ATOM 5334 C C . TYR A 1 663 ? -0.587 12.973 -22.389 1.00 91.69 663 TYR A C 1
ATOM 5336 O O . TYR A 1 663 ? 0.356 12.497 -21.760 1.00 91.69 663 TYR A O 1
ATOM 5344 N N . ASP A 1 664 ? -0.409 13.772 -23.447 1.00 89.25 664 ASP A N 1
ATOM 5345 C CA . ASP A 1 664 ? 0.886 14.007 -24.105 1.00 89.25 664 ASP A CA 1
ATOM 5346 C C . ASP A 1 664 ? 1.783 15.017 -23.369 1.00 89.25 664 ASP A C 1
ATOM 5348 O O . ASP A 1 664 ? 2.898 15.292 -23.809 1.00 89.25 664 ASP A O 1
ATOM 5352 N N . HIS A 1 665 ? 1.325 15.596 -22.250 1.00 89.25 665 HIS A N 1
ATOM 5353 C CA . HIS A 1 665 ? 2.195 16.415 -21.398 1.00 89.25 665 HIS A CA 1
ATOM 5354 C C . HIS A 1 665 ? 3.322 15.550 -20.808 1.00 89.25 665 HIS A C 1
ATOM 5356 O O . HIS A 1 665 ? 4.478 15.969 -20.777 1.00 89.25 665 HIS A O 1
ATOM 5362 N N . ASP A 1 666 ? 2.986 14.340 -20.354 1.00 85.75 666 ASP A N 1
ATOM 5363 C CA . ASP A 1 666 ? 3.947 13.325 -19.928 1.00 85.75 666 ASP A CA 1
ATOM 5364 C C . ASP A 1 666 ? 3.301 11.937 -20.023 1.00 85.75 666 ASP A C 1
ATOM 5366 O O . ASP A 1 666 ? 2.448 11.575 -19.208 1.00 85.75 666 ASP A O 1
ATOM 5370 N N . ILE A 1 667 ? 3.721 11.159 -21.022 1.00 84.38 667 ILE A N 1
ATOM 5371 C CA . ILE A 1 667 ? 3.153 9.838 -21.315 1.00 84.38 667 ILE A CA 1
ATOM 5372 C C . ILE A 1 667 ? 3.554 8.764 -20.297 1.00 84.38 667 ILE A C 1
ATOM 5374 O O . ILE A 1 667 ? 3.014 7.656 -20.344 1.00 84.38 667 ILE A O 1
ATOM 5378 N N . ARG A 1 668 ? 4.493 9.057 -19.386 1.00 85.62 668 ARG A N 1
ATOM 5379 C CA . ARG A 1 668 ? 4.979 8.086 -18.401 1.00 85.62 668 ARG A CA 1
ATOM 5380 C C . ARG A 1 668 ? 3.890 7.759 -17.382 1.00 85.62 668 ARG A C 1
ATOM 5382 O O . ARG A 1 668 ? 3.184 8.635 -16.880 1.00 85.62 668 ARG A O 1
ATOM 5389 N N . SER A 1 669 ? 3.791 6.481 -17.032 1.00 88.50 669 SER A N 1
ATOM 5390 C CA . SER A 1 669 ? 2.869 5.991 -16.007 1.00 88.50 669 SER A CA 1
ATOM 5391 C C . SER A 1 669 ? 3.190 6.596 -14.629 1.00 88.50 669 SER A C 1
ATOM 5393 O O . SER A 1 669 ? 4.342 6.574 -14.192 1.00 88.50 669 SER A O 1
ATOM 5395 N N . GLU A 1 670 ? 2.166 7.098 -13.928 1.00 91.31 670 GLU A N 1
ATOM 5396 C CA . GLU A 1 670 ? 2.289 7.738 -12.610 1.00 91.31 670 GLU A CA 1
ATOM 5397 C C . GLU A 1 670 ? 1.423 7.005 -11.574 1.00 91.31 670 GLU A C 1
ATOM 5399 O O . GLU A 1 670 ? 0.201 6.895 -11.711 1.00 91.31 670 GLU A O 1
ATOM 5404 N N . THR A 1 671 ? 2.059 6.467 -10.533 1.00 94.88 671 THR A N 1
ATOM 5405 C CA . THR A 1 671 ? 1.403 5.563 -9.582 1.00 94.88 671 THR A CA 1
ATOM 5406 C C . THR A 1 671 ? 0.508 6.282 -8.582 1.00 94.88 671 THR A C 1
ATOM 5408 O O . THR A 1 671 ? -0.580 5.791 -8.297 1.00 94.88 671 THR A O 1
ATOM 5411 N N . SER A 1 672 ? 0.938 7.412 -8.020 1.00 92.69 672 SER A N 1
ATOM 5412 C CA . SER A 1 672 ? 0.307 7.993 -6.831 1.00 92.69 672 SER A CA 1
ATOM 5413 C C . SER A 1 672 ? -1.126 8.476 -7.074 1.00 92.69 672 SER A C 1
ATOM 5415 O O . SER A 1 672 ? -2.010 8.146 -6.287 1.00 92.69 672 SER A O 1
ATOM 5417 N N . GLY A 1 673 ? -1.397 9.185 -8.173 1.00 96.44 673 GLY A N 1
ATOM 5418 C CA . GLY A 1 673 ? -2.764 9.531 -8.561 1.00 96.44 673 GLY A CA 1
ATOM 5419 C C . GLY A 1 673 ? -3.582 8.285 -8.905 1.00 96.44 673 GLY A C 1
ATOM 5420 O O . GLY A 1 673 ? -4.690 8.115 -8.397 1.00 96.44 673 GLY A O 1
ATOM 5421 N N . THR A 1 674 ? -2.993 7.361 -9.673 1.00 98.50 674 THR A N 1
ATOM 5422 C CA . THR A 1 674 ? -3.628 6.098 -10.091 1.00 98.50 674 THR A CA 1
ATOM 5423 C C . THR A 1 674 ? -4.178 5.298 -8.909 1.00 98.50 674 THR A C 1
ATOM 5425 O O . THR A 1 674 ? -5.333 4.872 -8.945 1.00 98.50 674 THR A O 1
ATOM 5428 N N . VAL A 1 675 ? -3.402 5.123 -7.834 1.00 98.50 675 VAL A N 1
ATOM 5429 C CA . VAL A 1 675 ? -3.849 4.348 -6.662 1.00 98.50 675 VAL A CA 1
ATOM 5430 C C . VAL A 1 675 ? -4.938 5.059 -5.857 1.00 98.50 675 VAL A C 1
ATOM 5432 O O . VAL A 1 675 ? -5.843 4.391 -5.361 1.00 98.50 675 VAL A O 1
ATOM 5435 N N . PHE A 1 676 ? -4.929 6.396 -5.773 1.00 98.75 676 PHE A N 1
ATOM 5436 C CA . PHE A 1 676 ? -6.014 7.140 -5.123 1.00 98.75 676 PHE A CA 1
ATOM 5437 C C . PHE A 1 676 ? -7.323 7.073 -5.911 1.00 98.75 676 PHE A C 1
ATOM 5439 O O . PHE A 1 676 ? -8.390 6.904 -5.316 1.00 98.75 676 PHE A O 1
ATOM 5446 N N . PHE A 1 677 ? -7.257 7.160 -7.242 1.00 98.88 677 PHE A N 1
ATOM 5447 C CA . PHE A 1 677 ? -8.433 6.977 -8.090 1.00 98.88 677 PHE A CA 1
ATOM 5448 C C . PHE A 1 677 ? -8.967 5.556 -7.988 1.00 98.88 677 PHE A C 1
ATOM 5450 O O . PHE A 1 677 ? -10.161 5.373 -7.768 1.00 98.88 677 PHE A O 1
ATOM 5457 N N . ALA A 1 678 ? -8.092 4.553 -8.069 1.00 98.81 678 ALA A N 1
ATOM 5458 C CA . ALA A 1 678 ? -8.482 3.158 -7.932 1.00 98.81 678 ALA A CA 1
ATOM 5459 C C . ALA A 1 678 ? -9.124 2.880 -6.562 1.00 98.81 678 ALA A C 1
ATOM 5461 O O . ALA A 1 678 ? -10.176 2.241 -6.508 1.00 98.81 678 ALA A O 1
ATOM 5462 N N . TYR A 1 679 ? -8.567 3.420 -5.471 1.00 98.88 679 TYR A N 1
ATOM 5463 C CA . TYR A 1 679 ? -9.172 3.370 -4.137 1.00 98.88 679 TYR A CA 1
ATOM 5464 C C . TYR A 1 679 ? -10.581 3.980 -4.121 1.00 98.88 679 TYR A C 1
ATOM 5466 O O . TYR A 1 679 ? -11.534 3.293 -3.750 1.00 98.88 679 TYR A O 1
ATOM 5474 N N . GLY A 1 680 ? -10.734 5.227 -4.579 1.00 98.81 680 GLY A N 1
ATOM 5475 C CA . GLY A 1 680 ? -12.028 5.911 -4.598 1.00 98.81 680 GLY A CA 1
ATOM 5476 C C . GLY A 1 680 ? -13.065 5.181 -5.454 1.00 98.81 680 GLY A C 1
ATOM 5477 O O . GLY A 1 680 ? -14.167 4.903 -4.988 1.00 98.81 680 GLY A O 1
ATOM 5478 N N . LEU A 1 681 ? -12.714 4.793 -6.683 1.00 98.94 681 LEU A N 1
ATOM 5479 C CA . LEU A 1 681 ? -13.606 4.045 -7.576 1.00 98.94 681 LEU A CA 1
ATOM 5480 C C . LEU A 1 681 ? -14.051 2.715 -6.951 1.00 98.94 681 LEU A C 1
ATOM 5482 O O . LEU A 1 681 ? -15.238 2.391 -6.968 1.00 98.94 681 LEU A O 1
ATOM 5486 N N . THR A 1 682 ? -13.121 1.970 -6.348 1.00 98.81 682 THR A N 1
ATOM 5487 C CA . THR A 1 682 ? -13.419 0.680 -5.708 1.00 98.81 682 THR A CA 1
ATOM 5488 C C . THR A 1 682 ? -14.330 0.853 -4.498 1.00 98.81 682 THR A C 1
ATOM 5490 O O . THR A 1 682 ? -15.341 0.158 -4.390 1.00 98.81 682 THR A O 1
ATOM 5493 N N . TRP A 1 683 ? -14.034 1.825 -3.631 1.00 98.50 683 TRP A N 1
ATOM 5494 C CA . TRP A 1 683 ? -14.893 2.168 -2.500 1.00 98.50 683 TRP A CA 1
ATOM 5495 C C . TRP A 1 683 ? -16.291 2.600 -2.963 1.00 98.50 683 TRP A C 1
ATOM 5497 O O . TRP A 1 683 ? -17.295 2.184 -2.383 1.00 98.50 683 TRP A O 1
ATOM 5507 N N . GLY A 1 684 ? -16.373 3.390 -4.037 1.00 98.50 684 GLY A N 1
ATOM 5508 C CA . GLY A 1 684 ? -17.633 3.847 -4.618 1.00 98.50 684 GLY A CA 1
ATOM 5509 C C . GLY A 1 684 ? -18.507 2.689 -5.102 1.00 98.50 684 GLY A C 1
ATOM 5510 O O . GLY A 1 684 ? -19.713 2.701 -4.862 1.00 98.50 684 GLY A O 1
ATOM 5511 N N . ILE A 1 685 ? -17.908 1.663 -5.716 1.00 98.50 685 ILE A N 1
ATOM 5512 C CA . ILE A 1 685 ? -18.607 0.425 -6.097 1.00 98.50 685 ILE A CA 1
ATOM 5513 C C . ILE A 1 685 ? -19.056 -0.337 -4.845 1.00 98.50 685 ILE A C 1
ATOM 5515 O O . ILE A 1 685 ? -20.229 -0.688 -4.717 1.00 98.50 685 ILE A O 1
ATOM 5519 N N . ASN A 1 686 ? -18.139 -0.556 -3.899 1.00 97.56 686 ASN A N 1
ATOM 5520 C CA . ASN A 1 686 ? -18.405 -1.279 -2.656 1.00 97.56 686 ASN A CA 1
ATOM 5521 C C . ASN A 1 686 ? -19.545 -0.652 -1.842 1.00 97.56 686 ASN A C 1
ATOM 5523 O O . ASN A 1 686 ? -20.303 -1.369 -1.199 1.00 97.56 686 ASN A O 1
ATOM 5527 N N . ASN A 1 687 ? -19.714 0.669 -1.888 1.00 94.88 687 ASN A N 1
ATOM 5528 C CA . ASN A 1 687 ? -20.754 1.385 -1.146 1.00 94.88 687 ASN A CA 1
ATOM 5529 C C . ASN A 1 687 ? -22.003 1.705 -1.989 1.00 94.88 687 ASN A C 1
ATOM 5531 O O . ASN A 1 687 ? -22.873 2.445 -1.535 1.00 94.88 687 ASN A O 1
ATOM 5535 N N . GLY A 1 688 ? -22.113 1.151 -3.204 1.00 94.56 688 GLY A N 1
ATOM 5536 C CA . GLY A 1 688 ? -23.268 1.343 -4.089 1.00 94.56 688 GLY A CA 1
ATOM 5537 C C . GLY A 1 688 ? -23.427 2.771 -4.623 1.00 94.56 688 GLY A C 1
ATOM 5538 O O . GLY A 1 688 ? -24.488 3.123 -5.137 1.00 94.56 688 GLY A O 1
ATOM 5539 N N . LEU A 1 689 ? -22.389 3.601 -4.497 1.00 97.00 689 LEU A N 1
ATOM 5540 C CA . LEU A 1 689 ? -22.360 4.964 -5.020 1.00 97.00 689 LEU A CA 1
ATOM 5541 C C . LEU A 1 689 ? -22.083 4.984 -6.529 1.00 97.00 689 LEU A C 1
ATOM 5543 O O . LEU A 1 689 ? -22.584 5.861 -7.236 1.00 97.00 689 LEU A O 1
ATOM 5547 N N . LEU A 1 690 ? -21.289 4.019 -6.997 1.00 98.62 690 LEU A N 1
ATOM 5548 C CA . LEU A 1 690 ? -20.916 3.808 -8.390 1.00 98.62 690 LEU A CA 1
ATOM 5549 C C . LEU A 1 690 ? -21.432 2.452 -8.879 1.00 98.62 690 LEU A C 1
ATOM 5551 O O . LEU A 1 690 ? -21.402 1.460 -8.152 1.00 98.62 690 LEU A O 1
ATOM 5555 N N . ASP A 1 691 ? -21.884 2.409 -10.129 1.00 98.00 691 ASP A N 1
ATOM 5556 C CA . ASP A 1 691 ? -22.345 1.178 -10.767 1.00 98.00 691 ASP A CA 1
ATOM 5557 C C . ASP A 1 691 ? -21.174 0.226 -11.070 1.00 98.00 691 ASP A C 1
ATOM 5559 O O . ASP A 1 691 ? -20.181 0.606 -11.692 1.00 98.00 691 ASP A O 1
ATOM 5563 N N . LYS A 1 692 ? -21.288 -1.036 -10.649 1.00 97.19 692 LYS A N 1
ATOM 5564 C CA . LYS A 1 692 ? -20.194 -2.004 -10.794 1.00 97.19 692 LYS A CA 1
ATOM 5565 C C . LYS A 1 692 ? -19.836 -2.255 -12.259 1.00 97.19 692 LYS A C 1
ATOM 5567 O O . LYS A 1 692 ? -18.653 -2.276 -12.578 1.00 97.19 692 LYS A O 1
ATOM 5572 N N . GLU A 1 693 ? -20.823 -2.426 -13.134 1.00 97.81 693 GLU A N 1
ATOM 5573 C CA . GLU A 1 693 ? -20.585 -2.769 -14.543 1.00 97.81 693 GLU A CA 1
ATOM 5574 C C . GLU A 1 693 ? -19.850 -1.648 -15.285 1.00 97.81 693 GLU A C 1
ATOM 5576 O O . GLU A 1 693 ? -18.981 -1.908 -16.115 1.00 97.81 693 GLU A O 1
ATOM 5581 N N . THR A 1 694 ? -20.14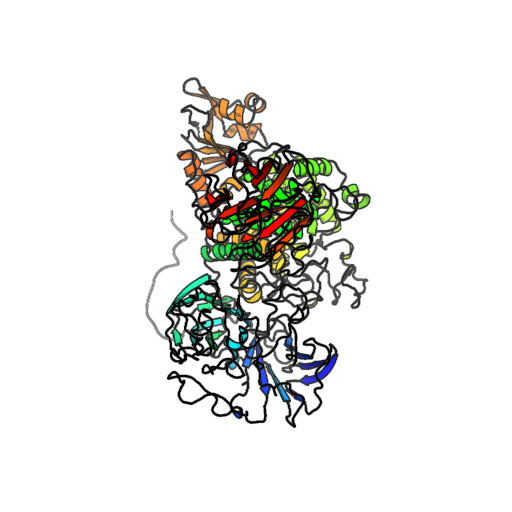7 -0.399 -14.929 1.00 98.56 694 THR A N 1
ATOM 5582 C CA . THR A 1 694 ? -19.518 0.785 -15.521 1.00 98.56 694 THR A CA 1
ATOM 5583 C C . THR A 1 694 ? -18.079 0.987 -15.037 1.00 98.56 694 THR A C 1
ATOM 5585 O O . THR A 1 694 ? -17.188 1.251 -15.842 1.00 98.56 694 THR A O 1
ATOM 5588 N N . TYR A 1 695 ? -17.826 0.866 -13.728 1.00 98.75 695 TYR A N 1
ATOM 5589 C CA . TYR A 1 695 ? -16.561 1.315 -13.126 1.00 98.75 695 TYR A CA 1
ATOM 5590 C C . TYR A 1 695 ? -15.567 0.185 -12.808 1.00 98.75 695 TYR A C 1
ATOM 5592 O O . TYR A 1 695 ? -14.361 0.434 -12.730 1.00 98.75 695 TYR A O 1
ATOM 5600 N N . TYR A 1 696 ? -16.019 -1.066 -12.658 1.00 97.88 696 TYR A N 1
ATOM 5601 C CA . TYR A 1 696 ? -15.128 -2.201 -12.384 1.00 97.88 696 TYR A CA 1
ATOM 5602 C C . TYR A 1 696 ? -14.058 -2.437 -13.467 1.00 97.88 696 TYR A C 1
ATOM 5604 O O . TYR A 1 696 ? -12.924 -2.746 -13.092 1.00 97.88 696 TYR A O 1
ATOM 5612 N N . PRO A 1 697 ? -14.329 -2.262 -14.780 1.00 97.50 697 PRO A N 1
ATOM 5613 C CA . PRO A 1 697 ? -13.289 -2.391 -15.801 1.00 97.50 697 PRO A CA 1
ATOM 5614 C C . PRO A 1 697 ? -12.096 -1.452 -15.572 1.00 97.50 697 PRO A C 1
ATOM 5616 O O . PRO A 1 697 ? -10.953 -1.894 -15.687 1.00 97.50 697 PRO A O 1
ATOM 5619 N N . ALA A 1 698 ? -12.346 -0.200 -15.171 1.00 98.25 698 ALA A N 1
ATOM 5620 C CA . ALA A 1 698 ? -11.295 0.775 -14.877 1.00 98.25 698 ALA A CA 1
ATOM 5621 C C . ALA A 1 698 ? -10.477 0.386 -13.634 1.00 98.25 698 ALA A C 1
ATOM 5623 O O . ALA A 1 698 ? -9.247 0.456 -13.650 1.00 98.25 698 ALA A O 1
ATOM 5624 N N . VAL A 1 699 ? -11.150 -0.102 -12.583 1.00 98.56 699 VAL A N 1
ATOM 5625 C CA . VAL A 1 699 ? -10.512 -0.632 -11.363 1.00 98.56 699 VAL A CA 1
ATOM 5626 C C . VAL A 1 699 ? -9.622 -1.837 -11.679 1.00 98.56 699 VAL A C 1
ATOM 5628 O O . VAL A 1 699 ? -8.464 -1.885 -11.257 1.00 98.56 699 VAL A O 1
ATOM 5631 N N . LYS A 1 700 ? -10.138 -2.801 -12.454 1.00 97.69 700 LYS A N 1
ATOM 5632 C CA . LYS A 1 700 ? -9.378 -3.978 -12.890 1.00 97.69 700 LYS A CA 1
ATOM 5633 C C . LYS A 1 700 ? -8.153 -3.550 -13.700 1.00 97.69 700 LYS A C 1
ATOM 5635 O O . LYS A 1 700 ? -7.056 -4.025 -13.419 1.00 97.69 700 LYS A O 1
ATOM 5640 N N . LYS A 1 701 ? -8.325 -2.644 -14.669 1.00 96.81 701 LYS A N 1
ATOM 5641 C CA . LYS A 1 701 ? -7.233 -2.140 -15.514 1.00 96.81 701 LYS A CA 1
ATOM 5642 C C . LYS A 1 701 ? -6.147 -1.458 -14.670 1.00 96.81 701 LYS A C 1
ATOM 5644 O O . LYS A 1 701 ? -4.975 -1.778 -14.839 1.00 96.81 701 LYS A O 1
ATOM 5649 N N . ALA A 1 702 ? -6.537 -0.627 -13.700 1.00 98.12 702 ALA A N 1
ATOM 5650 C CA . ALA A 1 702 ? -5.609 0.026 -12.776 1.00 98.12 702 ALA A CA 1
ATOM 5651 C C . ALA A 1 702 ? -4.787 -0.987 -11.964 1.00 98.12 702 ALA A C 1
ATOM 5653 O O . ALA A 1 702 ? -3.562 -0.897 -11.939 1.00 98.12 702 ALA A O 1
ATOM 5654 N N . PHE A 1 703 ? -5.430 -1.993 -11.352 1.00 98.12 703 PHE A N 1
ATOM 5655 C CA . PHE A 1 703 ? -4.703 -3.044 -10.628 1.00 98.12 703 PHE A CA 1
ATOM 5656 C C . PHE A 1 703 ? -3.722 -3.785 -11.538 1.00 98.12 703 PHE A C 1
ATOM 5658 O O . PHE A 1 703 ? -2.567 -3.985 -11.165 1.00 98.12 703 PHE A O 1
ATOM 5665 N N . LEU A 1 704 ? -4.171 -4.202 -12.725 1.00 96.56 704 LEU A N 1
ATOM 5666 C CA . LEU A 1 704 ? -3.334 -4.982 -13.629 1.00 96.56 704 LEU A CA 1
ATOM 5667 C C . LEU A 1 704 ? -2.113 -4.183 -14.100 1.00 96.56 704 LEU A C 1
ATOM 5669 O O . LEU A 1 704 ? -1.021 -4.750 -14.126 1.00 96.56 704 LEU A O 1
ATOM 5673 N N . GLY A 1 705 ? -2.283 -2.891 -14.404 1.00 94.69 705 GLY A N 1
ATOM 5674 C CA . GLY A 1 705 ? -1.192 -1.972 -14.735 1.00 94.69 705 GLY A CA 1
ATOM 5675 C C . GLY A 1 705 ? -0.200 -1.815 -13.586 1.00 94.69 705 GLY A C 1
ATOM 5676 O O . GLY A 1 705 ? 1.003 -2.008 -13.771 1.00 94.69 705 GLY A O 1
ATOM 5677 N N . LEU A 1 706 ? -0.701 -1.558 -12.373 1.00 95.94 706 LEU A N 1
ATOM 5678 C CA . LEU A 1 706 ? 0.119 -1.439 -11.165 1.00 95.94 706 LEU A CA 1
ATOM 5679 C C . LEU A 1 706 ? 0.917 -2.719 -10.886 1.00 95.94 706 LEU A C 1
ATOM 5681 O O . LEU A 1 706 ? 2.121 -2.645 -10.656 1.00 95.94 706 LEU A O 1
ATOM 5685 N N . ASN A 1 707 ? 0.282 -3.889 -10.959 1.00 95.19 707 ASN A N 1
ATOM 5686 C CA . ASN A 1 707 ? 0.917 -5.185 -10.702 1.00 95.19 707 ASN A CA 1
ATOM 5687 C C . ASN A 1 707 ? 1.943 -5.584 -11.778 1.00 95.19 707 ASN A C 1
ATOM 5689 O O . ASN A 1 707 ? 2.804 -6.427 -11.537 1.00 95.19 707 ASN A O 1
ATOM 5693 N N . ALA A 1 708 ? 1.854 -5.018 -12.982 1.00 91.75 708 ALA A N 1
ATOM 5694 C CA . ALA A 1 708 ? 2.837 -5.255 -14.033 1.00 91.75 708 ALA A CA 1
ATOM 5695 C C . ALA A 1 708 ? 4.027 -4.292 -13.979 1.00 91.75 708 ALA A C 1
ATOM 5697 O O . ALA A 1 708 ? 5.127 -4.679 -14.372 1.00 91.75 708 ALA A O 1
ATOM 5698 N N . ASN A 1 709 ? 3.815 -3.063 -13.492 1.00 85.88 709 ASN A N 1
ATOM 5699 C CA . ASN A 1 709 ? 4.732 -1.957 -13.776 1.00 85.88 709 ASN A CA 1
ATOM 5700 C C . ASN A 1 709 ? 5.153 -1.098 -12.588 1.00 85.88 709 ASN A C 1
ATOM 5702 O O . ASN A 1 709 ? 6.110 -0.332 -12.725 1.00 85.88 709 ASN A O 1
ATOM 5706 N N . ALA A 1 710 ? 4.468 -1.196 -11.450 1.00 89.88 710 ALA A N 1
ATOM 5707 C CA . ALA A 1 710 ? 4.711 -0.341 -10.291 1.00 89.88 710 ALA A CA 1
ATOM 5708 C C . ALA A 1 710 ? 4.945 -1.133 -9.001 1.00 89.88 710 ALA A C 1
ATOM 5710 O O . ALA A 1 710 ? 5.874 -0.817 -8.264 1.00 89.88 710 ALA A O 1
ATOM 5711 N N . ILE A 1 711 ? 4.129 -2.150 -8.721 1.00 92.31 711 ILE A N 1
ATOM 5712 C CA . ILE A 1 711 ? 4.252 -2.971 -7.515 1.00 92.31 711 ILE A CA 1
ATOM 5713 C C . ILE A 1 711 ? 5.284 -4.061 -7.780 1.00 92.31 711 ILE A C 1
ATOM 5715 O O . ILE A 1 711 ? 5.062 -4.966 -8.584 1.00 92.31 711 ILE A O 1
ATOM 5719 N N . ARG A 1 712 ? 6.424 -3.973 -7.100 1.00 88.69 712 ARG A N 1
ATOM 5720 C CA . ARG A 1 712 ? 7.465 -4.992 -7.161 1.00 88.69 712 ARG A CA 1
ATOM 5721 C C . ARG A 1 712 ? 7.113 -6.206 -6.295 1.00 88.69 712 ARG A C 1
ATOM 5723 O O . ARG A 1 712 ? 6.399 -6.067 -5.298 1.00 88.69 712 ARG A O 1
ATOM 5730 N N . PRO A 1 713 ? 7.664 -7.391 -6.617 1.00 88.44 713 PRO A N 1
ATOM 5731 C CA . PRO A 1 713 ? 7.410 -8.622 -5.865 1.00 88.44 713 PRO A CA 1
ATOM 5732 C C . PRO A 1 713 ? 7.783 -8.565 -4.379 1.00 88.44 713 PRO A C 1
ATOM 5734 O O . PRO A 1 713 ? 7.270 -9.370 -3.601 1.00 88.44 713 PRO A O 1
ATOM 5737 N N . ASP A 1 714 ? 8.681 -7.661 -3.985 1.00 84.94 714 ASP A N 1
ATOM 5738 C CA . ASP A 1 714 ? 9.150 -7.426 -2.613 1.00 84.94 714 ASP A CA 1
ATOM 5739 C C . ASP A 1 714 ? 8.265 -6.462 -1.806 1.00 84.94 714 ASP A C 1
ATOM 5741 O O . ASP A 1 714 ? 8.401 -6.391 -0.587 1.00 84.94 714 ASP A O 1
ATOM 5745 N N . GLY A 1 715 ? 7.325 -5.775 -2.461 1.00 90.00 715 GLY A N 1
ATOM 5746 C CA . GLY A 1 715 ? 6.414 -4.812 -1.844 1.00 90.00 715 GLY A CA 1
ATOM 5747 C C . GLY A 1 715 ? 6.753 -3.345 -2.119 1.00 90.00 715 GLY A C 1
ATOM 5748 O O . GLY A 1 715 ? 5.975 -2.479 -1.716 1.00 90.00 715 GLY A O 1
ATOM 5749 N N . LEU A 1 716 ? 7.848 -3.024 -2.825 1.00 88.38 716 LEU A N 1
ATOM 5750 C CA . LEU A 1 716 ? 8.092 -1.638 -3.236 1.00 88.38 716 LEU A CA 1
ATOM 5751 C C . LEU A 1 716 ? 7.024 -1.183 -4.238 1.00 88.38 716 LEU A C 1
ATOM 5753 O O . LEU A 1 716 ? 6.747 -1.861 -5.226 1.00 88.38 716 LEU A O 1
ATOM 5757 N N . VAL A 1 717 ? 6.463 0.004 -4.012 1.00 91.50 717 VAL A N 1
ATOM 5758 C CA . VAL A 1 717 ? 5.524 0.650 -4.936 1.00 91.50 717 VAL A CA 1
ATOM 5759 C C . VAL A 1 717 ? 6.252 1.771 -5.673 1.00 91.50 717 VAL A C 1
ATOM 5761 O O . VAL A 1 717 ? 6.445 2.860 -5.131 1.00 91.50 717 VAL A O 1
ATOM 5764 N N . GLY A 1 718 ? 6.702 1.470 -6.887 1.00 87.19 718 GLY A N 1
ATOM 5765 C CA . GLY A 1 718 ? 7.493 2.341 -7.749 1.00 87.19 718 GLY A CA 1
ATOM 5766 C C . GLY A 1 718 ? 6.666 3.293 -8.610 1.00 87.19 718 GLY A C 1
ATOM 5767 O O . GLY A 1 718 ? 5.437 3.333 -8.529 1.00 87.19 718 GLY A O 1
ATOM 5768 N N . ARG A 1 719 ? 7.353 4.043 -9.481 1.00 84.31 719 ARG A N 1
ATOM 5769 C CA . ARG A 1 719 ? 6.775 5.040 -10.403 1.00 84.31 719 ARG A CA 1
ATOM 5770 C C . ARG A 1 719 ? 5.890 6.084 -9.718 1.00 84.31 719 ARG A C 1
ATOM 5772 O O . ARG A 1 719 ? 4.963 6.627 -10.315 1.00 84.31 719 ARG A O 1
ATOM 5779 N N . SER A 1 720 ? 6.157 6.355 -8.446 1.00 86.75 720 SER A N 1
ATOM 5780 C CA . SER A 1 720 ? 5.542 7.476 -7.754 1.00 86.75 720 SER A CA 1
ATOM 5781 C C . SER A 1 720 ? 6.277 8.739 -8.162 1.00 86.75 720 SER A C 1
ATOM 5783 O O . SER A 1 720 ? 7.493 8.829 -7.982 1.00 86.75 720 SER A O 1
ATOM 5785 N N . GLU A 1 721 ? 5.553 9.741 -8.655 1.00 81.69 721 GLU A N 1
ATOM 5786 C CA . GLU A 1 721 ? 6.135 11.077 -8.757 1.00 81.69 721 GLU A CA 1
ATOM 5787 C C . GLU A 1 721 ? 6.599 11.505 -7.357 1.00 81.69 721 GLU A C 1
ATOM 5789 O O . GLU A 1 721 ? 5.917 11.244 -6.365 1.00 81.69 721 GLU A O 1
ATOM 5794 N N . LEU A 1 722 ? 7.773 12.134 -7.272 1.00 79.62 722 LEU A N 1
ATOM 5795 C CA . LEU A 1 722 ? 8.284 12.691 -6.019 1.00 79.62 722 LEU A CA 1
ATOM 5796 C C . LEU A 1 722 ? 7.465 13.922 -5.591 1.00 79.62 722 LEU A C 1
ATOM 5798 O O . LEU A 1 722 ? 6.518 14.338 -6.254 1.00 79.62 722 LEU A O 1
ATOM 5802 N N . ILE A 1 723 ? 7.798 14.532 -4.453 1.00 82.50 723 ILE A N 1
ATOM 5803 C CA . ILE A 1 723 ? 7.082 15.727 -3.982 1.00 82.50 723 ILE A CA 1
ATOM 5804 C C . ILE A 1 723 ? 7.153 16.838 -5.041 1.00 82.50 723 ILE A C 1
ATOM 5806 O O . ILE A 1 723 ? 8.234 17.292 -5.415 1.00 82.50 723 ILE A O 1
ATOM 5810 N N . SER A 1 724 ? 5.980 17.261 -5.510 1.00 82.75 724 SER A N 1
ATOM 5811 C CA . SER A 1 724 ? 5.783 18.262 -6.557 1.00 82.75 724 SER A CA 1
ATOM 5812 C C . SER A 1 724 ? 4.496 19.049 -6.286 1.00 82.75 724 SER A C 1
ATOM 5814 O O . SER A 1 724 ? 3.735 18.725 -5.373 1.00 82.75 724 SER A O 1
ATOM 5816 N N . ALA A 1 725 ? 4.271 20.101 -7.068 1.00 83.44 725 ALA A N 1
ATOM 5817 C CA . ALA A 1 725 ? 3.082 20.952 -7.033 1.00 83.44 725 ALA A CA 1
ATOM 5818 C C . ALA A 1 725 ? 2.307 20.961 -8.366 1.00 83.44 725 ALA A C 1
ATOM 5820 O O . ALA A 1 725 ? 1.307 21.667 -8.487 1.00 83.44 725 ALA A O 1
ATOM 5821 N N . TYR A 1 726 ? 2.799 20.234 -9.369 1.00 86.38 726 TYR A N 1
ATOM 5822 C CA . TYR A 1 726 ? 2.327 20.230 -10.752 1.00 86.38 726 TYR A CA 1
ATOM 5823 C C . TYR A 1 726 ? 2.830 18.961 -11.466 1.00 86.38 726 TYR A C 1
ATOM 5825 O O . TYR A 1 726 ? 3.708 18.292 -10.913 1.00 86.38 726 TYR A O 1
ATOM 5833 N N . PRO A 1 727 ? 2.333 18.644 -12.681 1.00 87.38 727 PRO A N 1
ATOM 5834 C CA . PRO A 1 727 ? 2.866 17.559 -13.509 1.00 87.38 727 PRO A CA 1
ATOM 5835 C C . PRO A 1 727 ? 4.352 17.787 -13.822 1.00 87.38 727 PRO A C 1
ATOM 5837 O O . PRO A 1 727 ? 4.671 18.615 -14.673 1.00 87.38 727 PRO A O 1
ATOM 5840 N N . ASN A 1 728 ? 5.267 17.125 -13.109 1.00 83.00 728 ASN A N 1
ATOM 5841 C CA . ASN A 1 728 ? 6.697 17.395 -13.233 1.00 83.00 728 ASN A CA 1
ATOM 5842 C C . ASN A 1 728 ? 7.411 16.394 -14.155 1.00 83.00 728 ASN A C 1
ATOM 5844 O O . ASN A 1 728 ? 7.918 15.373 -13.670 1.00 83.00 728 ASN A O 1
ATOM 5848 N N . PRO A 1 729 ? 7.603 16.720 -15.452 1.00 75.06 729 PRO A N 1
ATOM 5849 C CA . PRO A 1 729 ? 8.292 15.827 -16.377 1.00 75.06 729 PRO A CA 1
ATOM 5850 C C . PRO A 1 729 ? 9.780 15.641 -16.043 1.00 75.06 729 PRO A C 1
ATOM 5852 O O . PRO A 1 729 ? 10.418 14.711 -16.530 1.00 75.06 729 PRO A O 1
ATOM 5855 N N . LYS A 1 730 ? 10.364 16.476 -15.173 1.00 74.19 730 LYS A N 1
ATOM 5856 C CA . LYS A 1 730 ? 11.777 16.383 -14.771 1.00 74.19 730 LYS A CA 1
ATOM 5857 C C . LYS A 1 730 ? 12.005 15.436 -13.583 1.00 74.19 730 LYS A C 1
ATOM 5859 O O . LYS A 1 730 ? 13.156 15.255 -13.182 1.00 74.19 730 LYS A O 1
ATOM 5864 N N . CYS A 1 731 ? 10.955 14.867 -12.984 1.00 71.81 731 CYS A N 1
ATOM 5865 C CA . CYS A 1 731 ? 11.105 13.908 -11.888 1.00 71.81 731 CYS A CA 1
ATOM 5866 C C . CYS A 1 731 ? 11.456 12.491 -12.392 1.00 71.81 731 CYS A C 1
ATOM 5868 O O . CYS A 1 731 ? 11.252 12.163 -13.565 1.00 71.81 731 CYS A O 1
ATOM 5870 N N . SER A 1 732 ? 11.985 11.652 -11.493 1.00 69.25 732 SER A N 1
ATOM 5871 C CA . SER A 1 732 ? 12.169 10.218 -11.761 1.00 69.25 732 SER A CA 1
ATOM 5872 C C . SER A 1 732 ? 10.859 9.474 -11.511 1.00 69.25 732 SER A C 1
ATOM 5874 O O . SER A 1 732 ? 10.247 9.622 -10.449 1.00 69.25 732 SER A O 1
ATOM 5876 N N . LEU A 1 733 ? 10.467 8.652 -12.486 1.00 74.00 733 LEU A N 1
ATOM 5877 C CA . LEU A 1 733 ? 9.297 7.769 -12.443 1.00 74.00 733 LEU A CA 1
ATOM 5878 C C . LEU A 1 733 ? 9.699 6.309 -12.698 1.00 74.00 733 LEU A C 1
ATOM 5880 O O . LEU A 1 733 ? 8.922 5.510 -13.225 1.00 74.00 733 LEU A O 1
ATOM 5884 N N . GLY A 1 734 ? 10.931 5.946 -12.342 1.00 74.19 734 GLY A N 1
ATOM 5885 C CA . GLY A 1 734 ? 11.415 4.578 -12.448 1.00 74.19 734 GLY A CA 1
ATOM 5886 C C . GLY A 1 734 ? 10.706 3.628 -11.482 1.00 74.19 734 GLY A C 1
ATOM 5887 O O . GLY A 1 734 ? 10.090 4.039 -10.495 1.00 74.19 734 GLY A O 1
ATOM 5888 N N . ILE A 1 735 ? 10.852 2.325 -11.723 1.00 75.44 735 ILE A N 1
ATOM 5889 C CA . ILE A 1 735 ? 10.255 1.267 -10.892 1.00 75.44 735 ILE A CA 1
ATOM 5890 C C . ILE A 1 735 ? 10.784 1.231 -9.445 1.00 75.44 735 ILE A C 1
ATOM 5892 O O . ILE A 1 735 ? 10.173 0.603 -8.592 1.00 75.44 735 ILE A O 1
ATOM 5896 N N . GLY A 1 736 ? 11.885 1.930 -9.147 1.00 73.81 736 GLY A N 1
ATOM 5897 C CA . GLY A 1 736 ? 12.385 2.162 -7.785 1.00 73.81 736 GLY A CA 1
ATOM 5898 C C . GLY A 1 736 ? 11.959 3.499 -7.156 1.00 73.81 736 GLY A C 1
ATOM 5899 O O . GLY A 1 736 ? 12.229 3.720 -5.980 1.00 73.81 736 GLY A O 1
ATOM 5900 N N . SER A 1 737 ? 11.321 4.408 -7.907 1.00 76.75 737 SER A N 1
ATOM 5901 C CA . SER A 1 737 ? 10.918 5.734 -7.412 1.00 76.75 737 SER A CA 1
ATOM 5902 C C . SER A 1 737 ? 9.651 5.626 -6.564 1.00 76.75 737 SER A C 1
ATOM 5904 O O . SER A 1 737 ? 8.573 5.334 -7.087 1.00 76.75 737 SER A O 1
ATOM 5906 N N . SER A 1 738 ? 9.775 5.837 -5.254 1.00 83.44 738 SER A N 1
ATOM 5907 C CA . SER A 1 738 ? 8.677 5.692 -4.296 1.00 83.44 738 SER A CA 1
ATOM 5908 C C . SER A 1 738 ? 8.639 6.842 -3.288 1.00 83.44 738 SER A C 1
ATOM 5910 O O . SER A 1 738 ? 9.652 7.484 -3.000 1.00 83.44 738 SER A O 1
ATOM 5912 N N . GLN A 1 739 ? 7.450 7.098 -2.747 1.00 84.44 739 GLN A N 1
ATOM 5913 C CA . GLN A 1 739 ? 7.171 8.036 -1.660 1.00 84.44 739 GLN A CA 1
ATOM 5914 C C . GLN A 1 739 ? 6.033 7.484 -0.808 1.00 84.44 739 GLN A C 1
ATOM 5916 O O . GLN A 1 739 ? 5.184 6.782 -1.341 1.00 84.44 739 GLN A O 1
ATOM 5921 N N . SER A 1 740 ? 5.970 7.848 0.474 1.00 87.25 740 SER A N 1
ATOM 5922 C CA . SER A 1 740 ? 5.061 7.283 1.496 1.00 87.25 740 SER A CA 1
ATOM 5923 C C . SER A 1 740 ? 3.592 7.208 1.117 1.00 87.25 740 SER A C 1
ATOM 5925 O O . SER A 1 740 ? 2.878 6.308 1.559 1.00 87.25 740 SER A O 1
ATOM 5927 N N . TYR A 1 741 ? 3.126 8.155 0.313 1.00 90.31 741 TYR A N 1
ATOM 5928 C CA . TYR A 1 741 ? 1.743 8.204 -0.128 1.00 90.31 741 TYR A CA 1
ATOM 5929 C C . TYR A 1 741 ? 1.390 7.111 -1.137 1.00 90.31 741 TYR A C 1
ATOM 5931 O O . TYR A 1 741 ? 0.259 6.636 -1.121 1.00 90.31 741 TYR A O 1
ATOM 5939 N N . ALA A 1 742 ? 2.335 6.657 -1.965 1.00 93.06 742 ALA A N 1
ATOM 5940 C CA . ALA A 1 742 ? 2.100 5.583 -2.925 1.00 93.06 742 ALA A CA 1
ATOM 5941 C C . ALA A 1 742 ? 1.818 4.215 -2.262 1.00 93.06 742 ALA A C 1
ATOM 5943 O O . ALA A 1 742 ? 0.774 3.634 -2.570 1.00 93.06 742 ALA A O 1
ATOM 5944 N N . PRO A 1 743 ? 2.645 3.686 -1.331 1.00 94.38 743 PRO A N 1
ATOM 5945 C CA . PRO A 1 743 ? 2.331 2.444 -0.635 1.00 94.38 743 PRO A CA 1
ATOM 5946 C C . PRO A 1 743 ? 1.103 2.588 0.265 1.00 94.38 743 PRO A C 1
ATOM 5948 O O . PRO A 1 743 ? 0.281 1.680 0.275 1.00 94.38 743 PRO A O 1
ATOM 5951 N N . ALA A 1 744 ? 0.894 3.728 0.938 1.00 95.88 744 ALA A N 1
ATOM 5952 C CA . ALA A 1 744 ? -0.320 3.929 1.733 1.00 95.88 744 ALA A CA 1
ATOM 5953 C C . ALA A 1 744 ? -1.596 3.848 0.894 1.00 95.88 744 ALA A C 1
ATOM 5955 O O . ALA A 1 744 ? -2.515 3.105 1.232 1.00 95.88 744 ALA A O 1
ATOM 5956 N N . ALA A 1 745 ? -1.655 4.579 -0.216 1.00 97.69 745 ALA A N 1
ATOM 5957 C CA . ALA A 1 745 ? -2.808 4.548 -1.107 1.00 97.69 745 ALA A CA 1
ATOM 5958 C C . ALA A 1 745 ? -2.965 3.193 -1.811 1.00 97.69 745 ALA A C 1
ATOM 5960 O O . ALA A 1 745 ? -4.089 2.752 -2.042 1.00 97.69 745 ALA A O 1
ATOM 5961 N N . THR A 1 746 ? -1.861 2.484 -2.070 1.00 98.50 746 THR A N 1
ATOM 5962 C CA . THR A 1 746 ? -1.898 1.094 -2.551 1.00 98.50 746 THR A CA 1
ATOM 5963 C C . THR A 1 746 ? -2.544 0.171 -1.521 1.00 98.50 746 THR A C 1
ATOM 5965 O O . THR A 1 746 ? -3.423 -0.602 -1.880 1.00 98.50 746 THR A O 1
ATOM 5968 N N . VAL A 1 747 ? -2.186 0.276 -0.237 1.00 98.56 747 VAL A N 1
ATOM 5969 C CA . VAL A 1 747 ? -2.824 -0.497 0.844 1.00 98.56 747 VAL A CA 1
ATOM 5970 C C . VAL A 1 747 ? -4.320 -0.187 0.935 1.00 98.56 747 VAL A C 1
ATOM 5972 O O . VAL A 1 747 ? -5.127 -1.113 1.009 1.00 98.56 747 VAL A O 1
ATOM 5975 N N . MET A 1 748 ? -4.709 1.092 0.865 1.00 98.56 748 MET A N 1
ATOM 5976 C CA . MET A 1 748 ? -6.123 1.494 0.844 1.00 98.56 748 MET A CA 1
ATOM 5977 C C . MET A 1 748 ? -6.870 0.875 -0.344 1.00 98.56 748 MET A C 1
ATOM 5979 O O . MET A 1 748 ? -7.950 0.306 -0.179 1.00 98.56 748 MET A O 1
ATOM 5983 N N . PHE A 1 749 ? -6.276 0.934 -1.538 1.00 98.81 749 PHE A N 1
ATOM 5984 C CA . PHE A 1 749 ? -6.847 0.340 -2.739 1.00 98.81 749 PHE A CA 1
ATOM 5985 C C . PHE A 1 749 ? -6.982 -1.184 -2.619 1.00 98.81 749 PHE A C 1
ATOM 5987 O O . PHE A 1 749 ? -8.066 -1.715 -2.849 1.00 98.81 749 PHE A O 1
ATOM 5994 N N . LEU A 1 750 ? -5.924 -1.893 -2.219 1.00 98.62 750 LEU A N 1
ATOM 5995 C CA . LEU A 1 750 ? -5.939 -3.351 -2.071 1.00 98.62 750 LEU A CA 1
ATOM 5996 C C . LEU A 1 750 ? -6.925 -3.814 -0.988 1.00 98.62 750 LEU A C 1
ATOM 5998 O O . LEU A 1 750 ? -7.582 -4.842 -1.165 1.00 98.62 750 LEU A O 1
ATOM 6002 N N . SER A 1 751 ? -7.084 -3.038 0.090 1.00 97.62 751 SER A N 1
ATOM 6003 C CA . SER A 1 751 ? -8.103 -3.266 1.120 1.00 97.62 751 SER A CA 1
ATOM 6004 C C . SER A 1 751 ? -9.507 -3.275 0.514 1.00 97.62 751 SER A C 1
ATOM 6006 O O . SER A 1 751 ? -10.232 -4.260 0.654 1.00 97.62 751 SER A O 1
ATOM 6008 N N . GLU A 1 752 ? -9.877 -2.241 -0.243 1.00 98.31 752 GLU A N 1
ATOM 6009 C CA . GLU A 1 752 ? -11.188 -2.175 -0.899 1.00 98.31 752 GLU A CA 1
ATOM 6010 C C . GLU A 1 752 ? -11.337 -3.189 -2.043 1.00 98.31 752 GLU A C 1
ATOM 6012 O O . GLU A 1 752 ? -12.412 -3.771 -2.216 1.00 98.31 752 GLU A O 1
ATOM 6017 N N . LEU A 1 753 ? -10.269 -3.460 -2.799 1.00 98.56 753 LEU A N 1
ATOM 6018 C CA . LEU A 1 753 ? -10.305 -4.405 -3.914 1.00 98.56 753 LEU A CA 1
ATOM 6019 C C . LEU A 1 753 ? -10.511 -5.836 -3.421 1.00 98.56 753 LEU A C 1
ATOM 6021 O O . LEU 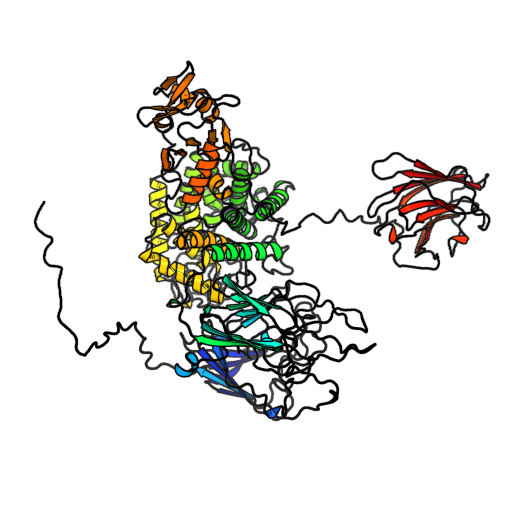A 1 753 ? -11.302 -6.569 -4.010 1.00 98.56 753 LEU A O 1
ATOM 6025 N N . SER A 1 754 ? -9.860 -6.224 -2.320 1.00 97.75 754 SER A N 1
ATOM 6026 C CA . SER A 1 754 ? -10.056 -7.546 -1.713 1.00 97.75 754 SER A CA 1
ATOM 6027 C C . SER A 1 754 ? -11.521 -7.771 -1.316 1.00 97.75 754 SER A C 1
ATOM 6029 O O . SER A 1 754 ? -12.092 -8.816 -1.640 1.00 97.75 754 SER A O 1
ATOM 6031 N N . LYS A 1 755 ? -12.168 -6.747 -0.739 1.00 96.94 755 LYS A N 1
ATOM 6032 C CA . LYS A 1 755 ? -13.598 -6.761 -0.405 1.00 96.94 755 LYS A CA 1
ATOM 6033 C C . LYS A 1 755 ? -14.477 -6.827 -1.646 1.00 96.94 755 LYS A C 1
ATOM 6035 O O . LYS A 1 755 ? -15.480 -7.524 -1.623 1.00 96.94 755 LYS A O 1
ATOM 6040 N N . LEU A 1 756 ? -14.113 -6.147 -2.734 1.00 96.88 756 LEU A N 1
ATOM 6041 C CA . LEU A 1 756 ? -14.883 -6.179 -3.981 1.00 96.88 756 LEU A CA 1
ATOM 6042 C C . LEU A 1 756 ? -14.808 -7.546 -4.684 1.00 96.88 756 LEU A C 1
ATOM 6044 O O . LEU A 1 756 ? -15.796 -7.986 -5.281 1.00 96.88 756 LEU A O 1
ATOM 6048 N N . VAL A 1 757 ? -13.643 -8.201 -4.627 1.00 95.62 757 VAL A N 1
ATOM 6049 C CA . VAL A 1 757 ? -13.385 -9.498 -5.274 1.00 95.62 757 VAL A CA 1
ATOM 6050 C C . VAL A 1 757 ? -14.165 -10.625 -4.597 1.00 95.62 757 VAL A C 1
ATOM 6052 O O . VAL A 1 757 ? -14.882 -11.345 -5.289 1.00 95.62 757 VAL A O 1
ATOM 6055 N N . GLU A 1 758 ? -14.083 -10.749 -3.269 1.00 93.69 758 GLU A N 1
ATOM 6056 C CA . GLU A 1 758 ? -14.765 -11.826 -2.521 1.00 93.69 758 GLU A CA 1
ATOM 6057 C C . GLU A 1 758 ? -16.135 -11.402 -1.967 1.00 93.69 758 GLU A C 1
ATOM 6059 O O . GLU A 1 758 ? -16.861 -12.213 -1.403 1.00 93.69 758 GLU A O 1
ATOM 6064 N N . GLN A 1 759 ? -16.508 -10.129 -2.135 1.00 92.31 759 GLN A N 1
ATOM 6065 C CA . GLN A 1 759 ? -17.691 -9.514 -1.521 1.00 92.31 759 GLN A CA 1
ATOM 6066 C C . GLN A 1 759 ? -17.642 -9.521 0.013 1.00 92.31 759 GLN A C 1
ATOM 6068 O O . GLN A 1 759 ? -18.673 -9.664 0.654 1.00 92.31 759 GLN A O 1
ATOM 6073 N N . GLY A 1 760 ? -16.463 -9.343 0.616 1.00 93.19 760 GLY A N 1
ATOM 6074 C CA . GLY A 1 760 ? -16.334 -9.221 2.066 1.00 93.19 760 GLY A CA 1
ATOM 6075 C C . GLY A 1 760 ? -14.907 -9.311 2.590 1.00 93.19 760 GLY A C 1
ATOM 6076 O O . GLY A 1 760 ? -13.940 -9.387 1.835 1.00 93.19 760 GLY A O 1
ATOM 6077 N N . TYR A 1 761 ? -14.780 -9.290 3.914 1.00 93.31 761 TYR A N 1
ATOM 6078 C CA . TYR A 1 761 ? -13.498 -9.486 4.585 1.00 93.31 761 TYR A CA 1
ATOM 6079 C C . TYR A 1 761 ? -13.044 -10.944 4.488 1.00 93.31 761 TYR A C 1
ATOM 6081 O O . TYR A 1 761 ? -13.829 -11.860 4.723 1.00 93.31 761 TYR A O 1
ATOM 6089 N N . VAL A 1 762 ? -11.764 -11.170 4.193 1.00 93.19 762 VAL A N 1
ATOM 6090 C CA . VAL A 1 762 ? -11.217 -12.530 4.033 1.00 93.19 762 VAL A CA 1
ATOM 6091 C C . VAL A 1 762 ? -10.416 -13.023 5.230 1.00 93.19 762 VAL A C 1
ATOM 6093 O O . VAL A 1 762 ? -10.373 -14.228 5.462 1.00 93.19 762 VAL A O 1
ATOM 6096 N N . THR A 1 763 ? -9.848 -12.119 6.021 1.00 89.44 763 THR A N 1
ATOM 6097 C CA . THR A 1 763 ? -9.189 -12.418 7.299 1.00 89.44 763 THR A CA 1
ATOM 6098 C C . THR A 1 763 ? -10.233 -12.666 8.390 1.00 89.44 763 THR A C 1
ATOM 6100 O O . THR A 1 763 ? -11.390 -12.251 8.256 1.00 89.44 763 THR A O 1
ATOM 6103 N N . ASP A 1 764 ? -9.851 -13.396 9.438 1.00 87.38 764 ASP A N 1
ATOM 6104 C CA . ASP A 1 764 ? -10.725 -13.663 10.592 1.00 87.38 764 ASP A CA 1
ATOM 6105 C C . ASP A 1 764 ? -10.487 -12.656 11.734 1.00 87.38 764 ASP A C 1
ATOM 6107 O O . ASP A 1 764 ? -11.390 -12.392 12.524 1.00 87.38 764 ASP A O 1
ATOM 6111 N N . ASP A 1 765 ? -9.329 -11.988 11.750 1.00 89.88 765 ASP A N 1
ATOM 6112 C CA . ASP A 1 765 ? -8.936 -10.999 12.766 1.00 89.88 765 ASP A CA 1
ATOM 6113 C C . ASP A 1 765 ? -9.436 -9.582 12.454 1.00 89.88 765 ASP A C 1
ATOM 6115 O O . ASP A 1 765 ? -8.714 -8.593 12.542 1.00 89.88 765 ASP A O 1
ATOM 6119 N N . VAL A 1 766 ? -10.705 -9.474 12.078 1.00 90.44 766 VAL A N 1
ATOM 6120 C CA . VAL A 1 766 ? -11.320 -8.219 11.611 1.00 90.44 766 VAL A CA 1
ATOM 6121 C C . VAL A 1 766 ? -12.035 -7.440 12.711 1.00 90.44 766 VAL A C 1
ATOM 6123 O O . VAL A 1 766 ? -12.766 -6.490 12.432 1.00 90.44 766 VAL A O 1
ATOM 6126 N N . GLU A 1 767 ? -11.796 -7.801 13.972 1.00 93.50 767 GLU A N 1
ATOM 6127 C CA . GLU A 1 767 ? -12.263 -7.048 15.141 1.00 93.50 767 GLU A CA 1
ATOM 6128 C C . GLU A 1 767 ? -11.931 -5.554 15.053 1.00 93.50 767 GLU A C 1
ATOM 6130 O O . GLU A 1 767 ? -12.836 -4.746 15.264 1.00 93.50 767 GLU A O 1
ATOM 6135 N N . PRO A 1 768 ? -10.725 -5.130 14.630 1.00 93.12 768 PRO A N 1
ATOM 6136 C CA . PRO A 1 768 ? -10.450 -3.705 14.487 1.00 93.12 768 PRO A CA 1
ATOM 6137 C C . PRO A 1 768 ? -11.352 -2.994 13.474 1.00 93.12 768 PRO A C 1
ATOM 6139 O O . PRO A 1 768 ? -11.717 -1.835 13.672 1.00 93.12 768 PRO A O 1
ATOM 6142 N N . ALA A 1 769 ? -11.741 -3.677 12.394 1.00 94.44 769 ALA A N 1
ATOM 6143 C CA . ALA A 1 769 ? -12.675 -3.127 11.416 1.00 94.44 769 ALA A CA 1
ATOM 6144 C C . ALA A 1 769 ? -14.077 -2.955 12.013 1.00 94.44 769 ALA A C 1
ATOM 6146 O O . ALA A 1 769 ? -14.734 -1.949 11.742 1.00 94.44 769 ALA A O 1
ATOM 6147 N N . LEU A 1 770 ? -14.521 -3.909 12.841 1.00 94.44 770 LEU A N 1
ATOM 6148 C CA . LEU A 1 770 ? -15.770 -3.790 13.591 1.00 94.44 770 LEU A CA 1
ATOM 6149 C C . LEU A 1 770 ? -15.694 -2.623 14.584 1.00 94.44 770 LEU A C 1
ATOM 6151 O O . LEU A 1 770 ? -16.584 -1.777 14.580 1.00 94.44 770 LEU A O 1
ATOM 6155 N N . ASN A 1 771 ? -14.615 -2.515 15.360 1.00 91.44 771 ASN A N 1
ATOM 6156 C CA . ASN A 1 771 ? -14.420 -1.432 16.328 1.00 91.44 771 ASN A CA 1
ATOM 6157 C C . ASN A 1 771 ? -14.488 -0.058 15.643 1.00 91.44 771 ASN A C 1
ATOM 6159 O O . ASN A 1 771 ? -15.229 0.816 16.082 1.00 91.44 771 ASN A O 1
ATOM 6163 N N . LYS A 1 772 ? -13.835 0.104 14.483 1.00 91.19 772 LYS A N 1
ATOM 6164 C CA . LYS A 1 772 ? -13.927 1.329 13.667 1.00 91.19 772 LYS A CA 1
ATOM 6165 C C . LYS A 1 772 ? -15.366 1.682 13.271 1.00 91.19 772 LYS A C 1
ATOM 6167 O O . LYS A 1 772 ? -15.726 2.855 13.258 1.00 91.19 772 LYS A O 1
ATOM 6172 N N . LYS A 1 773 ? -16.199 0.690 12.935 1.00 91.81 773 LYS A N 1
ATOM 6173 C CA . LYS A 1 773 ? -17.619 0.902 12.591 1.00 91.81 773 LYS A CA 1
ATOM 6174 C C . LYS A 1 773 ? -18.458 1.286 13.804 1.00 91.81 773 LYS A C 1
ATOM 6176 O O . LYS A 1 773 ? -19.475 1.948 13.641 1.00 91.81 773 LYS A O 1
ATOM 6181 N N . MET A 1 774 ? -18.059 0.847 14.989 1.00 91.75 774 MET A N 1
ATOM 6182 C CA . MET A 1 774 ? -18.854 0.977 16.200 1.00 91.75 774 MET A CA 1
ATOM 6183 C C . MET A 1 774 ? -18.563 2.262 16.996 1.00 91.75 774 MET A C 1
ATOM 6185 O O . MET A 1 774 ? -19.252 2.539 17.972 1.00 91.75 774 MET A O 1
ATOM 6189 N N . ILE A 1 775 ? -17.634 3.115 16.548 1.00 88.62 775 ILE A N 1
ATOM 6190 C CA . ILE A 1 775 ? -17.375 4.440 17.142 1.00 88.62 775 ILE A CA 1
ATOM 6191 C C . ILE A 1 775 ? -18.680 5.259 17.229 1.00 88.62 775 ILE A C 1
ATOM 6193 O O . ILE A 1 775 ? -19.358 5.480 16.223 1.00 88.62 775 ILE A O 1
ATOM 6197 N N . SER A 1 776 ? -19.036 5.715 18.439 1.00 86.38 776 SER A N 1
ATOM 6198 C CA . SER A 1 776 ? -20.300 6.415 18.745 1.00 86.38 776 SER A CA 1
ATOM 6199 C C . SER A 1 776 ? -21.581 5.678 18.348 1.00 86.38 776 SER A C 1
ATOM 6201 O O . SER A 1 776 ? -22.635 6.293 18.153 1.00 86.38 776 SER A O 1
ATOM 6203 N N . ALA A 1 777 ? -21.515 4.353 18.246 1.00 91.25 777 ALA A N 1
ATOM 6204 C CA . ALA A 1 777 ? -22.671 3.497 18.060 1.00 91.25 777 ALA A CA 1
ATOM 6205 C C . ALA A 1 777 ? -22.975 2.697 19.332 1.00 91.25 777 ALA A C 1
ATOM 6207 O O . ALA A 1 777 ? -22.105 2.428 20.156 1.00 91.25 777 ALA A O 1
ATOM 6208 N N . VAL A 1 778 ? -24.232 2.289 19.479 1.00 93.50 778 VAL A N 1
ATOM 6209 C CA . VAL A 1 778 ? -24.662 1.327 20.496 1.00 93.50 778 VAL A CA 1
ATOM 6210 C C . VAL A 1 778 ? -25.345 0.169 19.802 1.00 93.50 778 VAL A C 1
ATOM 6212 O O . VAL A 1 778 ? -26.325 0.384 19.094 1.00 93.50 778 VAL A O 1
ATOM 6215 N N . ALA A 1 779 ? -24.860 -1.051 20.007 1.00 95.44 779 ALA A N 1
ATOM 6216 C CA . ALA A 1 779 ? -25.513 -2.262 19.529 1.00 95.44 779 ALA A CA 1
ATOM 6217 C C . ALA A 1 779 ? -26.040 -3.094 20.693 1.00 95.44 779 ALA A C 1
ATOM 6219 O O . ALA A 1 779 ? -25.358 -3.301 21.695 1.00 95.44 779 ALA A O 1
ATOM 6220 N N . VAL A 1 780 ? -27.252 -3.609 20.523 1.00 95.62 780 VAL A N 1
ATOM 6221 C CA . VAL A 1 780 ? -27.895 -4.541 21.447 1.00 95.62 780 VAL A CA 1
ATOM 6222 C C . VAL A 1 780 ? -28.538 -5.679 20.669 1.00 95.62 780 VAL A C 1
ATOM 6224 O O . VAL A 1 780 ? -29.000 -5.494 19.543 1.00 95.62 780 VAL A O 1
ATOM 6227 N N . LYS A 1 781 ? -28.599 -6.861 21.277 1.00 94.94 781 LYS A N 1
ATOM 6228 C CA . LYS A 1 781 ? -29.270 -8.042 20.722 1.00 94.94 781 LYS A CA 1
ATOM 6229 C C . LYS A 1 781 ? -30.465 -8.413 21.590 1.00 94.94 781 LYS A C 1
ATOM 6231 O O . LYS A 1 781 ? -30.450 -8.163 22.793 1.00 94.94 781 LYS A O 1
ATOM 6236 N N . GLU A 1 782 ? -31.499 -8.987 20.983 1.00 92.75 782 GLU A N 1
ATOM 6237 C CA . GLU A 1 782 ? -32.637 -9.585 21.695 1.00 92.75 782 GLU A CA 1
ATOM 6238 C C . GLU A 1 782 ? -32.184 -10.666 22.698 1.00 92.75 782 GLU A C 1
ATOM 6240 O O . GLU A 1 782 ? -31.340 -11.495 22.364 1.00 92.75 782 GLU A O 1
ATOM 6245 N N . ASP A 1 783 ? -32.758 -10.658 23.909 1.00 93.56 783 ASP A N 1
ATOM 6246 C CA . ASP A 1 783 ? -32.451 -11.596 25.008 1.00 93.56 783 ASP A CA 1
ATOM 6247 C C . ASP A 1 783 ? -30.954 -11.648 25.383 1.00 93.56 783 ASP A C 1
ATOM 6249 O O . ASP A 1 783 ? -30.424 -12.666 25.841 1.00 93.56 783 ASP A O 1
ATOM 6253 N N . SER A 1 784 ? -30.258 -10.522 25.215 1.00 95.88 784 SER A N 1
ATOM 6254 C CA . SER A 1 784 ? -28.855 -10.378 25.599 1.00 95.88 784 SER A CA 1
ATOM 6255 C C . SER A 1 784 ? -28.696 -9.527 26.852 1.00 95.88 784 SER A C 1
ATOM 6257 O O . SER A 1 784 ? -29.375 -8.513 27.015 1.00 95.88 784 SER A O 1
ATOM 6259 N N . LYS A 1 785 ? -27.761 -9.929 27.721 1.00 96.75 785 LYS A N 1
ATOM 6260 C CA . LYS A 1 785 ? -27.279 -9.109 28.842 1.00 96.75 785 LYS A CA 1
ATOM 6261 C C . LYS A 1 785 ? -26.132 -8.168 28.461 1.00 96.75 785 LYS A C 1
ATOM 6263 O O . LYS A 1 785 ? -25.707 -7.359 29.282 1.00 96.75 785 LYS A O 1
ATOM 6268 N N . TYR A 1 786 ? -25.630 -8.281 27.234 1.00 97.62 786 TYR A N 1
ATOM 6269 C CA . TYR A 1 786 ? -24.489 -7.535 26.727 1.00 97.62 786 TYR A CA 1
ATOM 6270 C C . TYR A 1 786 ? -24.922 -6.478 25.712 1.00 97.62 786 TYR A C 1
ATOM 6272 O O . TYR A 1 786 ? -25.887 -6.643 24.961 1.00 97.62 786 TYR A O 1
ATOM 6280 N N . ALA A 1 787 ? -24.161 -5.395 25.676 1.00 96.19 787 ALA A N 1
ATOM 6281 C CA . ALA A 1 787 ? -24.243 -4.350 24.676 1.00 96.19 787 ALA A CA 1
ATOM 6282 C C . ALA A 1 787 ? -22.835 -4.014 24.191 1.00 96.19 787 ALA A C 1
ATOM 6284 O O . ALA A 1 787 ? -21.868 -4.134 24.944 1.00 96.19 787 ALA A O 1
ATOM 6285 N N . VAL A 1 788 ? -22.738 -3.552 22.950 1.00 94.69 788 VAL A N 1
ATOM 6286 C CA . VAL A 1 788 ? -21.555 -2.836 22.478 1.00 94.69 788 VAL A CA 1
ATOM 6287 C C . VAL A 1 788 ? -21.862 -1.352 22.581 1.00 94.69 788 VAL A C 1
ATOM 6289 O O . VAL A 1 788 ? -22.863 -0.903 22.025 1.00 94.69 788 VAL A O 1
ATOM 6292 N N . VAL A 1 789 ? -21.043 -0.605 23.314 1.00 91.44 789 VAL A N 1
ATOM 6293 C CA . VAL A 1 789 ? -21.154 0.849 23.467 1.00 91.44 789 VAL A CA 1
ATOM 6294 C C . VAL A 1 789 ? -19.859 1.467 22.974 1.00 91.44 789 VAL A C 1
ATOM 6296 O O . VAL A 1 789 ? -18.790 1.184 23.509 1.00 91.44 789 VAL A O 1
ATOM 6299 N N . ASN A 1 790 ? -19.955 2.307 21.946 1.00 85.75 790 ASN A N 1
ATOM 6300 C CA . ASN A 1 790 ? -18.814 2.662 21.112 1.00 85.75 790 ASN A CA 1
ATOM 6301 C C . ASN A 1 790 ? -18.163 1.366 20.613 1.00 85.75 790 ASN A C 1
ATOM 6303 O O . ASN A 1 790 ? -18.851 0.539 20.039 1.00 85.75 790 ASN A O 1
ATOM 6307 N N . SER A 1 791 ? -16.894 1.116 20.900 1.00 88.25 791 SER A N 1
ATOM 6308 C CA . SER A 1 791 ? -16.197 -0.103 20.470 1.00 88.25 791 SER A CA 1
ATOM 6309 C C . SER A 1 791 ? -16.154 -1.204 21.537 1.00 88.25 791 SER A C 1
ATOM 6311 O O . SER A 1 791 ? -15.561 -2.253 21.306 1.00 88.25 791 SER A O 1
ATOM 6313 N N . GLU A 1 792 ? -16.753 -0.985 22.710 1.00 89.31 792 GLU A N 1
ATOM 6314 C CA . GLU A 1 792 ? -16.559 -1.852 23.874 1.00 89.31 792 GLU A CA 1
ATOM 6315 C C . GLU A 1 792 ? -17.769 -2.724 24.167 1.00 89.31 792 GLU A C 1
ATOM 6317 O O . GLU A 1 792 ? -18.896 -2.238 24.285 1.00 89.31 792 GLU A O 1
ATOM 6322 N N . ILE A 1 793 ? -17.520 -4.019 24.361 1.00 92.81 793 ILE A N 1
ATOM 6323 C CA . ILE A 1 793 ? -18.523 -4.932 24.899 1.00 92.81 793 ILE A CA 1
ATOM 6324 C C . ILE A 1 793 ? -18.599 -4.748 26.415 1.00 92.81 793 ILE A C 1
ATOM 6326 O O . ILE A 1 793 ? -17.591 -4.831 27.116 1.00 92.81 793 ILE A O 1
ATOM 6330 N N . ARG A 1 794 ? -19.813 -4.568 26.931 1.00 94.00 794 ARG A N 1
ATOM 6331 C CA . ARG A 1 794 ? -20.092 -4.506 28.368 1.00 94.00 794 ARG A CA 1
ATOM 6332 C C . ARG A 1 794 ? -21.452 -5.100 28.705 1.00 94.00 794 ARG A C 1
ATOM 6334 O O . ARG A 1 794 ? -22.300 -5.290 27.836 1.00 94.00 794 ARG A O 1
ATOM 6341 N N . GLU A 1 795 ? -21.675 -5.381 29.984 1.00 96.19 795 GLU A N 1
ATOM 6342 C CA . GLU A 1 795 ? -23.017 -5.692 30.484 1.00 96.19 795 GLU A CA 1
ATOM 6343 C C . GLU A 1 795 ? -23.914 -4.443 30.420 1.00 96.19 795 GLU A C 1
ATOM 6345 O O . GLU A 1 795 ? -23.439 -3.314 30.604 1.00 96.19 795 GLU A O 1
ATOM 6350 N N . LEU A 1 796 ? -25.215 -4.651 30.179 1.00 95.06 796 LEU A N 1
ATOM 6351 C CA . LEU A 1 796 ? -26.230 -3.589 30.206 1.00 95.06 796 LEU A CA 1
ATOM 6352 C C . LEU A 1 796 ? -26.237 -2.877 31.562 1.00 95.06 796 LEU A C 1
ATOM 6354 O O . LEU A 1 796 ? -26.230 -1.654 31.625 1.00 95.06 796 LEU A O 1
ATOM 6358 N N . VAL A 1 797 ? -26.229 -3.654 32.646 1.00 94.38 797 VAL A N 1
ATOM 6359 C CA . VAL A 1 797 ? -26.085 -3.160 34.016 1.00 94.38 797 VAL A CA 1
ATOM 6360 C C . VAL A 1 797 ? -25.118 -4.088 34.740 1.00 94.38 797 VAL A C 1
ATOM 6362 O O . VAL A 1 797 ? -25.420 -5.264 34.953 1.00 94.38 797 VAL A O 1
ATOM 6365 N N . THR A 1 798 ? -23.952 -3.555 35.094 1.00 91.44 798 THR A N 1
ATOM 6366 C CA . THR A 1 798 ? -22.823 -4.312 35.647 1.00 91.44 798 THR A CA 1
ATOM 6367 C C . THR A 1 798 ? -23.215 -5.116 36.886 1.00 91.44 798 THR A C 1
ATOM 6369 O O . THR A 1 798 ? -23.753 -4.565 37.847 1.00 91.44 798 THR A O 1
ATOM 6372 N N . GLY A 1 799 ? -2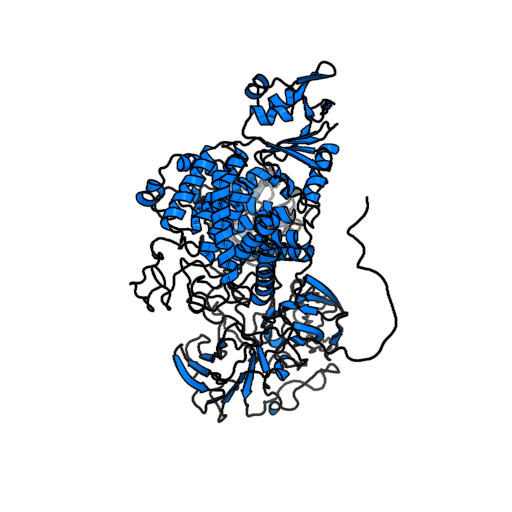2.894 -6.413 36.892 1.00 91.75 799 GLY A N 1
ATOM 6373 C CA . GLY A 1 799 ? -23.120 -7.302 38.036 1.00 91.75 799 GLY A CA 1
ATOM 6374 C C . GLY A 1 799 ? -24.565 -7.784 38.187 1.00 91.75 799 GLY A C 1
ATOM 6375 O O . GLY A 1 799 ? -24.941 -8.261 39.259 1.00 91.75 799 GLY A O 1
ATOM 6376 N N . THR A 1 800 ? -25.378 -7.662 37.135 1.00 93.69 800 THR A N 1
ATOM 6377 C CA . THR A 1 800 ? -26.775 -8.113 37.115 1.00 93.69 800 THR A CA 1
ATOM 6378 C C . THR A 1 800 ? -27.034 -9.078 35.958 1.00 93.69 800 THR A C 1
ATOM 6380 O O . THR A 1 800 ? -26.297 -9.110 34.978 1.00 93.69 800 THR A O 1
ATOM 6383 N N . GLU A 1 801 ? -28.124 -9.841 36.044 1.00 93.69 801 GLU A N 1
ATOM 6384 C CA . GLU A 1 801 ? -28.603 -10.709 34.954 1.00 93.69 801 GLU A CA 1
ATOM 6385 C C . GLU A 1 801 ? -29.689 -10.023 34.103 1.00 93.69 801 GLU A C 1
ATOM 6387 O O . GLU A 1 801 ? -30.482 -10.685 33.433 1.00 93.69 801 GLU A O 1
ATOM 6392 N N . LEU A 1 802 ? -29.757 -8.686 34.144 1.00 95.75 802 LEU A N 1
ATOM 6393 C CA . LEU A 1 802 ? -30.723 -7.926 33.356 1.00 95.75 802 LEU A CA 1
ATOM 6394 C C . LEU A 1 802 ? -30.395 -8.042 31.866 1.00 95.75 802 LEU A C 1
ATOM 6396 O O . LEU A 1 802 ? -29.277 -7.769 31.428 1.00 95.75 802 LEU A O 1
ATOM 6400 N N . LYS A 1 803 ? -31.409 -8.402 31.082 1.00 96.44 803 LYS A N 1
ATOM 6401 C CA . LYS A 1 803 ? -31.323 -8.560 29.629 1.00 96.44 803 LYS A CA 1
ATOM 6402 C C . LYS A 1 803 ? -32.206 -7.568 28.897 1.00 96.44 803 LYS A C 1
ATOM 6404 O O . LYS A 1 803 ? -33.136 -7.022 29.487 1.00 96.44 803 LYS A O 1
ATOM 6409 N N . THR A 1 804 ? -31.957 -7.382 27.605 1.00 95.94 804 THR A N 1
ATOM 6410 C CA . THR A 1 804 ? -32.905 -6.708 26.714 1.00 95.94 804 THR A CA 1
ATOM 6411 C C . THR A 1 804 ? -34.227 -7.472 26.626 1.00 95.94 804 THR A C 1
ATOM 6413 O O . THR A 1 804 ? -34.267 -8.700 26.704 1.00 95.94 804 THR A O 1
ATOM 6416 N N . ILE A 1 805 ? -35.323 -6.741 26.427 1.00 94.31 805 ILE A N 1
ATOM 6417 C CA . ILE A 1 805 ? -36.666 -7.308 26.277 1.00 94.31 805 ILE A CA 1
ATOM 6418 C C . ILE A 1 805 ? -37.206 -6.923 24.908 1.00 94.31 805 ILE A C 1
ATOM 6420 O O . ILE A 1 805 ? -37.186 -5.751 24.536 1.00 94.31 805 ILE A O 1
ATOM 6424 N N . LYS A 1 806 ? -37.738 -7.893 24.166 1.00 90.81 806 LYS A N 1
ATOM 6425 C CA . LYS A 1 806 ? -38.487 -7.612 22.943 1.00 90.81 806 LYS A CA 1
ATOM 6426 C C . LYS A 1 806 ? -39.979 -7.592 23.232 1.00 90.81 806 LYS A C 1
ATOM 6428 O O . LYS A 1 806 ? -40.531 -8.578 23.711 1.00 90.81 806 LYS A O 1
ATOM 6433 N N . ASN A 1 807 ? -40.629 -6.483 22.900 1.00 89.44 807 ASN A N 1
ATOM 6434 C CA . ASN A 1 807 ? -42.078 -6.344 22.982 1.00 89.44 807 ASN A CA 1
ATOM 6435 C C . ASN A 1 807 ? -42.592 -5.537 21.782 1.00 89.44 807 ASN A C 1
ATOM 6437 O O . ASN A 1 807 ? -41.977 -4.541 21.415 1.00 89.44 807 ASN A O 1
ATOM 6441 N N . ASP A 1 808 ? -43.678 -5.979 21.142 1.00 84.88 808 ASP A N 1
ATOM 6442 C CA . ASP A 1 808 ? -44.279 -5.332 19.960 1.00 84.88 808 ASP A CA 1
ATOM 6443 C C . ASP A 1 808 ? -43.267 -4.922 18.863 1.00 84.88 808 ASP A C 1
ATOM 6445 O O . ASP A 1 808 ? -43.332 -3.830 18.298 1.00 84.88 808 ASP A O 1
ATOM 6449 N N . ASN A 1 809 ? -42.305 -5.805 18.555 1.00 81.94 809 ASN A N 1
ATOM 6450 C CA . ASN A 1 809 ? -41.190 -5.573 17.616 1.00 81.94 809 ASN A CA 1
ATOM 6451 C C . ASN A 1 809 ? -40.221 -4.432 17.989 1.00 81.94 809 ASN A C 1
ATOM 6453 O O . ASN A 1 809 ? -39.422 -4.010 17.152 1.00 81.94 809 ASN A O 1
ATOM 6457 N N . LYS A 1 810 ? -40.242 -3.960 19.235 1.00 89.62 810 LYS A N 1
ATOM 6458 C CA . LYS A 1 810 ? -39.276 -3.005 19.783 1.00 89.62 810 LYS A CA 1
ATOM 6459 C C . LYS A 1 810 ? -38.351 -3.695 20.774 1.00 89.62 810 LYS A C 1
ATOM 6461 O O . LYS A 1 810 ? -38.766 -4.624 21.469 1.00 89.62 810 LYS A O 1
ATOM 6466 N N . ILE A 1 811 ? -37.110 -3.221 20.841 1.00 92.12 811 ILE A N 1
ATOM 6467 C CA . ILE A 1 811 ? -36.155 -3.647 21.866 1.00 92.12 811 ILE A CA 1
ATOM 6468 C C . ILE A 1 811 ? -36.164 -2.625 22.998 1.00 92.12 811 ILE A C 1
ATOM 6470 O O . ILE A 1 811 ? -36.017 -1.423 22.777 1.00 92.12 811 ILE A O 1
ATOM 6474 N N . TYR A 1 812 ? -36.322 -3.131 24.210 1.00 95.12 812 TYR A N 1
ATOM 6475 C CA . TYR A 1 812 ? -36.317 -2.383 25.450 1.00 95.12 812 TYR A CA 1
ATOM 6476 C C . TYR A 1 812 ? -35.059 -2.728 26.252 1.00 95.12 812 TYR A C 1
ATOM 6478 O O . TYR A 1 812 ? -34.689 -3.899 26.368 1.00 95.12 812 TYR A O 1
ATOM 6486 N N . VAL A 1 813 ? -34.410 -1.712 26.818 1.00 96.06 813 VAL A N 1
ATOM 6487 C CA . VAL A 1 813 ? -33.198 -1.841 27.649 1.00 96.06 813 VAL A CA 1
ATOM 6488 C C . VAL A 1 813 ? -33.434 -1.222 29.031 1.00 96.06 813 VAL A C 1
ATOM 6490 O O . VAL A 1 813 ? -34.300 -0.350 29.147 1.00 96.06 813 VAL A O 1
ATOM 6493 N N . PRO A 1 814 ? -32.720 -1.649 30.089 1.00 96.94 814 PRO A N 1
ATOM 6494 C CA . PRO A 1 814 ? -32.902 -1.081 31.424 1.00 96.94 814 PRO A CA 1
ATOM 6495 C C . PRO A 1 814 ? -32.716 0.441 31.418 1.00 96.94 814 PRO A C 1
ATOM 6497 O O . PRO A 1 814 ? -31.785 0.944 30.792 1.00 96.94 814 PRO A O 1
ATOM 6500 N N . GLN A 1 815 ? -33.567 1.183 32.135 1.00 95.69 815 GLN A N 1
ATOM 6501 C CA . GLN A 1 815 ? -33.460 2.648 32.225 1.00 95.69 815 GLN A CA 1
ATOM 6502 C C . GLN A 1 815 ? -32.058 3.092 32.672 1.00 95.69 815 GLN A C 1
ATOM 6504 O O . GLN A 1 815 ? -31.513 4.035 32.107 1.00 95.69 815 GLN A O 1
ATOM 6509 N N . GLN A 1 816 ? -31.463 2.372 33.628 1.00 94.62 816 GLN A N 1
ATOM 6510 C CA . GLN A 1 816 ? -30.115 2.643 34.127 1.00 94.62 816 GLN A CA 1
ATOM 6511 C C . GLN A 1 816 ? -29.059 2.619 33.007 1.00 94.62 816 GLN A C 1
ATOM 6513 O O . GLN A 1 816 ? -28.176 3.467 32.983 1.00 94.62 816 GLN A O 1
ATOM 6518 N N . PHE A 1 817 ? -29.172 1.705 32.038 1.00 94.75 817 PHE A N 1
ATOM 6519 C CA . PHE A 1 817 ? -28.249 1.657 30.901 1.00 94.75 817 PHE A CA 1
ATOM 6520 C C . PHE A 1 817 ? -28.351 2.922 30.035 1.00 94.75 817 PHE A C 1
ATOM 6522 O O . PHE A 1 817 ? -27.336 3.497 29.650 1.00 94.75 817 PHE A O 1
ATOM 6529 N N . ILE A 1 818 ? -29.572 3.395 29.757 1.00 92.81 818 ILE A N 1
ATOM 6530 C CA . ILE A 1 818 ? -29.776 4.648 29.011 1.00 92.81 818 ILE A CA 1
ATOM 6531 C C . ILE A 1 818 ? -29.227 5.844 29.791 1.00 92.81 818 ILE A C 1
ATOM 6533 O O . ILE A 1 818 ? -28.628 6.731 29.188 1.00 92.81 818 ILE A O 1
ATOM 6537 N N . GLU A 1 819 ? -29.391 5.857 31.114 1.00 91.69 819 GLU A N 1
ATOM 6538 C CA . GLU A 1 819 ? -28.873 6.917 31.984 1.00 91.69 819 GLU A CA 1
ATOM 6539 C C . GLU A 1 819 ? -27.349 6.991 31.907 1.00 91.69 819 GLU A C 1
ATOM 6541 O O . GLU A 1 819 ? -26.788 8.061 31.686 1.00 91.69 819 GLU A O 1
ATOM 6546 N N . GLU A 1 820 ? -26.685 5.839 32.017 1.00 90.19 820 GLU A N 1
ATOM 6547 C CA . GLU A 1 820 ? -25.228 5.733 31.972 1.00 90.19 820 GLU A CA 1
ATOM 6548 C C . GLU A 1 820 ? -24.649 6.119 30.601 1.00 90.19 820 GLU A C 1
ATOM 6550 O O . GLU A 1 820 ? -23.586 6.737 30.534 1.00 90.19 820 GLU A O 1
ATOM 6555 N N . VAL A 1 821 ? -25.331 5.771 29.504 1.00 89.12 821 VAL A N 1
ATOM 6556 C CA . VAL A 1 821 ? -24.820 5.995 28.140 1.00 89.12 821 VAL A CA 1
ATOM 6557 C C . VAL A 1 821 ? -25.194 7.375 27.589 1.00 89.12 821 VAL A C 1
ATOM 6559 O O . VAL A 1 821 ? -24.363 8.032 26.959 1.00 89.12 821 VAL A O 1
ATOM 6562 N N . TYR A 1 822 ? -26.425 7.832 27.823 1.00 87.50 822 TYR A N 1
ATOM 6563 C CA . TYR A 1 822 ? -27.000 9.024 27.187 1.00 87.50 822 TYR A CA 1
ATOM 6564 C C . TYR A 1 822 ? -27.377 10.145 28.166 1.00 87.50 822 TYR A C 1
ATOM 6566 O O . TYR A 1 822 ? -27.607 11.273 27.727 1.00 87.50 822 TYR A O 1
ATOM 6574 N N . GLY A 1 823 ? -27.397 9.872 29.472 1.00 89.19 823 GLY A N 1
ATOM 6575 C CA . GLY A 1 823 ? -27.679 10.856 30.514 1.00 89.19 823 GLY A CA 1
ATOM 6576 C C . GLY A 1 823 ? -29.166 11.058 30.825 1.00 89.19 823 GLY A C 1
ATOM 6577 O O . GLY A 1 823 ? -30.064 10.664 30.076 1.00 89.19 823 GLY A O 1
ATOM 6578 N N . GLN A 1 824 ? -29.419 11.725 31.954 1.00 89.38 824 GLN A N 1
ATOM 6579 C CA . GLN A 1 824 ? -30.765 11.943 32.495 1.00 89.38 824 GLN A CA 1
ATOM 6580 C C . GLN A 1 824 ? -31.657 12.805 31.582 1.00 89.38 824 GLN A C 1
ATOM 6582 O O . GLN A 1 824 ? -32.841 12.515 31.429 1.00 89.38 824 GLN A O 1
ATOM 6587 N N . ASP A 1 825 ? -31.086 13.801 30.897 1.00 89.38 825 ASP A N 1
ATOM 6588 C CA . ASP A 1 825 ? -31.829 14.709 30.006 1.00 89.38 825 ASP A CA 1
ATOM 6589 C C . ASP A 1 825 ? -32.545 13.987 28.852 1.00 89.38 825 ASP A C 1
ATOM 6591 O O . ASP A 1 825 ? -33.517 14.500 28.287 1.00 89.38 825 ASP A O 1
ATOM 6595 N N . ILE A 1 826 ? -32.029 12.823 28.448 1.00 89.31 826 ILE A N 1
ATOM 6596 C CA . ILE A 1 826 ? -32.642 11.980 27.422 1.00 89.31 826 ILE A CA 1
ATOM 6597 C C . ILE A 1 826 ? -33.778 11.159 28.023 1.00 89.31 826 ILE A C 1
ATOM 6599 O O . ILE A 1 826 ? -34.856 11.110 27.433 1.00 89.31 826 ILE A O 1
ATOM 6603 N N . ILE A 1 827 ? -33.577 10.585 29.212 1.00 92.19 827 ILE A N 1
ATOM 6604 C CA . ILE A 1 827 ? -34.605 9.816 29.927 1.00 92.19 827 ILE A CA 1
ATOM 6605 C C . ILE A 1 827 ? -35.851 10.659 30.169 1.00 92.19 827 ILE A C 1
ATOM 6607 O O . ILE A 1 827 ? -36.959 10.188 29.927 1.00 92.19 827 ILE A O 1
ATOM 6611 N N . ASP A 1 828 ? -35.680 11.915 30.581 1.00 90.44 828 ASP A N 1
ATOM 6612 C CA . ASP A 1 828 ? -36.793 12.817 30.900 1.00 90.44 828 ASP A CA 1
ATOM 6613 C C . ASP A 1 828 ? -37.704 13.104 29.694 1.00 90.44 828 ASP A C 1
ATOM 6615 O O . ASP A 1 828 ? -38.860 13.502 29.851 1.00 90.44 828 ASP A O 1
ATOM 6619 N N . LYS A 1 829 ? -37.191 12.889 28.478 1.00 91.88 829 LYS A N 1
ATOM 6620 C CA . LYS A 1 829 ? -37.920 13.063 27.216 1.00 91.88 829 LYS A CA 1
ATOM 6621 C C . LYS A 1 829 ? -38.510 11.757 26.679 1.00 91.88 829 LYS A C 1
ATOM 6623 O O . LYS A 1 829 ? -39.301 11.813 25.740 1.00 91.88 829 LYS A O 1
ATOM 6628 N N . MET A 1 830 ? -38.132 10.607 27.237 1.00 93.50 830 MET A N 1
ATOM 6629 C CA . MET A 1 830 ? -38.629 9.294 26.826 1.00 93.50 830 MET A CA 1
ATOM 6630 C C . MET A 1 830 ? -39.921 8.939 27.566 1.00 93.50 830 MET A C 1
ATOM 6632 O O . MET A 1 830 ? -40.046 9.094 28.782 1.00 93.50 830 MET A O 1
ATOM 6636 N N . THR A 1 831 ? -40.901 8.440 26.823 1.00 93.12 831 THR A N 1
ATOM 6637 C CA . THR A 1 831 ? -42.242 8.111 27.319 1.00 93.12 831 THR A CA 1
ATOM 6638 C C . THR A 1 831 ? -42.628 6.651 27.079 1.00 93.12 831 THR A C 1
ATOM 6640 O O . THR A 1 831 ? -43.459 6.110 27.812 1.00 93.12 831 THR A O 1
ATOM 6643 N N . ASP A 1 832 ? -41.997 5.989 26.108 1.00 93.50 832 ASP A N 1
ATOM 6644 C CA . ASP A 1 832 ? -42.188 4.587 25.744 1.00 93.50 832 ASP A CA 1
ATOM 6645 C C . ASP A 1 832 ? -41.369 3.687 26.676 1.00 93.50 832 ASP A C 1
ATOM 6647 O O . ASP A 1 832 ? -40.195 3.371 26.441 1.00 93.50 832 ASP A O 1
ATOM 6651 N N . LYS A 1 833 ? -42.017 3.284 27.772 1.00 94.12 833 LYS A N 1
ATOM 6652 C CA . LYS A 1 833 ? -41.431 2.450 28.818 1.00 94.12 833 LYS A CA 1
ATOM 6653 C C . LYS A 1 833 ? -42.318 1.277 29.200 1.00 94.12 833 LYS A C 1
ATOM 6655 O O . LYS A 1 833 ? -43.545 1.378 29.191 1.00 94.12 833 LYS A O 1
ATOM 6660 N N . ILE A 1 834 ? -41.681 0.192 29.620 1.00 95.31 834 ILE A N 1
ATOM 6661 C CA . ILE A 1 834 ? -42.342 -0.976 30.209 1.00 95.31 834 ILE A CA 1
ATOM 6662 C C . ILE A 1 834 ? -41.765 -1.249 31.597 1.00 95.31 834 ILE A C 1
ATOM 6664 O O . ILE A 1 834 ? -40.630 -0.877 31.893 1.00 95.31 834 ILE A O 1
ATOM 6668 N N . ILE A 1 835 ? -42.551 -1.897 32.453 1.00 93.69 835 ILE A N 1
ATOM 6669 C CA . ILE A 1 835 ? -42.082 -2.397 33.747 1.00 93.69 835 ILE A CA 1
ATOM 6670 C C . ILE A 1 835 ? -42.068 -3.915 33.657 1.00 93.69 835 ILE A C 1
ATOM 6672 O O . ILE A 1 835 ? -43.107 -4.532 33.418 1.00 93.69 835 ILE A O 1
ATOM 6676 N N . TYR A 1 836 ? -40.898 -4.504 33.856 1.00 90.81 836 TYR A N 1
ATOM 6677 C CA . TYR A 1 836 ? -40.703 -5.946 33.880 1.00 90.81 836 TYR A CA 1
ATOM 6678 C C . TYR A 1 836 ? -39.932 -6.301 35.150 1.00 90.81 836 TYR A C 1
ATOM 6680 O O . TYR A 1 836 ? -38.911 -5.685 35.437 1.00 90.81 836 TYR A O 1
ATOM 6688 N N . GLU A 1 837 ? -40.466 -7.225 35.954 1.00 90.00 837 GLU A N 1
ATOM 6689 C CA . GLU A 1 837 ? -39.864 -7.645 37.234 1.00 90.00 837 GLU A CA 1
ATOM 6690 C C . GLU A 1 837 ? -39.481 -6.471 38.169 1.00 90.00 837 GLU A C 1
ATOM 6692 O O . GLU A 1 837 ? -38.443 -6.479 38.822 1.00 90.00 837 GLU A O 1
ATOM 6697 N N . ASN A 1 838 ? -40.346 -5.450 38.258 1.00 92.00 838 ASN A N 1
ATOM 6698 C CA . ASN A 1 838 ? -40.141 -4.200 39.016 1.00 92.00 838 ASN A CA 1
ATOM 6699 C C . ASN A 1 838 ? -38.989 -3.298 38.529 1.00 92.00 838 ASN A C 1
ATOM 6701 O O . ASN A 1 838 ? -38.670 -2.316 39.198 1.00 92.00 838 ASN A O 1
ATOM 6705 N N . ILE A 1 839 ? -38.407 -3.576 37.363 1.00 95.25 839 ILE A N 1
ATOM 6706 C CA . ILE A 1 839 ? -37.403 -2.730 36.715 1.00 95.25 839 ILE A CA 1
ATOM 6707 C C . ILE A 1 839 ? -38.048 -1.982 35.547 1.00 95.25 839 ILE A C 1
ATOM 6709 O O . ILE A 1 839 ? -38.824 -2.547 34.772 1.00 95.25 839 ILE A O 1
ATOM 6713 N N . THR A 1 840 ? -37.736 -0.691 35.424 1.00 96.44 840 THR A N 1
ATOM 6714 C CA . THR A 1 840 ? -38.175 0.135 34.295 1.00 96.44 840 THR A CA 1
ATOM 6715 C C . THR A 1 840 ? -37.243 -0.071 33.110 1.00 96.44 840 THR A C 1
ATOM 6717 O O . THR A 1 840 ? -36.026 0.077 33.231 1.00 96.44 840 THR A O 1
ATOM 6720 N N . TYR A 1 841 ? -37.828 -0.345 31.952 1.00 96.75 841 TYR A N 1
ATOM 6721 C CA . TYR A 1 841 ? -37.129 -0.454 30.684 1.00 96.75 841 TYR A CA 1
ATOM 6722 C C . TYR A 1 841 ? -37.611 0.613 29.704 1.00 96.75 841 TYR A C 1
ATOM 6724 O O . TYR A 1 841 ? -38.805 0.909 29.648 1.00 96.75 841 TYR A O 1
ATOM 6732 N N . LEU A 1 842 ? -36.691 1.147 28.904 1.00 95.75 842 LEU A N 1
ATOM 6733 C CA . LEU A 1 842 ? -36.937 2.181 27.902 1.00 95.75 842 LEU A CA 1
ATOM 6734 C C . LEU A 1 842 ? -36.750 1.636 26.485 1.00 95.75 842 LEU A C 1
ATOM 6736 O O . LEU A 1 842 ? -35.890 0.792 26.231 1.00 95.75 842 LEU A O 1
ATOM 6740 N N . SER A 1 843 ? -37.573 2.131 25.565 1.00 93.38 843 SER A N 1
ATOM 6741 C CA . SER A 1 843 ? -37.582 1.745 24.155 1.00 93.38 843 SER A CA 1
ATOM 6742 C C . SER A 1 843 ? -36.373 2.301 23.400 1.00 93.38 843 SER A C 1
ATOM 6744 O O . SER A 1 843 ? -36.256 3.511 23.198 1.00 93.38 843 SER A O 1
ATOM 6746 N N . MET A 1 844 ? -35.510 1.423 22.880 1.00 89.31 844 MET A N 1
ATOM 6747 C CA . MET A 1 844 ? -34.423 1.826 21.971 1.00 89.31 844 MET A CA 1
ATOM 6748 C C . MET A 1 844 ? -34.971 2.488 20.697 1.00 89.31 844 MET A C 1
ATOM 6750 O O . MET A 1 844 ? -34.326 3.350 20.102 1.00 89.31 844 MET A O 1
ATOM 6754 N N . ASN A 1 845 ? -36.192 2.133 20.288 1.00 86.94 845 ASN A N 1
ATOM 6755 C CA . ASN A 1 845 ? -36.849 2.727 19.129 1.00 86.94 845 ASN A CA 1
ATOM 6756 C C . ASN A 1 845 ? -37.240 4.199 19.357 1.00 86.94 845 ASN A C 1
ATOM 6758 O O . ASN A 1 845 ? -37.172 4.993 18.418 1.00 86.94 845 ASN A O 1
ATOM 6762 N N . GLU A 1 846 ? -37.643 4.573 20.576 1.00 90.38 846 GLU A N 1
ATOM 6763 C CA . GLU A 1 846 ? -37.973 5.964 20.923 1.00 90.38 846 GLU A CA 1
ATOM 6764 C C . GLU A 1 846 ? -36.709 6.822 21.095 1.00 90.38 846 GLU A C 1
ATOM 6766 O O . GLU A 1 846 ? -36.708 7.999 20.736 1.00 90.38 846 GLU A O 1
ATOM 6771 N N . LEU A 1 847 ? -35.596 6.229 21.541 1.00 86.81 847 LEU A N 1
ATOM 6772 C CA . LEU A 1 847 ? -34.322 6.931 21.739 1.00 86.81 847 LEU A CA 1
ATOM 6773 C C . LEU A 1 847 ? -33.840 7.663 20.468 1.00 86.81 847 LEU A C 1
ATOM 6775 O O . LEU A 1 847 ? -33.388 8.810 20.523 1.00 86.81 847 LEU A O 1
ATOM 6779 N N . SER A 1 848 ? -33.995 7.040 19.296 1.00 80.62 848 SER A N 1
ATOM 6780 C CA . SER A 1 848 ? -33.684 7.673 18.004 1.00 80.62 848 SER A CA 1
ATOM 6781 C C . SER A 1 848 ? -34.565 8.902 17.718 1.00 80.62 848 SER A C 1
ATOM 6783 O O . SER A 1 848 ? -34.097 9.883 17.140 1.00 80.62 848 SER A O 1
ATOM 6785 N N . GLN A 1 849 ? -35.825 8.893 18.161 1.00 83.88 849 GLN A N 1
ATOM 6786 C CA . GLN A 1 849 ? -36.769 9.998 17.957 1.00 83.88 849 GLN A CA 1
ATOM 6787 C C . GLN A 1 849 ? -36.459 11.175 18.882 1.00 83.88 849 GLN A C 1
ATOM 6789 O O . GLN A 1 849 ? -36.448 12.322 18.441 1.00 83.88 849 GLN A O 1
ATOM 6794 N N . VAL A 1 850 ? -36.161 10.881 20.149 1.00 85.94 850 VAL A N 1
ATOM 6795 C CA . VAL A 1 850 ? -35.866 11.883 21.182 1.00 85.94 850 VAL A CA 1
ATOM 6796 C C . VAL A 1 850 ? -34.547 12.607 20.915 1.00 85.94 850 VAL A C 1
ATOM 6798 O O . VAL A 1 850 ? -34.440 13.811 21.146 1.00 85.94 850 VAL A O 1
ATOM 6801 N N . THR A 1 851 ? -33.540 11.893 20.408 1.00 80.12 851 THR A N 1
ATOM 6802 C CA . THR A 1 851 ? -32.229 12.482 20.091 1.00 80.12 851 THR A CA 1
ATOM 6803 C C . THR A 1 851 ? -32.226 13.232 18.757 1.00 80.12 851 THR A C 1
ATOM 6805 O O . THR A 1 851 ? -31.407 14.130 18.568 1.00 80.12 851 THR A O 1
ATOM 6808 N N . GLY A 1 852 ? -33.102 12.867 17.812 1.00 75.69 852 GLY A N 1
ATOM 6809 C CA . GLY A 1 852 ? -33.240 13.470 16.476 1.00 75.69 852 GLY A CA 1
ATOM 6810 C C . GLY A 1 852 ? -32.075 13.195 15.508 1.00 75.69 852 GLY A C 1
ATOM 6811 O O . GLY A 1 852 ? -32.276 13.118 14.290 1.00 75.69 852 GLY A O 1
ATOM 6812 N N . LYS A 1 853 ? -30.863 13.003 16.038 1.00 81.00 853 LYS A N 1
ATOM 6813 C CA . LYS A 1 853 ? -29.619 12.771 15.292 1.00 81.00 853 LYS A CA 1
ATOM 6814 C C . LYS A 1 853 ? -29.320 11.293 15.078 1.00 81.00 853 LYS A C 1
ATOM 6816 O O . LYS A 1 853 ? -28.985 10.897 13.964 1.00 81.00 853 LYS A O 1
ATOM 6821 N N . LEU A 1 854 ? -29.468 10.483 16.126 1.00 86.44 854 LEU A N 1
ATOM 6822 C CA . LEU A 1 854 ? -29.183 9.056 16.060 1.00 86.44 854 LEU A CA 1
ATOM 6823 C C . LEU A 1 854 ? -30.278 8.326 15.285 1.00 86.44 854 LEU A C 1
ATOM 6825 O O . LEU A 1 854 ? -31.462 8.660 15.357 1.00 86.44 854 LEU A O 1
ATOM 6829 N N . LYS A 1 855 ? -29.870 7.310 14.539 1.00 89.00 855 LYS A N 1
ATOM 6830 C CA . LYS A 1 855 ? -30.694 6.480 13.674 1.00 89.00 855 LYS A CA 1
ATOM 6831 C C . LYS A 1 855 ? -30.677 5.058 14.196 1.00 89.00 855 LYS A C 1
ATOM 6833 O O . LYS A 1 855 ? -29.620 4.497 14.476 1.00 89.00 855 LYS A O 1
ATOM 6838 N N . LEU A 1 856 ? -31.873 4.499 14.322 1.00 88.69 856 LEU A N 1
ATOM 6839 C CA . LEU A 1 856 ? -32.072 3.089 14.604 1.00 88.69 856 LEU A CA 1
ATOM 6840 C C . LEU A 1 856 ? -31.918 2.295 13.304 1.00 88.69 856 LEU A C 1
ATOM 6842 O O . LEU A 1 856 ? -32.600 2.587 12.320 1.00 88.69 856 LEU A O 1
ATOM 6846 N N . LEU A 1 857 ? -31.076 1.269 13.321 1.00 89.25 857 LEU A N 1
ATOM 6847 C CA . LEU A 1 857 ? -30.965 0.291 12.249 1.00 89.25 857 LEU A CA 1
ATOM 6848 C C . LEU A 1 857 ? -31.084 -1.130 12.813 1.00 89.25 857 LEU A C 1
ATOM 6850 O O . LEU A 1 857 ? -30.563 -1.449 13.882 1.00 89.25 857 LEU A O 1
ATOM 6854 N N . SER A 1 858 ? -31.787 -1.993 12.085 1.00 85.94 858 SER A N 1
ATOM 6855 C CA . SER A 1 858 ? -31.855 -3.420 12.393 1.00 85.94 858 SER A CA 1
ATOM 6856 C C . SER A 1 858 ? -30.872 -4.166 11.503 1.00 85.94 858 SER A C 1
ATOM 6858 O O . SER A 1 858 ? -30.913 -4.054 10.278 1.00 85.94 858 SER A O 1
ATOM 6860 N N . VAL A 1 859 ? -29.991 -4.927 12.134 1.00 85.88 859 VAL A N 1
ATOM 6861 C CA . VAL A 1 859 ? -28.989 -5.775 11.492 1.00 85.88 859 VAL A CA 1
ATOM 6862 C C . VAL A 1 859 ? -29.480 -7.231 11.553 1.00 85.88 859 VAL A C 1
ATOM 6864 O O . VAL A 1 859 ? -30.474 -7.544 12.216 1.00 85.88 859 VAL A O 1
ATOM 6867 N N . LYS A 1 860 ? -28.826 -8.146 10.829 1.00 86.44 860 LYS A N 1
ATOM 6868 C CA . LYS A 1 860 ? -29.088 -9.590 10.953 1.00 86.44 860 LYS A CA 1
ATOM 6869 C C . LYS A 1 860 ? -28.943 -10.057 12.417 1.00 86.44 860 LYS A C 1
ATOM 6871 O O . LYS A 1 860 ? -28.405 -9.349 13.262 1.00 86.44 860 LYS A O 1
ATOM 6876 N N . ASN A 1 861 ? -29.449 -11.256 12.705 1.00 85.75 861 ASN A N 1
ATOM 6877 C CA . ASN A 1 861 ? -29.363 -11.910 14.020 1.00 85.75 861 ASN A CA 1
ATOM 6878 C C . ASN A 1 861 ? -30.104 -11.175 15.158 1.00 85.75 861 ASN A C 1
ATOM 6880 O O . ASN A 1 861 ? -29.760 -11.316 16.328 1.00 85.75 861 ASN A O 1
ATOM 6884 N N . ASN A 1 862 ? -31.165 -10.426 14.823 1.00 89.06 862 ASN A N 1
ATOM 6885 C CA . ASN A 1 862 ? -31.965 -9.629 15.770 1.00 89.06 862 ASN A CA 1
ATOM 6886 C C . ASN A 1 862 ? -31.139 -8.578 16.536 1.00 89.06 862 ASN A C 1
ATOM 6888 O O . ASN A 1 862 ? -31.464 -8.229 17.674 1.00 89.06 862 ASN A O 1
ATOM 6892 N N . ILE A 1 863 ? -30.076 -8.069 15.911 1.00 93.06 863 ILE A N 1
ATOM 6893 C CA . ILE A 1 863 ? -29.252 -6.995 16.457 1.00 93.06 863 ILE A CA 1
ATOM 6894 C C . ILE A 1 863 ? -29.875 -5.653 16.069 1.00 93.06 863 ILE A C 1
ATOM 6896 O O . ILE A 1 863 ? -30.229 -5.412 14.914 1.00 93.06 863 ILE A O 1
ATOM 6900 N N . THR A 1 864 ? -30.003 -4.762 17.042 1.00 92.75 864 THR A N 1
ATOM 6901 C CA . THR A 1 864 ? -30.410 -3.372 16.849 1.00 92.75 864 THR A CA 1
ATOM 6902 C C . THR A 1 864 ? -29.227 -2.475 17.153 1.00 92.75 864 THR A C 1
ATOM 6904 O O . THR A 1 864 ? -28.651 -2.561 18.235 1.00 92.75 864 THR A O 1
ATOM 6907 N N . VAL A 1 865 ? -28.878 -1.612 16.202 1.00 93.94 865 VAL A N 1
ATOM 6908 C CA . VAL A 1 865 ? -27.798 -0.638 16.354 1.00 93.94 865 VAL A CA 1
ATOM 6909 C C . VAL A 1 865 ? -28.376 0.769 16.291 1.00 93.94 865 VAL A C 1
ATOM 6911 O O . VAL A 1 865 ? -29.217 1.079 15.449 1.00 93.94 865 VAL A O 1
ATOM 6914 N N . ILE A 1 866 ? -27.927 1.625 17.197 1.00 92.25 866 ILE A N 1
ATOM 6915 C CA . ILE A 1 866 ? -28.172 3.060 17.187 1.00 92.25 866 ILE A CA 1
ATOM 6916 C C . ILE A 1 866 ? -26.855 3.733 16.827 1.00 92.25 866 ILE A C 1
ATOM 6918 O O . ILE A 1 866 ? -25.865 3.554 17.527 1.00 92.25 866 ILE A O 1
ATOM 6922 N N . SER A 1 867 ? -26.829 4.492 15.735 1.00 92.25 867 SER A N 1
ATOM 6923 C CA . SER A 1 867 ? -25.640 5.233 15.293 1.00 92.25 867 SER A CA 1
ATOM 6924 C C . SER A 1 867 ? -26.045 6.515 14.569 1.00 92.25 867 SER A C 1
ATOM 6926 O O . SER A 1 867 ? -27.225 6.734 14.313 1.00 92.25 867 SER A O 1
ATOM 6928 N N . TYR A 1 868 ? -25.100 7.361 14.169 1.00 90.25 868 TYR A N 1
ATOM 6929 C CA . TYR A 1 868 ? -25.416 8.531 13.338 1.00 90.25 868 TYR A CA 1
ATOM 6930 C C . TYR A 1 868 ? -25.758 8.198 11.872 1.00 90.25 868 TYR A C 1
ATOM 6932 O O . TYR A 1 868 ? -26.065 9.098 11.088 1.00 90.25 868 TYR A O 1
ATOM 6940 N N . LYS A 1 869 ? -25.725 6.916 11.490 1.00 88.44 869 LYS A N 1
ATOM 6941 C CA . LYS A 1 869 ? -25.961 6.426 10.127 1.00 88.44 869 LYS A CA 1
ATOM 6942 C C . LYS A 1 869 ? -27.063 5.364 10.113 1.00 88.44 869 LYS A C 1
ATOM 6944 O O . LYS A 1 869 ? -27.150 4.539 11.014 1.00 88.44 869 LYS A O 1
ATOM 6949 N N . THR A 1 870 ? -27.880 5.335 9.066 1.00 83.12 870 THR A N 1
ATOM 6950 C CA . THR A 1 870 ? -28.860 4.262 8.802 1.00 83.12 870 THR A CA 1
ATOM 6951 C C . THR A 1 870 ? -28.208 3.062 8.126 1.00 83.12 870 THR A C 1
ATOM 6953 O O . THR A 1 870 ? -28.638 1.934 8.342 1.00 83.12 870 THR A O 1
ATOM 6956 N N . ASN A 1 871 ? -27.125 3.291 7.376 1.00 84.00 871 ASN A N 1
ATOM 6957 C CA . ASN A 1 871 ? -26.328 2.263 6.709 1.00 84.00 871 ASN A CA 1
ATOM 6958 C C . ASN A 1 871 ? -24.914 2.219 7.306 1.00 84.00 871 ASN A C 1
ATOM 6960 O O . ASN A 1 871 ? -23.940 2.657 6.691 1.00 84.00 871 ASN A O 1
ATOM 6964 N N . LEU A 1 872 ? -24.808 1.734 8.546 1.00 89.62 872 LEU A N 1
ATOM 6965 C CA . LEU A 1 872 ? -23.513 1.543 9.210 1.00 89.62 872 LEU A CA 1
ATOM 6966 C C . LEU A 1 872 ? -22.739 0.357 8.610 1.00 89.62 872 LEU A C 1
ATOM 6968 O O . LEU A 1 872 ? -21.532 0.443 8.359 1.00 89.62 872 LEU A O 1
ATOM 6972 N N . PHE A 1 873 ? -23.470 -0.721 8.323 1.00 91.50 873 PHE A N 1
ATOM 6973 C CA . PHE A 1 873 ? -22.960 -1.946 7.720 1.00 91.50 873 PHE A CA 1
ATOM 6974 C C . PHE A 1 873 ? -23.461 -2.097 6.285 1.00 91.50 873 PHE A C 1
ATOM 6976 O O . PHE A 1 873 ? -24.653 -1.949 6.010 1.00 91.50 873 PHE A O 1
ATOM 6983 N N . ASN A 1 874 ? -22.569 -2.472 5.375 1.00 90.00 874 ASN A N 1
ATOM 6984 C CA . ASN A 1 874 ? -22.947 -3.018 4.084 1.00 90.00 874 ASN A CA 1
ATOM 6985 C C . ASN A 1 874 ? -23.204 -4.518 4.258 1.00 90.00 874 ASN A C 1
ATOM 6987 O O . ASN A 1 874 ? -22.273 -5.287 4.435 1.00 90.00 874 ASN A O 1
ATOM 6991 N N . SER A 1 875 ? -24.461 -4.958 4.182 1.00 83.62 875 SER A N 1
ATOM 6992 C CA . SER A 1 875 ? -24.823 -6.363 4.444 1.00 83.62 875 SER A CA 1
ATOM 6993 C C . SER A 1 875 ? -24.151 -7.411 3.544 1.00 83.62 875 SER A C 1
ATOM 6995 O O . SER A 1 875 ? -24.133 -8.584 3.924 1.00 83.62 875 SER A O 1
ATOM 6997 N N . SER A 1 876 ? -23.644 -7.008 2.372 1.00 85.94 876 SER A N 1
ATOM 6998 C CA . SER A 1 876 ? -22.877 -7.892 1.490 1.00 85.94 876 SER A CA 1
ATOM 6999 C C . SER A 1 876 ? -21.426 -7.976 1.958 1.00 85.94 876 SER A C 1
ATOM 7001 O O . SER A 1 876 ? -20.941 -9.073 2.168 1.00 85.94 876 SER A O 1
ATOM 7003 N N . ILE A 1 877 ? -20.783 -6.832 2.215 1.00 92.81 877 ILE A N 1
ATOM 7004 C CA . ILE A 1 877 ? -19.349 -6.748 2.549 1.00 92.81 877 ILE A CA 1
ATOM 7005 C C . ILE A 1 877 ? -19.058 -7.065 4.025 1.00 92.81 877 ILE A C 1
ATOM 7007 O O . ILE A 1 877 ? -18.087 -7.741 4.358 1.00 92.81 877 ILE A O 1
ATOM 7011 N N . ASP A 1 878 ? -19.900 -6.567 4.925 1.00 94.06 878 ASP A N 1
ATOM 7012 C CA . ASP A 1 878 ? -19.667 -6.542 6.369 1.00 94.06 878 ASP A CA 1
ATOM 7013 C C . ASP A 1 878 ? -20.273 -7.764 7.085 1.00 94.06 878 ASP A C 1
ATOM 7015 O O . ASP A 1 878 ? -20.424 -7.746 8.305 1.00 94.06 878 ASP A O 1
ATOM 7019 N N . SER A 1 879 ? -20.632 -8.840 6.371 1.00 92.69 879 SER A N 1
ATOM 7020 C CA . SER A 1 879 ? -21.239 -10.035 6.982 1.00 92.69 879 SER A CA 1
ATOM 7021 C C . SER A 1 879 ? -20.377 -10.619 8.105 1.00 92.69 879 SER A C 1
ATOM 7023 O O . SER A 1 879 ? -20.896 -10.864 9.188 1.00 92.69 879 SER A O 1
ATOM 7025 N N . LYS A 1 880 ? -19.055 -10.728 7.896 1.00 93.88 880 LYS A N 1
ATOM 7026 C CA . LYS A 1 880 ? -18.113 -11.167 8.939 1.00 93.88 880 LYS A CA 1
ATOM 7027 C C . LYS A 1 880 ? -18.094 -10.235 10.154 1.00 93.88 880 LYS A C 1
ATOM 7029 O O . LYS A 1 880 ? -17.980 -10.710 11.278 1.00 93.88 880 LYS A O 1
ATOM 7034 N N . LEU A 1 881 ? -18.221 -8.920 9.951 1.00 95.75 881 LEU A N 1
ATOM 7035 C CA . LEU A 1 881 ? -18.268 -7.959 11.061 1.00 95.75 881 LEU A CA 1
ATOM 7036 C C . LEU A 1 881 ? -19.568 -8.105 11.857 1.00 95.75 881 LEU A C 1
ATOM 7038 O O . LEU A 1 881 ? -19.556 -8.011 13.078 1.00 95.75 881 LEU A O 1
ATOM 7042 N N . ILE A 1 882 ? -20.683 -8.362 11.168 1.00 95.38 882 ILE A N 1
ATOM 7043 C CA . ILE A 1 882 ? -21.987 -8.610 11.790 1.00 95.38 882 ILE A CA 1
ATOM 7044 C C . ILE A 1 882 ? -21.966 -9.912 12.598 1.00 95.38 882 ILE A C 1
ATOM 7046 O O . ILE A 1 882 ? -22.494 -9.942 13.707 1.00 95.38 882 ILE A O 1
ATOM 7050 N N . ASP A 1 883 ? -21.344 -10.967 12.072 1.00 94.88 883 ASP A N 1
ATOM 7051 C CA . ASP A 1 883 ? -21.188 -12.235 12.788 1.00 94.88 883 ASP A CA 1
ATOM 7052 C C . ASP A 1 883 ? -20.302 -12.057 14.031 1.00 94.88 883 ASP A C 1
ATOM 7054 O O . ASP A 1 883 ? -20.636 -12.543 15.110 1.00 94.88 883 ASP A O 1
ATOM 7058 N N . LEU A 1 884 ? -19.218 -11.284 13.917 1.00 95.81 884 LEU A N 1
ATOM 7059 C CA . LEU A 1 884 ? -18.364 -10.948 15.054 1.00 95.81 884 LEU A CA 1
ATOM 7060 C C . LEU A 1 884 ? -19.110 -10.124 16.118 1.00 95.81 884 LEU A C 1
ATOM 7062 O O . LEU A 1 884 ? -18.996 -10.410 17.311 1.00 95.81 884 LEU A O 1
ATOM 7066 N N . LEU A 1 885 ? -19.920 -9.150 15.694 1.00 96.50 885 LEU A N 1
ATOM 7067 C CA . LEU A 1 885 ? -20.795 -8.378 16.577 1.00 96.50 885 LEU A CA 1
ATOM 7068 C C . LEU A 1 885 ? -21.814 -9.281 17.288 1.00 96.50 885 LEU A C 1
ATOM 7070 O O . LEU A 1 885 ? -22.064 -9.106 18.479 1.00 96.50 885 LEU A O 1
ATOM 7074 N N . ASP A 1 886 ? -22.375 -10.268 16.585 1.00 96.62 886 ASP A N 1
ATOM 7075 C CA . ASP A 1 886 ? -23.298 -11.247 17.162 1.00 96.62 886 ASP A CA 1
ATOM 7076 C C . ASP A 1 886 ? -22.641 -12.095 18.255 1.00 96.62 886 ASP A C 1
ATOM 7078 O O . ASP A 1 886 ? -23.237 -12.289 19.319 1.00 96.62 886 ASP A O 1
ATOM 7082 N N . ILE A 1 887 ? -21.404 -12.550 18.025 1.00 96.44 887 ILE A N 1
ATOM 7083 C CA . ILE A 1 887 ? -20.599 -13.272 19.020 1.00 96.44 887 ILE A CA 1
ATOM 7084 C C . ILE A 1 887 ? -20.388 -12.390 20.251 1.00 96.44 887 ILE A C 1
ATOM 7086 O O . ILE A 1 887 ? -20.722 -12.807 21.359 1.00 96.44 887 ILE A O 1
ATOM 7090 N N . GLY A 1 888 ? -19.929 -11.148 20.065 1.00 96.31 888 GLY A N 1
ATOM 7091 C CA . GLY A 1 888 ? -19.705 -10.208 21.166 1.00 96.31 888 GLY A CA 1
ATOM 7092 C C . GLY A 1 888 ? -20.963 -9.957 22.003 1.00 96.31 888 GLY A C 1
ATOM 7093 O O . GLY A 1 888 ? -20.924 -10.032 23.231 1.00 96.31 888 GLY A O 1
ATOM 7094 N N . LEU A 1 889 ? -22.107 -9.752 21.345 1.00 97.19 889 LEU A N 1
ATOM 7095 C CA . LEU A 1 889 ? -23.403 -9.548 21.999 1.00 97.19 889 LEU A CA 1
ATOM 7096 C C . LEU A 1 889 ? -23.997 -10.826 22.607 1.00 97.19 889 LEU A C 1
ATOM 7098 O O . LEU A 1 889 ? -24.974 -10.736 23.344 1.00 97.19 889 LEU A O 1
ATOM 7102 N N . THR A 1 890 ? -23.457 -12.008 22.319 1.00 96.06 890 THR A N 1
ATOM 7103 C CA . THR A 1 890 ? -23.947 -13.282 22.871 1.00 96.06 890 THR A CA 1
ATOM 7104 C C . THR A 1 890 ? -23.058 -13.777 24.008 1.00 96.06 890 THR A C 1
ATOM 7106 O O . THR A 1 890 ? -23.556 -14.189 25.053 1.00 96.06 890 THR A O 1
ATOM 7109 N N . GLU A 1 891 ? -21.742 -13.718 23.817 1.00 95.94 891 GLU A N 1
ATOM 7110 C CA . GLU A 1 891 ? -20.743 -14.277 24.730 1.00 95.94 891 GLU A CA 1
ATOM 7111 C C . GLU A 1 891 ? -20.132 -13.237 25.676 1.00 95.94 891 GLU A C 1
ATOM 7113 O O . GLU A 1 891 ? -19.451 -13.604 26.635 1.00 95.94 891 GLU A O 1
ATOM 7118 N N . GLY A 1 892 ? -20.344 -11.944 25.412 1.00 95.62 892 GLY A N 1
ATOM 7119 C CA . GLY A 1 892 ? -19.758 -10.851 26.188 1.00 95.62 892 GLY A CA 1
ATOM 7120 C C . GLY A 1 892 ? -18.282 -10.588 25.885 1.00 95.62 892 GLY A C 1
ATOM 7121 O O . GLY A 1 892 ? -17.635 -9.849 26.622 1.00 95.62 892 GLY A O 1
ATOM 7122 N N . LYS A 1 893 ? -17.732 -11.207 24.834 1.00 94.75 893 LYS A N 1
ATOM 7123 C CA . LYS A 1 893 ? -16.344 -11.041 24.385 1.00 94.75 893 LYS A CA 1
ATOM 7124 C C . LYS A 1 893 ? -16.195 -11.421 22.914 1.00 94.75 893 LYS A C 1
ATOM 7126 O O . LYS A 1 893 ? -16.948 -12.255 22.414 1.00 94.75 893 LYS A O 1
ATOM 7131 N N . TYR A 1 894 ? -15.191 -10.858 22.253 1.00 93.69 894 TYR A N 1
ATOM 7132 C CA . TYR A 1 894 ? -14.765 -11.314 20.932 1.00 93.69 894 TYR A CA 1
ATOM 7133 C C . TYR A 1 894 ? -13.811 -12.520 21.037 1.00 93.69 894 TYR A C 1
ATOM 7135 O O . TYR A 1 894 ? -13.217 -12.756 22.099 1.00 93.69 894 TYR A O 1
ATOM 7143 N N . PRO A 1 895 ? -13.663 -13.318 19.962 1.00 91.81 895 PRO A N 1
ATOM 7144 C CA . PRO A 1 895 ? -12.654 -14.367 19.885 1.00 91.81 895 PRO A CA 1
ATOM 7145 C C . PRO A 1 895 ? -11.249 -13.819 20.149 1.00 91.81 895 PRO A C 1
ATOM 7147 O O . PRO A 1 895 ? -10.910 -12.715 19.731 1.00 91.81 895 PRO A O 1
ATOM 7150 N N . LYS A 1 896 ? -10.406 -14.608 20.827 1.00 89.56 896 LYS A N 1
ATOM 7151 C CA . LYS A 1 896 ? -9.012 -14.215 21.060 1.00 89.56 896 LYS A CA 1
ATOM 7152 C C . LYS A 1 896 ? -8.278 -14.164 19.715 1.00 89.56 896 LYS A C 1
ATOM 7154 O O . LYS A 1 896 ? -8.153 -15.194 19.055 1.00 89.56 896 LYS A O 1
ATOM 7159 N N . ARG A 1 897 ? -7.760 -12.987 19.363 1.00 87.06 897 ARG A N 1
ATOM 7160 C CA . ARG A 1 897 ? -6.883 -12.782 18.203 1.00 87.06 897 ARG A CA 1
ATOM 7161 C C . ARG A 1 897 ? -5.546 -13.526 18.389 1.00 87.06 897 ARG A C 1
ATOM 7163 O O . ARG A 1 897 ? -5.105 -13.707 19.531 1.00 87.06 897 ARG A O 1
ATOM 7170 N N . PRO A 1 898 ? -4.909 -14.005 17.308 1.00 84.81 898 PRO A N 1
ATOM 7171 C CA . PRO A 1 898 ? -3.623 -14.678 17.381 1.00 84.81 898 PRO A CA 1
ATOM 7172 C C . PRO A 1 898 ? -2.531 -13.715 17.848 1.00 84.81 898 PRO A C 1
ATOM 7174 O O . PRO A 1 898 ? -2.602 -12.505 17.642 1.00 84.81 898 PRO A O 1
ATOM 7177 N N . GLU A 1 899 ? -1.495 -14.273 18.466 1.00 81.75 899 GLU A N 1
ATOM 7178 C CA . GLU A 1 899 ? -0.284 -13.516 18.761 1.00 81.75 899 GLU A CA 1
ATOM 7179 C C . GLU A 1 899 ? 0.514 -13.345 17.470 1.00 81.75 899 GLU A C 1
ATOM 7181 O O . GLU A 1 899 ? 0.880 -14.319 16.807 1.00 81.75 899 GLU A O 1
ATOM 7186 N N . TYR A 1 900 ? 0.768 -12.092 17.109 1.00 80.44 900 TYR A N 1
ATOM 7187 C CA . TYR A 1 900 ? 1.574 -11.760 15.949 1.00 80.44 900 TYR A CA 1
ATOM 7188 C C . TYR A 1 900 ? 3.052 -11.777 16.345 1.00 80.44 900 TYR A C 1
ATOM 7190 O O . TYR A 1 900 ? 3.417 -11.141 17.338 1.00 80.44 900 TYR A O 1
ATOM 7198 N N . PRO A 1 901 ? 3.933 -12.467 15.594 1.00 80.00 901 PRO A N 1
ATOM 7199 C CA . PRO A 1 901 ? 5.362 -12.343 15.830 1.00 80.00 901 PRO A CA 1
ATOM 7200 C C . PRO A 1 901 ? 5.764 -10.878 15.650 1.00 80.00 901 PRO A C 1
ATOM 7202 O O . PRO A 1 901 ? 5.263 -10.200 14.745 1.00 80.00 901 PRO A O 1
ATOM 7205 N N . ILE A 1 902 ? 6.676 -10.402 16.499 1.00 76.25 902 ILE A N 1
ATOM 7206 C CA . ILE A 1 902 ? 7.266 -9.072 16.351 1.00 76.25 902 ILE A CA 1
ATOM 7207 C C . ILE A 1 902 ? 8.023 -9.070 15.024 1.00 76.25 902 ILE A C 1
ATOM 7209 O O . ILE A 1 902 ? 9.071 -9.702 14.896 1.00 76.25 902 ILE A O 1
ATOM 7213 N N . ARG A 1 903 ? 7.466 -8.396 14.014 1.00 76.75 903 ARG A N 1
ATOM 7214 C CA . ARG A 1 903 ? 8.102 -8.275 12.691 1.00 76.75 903 ARG A CA 1
ATOM 7215 C C . ARG A 1 903 ? 9.055 -7.098 12.612 1.00 76.75 903 ARG A C 1
ATOM 7217 O O . ARG A 1 903 ? 9.905 -7.061 11.723 1.00 76.75 903 ARG A O 1
ATOM 7224 N N . PHE A 1 904 ? 8.910 -6.160 13.538 1.00 73.06 904 PHE A N 1
ATOM 7225 C CA . PHE A 1 904 ? 9.705 -4.952 13.587 1.00 73.06 904 PHE A CA 1
ATOM 7226 C C . PHE A 1 904 ? 10.138 -4.692 15.031 1.00 73.06 904 PHE A C 1
ATOM 7228 O O . PHE A 1 904 ? 9.400 -4.131 15.845 1.00 73.06 904 PHE A O 1
ATOM 7235 N N . ASP A 1 905 ? 11.339 -5.154 15.369 1.00 58.56 905 ASP A N 1
ATOM 7236 C CA . ASP A 1 905 ? 11.927 -4.872 16.671 1.00 58.56 905 ASP A CA 1
ATOM 7237 C C . ASP A 1 905 ? 12.580 -3.486 16.645 1.00 58.56 905 ASP A C 1
ATOM 7239 O O . ASP A 1 905 ? 13.674 -3.296 16.116 1.00 58.56 905 ASP A O 1
ATOM 7243 N N . TYR A 1 906 ? 11.865 -2.502 17.191 1.00 56.53 906 TYR A N 1
ATOM 7244 C CA . TYR A 1 906 ? 12.394 -1.160 17.435 1.00 56.53 906 TYR A CA 1
ATOM 7245 C C . TYR A 1 906 ? 12.651 -0.910 18.918 1.00 56.53 906 TYR A C 1
ATOM 7247 O O . TYR A 1 906 ? 12.609 0.248 19.349 1.00 56.53 906 TYR A O 1
ATOM 7255 N N . THR A 1 907 ? 12.887 -1.960 19.720 1.00 49.06 907 THR A N 1
ATOM 7256 C CA . THR A 1 907 ? 13.469 -1.726 21.041 1.00 49.06 907 THR A CA 1
ATOM 7257 C C . THR A 1 907 ? 14.736 -0.908 20.847 1.00 49.06 907 THR A C 1
ATOM 7259 O O . THR A 1 907 ? 15.638 -1.246 20.079 1.00 49.06 907 THR A O 1
ATOM 7262 N N . LYS A 1 908 ? 14.750 0.265 21.483 1.00 41.78 908 LYS A N 1
ATOM 7263 C CA . LYS A 1 908 ? 15.913 1.142 21.483 1.00 41.78 908 LYS A CA 1
ATOM 7264 C C . LYS A 1 908 ? 17.092 0.284 21.964 1.00 41.78 908 LYS A C 1
ATOM 7266 O O . LYS A 1 908 ? 16.930 -0.351 23.010 1.00 41.78 908 LYS A O 1
ATOM 7271 N N . PRO A 1 909 ? 18.233 0.234 21.250 1.00 40.31 909 PRO A N 1
ATOM 7272 C CA . PRO A 1 909 ? 19.420 -0.412 21.792 1.00 40.31 909 PRO A CA 1
ATOM 7273 C C . PRO A 1 909 ? 19.646 0.148 23.197 1.00 40.31 909 PRO A C 1
ATOM 7275 O O . PRO A 1 909 ? 19.538 1.367 23.369 1.00 40.31 909 PRO A O 1
ATOM 7278 N N . GLU A 1 910 ? 19.864 -0.718 24.191 1.00 45.56 910 GLU A N 1
ATOM 7279 C CA . GLU A 1 910 ? 20.126 -0.283 25.568 1.00 45.56 910 GLU A CA 1
ATOM 7280 C C . GLU A 1 910 ? 21.145 0.866 25.563 1.00 45.56 910 GLU A C 1
ATOM 7282 O O . GLU A 1 910 ? 22.133 0.792 24.828 1.00 45.56 910 GLU A O 1
ATOM 7287 N N . ASP A 1 911 ? 20.888 1.926 26.344 1.00 50.81 911 ASP A N 1
ATOM 7288 C CA . ASP A 1 911 ? 21.709 3.142 26.375 1.00 50.81 911 ASP A CA 1
ATOM 7289 C C . ASP A 1 911 ? 23.206 2.792 26.422 1.00 50.81 911 ASP A C 1
ATOM 7291 O O . ASP A 1 911 ? 23.727 2.271 27.412 1.00 50.81 911 ASP A O 1
ATOM 7295 N N . GLU A 1 912 ? 23.906 3.068 25.323 1.00 54.00 912 GLU A N 1
ATOM 7296 C CA . GLU A 1 912 ? 25.320 2.749 25.188 1.00 54.00 912 GLU A CA 1
ATOM 7297 C C . GLU A 1 912 ? 26.120 3.638 26.156 1.00 54.00 912 GLU A C 1
ATOM 7299 O O . GLU A 1 912 ? 26.145 4.868 26.031 1.00 54.00 912 GLU A O 1
ATOM 7304 N N . LEU A 1 913 ? 26.748 3.028 27.168 1.00 60.84 913 LEU A N 1
ATOM 7305 C CA . LEU A 1 913 ? 27.543 3.751 28.162 1.00 60.84 913 LEU A CA 1
ATOM 7306 C C . LEU A 1 913 ? 28.723 4.453 27.480 1.00 60.84 913 LEU A C 1
ATOM 7308 O O . LEU A 1 913 ? 29.648 3.809 26.987 1.00 60.84 913 LEU A O 1
ATOM 7312 N N . LYS A 1 914 ? 28.721 5.790 27.489 1.00 70.06 914 LYS A N 1
ATOM 7313 C CA . LYS A 1 914 ? 29.821 6.591 26.941 1.00 70.06 914 LYS A CA 1
ATOM 7314 C C . LYS A 1 914 ? 30.870 6.871 28.021 1.00 70.06 914 LYS A C 1
ATOM 7316 O O . LYS A 1 914 ? 30.514 7.420 29.066 1.00 70.06 914 LYS A O 1
ATOM 7321 N N . PRO A 1 915 ? 32.155 6.544 27.790 1.00 73.19 915 PRO A N 1
ATOM 7322 C CA . PRO A 1 915 ? 33.212 6.865 28.741 1.00 73.19 915 PRO A CA 1
ATOM 7323 C C . PRO A 1 915 ? 33.338 8.385 28.911 1.00 73.19 915 PRO A C 1
ATOM 7325 O O . PRO A 1 915 ? 33.206 9.148 27.950 1.00 73.19 915 PRO A O 1
ATOM 7328 N N . SER A 1 916 ? 33.610 8.838 30.137 1.00 75.25 916 SER A N 1
ATOM 7329 C CA . SER A 1 916 ? 33.941 10.241 30.387 1.00 75.25 916 SER A CA 1
ATOM 7330 C C . SER A 1 916 ? 35.274 10.601 29.719 1.00 75.25 916 SER A C 1
ATOM 7332 O O . SER A 1 916 ? 36.103 9.739 29.425 1.00 75.25 916 SER A O 1
ATOM 7334 N N . LYS A 1 917 ? 35.522 11.902 29.512 1.00 77.12 917 LYS A N 1
ATOM 7335 C CA . LYS A 1 917 ? 36.770 12.415 28.906 1.00 77.12 917 LYS A CA 1
ATOM 7336 C C . LYS A 1 917 ? 38.036 11.955 29.641 1.00 77.12 917 LYS A C 1
ATOM 7338 O O . LYS A 1 917 ? 39.135 12.020 29.100 1.00 77.12 917 LYS A O 1
ATOM 7343 N N . ASP A 1 918 ? 37.881 11.555 30.890 1.00 76.31 918 ASP A N 1
ATOM 7344 C CA . ASP A 1 918 ? 38.954 11.267 31.817 1.00 76.31 918 ASP A CA 1
ATOM 7345 C C . ASP A 1 918 ? 38.994 9.783 32.245 1.00 76.31 918 ASP A C 1
ATOM 7347 O O . ASP A 1 918 ? 39.784 9.401 33.114 1.00 76.31 918 ASP A O 1
ATOM 7351 N N . ALA A 1 919 ? 38.189 8.943 31.585 1.00 85.19 919 ALA A N 1
ATOM 7352 C CA . ALA A 1 919 ? 38.189 7.498 31.746 1.00 85.19 919 ALA A CA 1
ATOM 7353 C C . ALA A 1 919 ? 39.487 6.861 31.219 1.00 85.19 919 ALA A C 1
ATOM 7355 O O . ALA A 1 919 ? 40.011 7.230 30.166 1.00 85.19 919 ALA A O 1
ATOM 7356 N N . LEU A 1 920 ? 39.979 5.850 31.937 1.00 88.19 920 LEU A N 1
ATOM 7357 C CA . LEU A 1 920 ? 41.000 4.938 31.426 1.00 88.19 920 LEU A CA 1
ATOM 7358 C C . LEU A 1 920 ? 40.307 3.845 30.607 1.00 88.19 920 LEU A C 1
ATOM 7360 O O . LEU A 1 920 ? 39.503 3.094 31.152 1.00 88.19 920 LEU A O 1
ATOM 7364 N N . ILE A 1 921 ? 40.610 3.761 29.309 1.00 85.94 921 ILE A N 1
ATOM 7365 C CA . ILE A 1 921 ? 39.977 2.815 28.378 1.00 85.94 921 ILE A CA 1
ATOM 7366 C C . ILE A 1 921 ? 40.999 1.762 27.959 1.00 85.94 921 ILE A C 1
ATOM 7368 O O . ILE A 1 921 ? 42.132 2.100 27.610 1.00 85.94 921 ILE A O 1
ATOM 7372 N N . SER A 1 922 ? 40.591 0.491 27.964 1.00 78.56 922 SER A N 1
ATOM 7373 C CA . SER A 1 922 ? 41.371 -0.572 27.336 1.00 78.56 922 SER A CA 1
ATOM 7374 C C . SER A 1 922 ? 40.950 -0.749 25.883 1.00 78.56 922 SER A C 1
ATOM 7376 O O . SER A 1 922 ? 39.771 -0.961 25.617 1.00 78.56 922 SER A O 1
ATOM 7378 N N . VAL A 1 923 ? 41.895 -0.595 24.951 1.00 65.50 923 VAL A N 1
ATOM 7379 C CA . VAL A 1 923 ? 41.605 -0.500 23.507 1.00 65.50 923 VAL A CA 1
ATOM 7380 C C . VAL A 1 923 ? 42.047 -1.721 22.692 1.00 65.50 923 VAL A C 1
ATOM 7382 O O . VAL A 1 923 ? 41.649 -1.825 21.538 1.00 65.50 923 VAL A O 1
ATOM 7385 N N . GLU A 1 924 ? 42.803 -2.667 23.269 1.00 68.62 924 GLU A N 1
ATOM 7386 C CA . GLU A 1 924 ? 43.288 -3.878 22.576 1.00 68.62 924 GLU A CA 1
ATOM 7387 C C . GLU A 1 924 ? 43.475 -5.071 23.539 1.00 68.62 924 GLU A C 1
ATOM 7389 O O . GLU A 1 924 ? 43.812 -4.882 24.712 1.00 68.62 924 GLU A O 1
ATOM 7394 N N . ALA A 1 925 ? 43.281 -6.300 23.038 1.00 64.62 925 ALA A N 1
ATOM 7395 C CA . ALA A 1 925 ? 43.545 -7.553 23.760 1.00 64.62 925 ALA A CA 1
ATOM 7396 C C . ALA A 1 925 ? 45.054 -7.762 23.989 1.00 64.62 925 ALA A C 1
ATOM 7398 O O . ALA A 1 925 ? 45.859 -7.518 23.088 1.00 64.62 925 ALA A O 1
ATOM 7399 N N . ASN A 1 926 ? 45.459 -8.225 25.178 1.00 65.19 926 ASN A N 1
ATOM 7400 C CA . ASN A 1 926 ? 46.873 -8.482 25.479 1.00 65.19 926 ASN A CA 1
ATOM 7401 C C . ASN A 1 926 ? 47.046 -9.616 26.500 1.00 65.19 926 ASN A C 1
ATOM 7403 O O . ASN A 1 926 ? 46.586 -9.523 27.636 1.00 65.19 926 ASN A O 1
ATOM 7407 N N . THR A 1 927 ? 47.796 -10.652 26.120 1.00 59.94 927 THR A N 1
ATOM 7408 C CA . THR A 1 927 ? 48.030 -11.866 26.922 1.00 59.94 927 THR A CA 1
ATOM 7409 C C . THR A 1 927 ? 49.231 -11.772 27.877 1.00 59.94 927 THR A C 1
ATOM 7411 O O . THR A 1 927 ? 49.630 -12.776 28.463 1.00 59.94 927 THR A O 1
ATOM 7414 N N . SER A 1 928 ? 49.861 -10.599 28.021 1.00 62.69 928 SER A N 1
ATOM 7415 C CA . SER A 1 928 ? 51.113 -10.422 28.789 1.00 62.69 928 SER A CA 1
ATOM 7416 C C . SER A 1 928 ? 50.975 -9.556 30.049 1.00 62.69 928 SER A C 1
ATOM 7418 O O . SER A 1 928 ? 51.985 -9.226 30.671 1.00 62.69 928 SER A O 1
ATOM 7420 N N . GLY A 1 929 ? 49.758 -9.158 30.441 1.00 66.94 929 GLY A N 1
ATOM 7421 C CA . GLY A 1 929 ? 49.548 -8.336 31.641 1.00 66.94 929 GLY A CA 1
ATOM 7422 C C . GLY A 1 929 ? 50.136 -6.923 31.538 1.00 66.94 929 GLY A C 1
ATOM 7423 O O . GLY A 1 929 ? 50.549 -6.351 32.554 1.00 66.94 929 GLY A O 1
ATOM 7424 N N . ALA A 1 930 ? 50.233 -6.394 30.315 1.00 76.00 930 ALA A N 1
ATOM 7425 C CA . ALA A 1 930 ? 50.799 -5.083 30.024 1.00 76.00 930 ALA A CA 1
ATOM 7426 C C . ALA A 1 930 ? 49.841 -3.946 30.414 1.00 76.00 930 ALA A C 1
ATOM 7428 O O . ALA A 1 930 ? 48.628 -4.130 30.551 1.00 76.00 930 ALA A O 1
ATOM 7429 N N . ILE A 1 931 ? 50.398 -2.747 30.580 1.00 84.12 931 ILE A N 1
ATOM 7430 C CA . ILE A 1 931 ? 49.608 -1.543 30.852 1.00 84.12 931 ILE A CA 1
ATOM 7431 C C . ILE A 1 931 ? 48.840 -1.163 29.595 1.00 84.12 931 ILE A C 1
ATOM 7433 O O . ILE A 1 931 ? 49.435 -0.912 28.551 1.00 84.12 931 ILE A O 1
ATOM 7437 N N . SER A 1 932 ? 47.524 -1.065 29.733 1.00 84.94 932 SER A N 1
ATOM 7438 C CA . SER A 1 932 ? 46.653 -0.535 28.694 1.00 84.94 932 SER A CA 1
ATOM 7439 C C . SER A 1 932 ? 46.529 0.985 28.791 1.00 84.94 932 SER A C 1
ATOM 7441 O O . SER A 1 932 ? 46.524 1.662 27.770 1.00 84.94 932 SER A O 1
ATOM 7443 N N . ALA A 1 933 ? 46.427 1.527 30.009 1.00 88.25 933 ALA A N 1
ATOM 7444 C CA . ALA A 1 933 ? 46.376 2.966 30.259 1.00 88.25 933 ALA A CA 1
ATOM 7445 C C . ALA A 1 933 ? 46.785 3.286 31.708 1.00 88.25 933 ALA A C 1
ATOM 7447 O O . ALA A 1 933 ? 46.720 2.429 32.587 1.00 88.25 933 ALA A O 1
ATOM 7448 N N . SER A 1 934 ? 47.197 4.523 31.986 1.00 91.31 934 SER A N 1
ATOM 7449 C CA . SER A 1 934 ? 47.465 4.987 33.354 1.00 91.31 934 SER A CA 1
ATOM 7450 C C . SER A 1 934 ? 47.186 6.478 33.502 1.00 91.31 934 SER A C 1
ATOM 7452 O O . SER A 1 934 ? 47.172 7.212 32.512 1.00 91.31 934 SER A O 1
ATOM 7454 N N . ARG A 1 935 ? 46.950 6.933 34.736 1.00 91.50 935 ARG A N 1
ATOM 7455 C CA . ARG A 1 935 ? 46.649 8.336 35.037 1.00 91.50 935 ARG A CA 1
ATOM 7456 C C . ARG A 1 935 ? 47.203 8.758 36.391 1.00 91.50 935 ARG A C 1
ATOM 7458 O O . ARG A 1 935 ? 47.063 8.045 37.382 1.00 91.50 935 ARG A O 1
ATOM 7465 N N . LEU A 1 936 ? 47.799 9.950 36.422 1.00 92.31 936 LEU A N 1
ATOM 7466 C CA . LEU A 1 936 ? 48.149 10.644 37.660 1.00 92.31 936 LEU A CA 1
ATOM 7467 C C . LEU A 1 936 ? 46.878 11.158 38.342 1.00 92.31 936 LEU A C 1
ATOM 7469 O O . LEU A 1 936 ? 46.078 11.850 37.713 1.00 92.31 936 LEU A O 1
ATOM 7473 N N . ILE A 1 937 ? 46.730 10.845 39.626 1.00 89.56 937 ILE A N 1
ATOM 7474 C CA . ILE A 1 937 ? 45.634 11.316 40.489 1.00 89.56 937 ILE A CA 1
ATOM 7475 C C . ILE A 1 937 ? 46.129 12.264 41.600 1.00 89.56 937 ILE A C 1
ATOM 7477 O O . ILE A 1 937 ? 45.327 12.772 42.376 1.00 89.56 937 ILE A O 1
ATOM 7481 N N . GLY A 1 938 ? 47.437 12.561 41.611 1.00 78.75 938 GLY A N 1
ATOM 7482 C CA . GLY A 1 938 ? 48.106 13.487 42.532 1.00 78.75 938 GLY A CA 1
ATOM 7483 C C . GLY A 1 938 ? 48.697 12.776 43.759 1.00 78.75 938 GLY A C 1
ATOM 7484 O O . GLY A 1 938 ? 48.076 11.836 44.245 1.00 78.75 938 GLY A O 1
ATOM 7485 N N . PRO A 1 939 ? 49.875 13.189 44.267 1.00 89.94 939 PRO A N 1
ATOM 7486 C CA . PRO A 1 939 ? 50.510 12.533 45.408 1.00 89.94 939 PRO A CA 1
ATOM 7487 C C . PRO A 1 939 ? 49.742 12.800 46.702 1.00 89.94 939 PRO A C 1
ATOM 7489 O O . PRO A 1 939 ? 49.479 13.949 47.061 1.00 89.94 939 PRO A O 1
ATOM 7492 N N . SER A 1 940 ? 49.437 11.738 47.440 1.00 91.12 940 SER A N 1
ATOM 7493 C CA . SER A 1 940 ? 48.887 11.798 48.791 1.00 91.12 940 SER A CA 1
ATOM 7494 C C . SER A 1 940 ? 49.703 10.920 49.730 1.00 91.12 940 SER A C 1
ATOM 7496 O O . SER A 1 940 ? 49.851 9.722 49.502 1.00 91.12 940 SER A O 1
ATOM 7498 N N . THR A 1 941 ? 50.185 11.517 50.816 1.00 88.50 941 THR A N 1
ATOM 7499 C CA . THR A 1 941 ? 50.884 10.835 51.917 1.00 88.50 941 THR A CA 1
ATOM 7500 C C . THR A 1 941 ? 50.014 10.751 53.177 1.00 88.50 941 THR A C 1
ATOM 7502 O O . THR A 1 941 ? 50.531 10.556 54.273 1.00 88.50 941 THR A O 1
ATOM 7505 N N . LYS A 1 942 ? 48.703 11.007 53.057 1.00 85.56 942 LYS A N 1
ATOM 7506 C CA . LYS A 1 942 ? 47.760 10.882 54.180 1.00 85.56 942 LYS A CA 1
ATOM 7507 C C . LYS A 1 942 ? 47.636 9.416 54.590 1.00 85.56 942 LYS A C 1
ATOM 7509 O O . LYS A 1 942 ? 47.738 8.549 53.736 1.00 85.56 942 LYS A O 1
ATOM 7514 N N . ASP A 1 943 ? 47.364 9.151 55.859 1.00 80.56 943 ASP A N 1
ATOM 7515 C CA . ASP A 1 943 ? 47.126 7.789 56.333 1.00 80.56 943 ASP A CA 1
ATOM 7516 C C . ASP A 1 943 ? 45.816 7.736 57.144 1.00 80.56 943 ASP A C 1
ATOM 7518 O O . ASP A 1 943 ? 45.750 8.361 58.209 1.00 80.56 943 ASP A O 1
ATOM 7522 N N . PRO A 1 944 ? 44.738 7.104 56.631 1.00 87.81 944 PRO A N 1
ATOM 7523 C CA . PRO A 1 944 ? 44.653 6.401 55.345 1.00 87.81 944 PRO A CA 1
ATOM 7524 C C . PRO A 1 944 ? 44.474 7.336 54.126 1.00 87.81 944 PRO A C 1
ATOM 7526 O O . PRO A 1 944 ? 43.913 8.433 54.231 1.00 87.81 944 PRO A O 1
ATOM 7529 N N . VAL A 1 945 ? 44.887 6.881 52.933 1.00 93.50 945 VAL A N 1
ATOM 7530 C CA . VAL A 1 945 ? 44.503 7.474 51.634 1.00 93.50 945 VAL A CA 1
ATOM 7531 C C . VAL A 1 945 ? 43.264 6.766 51.090 1.00 93.50 945 VAL A C 1
ATOM 7533 O O . VAL A 1 945 ? 43.288 5.552 50.919 1.00 93.50 945 VAL A O 1
ATOM 7536 N N . ASN A 1 946 ? 42.218 7.515 50.729 1.00 94.31 946 ASN A N 1
ATOM 7537 C CA . ASN A 1 946 ? 41.066 6.970 50.006 1.00 94.31 946 ASN A CA 1
ATOM 7538 C C . ASN A 1 946 ? 41.169 7.266 48.505 1.00 94.31 946 ASN A C 1
ATOM 7540 O O . ASN A 1 946 ? 41.363 8.418 48.114 1.00 94.31 946 ASN A O 1
ATOM 7544 N N . VAL A 1 947 ? 41.026 6.230 47.679 1.00 94.62 947 VAL A N 1
ATOM 7545 C CA . VAL A 1 947 ? 40.957 6.327 46.215 1.00 94.62 947 VAL A CA 1
ATOM 7546 C C . VAL A 1 947 ? 39.620 5.765 45.751 1.00 94.62 947 VAL A C 1
ATOM 7548 O O . VAL A 1 947 ? 39.299 4.617 46.053 1.00 94.62 947 VAL A O 1
ATOM 7551 N N . GLU A 1 948 ? 38.860 6.564 45.005 1.00 94.56 948 GLU A N 1
ATOM 7552 C CA . GLU A 1 948 ? 37.528 6.209 44.510 1.00 94.56 948 GLU A CA 1
ATOM 7553 C C . GLU A 1 948 ? 37.465 6.295 42.985 1.00 94.56 948 GLU A C 1
ATOM 7555 O O . GLU A 1 948 ? 38.008 7.227 42.386 1.00 94.56 948 GLU A O 1
ATOM 7560 N N . PHE A 1 949 ? 36.828 5.313 42.347 1.00 92.94 949 PHE A N 1
ATOM 7561 C CA . PHE A 1 949 ? 36.636 5.270 40.896 1.00 92.94 949 PHE A CA 1
ATOM 7562 C C . PHE A 1 949 ? 35.512 4.309 40.506 1.00 92.94 949 PHE A C 1
ATOM 7564 O O . PHE A 1 949 ? 35.171 3.388 41.243 1.00 92.94 949 PHE A O 1
ATOM 7571 N N . ASP A 1 950 ? 34.966 4.503 39.309 1.00 92.62 950 ASP A N 1
ATOM 7572 C CA . ASP A 1 950 ? 33.972 3.602 38.735 1.00 92.62 950 ASP A CA 1
ATOM 7573 C C . ASP A 1 950 ? 34.635 2.580 37.800 1.00 92.62 950 ASP A C 1
ATOM 7575 O O . ASP A 1 950 ? 35.527 2.919 37.019 1.00 92.62 950 ASP A O 1
ATOM 7579 N N . MET A 1 951 ? 34.165 1.333 37.841 1.00 92.00 951 MET A N 1
ATOM 7580 C CA . MET A 1 951 ? 34.510 0.283 36.883 1.00 92.00 951 MET A CA 1
ATOM 7581 C C . MET A 1 951 ? 33.279 -0.130 36.071 1.00 92.00 951 MET A C 1
ATOM 7583 O O . MET A 1 951 ? 32.197 -0.353 36.618 1.00 92.00 951 MET A O 1
ATOM 7587 N N . VAL A 1 952 ? 33.465 -0.249 34.754 1.00 89.69 952 VAL A N 1
ATOM 7588 C CA . VAL A 1 952 ? 32.448 -0.654 33.772 1.00 89.69 952 VAL A CA 1
ATOM 7589 C C . VAL A 1 952 ? 33.110 -1.564 32.737 1.00 89.69 952 VAL A C 1
ATOM 7591 O O . VAL A 1 952 ? 34.203 -1.255 32.263 1.00 89.69 952 VAL A O 1
ATOM 7594 N N . THR A 1 953 ? 32.442 -2.651 32.344 1.00 87.62 953 THR A N 1
ATOM 7595 C CA . THR A 1 953 ? 32.851 -3.493 31.207 1.00 87.62 953 THR A CA 1
ATOM 7596 C C . THR A 1 953 ? 31.786 -3.489 30.114 1.00 87.62 953 THR A C 1
ATOM 7598 O O . THR A 1 953 ? 30.603 -3.669 30.393 1.00 87.62 953 THR A O 1
ATOM 7601 N N . VAL A 1 954 ? 32.211 -3.314 28.860 1.00 84.56 954 VAL A N 1
ATOM 7602 C CA . VAL A 1 954 ? 31.366 -3.496 27.660 1.00 84.56 954 VAL A CA 1
ATOM 7603 C C . VAL A 1 954 ? 31.426 -4.929 27.115 1.00 84.56 954 VAL A C 1
ATOM 7605 O O . VAL A 1 954 ? 30.680 -5.297 26.208 1.00 84.56 954 VAL A O 1
ATOM 7608 N N . LEU A 1 955 ? 32.310 -5.756 27.675 1.00 85.75 955 LEU A N 1
ATOM 7609 C CA . LEU A 1 955 ? 32.457 -7.170 27.349 1.00 85.75 955 LEU A CA 1
ATOM 7610 C C . LEU A 1 955 ? 31.655 -8.022 28.331 1.00 85.75 955 LEU A C 1
ATOM 7612 O O . LEU A 1 955 ? 31.479 -7.639 29.492 1.00 85.75 955 LEU A O 1
ATOM 7616 N N . SER A 1 956 ? 31.192 -9.190 27.874 1.00 87.00 956 SER A N 1
ATOM 7617 C CA . SER A 1 956 ? 30.592 -10.167 28.786 1.00 87.00 956 SER A CA 1
ATOM 7618 C C . SER A 1 956 ? 31.629 -10.643 29.816 1.00 87.00 956 SER A C 1
ATOM 7620 O O . SER A 1 956 ? 32.823 -10.655 29.504 1.00 87.00 956 SER A O 1
ATOM 7622 N N . PRO A 1 957 ? 31.205 -11.076 31.017 1.00 87.44 957 PRO A N 1
ATOM 7623 C CA . PRO A 1 957 ? 32.102 -11.627 32.032 1.00 87.44 957 PRO A CA 1
ATOM 7624 C C . PRO A 1 957 ? 33.125 -12.632 31.493 1.00 87.44 957 PRO A C 1
ATOM 7626 O O . PRO A 1 957 ? 34.314 -12.479 31.738 1.00 87.44 957 PRO A O 1
ATOM 7629 N N . SER A 1 958 ? 32.690 -13.566 30.641 1.00 87.06 958 SER A N 1
ATOM 7630 C CA . SER A 1 958 ? 33.547 -14.595 30.025 1.00 87.06 958 SER A CA 1
ATOM 7631 C C . SER A 1 958 ? 34.681 -14.065 29.133 1.00 87.06 958 SER A C 1
ATOM 7633 O O . SER A 1 958 ? 35.618 -14.799 28.814 1.00 87.06 958 SER A O 1
ATOM 7635 N N . GLN A 1 959 ? 34.609 -12.795 28.733 1.00 84.75 959 GLN A N 1
ATOM 7636 C CA . GLN A 1 959 ? 35.496 -12.155 27.764 1.00 84.75 959 GLN A CA 1
ATOM 7637 C C . GLN A 1 959 ? 36.443 -11.125 28.392 1.00 84.75 959 GLN A C 1
ATOM 7639 O O . GLN A 1 959 ? 37.234 -10.541 27.661 1.00 84.75 959 GLN A O 1
ATOM 7644 N N . THR A 1 960 ? 36.378 -10.873 29.705 1.00 85.25 960 THR A N 1
ATOM 7645 C CA . THR A 1 960 ? 37.215 -9.856 30.365 1.00 85.25 960 THR A CA 1
ATOM 7646 C C . THR A 1 960 ? 37.953 -10.408 31.575 1.00 85.25 960 THR A C 1
ATOM 7648 O O . THR A 1 960 ? 37.456 -11.256 32.312 1.00 85.25 960 THR A O 1
ATOM 7651 N N . ASN A 1 961 ? 39.172 -9.921 31.780 1.00 87.50 961 ASN A N 1
ATOM 7652 C CA . ASN A 1 961 ? 40.027 -10.309 32.895 1.00 87.50 961 ASN A CA 1
ATOM 7653 C C . ASN A 1 961 ? 40.854 -9.123 33.411 1.00 87.50 961 ASN A C 1
ATOM 7655 O O . ASN A 1 961 ? 42.040 -9.250 33.728 1.00 87.50 961 ASN A O 1
ATOM 7659 N N . VAL A 1 962 ? 40.247 -7.939 33.392 1.00 88.38 962 VAL A N 1
ATOM 7660 C CA . VAL A 1 962 ? 40.943 -6.665 33.564 1.00 88.38 962 VAL A CA 1
ATOM 7661 C C . VAL A 1 962 ? 41.414 -6.447 35.005 1.00 88.38 962 VAL A C 1
ATOM 7663 O O . VAL A 1 962 ? 40.772 -6.867 35.974 1.00 88.38 962 VAL A O 1
ATOM 7666 N N . ILE A 1 963 ? 42.548 -5.763 35.153 1.00 91.12 963 ILE A N 1
ATOM 7667 C CA . ILE A 1 963 ? 43.153 -5.449 36.448 1.00 91.12 963 ILE A CA 1
ATOM 7668 C C . ILE A 1 963 ? 43.315 -3.933 36.594 1.00 91.12 963 ILE A C 1
ATOM 7670 O O . ILE A 1 963 ? 43.846 -3.267 35.707 1.00 91.12 963 ILE A O 1
ATOM 7674 N N . VAL A 1 964 ? 42.925 -3.403 37.752 1.00 94.00 964 VAL A N 1
ATOM 7675 C CA . VAL A 1 964 ? 43.225 -2.033 38.181 1.00 94.00 964 VAL A CA 1
ATOM 7676 C C . VAL A 1 964 ? 44.312 -2.073 39.248 1.00 94.00 964 VAL A C 1
ATOM 7678 O O . VAL A 1 964 ? 44.226 -2.822 40.223 1.00 94.00 964 VAL A O 1
ATOM 7681 N N . GLY A 1 965 ? 45.352 -1.270 39.048 1.00 93.88 965 GLY A N 1
ATOM 7682 C CA . GLY A 1 965 ? 46.484 -1.152 39.955 1.00 93.88 965 GLY A CA 1
ATOM 7683 C C . GLY A 1 965 ? 46.653 0.259 40.503 1.00 93.88 965 GLY A C 1
ATOM 7684 O O . GLY A 1 965 ? 46.489 1.227 39.764 1.00 93.88 965 GLY A O 1
ATOM 7685 N N . ILE A 1 966 ? 47.029 0.382 41.776 1.00 95.50 966 ILE A N 1
ATOM 7686 C CA . ILE A 1 966 ? 47.273 1.672 42.440 1.00 95.50 966 ILE A CA 1
ATOM 7687 C C . ILE A 1 966 ? 48.711 1.707 42.967 1.00 95.50 966 ILE A C 1
ATOM 7689 O O . ILE A 1 966 ? 49.196 0.726 43.536 1.00 95.50 966 ILE A O 1
ATOM 7693 N N . GLY A 1 967 ? 49.401 2.833 42.776 1.00 93.62 967 GLY A N 1
ATOM 7694 C CA . GLY A 1 967 ? 50.758 3.041 43.281 1.00 93.62 967 GLY A CA 1
ATOM 7695 C C . GLY A 1 967 ? 51.152 4.513 43.408 1.00 93.62 967 GLY A C 1
ATOM 7696 O O . GLY A 1 967 ? 50.310 5.413 43.339 1.00 93.62 967 GLY A O 1
ATOM 7697 N N . SER A 1 968 ? 52.451 4.748 43.598 1.00 92.88 968 SER A N 1
ATOM 7698 C CA . SER A 1 968 ? 53.016 6.090 43.806 1.00 92.88 968 SER A CA 1
ATOM 7699 C C . SER A 1 968 ? 52.985 6.953 42.546 1.00 92.88 968 SER A C 1
ATOM 7701 O O . SER A 1 968 ? 52.998 6.445 41.419 1.00 92.88 968 SER A O 1
ATOM 7703 N N . SER A 1 969 ? 52.949 8.271 42.733 1.00 91.94 969 SER A N 1
ATOM 7704 C CA . SER A 1 969 ? 52.997 9.259 41.652 1.00 91.94 969 SER A CA 1
ATOM 7705 C C . SER A 1 969 ? 54.213 9.091 40.734 1.00 91.94 969 SER A C 1
ATOM 7707 O O . SER A 1 969 ? 54.096 9.272 39.516 1.00 91.94 969 SER A O 1
ATOM 7709 N N . ASP A 1 970 ? 55.366 8.704 41.288 1.00 90.19 970 ASP A N 1
ATOM 7710 C CA . ASP A 1 970 ? 56.624 8.534 40.548 1.00 90.19 970 ASP A CA 1
ATOM 7711 C C . ASP A 1 970 ? 56.765 7.152 39.885 1.00 90.19 970 ASP A C 1
ATOM 7713 O O . ASP A 1 970 ? 57.665 6.936 39.071 1.00 90.19 970 ASP A O 1
ATOM 7717 N N . SER A 1 971 ? 55.849 6.224 40.188 1.00 91.19 971 SER A N 1
ATOM 7718 C CA . SER A 1 971 ? 55.921 4.852 39.692 1.00 91.19 971 SER A CA 1
ATOM 7719 C C . SER A 1 971 ? 55.868 4.805 38.164 1.00 91.19 971 SER A C 1
ATOM 7721 O O . SER A 1 971 ? 55.142 5.573 37.530 1.00 91.19 971 SER A O 1
ATOM 7723 N N . ASN A 1 972 ? 56.617 3.880 37.565 1.00 88.75 972 ASN A N 1
ATOM 7724 C CA . ASN A 1 972 ? 56.554 3.575 36.137 1.00 88.75 972 ASN A CA 1
ATOM 7725 C C . ASN A 1 972 ? 56.524 2.056 35.956 1.00 88.75 972 ASN A C 1
ATOM 7727 O O . ASN A 1 972 ? 57.516 1.433 35.574 1.00 88.75 972 ASN A O 1
ATOM 7731 N N . TYR A 1 973 ? 55.411 1.447 36.365 1.00 89.25 973 TYR A N 1
ATOM 7732 C CA . TYR A 1 973 ? 55.250 0.002 36.258 1.00 89.25 973 TYR A CA 1
ATOM 7733 C C . TYR A 1 973 ? 55.230 -0.424 34.786 1.00 89.25 973 TYR A C 1
ATOM 7735 O O . TYR A 1 973 ? 54.949 0.367 33.898 1.00 89.25 973 TYR A O 1
ATOM 7743 N N . THR A 1 974 ? 55.552 -1.684 34.525 1.00 83.38 974 THR A N 1
ATOM 7744 C CA . THR A 1 974 ? 55.543 -2.298 33.181 1.00 83.38 974 THR A CA 1
ATOM 7745 C C . THR A 1 974 ? 54.713 -3.581 33.143 1.00 83.38 974 THR A C 1
ATOM 7747 O O . THR A 1 974 ? 54.386 -4.073 32.069 1.00 83.38 974 THR A O 1
ATOM 7750 N N . GLY A 1 975 ? 54.306 -4.084 34.311 1.00 82.25 975 GLY A N 1
ATOM 7751 C CA . GLY A 1 975 ? 53.384 -5.204 34.461 1.00 82.25 975 GLY A CA 1
ATOM 7752 C C . GLY A 1 975 ? 52.782 -5.237 35.864 1.00 82.25 975 GLY A C 1
ATOM 7753 O O . GLY A 1 975 ? 53.350 -4.688 36.814 1.00 82.25 975 GLY A O 1
ATOM 7754 N N . TYR A 1 976 ? 51.633 -5.897 36.013 1.00 81.56 976 TYR A N 1
ATOM 7755 C CA . TYR A 1 976 ? 50.873 -5.893 37.271 1.00 81.56 976 TYR A CA 1
ATOM 7756 C C . TYR A 1 976 ? 51.616 -6.553 38.455 1.00 81.56 976 TYR A C 1
ATOM 7758 O O . TYR A 1 976 ? 51.270 -6.322 39.613 1.00 81.56 976 TYR A O 1
ATOM 7766 N N . SER A 1 977 ? 52.660 -7.354 38.202 1.00 83.75 977 SER A N 1
ATOM 7767 C CA . SER A 1 977 ? 53.509 -7.968 39.239 1.00 83.75 977 SER A CA 1
ATOM 7768 C C . SER A 1 977 ? 54.326 -6.952 40.051 1.00 83.75 977 SER A C 1
ATOM 7770 O O . SER A 1 977 ? 54.798 -7.282 41.141 1.00 83.75 977 SER A O 1
ATOM 7772 N N . GLN A 1 978 ? 54.470 -5.725 39.543 1.00 87.88 978 GLN A N 1
ATOM 7773 C CA . GLN A 1 978 ? 55.202 -4.627 40.180 1.00 87.88 978 GLN A CA 1
ATOM 7774 C C . GLN A 1 978 ? 54.302 -3.729 41.045 1.00 87.88 978 GLN A C 1
ATOM 7776 O O . GLN A 1 978 ? 54.807 -2.841 41.728 1.00 87.88 978 GLN A O 1
ATOM 7781 N N . VAL A 1 979 ? 52.984 -3.951 41.021 1.00 91.62 979 VAL A N 1
ATOM 7782 C CA . VAL A 1 979 ? 51.994 -3.063 41.639 1.00 91.62 979 VAL A CA 1
ATOM 7783 C C . VAL A 1 979 ? 51.671 -3.516 43.071 1.00 91.62 979 VAL A C 1
ATOM 7785 O O . VAL A 1 979 ? 51.380 -4.700 43.276 1.00 91.62 979 VAL A O 1
ATOM 7788 N N . PRO A 1 980 ? 51.686 -2.606 44.063 1.00 92.25 980 PRO A N 1
ATOM 7789 C CA . PRO A 1 980 ? 51.437 -2.948 45.463 1.00 92.25 980 PRO A CA 1
ATOM 7790 C C . PRO A 1 980 ? 49.960 -3.245 45.772 1.00 92.25 980 PRO A C 1
ATOM 7792 O O . PRO A 1 980 ? 49.695 -4.139 46.575 1.00 92.25 980 PRO A O 1
ATOM 7795 N N . ILE A 1 981 ? 49.016 -2.547 45.129 1.00 96.06 981 ILE A N 1
ATOM 7796 C CA . ILE A 1 981 ? 47.570 -2.589 45.418 1.00 96.06 981 ILE A CA 1
ATOM 7797 C C . ILE A 1 981 ? 46.818 -2.955 44.140 1.00 96.06 981 ILE A C 1
ATOM 7799 O O . ILE A 1 981 ? 47.017 -2.305 43.111 1.00 96.06 981 ILE A O 1
ATOM 7803 N N . ILE A 1 982 ? 45.998 -4.012 44.178 1.00 94.31 982 ILE A N 1
ATOM 7804 C CA . ILE A 1 982 ? 45.430 -4.605 42.961 1.00 94.31 982 ILE A CA 1
ATOM 7805 C C . ILE A 1 982 ? 43.990 -5.071 43.164 1.00 94.31 982 ILE A C 1
ATOM 7807 O O . ILE A 1 982 ? 43.704 -5.855 44.071 1.00 94.31 982 ILE A O 1
ATOM 7811 N N . ILE A 1 983 ? 43.132 -4.675 42.225 1.00 95.81 983 ILE A N 1
ATOM 7812 C CA . ILE A 1 983 ? 41.744 -5.123 42.085 1.00 95.81 983 ILE A CA 1
ATOM 7813 C C . ILE A 1 983 ? 41.563 -5.736 40.695 1.00 95.81 983 ILE A C 1
ATOM 7815 O O . ILE A 1 983 ? 42.150 -5.266 39.722 1.00 95.81 983 ILE A O 1
ATOM 7819 N N . ARG A 1 984 ? 40.781 -6.811 40.589 1.00 93.00 984 ARG A N 1
ATOM 7820 C CA . ARG A 1 984 ? 40.614 -7.589 39.356 1.00 93.00 984 ARG A CA 1
ATOM 7821 C C . ARG A 1 984 ? 39.155 -7.945 39.106 1.00 93.00 984 ARG A C 1
ATOM 7823 O O . ARG A 1 984 ? 38.479 -8.391 40.028 1.00 93.00 984 ARG A O 1
ATOM 7830 N N . MET A 1 985 ? 38.725 -7.826 37.854 1.00 92.62 985 MET A N 1
ATOM 7831 C CA . MET A 1 985 ? 37.516 -8.463 37.327 1.00 92.62 985 MET A CA 1
ATOM 7832 C C . MET A 1 985 ? 37.917 -9.772 36.645 1.00 92.62 985 MET A C 1
ATOM 7834 O O . MET A 1 985 ? 38.810 -9.777 35.802 1.00 92.62 985 MET A O 1
ATOM 7838 N N . TYR A 1 986 ? 37.311 -10.884 37.046 1.00 91.19 986 TYR A N 1
ATOM 7839 C CA . TYR A 1 986 ? 37.628 -12.220 36.543 1.00 91.19 986 TYR A CA 1
ATOM 7840 C C . TYR A 1 986 ? 36.719 -12.654 35.394 1.00 91.19 986 TYR A C 1
ATOM 7842 O O . TYR A 1 986 ? 35.560 -12.251 35.327 1.00 91.19 986 TYR A O 1
ATOM 7850 N N . LYS A 1 987 ? 37.215 -13.588 34.569 1.00 88.56 987 LYS A N 1
ATOM 7851 C CA . LYS A 1 987 ? 36.445 -14.220 33.480 1.00 88.56 987 LYS A CA 1
ATOM 7852 C C . LYS A 1 987 ? 35.208 -14.998 33.947 1.00 88.56 987 LYS A C 1
ATOM 7854 O O . LYS A 1 987 ? 34.332 -15.302 33.149 1.00 88.56 987 LYS A O 1
ATOM 7859 N N . ASP A 1 988 ? 35.137 -15.343 35.228 1.00 89.81 988 ASP A N 1
ATOM 7860 C CA . ASP A 1 988 ? 33.974 -15.991 35.842 1.00 89.81 988 ASP A CA 1
ATOM 7861 C C . ASP A 1 988 ? 32.940 -14.988 36.386 1.00 89.81 988 ASP A C 1
ATOM 7863 O O . ASP A 1 988 ? 31.966 -15.397 37.010 1.00 89.81 988 ASP A O 1
ATOM 7867 N N . GLY A 1 989 ? 33.133 -13.686 36.140 1.00 91.81 989 GLY A N 1
ATOM 7868 C CA . GLY A 1 989 ? 32.188 -12.636 36.506 1.00 91.81 989 GLY A CA 1
ATOM 7869 C C . GLY A 1 989 ? 32.326 -12.092 37.914 1.00 91.81 989 GLY A C 1
ATOM 7870 O O . GLY A 1 989 ? 31.456 -11.342 38.331 1.00 91.81 989 GLY A O 1
ATOM 7871 N N . LYS A 1 990 ? 33.399 -12.401 38.649 1.00 94.12 990 LYS A N 1
ATOM 7872 C CA . LYS A 1 990 ? 33.588 -11.900 40.021 1.00 94.12 990 LYS A CA 1
ATOM 7873 C C . LYS A 1 990 ? 34.629 -10.794 40.121 1.00 94.12 990 LYS A C 1
ATOM 7875 O O . LYS A 1 990 ? 35.581 -10.740 39.342 1.00 94.12 990 LYS A O 1
ATOM 7880 N N . ILE A 1 991 ? 34.482 -9.927 41.123 1.00 94.25 991 ILE A N 1
ATOM 7881 C CA . ILE A 1 991 ? 35.512 -8.953 41.514 1.00 94.25 991 ILE A CA 1
ATOM 7882 C C . ILE A 1 991 ? 36.372 -9.553 42.629 1.00 94.25 991 ILE A C 1
ATOM 7884 O O . ILE A 1 991 ? 35.855 -10.175 43.558 1.00 94.25 991 ILE A O 1
ATOM 7888 N N . GLY A 1 992 ? 37.688 -9.365 42.578 1.00 94.69 992 GLY A N 1
ATOM 7889 C CA . GLY A 1 992 ? 38.596 -9.799 43.639 1.00 94.69 992 GLY A CA 1
ATOM 7890 C C . GLY A 1 992 ? 39.785 -8.874 43.860 1.00 94.69 992 GLY A C 1
ATOM 7891 O O . GLY A 1 992 ? 40.053 -7.966 43.075 1.00 94.69 992 GLY A O 1
ATOM 7892 N N . VAL A 1 993 ? 40.507 -9.129 44.949 1.00 96.38 993 VAL A N 1
ATOM 7893 C CA . VAL A 1 993 ? 41.559 -8.255 45.488 1.00 96.38 993 VAL A CA 1
ATOM 7894 C C . VAL A 1 993 ? 42.799 -9.077 45.842 1.00 96.38 993 VAL A C 1
ATOM 7896 O O . VAL A 1 993 ? 42.699 -10.250 46.204 1.00 96.38 993 VAL A O 1
ATOM 7899 N N . TYR A 1 994 ? 43.991 -8.493 45.721 1.00 94.25 994 TYR A N 1
ATOM 7900 C CA . TYR A 1 994 ? 45.250 -9.172 46.047 1.00 94.25 994 TYR A CA 1
ATOM 7901 C C . TYR A 1 994 ? 45.635 -9.003 47.526 1.00 94.25 994 TYR A C 1
ATOM 7903 O O . TYR A 1 994 ? 45.892 -7.895 47.977 1.00 94.25 994 TYR A O 1
ATOM 7911 N N . ASN A 1 995 ? 45.759 -10.085 48.294 1.00 93.62 995 ASN A N 1
ATOM 7912 C CA . ASN A 1 995 ? 45.980 -10.020 49.750 1.00 93.62 995 ASN A CA 1
ATOM 7913 C C . ASN A 1 995 ? 47.457 -9.963 50.195 1.00 93.62 995 ASN A C 1
ATOM 7915 O O . ASN A 1 995 ? 47.776 -10.247 51.349 1.00 93.62 995 ASN A O 1
ATOM 7919 N N . GLY A 1 996 ? 48.372 -9.698 49.262 1.00 88.69 996 GLY A N 1
ATOM 7920 C CA . GLY A 1 996 ? 49.820 -9.695 49.486 1.00 88.69 996 GLY A CA 1
ATOM 7921 C C . GLY A 1 996 ? 50.517 -11.011 49.115 1.00 88.69 996 GLY A C 1
ATOM 7922 O O . GLY A 1 996 ? 51.691 -10.984 48.725 1.00 88.69 996 GLY A O 1
ATOM 7923 N N . LYS A 1 997 ? 49.795 -12.144 49.142 1.00 85.06 997 LYS A N 1
ATOM 7924 C CA . LYS A 1 997 ? 50.293 -13.482 48.748 1.00 85.06 997 LYS A CA 1
ATOM 7925 C C . LYS A 1 997 ? 49.629 -14.041 47.489 1.00 85.06 997 LYS A C 1
ATOM 7927 O O . LYS A 1 997 ? 50.269 -14.775 46.745 1.00 85.06 997 LYS A O 1
ATOM 7932 N N . GLY A 1 998 ? 48.366 -13.708 47.255 1.00 88.94 998 GLY A N 1
ATOM 7933 C CA . GLY A 1 998 ? 47.590 -14.192 46.119 1.00 88.94 998 GLY A CA 1
ATOM 7934 C C . GLY A 1 998 ? 46.317 -13.379 45.934 1.00 88.94 998 GLY A C 1
ATOM 7935 O O . GLY A 1 998 ? 46.020 -12.480 46.722 1.00 88.94 998 GLY A O 1
ATOM 7936 N N . TYR A 1 999 ? 45.563 -13.685 44.884 1.00 90.75 999 TYR A N 1
ATOM 7937 C CA . TYR A 1 999 ? 44.264 -13.059 44.691 1.00 90.75 999 TYR A CA 1
ATOM 7938 C C . TYR A 1 999 ? 43.159 -13.811 45.435 1.00 90.75 999 TYR A C 1
ATOM 7940 O O . TYR A 1 999 ? 43.134 -15.040 45.433 1.00 90.75 999 TYR A O 1
ATOM 7948 N N . VAL A 1 1000 ? 42.223 -13.062 46.011 1.00 95.00 1000 VAL A N 1
ATOM 7949 C CA . VAL A 1 1000 ? 41.014 -13.573 46.662 1.00 95.00 1000 VAL A CA 1
ATOM 7950 C C . VAL A 1 1000 ? 39.803 -12.985 45.941 1.00 95.00 1000 VAL A C 1
ATOM 7952 O O . VAL A 1 1000 ? 39.719 -11.771 45.764 1.00 95.00 1000 VAL A O 1
ATOM 7955 N N . GLN A 1 1001 ? 38.894 -13.841 45.476 1.00 94.00 1001 GLN A N 1
ATOM 7956 C CA . GLN A 1 1001 ? 37.631 -13.422 44.865 1.00 94.00 1001 GLN A CA 1
ATOM 7957 C C . GLN A 1 1001 ? 36.591 -13.095 45.938 1.00 94.00 1001 GLN A C 1
ATOM 7959 O O . GLN A 1 1001 ? 36.526 -13.761 46.971 1.00 94.00 1001 GLN A O 1
ATOM 7964 N N . SER A 1 1002 ? 35.769 -12.085 45.670 1.00 93.12 1002 SER A N 1
ATOM 7965 C CA . SER A 1 1002 ? 34.582 -11.769 46.462 1.00 93.12 1002 SER A CA 1
ATOM 7966 C C . SER A 1 1002 ? 33.342 -12.486 45.914 1.00 93.12 1002 SER A C 1
ATOM 7968 O O . SER A 1 1002 ? 33.392 -13.117 44.858 1.00 93.12 1002 SER A O 1
ATOM 7970 N N . ASN A 1 1003 ? 32.215 -12.356 46.617 1.00 89.44 1003 ASN A N 1
ATOM 7971 C CA . ASN A 1 1003 ? 30.904 -12.787 46.118 1.00 89.44 1003 ASN A CA 1
ATOM 7972 C C . ASN A 1 1003 ? 30.209 -11.716 45.258 1.00 89.44 1003 ASN A C 1
ATOM 7974 O O . ASN A 1 1003 ? 29.058 -11.906 44.883 1.00 89.44 1003 ASN A O 1
ATOM 7978 N N . VAL A 1 1004 ? 30.872 -10.588 44.977 1.00 92.62 1004 VAL A N 1
ATOM 7979 C CA . VAL A 1 1004 ? 30.314 -9.536 44.123 1.00 92.62 1004 VAL A CA 1
ATOM 7980 C C . VAL A 1 1004 ? 30.512 -9.935 42.667 1.00 92.62 1004 VAL A C 1
ATOM 7982 O O . VAL A 1 1004 ? 31.647 -10.008 42.180 1.00 92.62 1004 VAL A O 1
ATOM 7985 N N . GLU A 1 1005 ? 29.396 -10.195 41.996 1.00 92.81 1005 GLU A N 1
ATOM 7986 C CA . GLU A 1 1005 ? 29.340 -10.482 40.567 1.00 92.81 1005 GLU A CA 1
ATOM 7987 C C . GLU A 1 1005 ? 29.197 -9.183 39.766 1.00 92.81 1005 GLU A C 1
ATOM 7989 O O . GLU A 1 1005 ? 28.594 -8.217 40.240 1.00 92.81 1005 GLU A O 1
ATOM 7994 N N . PHE A 1 1006 ? 29.786 -9.142 38.570 1.00 91.69 1006 PHE A N 1
ATOM 7995 C CA . PHE A 1 1006 ? 29.666 -8.026 37.644 1.00 91.69 1006 PHE A CA 1
ATOM 7996 C C . PHE A 1 1006 ? 29.010 -8.441 36.328 1.00 91.69 1006 PHE A C 1
ATOM 7998 O O . PHE A 1 1006 ? 29.184 -9.551 35.829 1.00 91.69 1006 PHE A O 1
ATOM 8005 N N . GLU A 1 1007 ? 28.301 -7.493 35.727 1.00 89.56 1007 GLU A N 1
ATOM 8006 C CA . GLU A 1 1007 ? 27.571 -7.664 34.473 1.00 89.56 1007 GLU A CA 1
ATOM 8007 C C . GLU A 1 1007 ? 28.063 -6.675 33.414 1.00 89.56 1007 GLU A C 1
ATOM 8009 O O . GLU A 1 1007 ? 28.577 -5.593 33.725 1.00 89.56 1007 GLU A O 1
ATOM 8014 N N . LYS A 1 1008 ? 27.868 -7.045 32.144 1.00 89.12 1008 LYS A N 1
ATOM 8015 C CA . LYS A 1 1008 ? 28.108 -6.157 31.003 1.00 89.12 1008 LYS A CA 1
ATOM 8016 C C . LYS A 1 1008 ? 27.237 -4.901 31.126 1.00 89.12 1008 LYS A C 1
ATOM 8018 O O . LYS A 1 1008 ? 26.072 -4.981 31.498 1.00 89.12 1008 LYS A O 1
ATOM 8023 N N . ASN A 1 1009 ? 27.801 -3.747 30.770 1.00 85.75 1009 ASN A N 1
ATOM 8024 C CA . ASN A 1 1009 ? 27.126 -2.447 30.729 1.00 85.75 1009 ASN A CA 1
ATOM 8025 C C . ASN A 1 1009 ? 26.530 -1.986 32.074 1.00 85.75 1009 ASN A C 1
ATOM 8027 O O . ASN A 1 1009 ? 25.556 -1.234 32.108 1.00 85.75 1009 ASN A O 1
ATOM 8031 N N . LYS A 1 1010 ? 27.120 -2.401 33.200 1.00 89.38 1010 LYS A N 1
ATOM 8032 C CA . LYS A 1 1010 ? 26.735 -1.941 34.541 1.00 89.38 1010 LYS A CA 1
ATOM 8033 C C . LYS A 1 1010 ? 27.894 -1.217 35.232 1.00 89.38 1010 LYS A C 1
ATOM 8035 O O . LYS A 1 1010 ? 29.056 -1.582 35.062 1.00 89.38 1010 LYS A O 1
ATOM 8040 N N . LYS A 1 1011 ? 27.566 -0.178 36.006 1.00 89.81 1011 LYS A N 1
ATOM 8041 C CA . LYS A 1 1011 ? 28.524 0.637 36.769 1.00 89.81 1011 LYS A CA 1
ATOM 8042 C C . LYS A 1 1011 ? 28.706 0.089 38.183 1.00 89.81 1011 LYS A C 1
ATOM 8044 O O . LYS A 1 1011 ? 27.730 -0.035 38.917 1.00 89.81 1011 LYS A O 1
ATOM 8049 N N . TYR A 1 1012 ? 29.960 -0.141 38.564 1.00 93.81 1012 TYR A N 1
ATOM 8050 C CA . TYR A 1 1012 ? 30.372 -0.523 39.914 1.00 93.81 1012 TYR A CA 1
ATOM 8051 C C . TYR A 1 1012 ? 31.252 0.583 40.486 1.00 93.81 1012 TYR A C 1
ATOM 8053 O O . TYR A 1 1012 ? 32.267 0.922 39.882 1.00 93.81 1012 TYR A O 1
ATOM 8061 N N . HIS A 1 1013 ? 30.873 1.150 41.628 1.00 95.81 1013 HIS A N 1
ATOM 8062 C CA . HIS A 1 1013 ? 31.678 2.172 42.297 1.00 95.81 1013 HIS A CA 1
ATOM 8063 C C . HIS A 1 1013 ? 32.626 1.513 43.301 1.00 95.81 1013 HIS A C 1
ATOM 8065 O O . HIS A 1 1013 ? 32.180 0.712 44.123 1.00 95.81 1013 HIS A O 1
ATOM 8071 N N . LEU A 1 1014 ? 33.923 1.814 43.228 1.00 96.44 1014 LEU A N 1
ATOM 8072 C CA . LEU A 1 1014 ? 34.942 1.252 44.108 1.00 96.44 1014 LEU A CA 1
ATOM 8073 C C . LEU A 1 1014 ? 35.561 2.331 44.980 1.00 96.44 1014 LEU A C 1
ATOM 8075 O O . LEU A 1 1014 ? 35.942 3.390 44.485 1.00 96.44 1014 LEU A O 1
ATOM 8079 N N . ARG A 1 1015 ? 35.756 1.990 46.254 1.00 97.00 1015 ARG A N 1
ATOM 8080 C CA . ARG A 1 1015 ? 36.479 2.799 47.234 1.00 97.00 1015 ARG A CA 1
ATOM 8081 C C . ARG A 1 1015 ? 37.582 1.965 47.869 1.00 97.00 1015 ARG A C 1
ATOM 8083 O O . ARG A 1 1015 ? 37.334 0.883 48.397 1.00 97.00 1015 ARG A O 1
ATOM 8090 N N . VAL A 1 1016 ? 38.813 2.463 47.805 1.00 97.19 1016 VAL A N 1
ATOM 8091 C CA . VAL A 1 1016 ? 40.012 1.792 48.320 1.00 97.19 1016 VAL A CA 1
ATOM 8092 C C . VAL A 1 1016 ? 40.615 2.642 49.426 1.00 97.19 1016 VAL A C 1
ATOM 8094 O O . VAL A 1 1016 ? 41.084 3.744 49.153 1.00 97.19 1016 VAL A O 1
ATOM 8097 N N . SER A 1 1017 ? 40.608 2.131 50.656 1.00 96.44 1017 SER A N 1
ATOM 8098 C CA . SER A 1 1017 ? 41.190 2.799 51.825 1.00 96.44 1017 SER A CA 1
ATOM 8099 C C . SER A 1 1017 ? 42.556 2.193 52.115 1.00 96.44 1017 SER A C 1
ATOM 8101 O O . SER A 1 1017 ? 42.652 1.013 52.436 1.00 96.44 1017 SER A O 1
ATOM 8103 N N . ILE A 1 1018 ? 43.614 2.981 51.965 1.00 96.12 1018 ILE A N 1
ATOM 8104 C CA . ILE A 1 1018 ? 45.004 2.521 51.932 1.00 96.12 1018 ILE A CA 1
ATOM 8105 C C . ILE A 1 1018 ? 45.731 3.035 53.168 1.00 96.12 1018 ILE A C 1
ATOM 8107 O O . ILE A 1 1018 ? 45.835 4.247 53.341 1.00 96.12 1018 ILE A O 1
ATOM 8111 N N . ASN A 1 1019 ? 46.277 2.126 53.972 1.00 94.50 1019 ASN A N 1
ATOM 8112 C CA . ASN A 1 1019 ? 47.138 2.443 55.103 1.00 94.50 1019 ASN A CA 1
ATOM 8113 C C . ASN A 1 1019 ? 48.615 2.285 54.701 1.00 94.50 1019 ASN A C 1
ATOM 8115 O O . ASN A 1 1019 ? 49.070 1.188 54.356 1.00 94.50 1019 ASN A O 1
ATOM 8119 N N . LEU A 1 1020 ? 49.355 3.395 54.687 1.00 90.38 1020 LEU A N 1
ATOM 8120 C CA . LEU A 1 1020 ? 50.743 3.430 54.215 1.00 90.38 1020 LEU A CA 1
ATOM 8121 C C . LEU A 1 1020 ? 51.728 2.970 55.303 1.00 90.38 1020 LEU A C 1
ATOM 8123 O O . LEU A 1 1020 ? 52.702 2.288 54.969 1.00 90.38 1020 LEU A O 1
ATOM 8127 N N . GLU A 1 1021 ? 51.471 3.279 56.580 1.00 89.31 1021 GLU A N 1
ATOM 8128 C CA . GLU A 1 1021 ? 52.275 2.823 57.723 1.00 89.31 1021 GLU A CA 1
ATOM 8129 C C . GLU A 1 1021 ? 52.213 1.300 57.889 1.00 89.31 1021 GLU A C 1
ATOM 8131 O O . GLU A 1 1021 ? 53.249 0.629 57.963 1.00 89.31 1021 GLU A O 1
ATOM 8136 N N . GLU A 1 1022 ? 51.004 0.738 57.904 1.00 92.44 1022 GLU A N 1
ATOM 8137 C CA . GLU A 1 1022 ? 50.761 -0.696 58.098 1.00 92.44 1022 GLU A CA 1
ATOM 8138 C C . GLU A 1 1022 ? 50.933 -1.509 56.808 1.00 92.44 1022 GLU A C 1
ATOM 8140 O O . GLU A 1 1022 ? 51.073 -2.734 56.862 1.00 92.44 1022 GLU A O 1
ATOM 8145 N N . LYS A 1 1023 ? 50.996 -0.837 55.648 1.00 94.25 1023 LYS A N 1
ATOM 8146 C CA . LYS A 1 1023 ? 51.104 -1.445 54.307 1.00 94.25 1023 LYS A CA 1
ATOM 8147 C C . LYS A 1 1023 ? 49.927 -2.372 54.007 1.00 94.25 1023 LYS A C 1
ATOM 8149 O O . LYS A 1 1023 ? 50.101 -3.464 53.449 1.00 94.25 1023 LYS A O 1
ATOM 8154 N N . THR A 1 1024 ? 48.738 -1.934 54.397 1.00 96.12 1024 THR A N 1
ATOM 8155 C CA . THR A 1 1024 ? 47.474 -2.656 54.250 1.00 96.12 1024 THR A CA 1
ATOM 8156 C C . THR A 1 1024 ? 46.445 -1.805 53.512 1.00 96.12 1024 THR A C 1
ATOM 8158 O O . THR A 1 1024 ? 46.599 -0.594 53.373 1.00 96.12 1024 THR A O 1
ATOM 8161 N N . TYR A 1 1025 ? 45.402 -2.431 52.974 1.00 97.38 1025 TYR A N 1
ATOM 8162 C CA . TYR A 1 1025 ? 44.289 -1.717 52.364 1.00 97.38 1025 TYR A CA 1
ATOM 8163 C C . TYR A 1 1025 ? 42.976 -2.493 52.454 1.00 97.38 1025 TYR A C 1
ATOM 8165 O O . TYR A 1 1025 ? 42.952 -3.729 52.443 1.00 97.38 1025 TYR A O 1
ATOM 8173 N N . ASP A 1 1026 ? 41.892 -1.729 52.488 1.00 97.50 1026 ASP A N 1
ATOM 8174 C CA . ASP A 1 1026 ? 40.519 -2.203 52.394 1.00 97.50 1026 ASP A CA 1
ATOM 8175 C C . ASP A 1 1026 ? 39.938 -1.829 51.031 1.00 97.50 1026 ASP A C 1
ATOM 8177 O O . ASP A 1 1026 ? 40.264 -0.780 50.468 1.00 97.50 1026 ASP A O 1
ATOM 8181 N N . VAL A 1 1027 ? 39.041 -2.667 50.515 1.00 97.56 1027 VAL A N 1
ATOM 8182 C CA . VAL A 1 1027 ? 38.324 -2.407 49.259 1.00 97.56 1027 VAL A CA 1
ATOM 8183 C C . VAL A 1 1027 ? 36.836 -2.589 49.487 1.00 97.56 1027 VAL A C 1
ATOM 8185 O O . VAL A 1 1027 ? 36.402 -3.613 50.019 1.00 97.56 1027 VAL A O 1
ATOM 8188 N N . TYR A 1 1028 ? 36.074 -1.609 49.026 1.00 97.56 1028 TYR A N 1
ATOM 8189 C CA . TYR A 1 1028 ? 34.624 -1.572 49.060 1.00 97.56 1028 TYR A CA 1
ATOM 8190 C C . TYR A 1 1028 ? 34.094 -1.446 47.629 1.00 97.56 1028 TYR A C 1
ATOM 8192 O O . TYR A 1 1028 ? 34.686 -0.740 46.808 1.00 97.56 1028 TYR A O 1
ATOM 8200 N N . VAL A 1 1029 ? 33.002 -2.145 47.321 1.00 97.12 1029 VAL A N 1
ATOM 8201 C CA . VAL A 1 1029 ? 32.336 -2.124 46.013 1.00 97.12 1029 VAL A CA 1
ATOM 8202 C C . VAL A 1 1029 ? 30.856 -1.840 46.213 1.00 97.12 1029 VAL A C 1
ATOM 8204 O O . VAL A 1 1029 ? 30.202 -2.532 46.983 1.00 97.12 1029 VAL A O 1
ATOM 8207 N N . THR A 1 1030 ? 30.316 -0.868 45.485 1.00 96.81 1030 THR A N 1
ATOM 8208 C CA . THR A 1 1030 ? 28.878 -0.580 45.426 1.00 96.81 1030 THR A CA 1
ATOM 8209 C C . THR A 1 1030 ? 28.333 -1.020 44.061 1.00 96.81 1030 THR A C 1
ATOM 8211 O O . THR A 1 1030 ? 28.661 -0.382 43.050 1.00 96.81 1030 THR A O 1
ATOM 8214 N N . PRO A 1 1031 ? 27.552 -2.117 43.990 1.00 93.56 1031 PRO A N 1
ATOM 8215 C CA . PRO A 1 1031 ? 26.890 -2.554 42.760 1.00 93.56 1031 PRO A CA 1
ATOM 8216 C C . PRO A 1 1031 ? 25.738 -1.616 42.343 1.00 93.56 1031 PRO A C 1
ATOM 8218 O O . PRO A 1 1031 ? 25.270 -0.805 43.148 1.00 93.56 1031 PRO A O 1
ATOM 8221 N N . PRO A 1 1032 ? 25.226 -1.724 41.102 1.00 87.38 1032 PRO A N 1
ATOM 8222 C CA . PRO A 1 1032 ? 24.083 -0.932 40.654 1.00 87.38 1032 PRO A CA 1
ATOM 8223 C C . PRO A 1 1032 ? 22.865 -1.133 41.560 1.00 87.38 1032 PRO A C 1
ATOM 8225 O O . PRO A 1 1032 ? 22.401 -2.257 41.727 1.00 87.38 1032 PRO A O 1
ATOM 8228 N N . GLN A 1 1033 ? 22.322 -0.035 42.096 1.00 80.06 1033 GLN A N 1
ATOM 8229 C CA . GLN A 1 1033 ? 21.106 -0.035 42.926 1.00 80.06 1033 GLN A CA 1
ATOM 8230 C C . GLN A 1 1033 ? 21.208 -0.902 44.202 1.00 80.06 1033 GLN A C 1
ATOM 8232 O O . GLN A 1 1033 ? 20.186 -1.322 44.740 1.00 80.06 1033 GLN A O 1
ATOM 8237 N N . GLN A 1 1034 ? 22.423 -1.162 44.697 1.00 87.38 1034 GLN A N 1
ATOM 8238 C CA . GLN A 1 1034 ? 22.681 -1.927 45.923 1.00 87.38 1034 GLN A CA 1
ATOM 8239 C C . GLN A 1 1034 ? 23.527 -1.120 46.920 1.00 87.38 1034 GLN A C 1
ATOM 8241 O O . GLN A 1 1034 ? 24.079 -0.074 46.579 1.00 87.38 1034 GLN A O 1
ATOM 8246 N N . GLU A 1 1035 ? 23.611 -1.602 48.162 1.00 91.88 1035 GLU A N 1
ATOM 8247 C CA . GLU A 1 1035 ? 24.462 -1.017 49.206 1.00 91.88 1035 GLU A CA 1
ATOM 8248 C C . GLU A 1 1035 ? 25.951 -1.352 48.998 1.00 91.88 1035 GLU A C 1
ATOM 8250 O O . GLU A 1 1035 ? 26.309 -2.273 48.262 1.00 91.88 1035 GLU A O 1
ATOM 8255 N N . GLU A 1 1036 ? 26.833 -0.587 49.646 1.00 95.19 1036 GLU A N 1
ATOM 8256 C CA . GLU A 1 1036 ? 28.284 -0.787 49.588 1.00 95.19 1036 GLU A CA 1
ATOM 8257 C C . GLU A 1 1036 ? 28.701 -2.075 50.326 1.00 95.19 1036 GLU A C 1
ATOM 8259 O O . GLU A 1 1036 ? 28.348 -2.298 51.483 1.00 95.19 1036 GLU A O 1
ATOM 8264 N N . ILE A 1 1037 ? 29.496 -2.916 49.663 1.00 95.75 1037 ILE A N 1
ATOM 8265 C CA . ILE A 1 1037 ? 29.964 -4.213 50.162 1.00 95.75 1037 ILE A CA 1
ATOM 8266 C C . ILE A 1 1037 ? 31.480 -4.157 50.363 1.00 95.75 1037 ILE A C 1
ATOM 8268 O O . ILE A 1 1037 ? 32.234 -3.900 49.423 1.00 95.75 1037 ILE A O 1
ATOM 8272 N N . GLN A 1 1038 ? 31.955 -4.454 51.574 1.00 96.44 1038 GLN A N 1
ATOM 8273 C CA . GLN A 1 1038 ? 33.388 -4.585 51.850 1.00 96.44 1038 GLN A CA 1
ATOM 8274 C C . GLN A 1 1038 ? 33.905 -5.949 51.371 1.00 96.44 1038 GLN A C 1
ATOM 8276 O O . GLN A 1 1038 ? 33.454 -6.993 51.842 1.00 96.44 1038 GLN A O 1
ATOM 8281 N N . ILE A 1 1039 ? 34.870 -5.946 50.448 1.00 96.38 1039 ILE A N 1
ATOM 8282 C CA . ILE A 1 1039 ? 35.415 -7.164 49.826 1.00 96.38 1039 ILE A CA 1
ATOM 8283 C C . ILE A 1 1039 ? 36.862 -7.480 50.230 1.00 96.38 1039 ILE A C 1
ATOM 8285 O O . ILE A 1 1039 ? 37.344 -8.580 49.962 1.00 96.38 1039 ILE A O 1
ATOM 8289 N N . ALA A 1 1040 ? 37.556 -6.546 50.884 1.00 95.69 1040 ALA A N 1
ATOM 8290 C CA . ALA A 1 1040 ? 38.877 -6.763 51.469 1.00 95.69 1040 ALA A CA 1
ATOM 8291 C C . ALA A 1 1040 ? 39.014 -6.012 52.800 1.00 95.69 1040 ALA A C 1
ATOM 8293 O O . ALA A 1 1040 ? 38.553 -4.875 52.912 1.00 95.69 1040 ALA A O 1
ATOM 8294 N N . VAL A 1 1041 ? 39.654 -6.664 53.779 1.00 96.31 1041 VAL A N 1
ATOM 8295 C CA . VAL A 1 1041 ? 39.908 -6.134 55.129 1.00 96.31 1041 VAL A CA 1
ATOM 8296 C C . VAL A 1 1041 ? 41.379 -6.345 55.479 1.00 96.31 1041 VAL A C 1
ATOM 8298 O O . VAL A 1 1041 ? 41.821 -7.493 55.571 1.00 96.31 1041 VAL A O 1
ATOM 8301 N N . ASN A 1 1042 ? 42.131 -5.266 55.682 1.00 94.38 1042 ASN A N 1
ATOM 8302 C CA . ASN A 1 1042 ? 43.554 -5.258 56.027 1.00 94.38 1042 ASN A CA 1
ATOM 8303 C C . ASN A 1 1042 ? 44.423 -6.113 55.087 1.00 94.38 1042 ASN A C 1
ATOM 8305 O O . ASN A 1 1042 ? 45.339 -6.818 55.520 1.00 94.38 1042 ASN A O 1
ATOM 8309 N N . TYR A 1 1043 ? 44.132 -6.093 53.784 1.00 97.38 1043 TYR A N 1
ATOM 8310 C CA . TYR A 1 1043 ? 44.912 -6.857 52.813 1.00 97.38 1043 TYR A CA 1
ATOM 8311 C C . TYR A 1 1043 ? 46.291 -6.233 52.655 1.00 97.38 1043 TYR A C 1
ATOM 8313 O O . TYR A 1 1043 ? 46.410 -5.033 52.449 1.00 97.38 1043 TYR A O 1
ATOM 8321 N N . ALA A 1 1044 ? 47.344 -7.042 52.755 1.00 95.75 1044 ALA A N 1
ATOM 8322 C CA . ALA A 1 1044 ? 48.707 -6.537 52.672 1.00 95.75 1044 ALA A CA 1
ATOM 8323 C C . ALA A 1 1044 ? 49.066 -6.124 51.238 1.00 95.75 1044 ALA A C 1
ATOM 8325 O O . ALA A 1 1044 ? 48.626 -6.744 50.263 1.00 95.75 1044 ALA A O 1
ATOM 8326 N N . PHE A 1 1045 ? 49.938 -5.126 51.106 1.00 95.19 1045 PHE A N 1
ATOM 8327 C CA . PHE A 1 1045 ? 50.549 -4.797 49.820 1.00 95.19 1045 PHE A CA 1
ATOM 8328 C C . PHE A 1 1045 ? 51.295 -6.008 49.252 1.00 95.19 1045 PHE A C 1
ATOM 8330 O O . PHE A 1 1045 ? 51.804 -6.871 49.977 1.00 95.19 1045 PHE A O 1
ATOM 8337 N N . ARG A 1 1046 ? 51.397 -6.071 47.923 1.00 91.44 1046 ARG A N 1
ATOM 8338 C CA . ARG A 1 1046 ? 52.176 -7.107 47.244 1.00 91.44 1046 ARG A CA 1
ATOM 8339 C C . ARG A 1 1046 ? 53.628 -7.088 47.726 1.00 91.44 1046 ARG A C 1
ATOM 8341 O O . ARG A 1 1046 ? 54.360 -6.134 47.490 1.00 91.44 1046 ARG A O 1
ATOM 8348 N N . SER A 1 1047 ? 54.063 -8.197 48.318 1.00 84.50 1047 SER A N 1
ATOM 8349 C CA . SER A 1 1047 ? 55.409 -8.347 48.894 1.00 84.50 1047 SER A CA 1
ATOM 8350 C C . SER A 1 1047 ? 56.560 -8.193 47.890 1.00 84.50 1047 SER A C 1
ATOM 8352 O O . SER A 1 1047 ? 57.663 -7.824 48.281 1.00 84.50 1047 SER A O 1
ATOM 8354 N N . THR A 1 1048 ? 56.318 -8.452 46.601 1.00 82.06 1048 THR A N 1
ATOM 8355 C CA . THR A 1 1048 ? 57.307 -8.289 45.520 1.00 82.06 1048 THR A CA 1
ATOM 8356 C C . THR A 1 1048 ? 57.351 -6.877 44.928 1.00 82.06 1048 THR A C 1
ATOM 8358 O O . THR A 1 1048 ? 58.194 -6.613 44.075 1.00 82.06 1048 THR A O 1
ATOM 8361 N N . ALA A 1 1049 ? 56.439 -5.984 45.321 1.00 85.94 1049 ALA A N 1
ATOM 8362 C CA . ALA A 1 1049 ? 56.370 -4.617 44.814 1.00 85.94 1049 ALA A CA 1
ATOM 8363 C C . ALA A 1 1049 ? 57.177 -3.654 45.700 1.00 85.94 1049 ALA A C 1
ATOM 8365 O O . ALA A 1 1049 ? 57.287 -3.843 46.912 1.00 85.94 1049 ALA A O 1
ATOM 8366 N N . LYS A 1 1050 ? 57.712 -2.580 45.103 1.00 85.94 1050 LYS A N 1
ATOM 8367 C CA . LYS A 1 1050 ? 58.271 -1.461 45.877 1.00 85.94 1050 LYS A CA 1
ATOM 8368 C C . LYS A 1 1050 ? 57.130 -0.813 46.668 1.00 85.94 1050 LYS A C 1
ATOM 8370 O O . LYS A 1 1050 ? 56.112 -0.453 46.077 1.00 85.94 1050 LYS A O 1
ATOM 8375 N N . VAL A 1 1051 ? 57.306 -0.665 47.983 1.00 86.19 1051 VAL A N 1
ATOM 8376 C CA . VAL A 1 1051 ? 56.329 0.019 48.843 1.00 86.19 1051 VAL A CA 1
ATOM 8377 C C . VAL A 1 1051 ? 56.260 1.496 48.427 1.00 86.19 1051 VAL A C 1
ATOM 8379 O O . VAL A 1 1051 ? 57.314 2.128 48.328 1.00 86.19 1051 VAL A O 1
ATOM 8382 N N . PRO A 1 1052 ? 55.064 2.030 48.137 1.00 88.62 1052 PRO A N 1
ATOM 8383 C CA . PRO A 1 1052 ? 54.906 3.420 47.730 1.00 88.62 1052 PRO A CA 1
ATOM 8384 C C . PRO A 1 1052 ? 55.140 4.382 48.908 1.00 88.62 1052 PRO A C 1
ATOM 8386 O O . PRO A 1 1052 ? 54.698 4.106 50.019 1.00 88.62 1052 PRO A O 1
ATOM 8389 N N . GLU A 1 1053 ? 55.820 5.507 48.661 1.00 87.69 1053 GLU A N 1
ATOM 8390 C CA . GLU A 1 1053 ? 55.998 6.598 49.644 1.00 87.69 1053 GLU A CA 1
ATOM 8391 C C . GLU A 1 1053 ? 54.793 7.566 49.662 1.00 87.69 1053 GLU A C 1
ATOM 8393 O O . GLU A 1 1053 ? 54.550 8.251 50.651 1.00 87.69 1053 GLU A O 1
ATOM 8398 N N . ASP A 1 1054 ? 54.011 7.577 48.581 1.00 92.56 1054 ASP A N 1
ATOM 8399 C CA . ASP A 1 1054 ? 52.738 8.280 48.398 1.00 92.56 1054 ASP A CA 1
ATOM 8400 C C . ASP A 1 1054 ? 51.802 7.428 47.528 1.00 92.56 1054 ASP A C 1
ATOM 8402 O O . ASP A 1 1054 ? 52.253 6.547 46.799 1.00 92.56 1054 ASP A O 1
ATOM 8406 N N . ILE A 1 1055 ? 50.505 7.721 47.529 1.00 95.12 1055 ILE A N 1
ATOM 8407 C CA . ILE A 1 1055 ? 49.569 7.213 46.519 1.00 95.12 1055 ILE A CA 1
ATOM 8408 C C . ILE A 1 1055 ? 49.257 8.336 45.542 1.00 95.12 1055 ILE A C 1
ATOM 8410 O O . ILE A 1 1055 ? 48.826 9.402 45.971 1.00 95.12 1055 ILE A O 1
ATOM 8414 N N . GLY A 1 1056 ? 49.419 8.095 44.239 1.00 91.38 1056 GLY A N 1
ATOM 8415 C CA . GLY A 1 1056 ? 49.105 9.139 43.263 1.00 91.38 1056 GLY A CA 1
ATOM 8416 C C . GLY A 1 1056 ? 49.038 8.747 41.795 1.00 91.38 1056 GLY A C 1
ATOM 8417 O O . GLY A 1 1056 ? 48.969 9.626 40.928 1.00 91.38 1056 GLY A O 1
ATOM 8418 N N . LYS A 1 1057 ? 49.003 7.447 41.480 1.00 94.12 1057 LYS A N 1
ATOM 8419 C CA . LYS A 1 1057 ? 48.791 6.964 40.111 1.00 94.12 1057 LYS A CA 1
ATOM 8420 C C . LYS A 1 1057 ? 47.930 5.701 40.073 1.00 94.12 1057 LYS A C 1
ATOM 8422 O O . LYS A 1 1057 ? 48.130 4.787 40.873 1.00 94.12 1057 LYS A O 1
ATOM 8427 N N . VAL A 1 1058 ? 47.007 5.652 39.110 1.00 94.75 1058 VAL A N 1
ATOM 8428 C CA . VAL A 1 1058 ? 46.153 4.490 38.814 1.00 94.75 1058 VAL A CA 1
ATOM 8429 C C . VAL A 1 1058 ? 46.514 3.930 37.443 1.00 94.75 1058 VAL A C 1
ATOM 8431 O O . VAL A 1 1058 ? 46.785 4.679 36.503 1.00 94.75 1058 VAL A O 1
ATOM 8434 N N . TYR A 1 1059 ? 46.514 2.608 37.336 1.00 92.81 1059 TYR A N 1
ATOM 8435 C CA . TYR A 1 1059 ? 46.860 1.843 36.148 1.00 92.81 1059 TYR A CA 1
ATOM 8436 C C . TYR A 1 1059 ? 45.727 0.894 35.780 1.00 92.81 1059 TYR A C 1
ATOM 8438 O O . TYR A 1 1059 ? 45.133 0.264 36.653 1.00 92.81 1059 TYR A O 1
ATOM 8446 N N . LEU A 1 1060 ? 45.491 0.746 34.482 1.00 91.88 1060 LEU A N 1
ATOM 8447 C CA . LEU A 1 1060 ? 44.610 -0.252 33.898 1.00 91.88 1060 LEU A CA 1
ATOM 8448 C C . LEU A 1 1060 ? 45.462 -1.247 33.107 1.00 91.88 1060 LEU A C 1
ATOM 8450 O O . LEU A 1 1060 ? 46.186 -0.853 32.190 1.00 91.88 1060 LEU A O 1
ATOM 8454 N N . PHE A 1 1061 ? 45.377 -2.527 33.454 1.00 88.31 1061 PHE A N 1
ATOM 8455 C CA . PHE A 1 1061 ? 46.086 -3.617 32.788 1.00 88.31 1061 PHE A CA 1
ATOM 8456 C C . PHE A 1 1061 ? 45.088 -4.538 32.103 1.00 88.31 1061 PHE A C 1
ATOM 8458 O O . PHE A 1 1061 ? 44.076 -4.906 32.707 1.00 88.31 1061 PHE A O 1
ATOM 8465 N N . ASN A 1 1062 ? 45.416 -4.957 30.883 1.00 77.25 1062 ASN A N 1
ATOM 8466 C CA . ASN A 1 1062 ? 44.681 -6.018 30.209 1.00 77.25 1062 ASN A CA 1
ATOM 8467 C C . ASN A 1 1062 ? 45.402 -7.360 30.412 1.00 77.25 1062 ASN A C 1
ATOM 8469 O O . ASN A 1 1062 ? 46.631 -7.423 30.324 1.00 77.25 1062 ASN A O 1
ATOM 8473 N N . ASN A 1 1063 ? 44.651 -8.406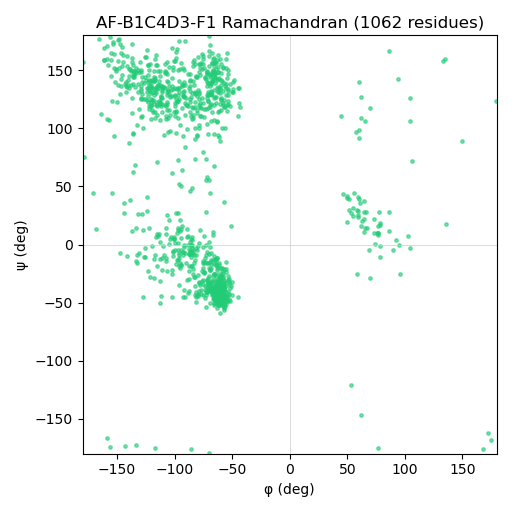 30.746 1.00 67.88 1063 ASN A N 1
ATOM 8474 C CA . ASN A 1 1063 ? 45.186 -9.724 31.074 1.00 67.88 1063 ASN A CA 1
ATOM 8475 C C . ASN A 1 1063 ? 44.355 -10.820 30.396 1.00 67.88 1063 ASN A C 1
ATOM 8477 O O . ASN A 1 1063 ? 43.773 -11.656 31.088 1.00 67.88 1063 ASN A O 1
ATOM 8481 N N . ASP A 1 1064 ? 44.354 -10.778 29.059 1.00 60.97 1064 ASP A N 1
ATOM 8482 C CA . ASP A 1 1064 ? 43.556 -11.507 28.053 1.00 60.97 1064 ASP A CA 1
ATOM 8483 C C . ASP A 1 1064 ? 42.540 -10.618 27.329 1.00 60.97 1064 ASP A C 1
ATOM 8485 O O . ASP A 1 1064 ? 41.428 -10.424 27.873 1.00 60.97 1064 ASP A O 1
#